Protein AF-A0A932XIR2-F1 (afdb_monomer_lite)

Secondary structure (DSSP, 8-state):
-TTTS----HHHHHHHHHHHHHHHTT--EEEEEEE-TTS-HHHHHHHHHHHHHS-GGGGGG---HHHHHTHHHHTT--EEEEEEE-TT-S-S-SS-PPPHHHHHHHHHHHHHHHHT------SHHHHHHHHHHHS-HHHHHHHHHHHHHHHSS-HHHHTTSHHHHHHHHHHHHHHTT-------SHHHHHHHHHHHHSSTTTT--EEEEEEE-HHHHHHHS-TT-HHHHHHHHHHHIIIIIHHHHH---EEEEEE-SSPPPHHHH--SSS-SEEEEEES----TTS--HHHHHHHHHHH----GGGHHHHHHHHHHHHHH-HHHHHS-HHHHHHHTTB-HHHHHHHHHHHHHS--TTHHHHHHHHHH----SS-S-----GGGSSS-B-GGGGGG-HHHHHHHTSTTTHHHHHHHHHHHHHHTT-TT--HHHHHHHHHHHHHHHHHHHHTTTS--PEEHHHHHHHHT---TTSSSHHHHHHHHHHHHTTSTTEEEETTTTEEEE----------GGGHHHHTT----HHHHHHHHHHHTT-SS-EETTEE-TTTT--BT-EEEEEEEETTEEEEEEEEEESS--GGGGSPP-TTT-S-EEEEESS-----GGG--STTEEEEE-----HHHHHHHHHHHHHHHHHHHHTT--SHHHHHHHHHHHHHHHHHHHHHHHHHHHHHTTSEEEETT-----HHHHHTSSSHHHHHHHHHHHHHHHH--S-S-PPPSSS--B-TTTHHHHHHHHHH-TT--HHHHHHHHHHHHHTTSS-SS-SSS---SS-HHHHHHHHHHHHHHHTT-PPPHHHHHHHHHTTT--HHHHHHHHHHHHH-GGGT-EEEEPTT----BTT--S--SEE-TTTTTTB---HHHHTTTTEEEEE------GGGTHHHHTTT-TT------HHHHHHHHHHHHHHHHHHHHHHHHHHHHHHHHHHHTT-PPPHHHHHHHHHHHHHTT---HHHHHHHHHHHTTT-HHHHHHHHHHHHHHHHTTTTHHHHHHHHHHHHS--B---HHHHHHHHHHHHH--HHHHHTT-HHHHHHHHHHHHHHHHHHHHHHHHHHHHHHHHHHHHHHHTHHHHHHHHHHTT-GGG-S--HHHHHHHHHHHTTT-PPP-S-GGG---SSSSS-TTT-PPBTPPPSHHHHHHHHHHHHHHHHHHHHHHHHHHHHHHHH-TT-HHHHHHHHHHHH-HHHHHHHHHH-TTHHHHHHHHHTT--EEE--HHHHHHHH-SS--TTTHHHHHHHHHHHHHHHHHTT-SS--EEE--

Sequence (1277 aa):
QTVADYFFTDTIRGYFTSIFDKVERQKGQAFWVRAQYGGGKTHFLATLAALLSASDEVWDRVSDAEIIAWRRQLANTRLFPVVFSLRGKGAASADVAESLYDIFEDEVKRAAEERLHIPLRLSTEDEVLAWWSELAGGIRAELNGWVSQRLGRTADDLRGSPVEFKEAVLLAAEAHHIRVPLRGRTEQRLRAAFDQVVNPRTGYTGLLVIVDEFAFWQDQHPENSPAAARDEEFLETLGWSLPKTADLPIYTIVASQRRQPAKLLAGQNEGRFISVEISSARDAAGELWEYEQIVSHRVRELDPERVPEIEEYFQDSARRFEFAASLDLHRFRVLFPVEPTCYEILQRITESLAAERVGINVLWEVLGEESEGGPSVRRGLLDRRRLITAPDLLASPSLRAALTEPAHHDRFKILEVARDGLQHFSDLDDDECGLAERLVDTLFLWDLAFLRAPKPMAVETLAGAVLAEAGMYNDASEAVDSVLQVIKDLEQIEFDAGQGTVQFVARAQIGRSAQQIFEEFRRRPLTETQIESAWRSSLLDRQLDQNGLTALFSGLTVGQADKQLVIWEQVEYEGRQVVLDYWRGDYGADLGRDDGFFRVVFLLRPENLDSSALHGDRIAVCVPREVAETERNALQDLLALNDLDTTYRDRTDDEALRVKEYVRSNRNGRVAELLRRQHEQYRYGRIVTRSGLNVDPVAVFSRPQQRDRLAHLVSALFEHAFPNRPFADFRGNAPLTQNAGAQQVFEGLFKKQAPKKAIDAVLNFGTGLGLTTSADAKAFNADQALALQSLRDWFQSARANGENLPAWQVYDRFAALGVPTRVATLYLLAFVRRPSEGADLILKQGARVTVTGVPGPVTRLTSALIPHLEWTSQVADGQAFDALAPRTVVDWGTALDWLRLVEPDLKATNSPEEIEEQADRALAATRKFAEATTSARDTLTRLAQTLDQTAPHQYVDALAAIARLGEVESYSDLYERAQDLSDRRREEFAGVVAAARAAVDLVPPALAIQDAVRYLRDLDGRLDGDLEFERANLLRQLTLPALLAGGWPRLEASFAAFRGRYRTQYQKFHRDRVAEVTAVAAEHAGLAPRLTALERLDQIEQLGMPVGAGLRARWQQAGMGLAPCDVPVSAVTVEEAPVCSVCQAPYGEPAPADRVRSLGAEIVQELEEKTRVLRGLLLEKLQQQSSDDLAGQLAHAITIGSDALVETLVNTEAAVPLIQRLLQTTTVRRSRALHRLRDEFPTFQAATLDAVVARFRALLVEEFDAAGSGEVELRFD

Structure (mmCIF, N/CA/C/O backbone):
data_AF-A0A932XIR2-F1
#
_entry.id   AF-A0A932XIR2-F1
#
loop_
_atom_site.group_PDB
_atom_site.id
_atom_site.type_symbol
_atom_site.label_atom_id
_atom_site.label_alt_id
_atom_site.label_comp_id
_atom_site.label_asym_id
_atom_site.label_entity_id
_atom_site.label_seq_id
_atom_site.pdbx_PDB_ins_code
_atom_site.Cartn_x
_atom_site.Cartn_y
_atom_site.Cartn_z
_atom_site.occupancy
_atom_site.B_iso_or_equiv
_atom_site.auth_seq_id
_atom_site.auth_comp_id
_atom_site.auth_asym_id
_atom_site.auth_atom_id
_atom_site.pdbx_PDB_model_num
ATOM 1 N N . GLN A 1 1 ? -21.551 8.911 37.904 1.00 73.00 1 GLN A N 1
ATOM 2 C CA . GLN A 1 1 ? -21.385 9.621 36.629 1.00 73.00 1 GLN A CA 1
ATOM 3 C C . GLN A 1 1 ? -19.906 9.882 36.430 1.00 73.00 1 GLN A C 1
ATOM 5 O O . GLN A 1 1 ? -19.280 8.945 35.984 1.00 73.00 1 GLN A O 1
ATOM 10 N N . THR A 1 2 ? -19.298 10.939 36.985 1.00 82.81 2 THR A N 1
ATOM 11 C CA . THR A 1 2 ? -17.843 11.231 36.893 1.00 82.81 2 THR A CA 1
ATOM 12 C C . THR A 1 2 ? -16.905 10.007 36.879 1.00 82.81 2 THR A C 1
ATOM 14 O O . THR A 1 2 ? -16.146 9.848 35.945 1.00 82.81 2 THR A O 1
ATOM 17 N N . VAL A 1 3 ? -16.986 9.093 37.856 1.00 85.75 3 VAL A N 1
ATOM 18 C CA . VAL A 1 3 ? -16.120 7.889 37.898 1.00 85.75 3 VAL A CA 1
ATOM 19 C C . VAL A 1 3 ? -16.443 6.841 36.814 1.00 85.75 3 VAL A C 1
ATOM 21 O O . VAL A 1 3 ? -15.546 6.135 36.373 1.00 85.75 3 VAL A O 1
ATOM 24 N N . ALA A 1 4 ? -17.705 6.738 36.391 1.00 83.81 4 ALA A N 1
ATOM 25 C CA . ALA A 1 4 ? -18.152 5.811 35.347 1.00 83.81 4 ALA A CA 1
ATOM 26 C C . ALA A 1 4 ? -17.765 6.287 33.941 1.00 83.81 4 ALA A C 1
ATOM 28 O O . ALA A 1 4 ? -17.402 5.475 33.098 1.00 83.81 4 ALA A O 1
ATOM 29 N N . ASP A 1 5 ? -17.808 7.602 33.721 1.00 81.19 5 ASP A N 1
ATOM 30 C CA . ASP A 1 5 ? -17.557 8.236 32.423 1.00 81.19 5 ASP A CA 1
ATOM 31 C C . ASP A 1 5 ? -16.060 8.587 32.233 1.00 81.19 5 ASP A C 1
ATOM 33 O O . ASP A 1 5 ? -15.688 9.341 31.328 1.00 81.19 5 ASP A O 1
ATOM 37 N N . TYR A 1 6 ? -15.187 8.105 33.128 1.00 85.94 6 TYR A N 1
ATOM 38 C CA . TYR A 1 6 ? -13.758 8.400 33.109 1.00 85.94 6 TYR A CA 1
ATOM 39 C C . TYR A 1 6 ? -12.961 7.312 32.386 1.00 85.94 6 TYR A C 1
ATOM 41 O O . TYR A 1 6 ? -12.898 6.163 32.821 1.00 85.94 6 TYR A O 1
ATOM 49 N N . PHE A 1 7 ? -12.299 7.702 31.296 1.00 85.38 7 PHE A N 1
ATOM 50 C CA . PHE A 1 7 ? -11.447 6.815 30.513 1.00 85.38 7 PHE A CA 1
ATOM 51 C C . PHE A 1 7 ? -10.026 6.750 31.086 1.00 85.38 7 PHE A C 1
ATOM 53 O O . PHE A 1 7 ? -9.321 7.761 31.151 1.00 85.38 7 PHE A O 1
ATOM 60 N N . PHE A 1 8 ? -9.595 5.550 31.472 1.00 87.06 8 PHE A N 1
ATOM 61 C CA . PHE A 1 8 ? -8.246 5.279 31.963 1.00 87.06 8 PHE A CA 1
ATOM 62 C C . PHE A 1 8 ? -7.348 4.823 30.800 1.00 87.06 8 PHE A C 1
ATOM 64 O O . PHE A 1 8 ? -7.335 3.649 30.438 1.00 87.06 8 PHE A O 1
ATOM 71 N N . THR A 1 9 ? -6.587 5.754 30.216 1.00 85.19 9 THR A N 1
ATOM 72 C CA . THR A 1 9 ? -5.458 5.423 29.322 1.00 85.19 9 THR A CA 1
ATOM 73 C C . THR A 1 9 ? -4.360 4.704 30.107 1.00 85.19 9 THR A C 1
ATOM 75 O O . THR A 1 9 ? -4.300 4.826 31.330 1.00 85.19 9 THR A O 1
ATOM 78 N N . ASP A 1 10 ? -3.444 4.001 29.436 1.00 83.31 10 ASP A N 1
ATOM 79 C CA . ASP A 1 10 ? -2.346 3.288 30.113 1.00 83.31 10 ASP A CA 1
ATOM 80 C C . ASP A 1 10 ? -1.485 4.216 30.992 1.00 83.31 10 ASP A C 1
ATOM 82 O O . ASP A 1 10 ? -1.139 3.876 32.127 1.00 83.31 10 ASP A O 1
ATOM 86 N N . THR A 1 11 ? -1.209 5.430 30.510 1.00 83.38 11 THR A N 1
ATOM 87 C CA . THR A 1 11 ? -0.464 6.463 31.243 1.00 83.38 11 THR A CA 1
ATOM 88 C C . THR A 1 11 ? -1.254 6.995 32.445 1.00 83.38 11 THR A C 1
ATOM 90 O O . THR A 1 11 ? -0.726 7.030 33.560 1.00 83.38 11 THR A O 1
ATOM 93 N N . ILE A 1 12 ? -2.538 7.343 32.270 1.00 87.12 12 ILE A N 1
ATOM 94 C CA . ILE A 1 12 ? -3.419 7.756 33.377 1.00 87.12 12 ILE A CA 1
ATOM 95 C C . ILE A 1 12 ? -3.541 6.637 34.415 1.00 87.12 12 ILE A C 1
ATOM 97 O O . ILE A 1 12 ? -3.436 6.909 35.612 1.00 87.12 12 ILE A O 1
ATOM 101 N N . ARG A 1 13 ? -3.714 5.385 33.981 1.00 90.38 13 ARG A N 1
ATOM 102 C CA . ARG A 1 13 ? -3.781 4.206 34.850 1.00 90.38 13 ARG A CA 1
ATOM 103 C C . ARG A 1 13 ? -2.513 4.093 35.692 1.00 90.38 13 ARG A C 1
ATOM 105 O O . ARG A 1 13 ? -2.620 4.020 36.912 1.00 90.38 13 ARG A O 1
ATOM 112 N N . GLY A 1 14 ? -1.333 4.200 35.075 1.00 88.44 14 GLY A N 1
ATOM 113 C CA . GLY A 1 14 ? -0.044 4.224 35.775 1.00 88.44 14 GLY A CA 1
ATOM 114 C C . GLY A 1 14 ? 0.085 5.346 36.816 1.00 88.44 14 GLY A C 1
ATOM 115 O O . GLY A 1 14 ? 0.650 5.134 37.890 1.00 88.44 14 GLY A O 1
ATOM 116 N N . TYR A 1 15 ? -0.483 6.529 36.557 1.00 90.00 15 TYR A N 1
ATOM 117 C CA . TYR A 1 15 ? -0.538 7.598 37.560 1.00 90.00 15 TYR A CA 1
ATOM 118 C C . TYR A 1 15 ? -1.497 7.278 38.714 1.00 90.00 15 TYR A C 1
ATOM 120 O O . TYR A 1 15 ? -1.126 7.472 39.872 1.00 90.00 15 TYR A O 1
ATOM 128 N N . PHE A 1 16 ? -2.695 6.756 38.433 1.00 92.75 16 PHE A N 1
ATOM 129 C CA . PHE A 1 16 ? -3.644 6.338 39.470 1.00 92.75 16 PHE A CA 1
ATOM 130 C C . PHE A 1 16 ? -3.065 5.226 40.356 1.00 92.75 16 PHE A C 1
ATOM 132 O O . PHE A 1 16 ? -3.087 5.363 41.578 1.00 92.75 16 PHE A O 1
ATOM 139 N N . THR A 1 17 ? -2.482 4.171 39.777 1.00 92.81 17 THR A N 1
ATOM 140 C CA . THR A 1 17 ? -1.881 3.067 40.549 1.00 92.81 17 THR A CA 1
ATOM 141 C C . THR A 1 17 ? -0.663 3.520 41.358 1.00 92.81 17 THR A C 1
ATOM 143 O O . THR A 1 17 ? -0.514 3.109 42.506 1.00 92.81 17 THR A O 1
ATOM 146 N N . SER A 1 18 ? 0.159 4.437 40.833 1.00 90.75 18 SER A N 1
ATOM 147 C CA . SER A 1 18 ? 1.271 5.052 41.579 1.00 90.75 18 SER A CA 1
ATOM 148 C C . SER A 1 18 ? 0.798 5.875 42.787 1.00 90.75 18 SER A C 1
ATOM 150 O O . SER A 1 18 ? 1.394 5.811 43.865 1.00 90.75 18 SER A O 1
ATOM 152 N N . ILE A 1 19 ? -0.309 6.613 42.648 1.00 91.75 19 ILE A N 1
ATOM 153 C CA . ILE A 1 19 ? -0.923 7.344 43.767 1.00 91.75 19 ILE A CA 1
ATOM 154 C C . ILE A 1 19 ? -1.517 6.353 44.779 1.00 91.75 19 ILE A C 1
ATOM 156 O O . ILE A 1 19 ? -1.293 6.497 45.981 1.00 91.75 19 ILE A O 1
ATOM 160 N N . PHE A 1 20 ? -2.217 5.316 44.313 1.00 93.31 20 PHE A N 1
ATOM 161 C CA . PHE A 1 20 ? -2.817 4.290 45.168 1.00 93.31 20 PHE A CA 1
ATOM 162 C C . PHE A 1 20 ? -1.781 3.472 45.952 1.00 93.31 20 PHE A C 1
ATOM 164 O O . PHE A 1 20 ? -2.003 3.227 47.133 1.00 93.31 20 PHE A O 1
ATOM 171 N N . ASP A 1 21 ? -0.626 3.137 45.369 1.00 92.00 21 ASP A N 1
ATOM 172 C CA . ASP A 1 21 ? 0.494 2.483 46.068 1.00 92.00 21 ASP A CA 1
ATOM 173 C C . ASP A 1 21 ? 1.021 3.335 47.236 1.00 92.00 21 ASP A C 1
ATOM 175 O O . ASP A 1 21 ? 1.233 2.835 48.343 1.00 92.00 21 ASP A O 1
ATOM 179 N N . LYS A 1 22 ? 1.182 4.648 47.023 1.00 90.50 22 LYS A N 1
ATOM 180 C CA . LYS A 1 22 ? 1.602 5.580 48.081 1.00 90.50 22 LYS A CA 1
ATOM 181 C C . LYS A 1 22 ? 0.533 5.685 49.181 1.00 90.50 22 LYS A C 1
ATOM 183 O O . LYS A 1 22 ? 0.889 5.698 50.359 1.00 90.50 22 LYS A O 1
ATOM 188 N N . VAL A 1 23 ? -0.752 5.685 48.808 1.00 91.38 23 VAL A N 1
ATOM 189 C CA . VAL A 1 23 ? -1.899 5.733 49.736 1.00 91.38 23 VAL A CA 1
ATOM 190 C C . VAL A 1 23 ? -2.055 4.447 50.560 1.00 91.38 23 VAL A C 1
ATOM 192 O O . VAL A 1 23 ? -2.224 4.533 51.777 1.00 91.38 23 VAL A O 1
ATOM 195 N N . GLU A 1 24 ? -1.961 3.268 49.939 1.00 90.44 24 GLU A N 1
ATOM 196 C CA . GLU A 1 24 ? -2.016 1.949 50.600 1.00 90.44 24 GLU A CA 1
ATOM 197 C C . GLU A 1 24 ? -0.915 1.819 51.657 1.00 90.44 24 GLU A C 1
ATOM 199 O O . GLU A 1 24 ? -1.182 1.481 52.811 1.00 90.44 24 GLU A O 1
ATOM 204 N N . ARG A 1 25 ? 0.305 2.235 51.299 1.00 89.50 25 ARG A N 1
ATOM 205 C CA . ARG A 1 25 ? 1.481 2.225 52.182 1.00 89.50 25 ARG A CA 1
ATOM 206 C C . ARG A 1 25 ? 1.488 3.330 53.238 1.00 89.50 25 ARG A C 1
ATOM 208 O O . ARG A 1 25 ? 2.461 3.426 53.983 1.00 89.50 25 ARG A O 1
ATOM 215 N N . GLN A 1 26 ? 0.458 4.179 53.275 1.00 88.00 26 GLN A N 1
ATOM 216 C CA . GLN A 1 26 ? 0.345 5.368 54.130 1.00 88.00 26 GLN A CA 1
ATOM 217 C C . GLN A 1 26 ? 1.517 6.365 53.992 1.00 88.00 26 GLN A C 1
ATOM 219 O O . GLN A 1 26 ? 1.761 7.180 54.881 1.00 88.00 26 GLN A O 1
ATOM 224 N N . LYS A 1 27 ? 2.222 6.346 52.855 1.00 88.88 27 LYS A N 1
ATOM 225 C CA . LYS A 1 27 ? 3.354 7.234 52.567 1.00 88.88 27 LYS A CA 1
ATOM 226 C C . LYS A 1 27 ? 2.857 8.507 51.897 1.00 88.88 27 LYS A C 1
ATOM 228 O O . LYS A 1 27 ? 2.659 8.526 50.683 1.00 88.88 27 LYS A O 1
ATOM 233 N N . GLY A 1 28 ? 2.702 9.571 52.685 1.00 89.75 28 GLY A N 1
ATOM 234 C CA . GLY A 1 28 ? 2.342 10.893 52.170 1.00 89.75 28 GLY A CA 1
ATOM 235 C C . GLY A 1 28 ? 3.272 11.348 51.036 1.00 89.75 28 GLY A C 1
ATOM 236 O O . GLY A 1 28 ? 4.480 11.103 51.064 1.00 89.75 28 GLY A O 1
ATOM 237 N N . GLN A 1 29 ? 2.701 11.994 50.022 1.00 92.00 29 GLN A N 1
ATOM 238 C CA . GLN A 1 29 ? 3.398 12.391 48.799 1.00 92.00 29 GLN A CA 1
ATOM 239 C C . GLN A 1 29 ? 2.643 13.527 48.102 1.00 92.00 29 GLN A C 1
ATOM 241 O O . GLN A 1 29 ? 1.411 13.581 48.139 1.00 92.00 29 GLN A O 1
ATOM 246 N N . ALA A 1 30 ? 3.369 14.410 47.417 1.00 92.50 30 ALA A N 1
ATOM 247 C CA . ALA A 1 30 ? 2.772 15.425 46.561 1.00 92.50 30 ALA A CA 1
ATOM 248 C C . ALA A 1 30 ? 2.931 15.140 45.062 1.00 92.50 30 ALA A C 1
ATOM 250 O O . ALA A 1 30 ? 3.912 14.523 44.631 1.00 92.50 30 ALA A O 1
ATOM 251 N N . PHE A 1 31 ? 1.971 15.631 44.279 1.00 92.56 31 PHE A N 1
ATOM 252 C CA . PHE A 1 31 ? 1.826 15.422 42.841 1.00 92.56 31 PHE A CA 1
ATOM 253 C C . PHE A 1 31 ? 1.505 16.749 42.138 1.00 92.56 31 PHE A C 1
ATOM 255 O O . PHE A 1 31 ? 0.663 17.522 42.603 1.00 92.56 31 PHE A O 1
ATOM 262 N N . TRP A 1 32 ? 2.173 17.020 41.017 1.00 91.25 32 TRP A N 1
ATOM 263 C CA . TRP A 1 32 ? 1.936 18.198 40.180 1.00 91.25 32 TRP A CA 1
ATOM 264 C C . TRP A 1 32 ? 1.274 17.776 38.871 1.00 91.25 32 TRP A C 1
ATOM 266 O O . TRP A 1 32 ? 1.931 17.212 37.997 1.00 91.25 32 TRP A O 1
ATOM 276 N N . VAL A 1 33 ? -0.022 18.044 38.736 1.00 89.94 33 VAL A N 1
ATOM 277 C CA . VAL A 1 33 ? -0.821 17.664 37.568 1.00 89.94 33 VAL A CA 1
ATOM 278 C C . VAL A 1 33 ? -0.765 18.775 36.524 1.00 89.94 33 VAL A C 1
ATOM 280 O O . VAL A 1 33 ? -1.331 19.853 36.724 1.00 89.94 33 VAL A O 1
ATOM 283 N N . ARG A 1 34 ? -0.113 18.502 35.390 1.00 85.56 34 ARG A N 1
ATOM 284 C CA . ARG A 1 34 ? -0.138 19.351 34.193 1.00 85.56 34 ARG A CA 1
ATOM 285 C C . ARG A 1 34 ? -1.003 18.708 33.119 1.00 85.56 34 ARG A C 1
ATOM 287 O O . ARG A 1 34 ? -0.895 17.513 32.875 1.00 85.56 34 ARG A O 1
ATOM 294 N N . ALA A 1 35 ? -1.821 19.510 32.448 1.00 73.19 35 ALA A N 1
ATOM 295 C CA . ALA A 1 35 ? -2.580 19.080 31.279 1.00 73.19 35 ALA A CA 1
ATOM 296 C C . ALA A 1 35 ? -2.660 20.199 30.236 1.00 73.19 35 ALA A C 1
ATOM 298 O O . ALA A 1 35 ? -2.636 21.380 30.599 1.00 73.19 35 ALA A O 1
ATOM 299 N N . GLN A 1 36 ? -2.804 19.834 28.961 1.00 64.75 36 GLN A N 1
ATOM 300 C CA . GLN A 1 36 ? -3.259 20.770 27.925 1.00 64.75 36 GLN A CA 1
ATOM 301 C C . GLN A 1 36 ? -4.725 21.183 28.177 1.00 64.75 36 GLN A C 1
ATOM 303 O O . GLN A 1 36 ? -5.485 20.477 28.852 1.00 64.75 36 GLN A O 1
ATOM 308 N N . TYR A 1 37 ? -5.147 22.329 27.631 1.00 59.16 37 TYR A N 1
ATOM 309 C CA . TYR A 1 37 ? -6.546 22.762 27.709 1.00 59.16 37 TYR A CA 1
ATOM 310 C C . TYR A 1 37 ? -7.471 21.710 27.074 1.00 59.16 37 TYR A C 1
ATOM 312 O O . TYR A 1 37 ? -7.227 21.226 25.976 1.00 59.16 37 TYR A O 1
ATOM 320 N N . GLY A 1 38 ? -8.528 21.318 27.792 1.00 61.03 38 GLY A N 1
ATOM 321 C CA . GLY A 1 38 ? -9.442 20.246 27.370 1.00 61.03 38 GLY A CA 1
ATOM 322 C C . GLY A 1 38 ? -9.005 18.817 27.733 1.00 61.03 38 GLY A C 1
ATOM 323 O O . GLY A 1 38 ? -9.872 17.944 27.819 1.00 61.03 38 GLY A O 1
ATOM 324 N N . GLY A 1 39 ? -7.730 18.586 28.081 1.00 65.31 39 GLY A N 1
ATOM 325 C CA . GLY A 1 39 ? -7.137 17.275 28.418 1.00 65.31 39 GLY A CA 1
ATOM 326 C C . GLY A 1 39 ? -7.650 16.598 29.701 1.00 65.31 39 GLY A C 1
ATOM 327 O O . GLY A 1 39 ? -6.979 15.769 30.294 1.00 65.31 39 GLY A O 1
ATOM 328 N N . GLY A 1 40 ? -8.830 16.969 30.201 1.00 73.94 40 GLY A N 1
ATOM 329 C CA . GLY A 1 40 ? -9.504 16.237 31.275 1.00 73.94 40 GLY A CA 1
ATOM 330 C C . GLY A 1 40 ? -8.982 16.454 32.698 1.00 73.94 40 GLY A C 1
ATOM 331 O O . GLY A 1 40 ? -9.488 15.781 33.588 1.00 73.94 40 GLY A O 1
ATOM 332 N N . LYS A 1 41 ? -8.073 17.412 32.942 1.00 81.44 41 LYS A N 1
ATOM 333 C CA . LYS A 1 41 ? -7.510 17.768 34.268 1.00 81.44 41 LYS A CA 1
ATOM 334 C C . LYS A 1 41 ? -8.524 17.685 35.423 1.00 81.44 41 LYS A C 1
ATOM 336 O O . LYS A 1 41 ? -8.364 16.882 36.332 1.00 81.44 41 LYS A O 1
ATOM 341 N N . THR A 1 42 ? -9.611 18.454 35.364 1.00 82.56 42 THR A N 1
ATOM 342 C CA . THR A 1 42 ? -10.640 18.484 36.421 1.00 82.56 42 THR A CA 1
ATOM 343 C C . THR A 1 42 ? -11.399 17.153 36.551 1.00 82.56 42 THR A C 1
ATOM 345 O O . THR A 1 42 ? -11.808 16.783 37.648 1.00 82.56 42 THR A O 1
ATOM 348 N N . HIS A 1 43 ? -11.534 16.386 35.462 1.00 84.56 43 HIS A N 1
ATOM 349 C CA . HIS A 1 43 ? -12.152 15.055 35.467 1.00 84.56 43 HIS A CA 1
ATOM 350 C C . HIS A 1 43 ? -11.233 14.012 36.141 1.00 84.56 43 HIS A C 1
ATOM 352 O O . HIS A 1 43 ? -11.714 13.212 36.941 1.00 84.56 43 HIS A O 1
ATOM 358 N N . PHE A 1 44 ? -9.914 14.084 35.910 1.00 88.94 44 PHE A N 1
ATOM 359 C CA . PHE A 1 44 ? -8.900 13.311 36.643 1.00 88.94 44 PHE A CA 1
ATOM 360 C C . PHE A 1 44 ? -8.975 13.610 38.147 1.00 88.94 44 PHE A C 1
ATOM 362 O O . PHE A 1 44 ? -9.137 12.693 38.951 1.00 88.94 44 PHE A O 1
ATOM 369 N N . LEU A 1 45 ? -8.934 14.896 38.528 1.00 90.94 45 LEU A N 1
ATOM 370 C CA . LEU A 1 45 ? -8.965 15.321 39.934 1.00 90.94 45 LEU A CA 1
ATOM 371 C C . LEU A 1 45 ? -10.241 14.865 40.649 1.00 90.94 45 LEU A C 1
ATOM 373 O O . LEU A 1 45 ? -10.164 14.344 41.758 1.00 90.94 45 LEU A O 1
ATOM 377 N N . ALA A 1 46 ? -11.407 15.037 40.019 1.00 89.62 46 ALA A N 1
ATOM 378 C CA . ALA A 1 46 ? -12.688 14.653 40.605 1.00 89.62 46 ALA A CA 1
ATOM 379 C C . ALA A 1 46 ? -12.829 13.128 40.757 1.00 89.62 46 ALA A C 1
ATOM 381 O O . ALA A 1 46 ? -13.302 12.661 41.794 1.00 89.62 46 ALA A O 1
ATOM 382 N N . THR A 1 47 ? -12.371 12.350 39.771 1.00 91.44 47 THR A N 1
ATOM 383 C CA . THR A 1 47 ? -12.357 10.877 39.833 1.00 91.44 47 THR A CA 1
ATOM 384 C C . THR A 1 47 ? -11.428 10.383 40.939 1.00 91.44 47 THR A C 1
ATOM 386 O O . THR A 1 47 ? -11.828 9.567 41.767 1.00 91.44 47 THR A O 1
ATOM 389 N N . LEU A 1 48 ? -10.214 10.934 41.018 1.00 91.75 48 LEU A N 1
ATOM 390 C CA . LEU A 1 48 ? -9.237 10.601 42.052 1.00 91.75 48 LEU A CA 1
ATOM 391 C C . LEU A 1 48 ? -9.726 10.977 43.459 1.00 91.75 48 LEU A C 1
ATOM 393 O O . LEU A 1 48 ? -9.619 10.171 44.382 1.00 91.75 48 LEU A O 1
ATOM 397 N N . ALA A 1 49 ? -10.324 12.161 43.619 1.00 89.88 49 ALA A N 1
ATOM 398 C CA . ALA A 1 49 ? -10.928 12.585 44.879 1.00 89.88 49 ALA A CA 1
ATOM 399 C C . ALA A 1 49 ? -12.054 11.643 45.321 1.00 89.88 49 ALA A C 1
ATOM 401 O O . ALA A 1 49 ? -12.113 11.262 46.491 1.00 89.88 49 ALA A O 1
ATOM 402 N N . ALA A 1 50 ? -12.931 11.247 44.393 1.00 89.19 50 ALA A N 1
ATOM 403 C CA . ALA A 1 50 ? -14.038 10.343 44.677 1.00 89.19 50 ALA A CA 1
ATOM 404 C C . ALA A 1 50 ? -13.536 8.962 45.132 1.00 89.19 50 ALA A C 1
ATOM 406 O O . ALA A 1 50 ? -13.945 8.493 46.192 1.00 89.19 50 ALA A O 1
ATOM 407 N N . LEU A 1 51 ? -12.596 8.353 44.400 1.00 89.69 51 LEU A N 1
ATOM 408 C CA . LEU A 1 51 ? -12.047 7.031 44.738 1.00 89.69 51 LEU A CA 1
ATOM 409 C C . LEU A 1 51 ? -11.284 7.010 46.077 1.00 89.69 51 LEU A C 1
ATOM 411 O O . LEU A 1 51 ? -11.294 5.993 46.765 1.00 89.69 51 LEU A O 1
ATOM 415 N N . LEU A 1 52 ? -10.666 8.128 46.478 1.00 89.06 52 LEU A N 1
ATOM 416 C CA . LEU A 1 52 ? -9.877 8.233 47.716 1.00 89.06 52 LEU A CA 1
ATOM 417 C C . LEU A 1 52 ? -10.646 8.725 48.960 1.00 89.06 52 LEU A C 1
ATOM 419 O O . LEU A 1 52 ? -10.088 8.700 50.062 1.00 89.06 52 LEU A O 1
ATOM 423 N N . SER A 1 53 ? -11.891 9.200 48.816 1.00 79.12 53 SER A N 1
ATOM 424 C CA . SER A 1 53 ? -12.652 9.799 49.934 1.00 79.12 53 SER A CA 1
ATOM 425 C C . SER A 1 53 ? -14.109 9.336 50.092 1.00 79.12 53 SER A C 1
ATOM 427 O O . SER A 1 53 ? -14.711 9.603 51.139 1.00 79.12 53 SER A O 1
ATOM 429 N N . ALA A 1 54 ? -14.683 8.649 49.099 1.00 69.94 54 ALA A N 1
ATOM 430 C CA . ALA A 1 54 ? -16.080 8.209 49.114 1.00 69.94 54 ALA A CA 1
ATOM 431 C C . ALA A 1 54 ? -16.284 6.790 49.691 1.00 69.94 54 ALA A C 1
ATOM 433 O O . ALA A 1 54 ? -15.351 6.136 50.152 1.00 69.94 54 ALA A O 1
ATOM 434 N N . SER A 1 55 ? -17.540 6.334 49.702 1.00 67.75 55 SER A N 1
ATOM 435 C CA . SER A 1 55 ? -17.947 4.983 50.103 1.00 67.75 55 SER A CA 1
ATOM 436 C C . SER A 1 55 ? -17.645 3.931 49.026 1.00 67.75 55 SER A C 1
ATOM 438 O O . SER A 1 55 ? -17.472 4.249 47.848 1.00 67.75 55 SER A O 1
ATOM 440 N N . ASP A 1 56 ? -17.669 2.654 49.427 1.00 74.75 56 ASP A N 1
ATOM 441 C CA . ASP A 1 56 ? -17.474 1.490 48.548 1.00 74.75 56 ASP A CA 1
ATOM 442 C C . ASP A 1 56 ? -18.355 1.483 47.285 1.00 74.75 56 ASP A C 1
ATOM 444 O O . ASP A 1 56 ? -17.946 0.924 46.271 1.00 74.75 56 ASP A O 1
ATOM 448 N N . GLU A 1 57 ? -19.529 2.118 47.321 1.00 81.69 57 GLU A N 1
ATOM 449 C CA . GLU A 1 57 ? -20.482 2.219 46.201 1.00 81.69 57 GLU A CA 1
ATOM 450 C C . GLU A 1 57 ? -19.914 2.967 44.980 1.00 81.69 57 GLU A C 1
ATOM 452 O O . GLU A 1 57 ? -20.369 2.772 43.851 1.00 81.69 57 GLU A O 1
ATOM 457 N N . VAL A 1 58 ? -18.917 3.837 45.180 1.00 86.06 58 VAL A N 1
ATOM 458 C CA . VAL A 1 58 ? -18.256 4.556 44.079 1.00 86.06 58 VAL A CA 1
ATOM 459 C C . VAL A 1 58 ? -17.337 3.625 43.286 1.00 86.06 58 VAL A C 1
ATOM 461 O O . VAL A 1 58 ? -17.216 3.779 42.071 1.00 86.06 58 VAL A O 1
ATOM 464 N N . TRP A 1 59 ? -16.755 2.613 43.932 1.00 88.44 59 TRP A N 1
ATOM 465 C CA . TRP A 1 59 ? -15.916 1.615 43.264 1.00 88.44 59 TRP A CA 1
ATOM 466 C C . TRP A 1 59 ? -16.718 0.672 42.361 1.00 88.44 59 TRP A C 1
ATOM 468 O O . TRP A 1 59 ? -16.186 0.210 41.357 1.00 88.44 59 TRP A O 1
ATOM 478 N N . ASP A 1 60 ? -18.009 0.457 42.639 1.00 87.12 60 ASP A N 1
ATOM 479 C CA . ASP A 1 60 ? -18.922 -0.295 41.757 1.00 87.12 60 ASP A CA 1
ATOM 480 C C . ASP A 1 60 ? -19.219 0.432 40.428 1.00 87.12 60 ASP A C 1
ATOM 482 O O . ASP A 1 60 ? -19.885 -0.112 39.549 1.00 87.12 60 ASP A O 1
ATOM 486 N N . ARG A 1 61 ? -18.745 1.677 40.272 1.00 88.44 61 ARG A N 1
ATOM 487 C CA . ARG A 1 61 ? -18.861 2.475 39.043 1.00 88.44 61 ARG A CA 1
ATOM 488 C C . ARG A 1 61 ? -17.580 2.517 38.211 1.00 88.44 61 ARG A C 1
ATOM 490 O O . ARG A 1 61 ? -17.593 3.160 37.171 1.00 88.44 61 ARG A O 1
ATOM 497 N N . VAL A 1 62 ? -16.497 1.870 38.644 1.00 89.44 62 VAL A N 1
ATOM 498 C CA . VAL A 1 62 ? -15.242 1.808 37.881 1.00 89.44 62 VAL A CA 1
ATOM 499 C C . VAL A 1 62 ? -15.360 0.753 36.780 1.00 89.44 62 VAL A C 1
ATOM 501 O O . VAL A 1 62 ? -15.611 -0.415 37.064 1.00 89.44 62 VAL A O 1
ATOM 504 N N . SER A 1 63 ? -15.154 1.160 35.527 1.00 82.88 63 SER A N 1
ATOM 505 C CA . SER A 1 63 ? -15.160 0.278 34.350 1.00 82.88 63 SER A CA 1
ATOM 506 C C . SER A 1 63 ? -13.816 -0.423 34.096 1.00 82.88 63 SER A C 1
ATOM 508 O O . SER A 1 63 ? -13.789 -1.498 33.500 1.00 82.88 63 SER A O 1
ATOM 510 N N . ASP A 1 64 ? -12.702 0.156 34.555 1.00 90.12 64 ASP A N 1
ATOM 511 C CA . ASP A 1 64 ? -11.353 -0.385 34.361 1.00 90.12 64 ASP A CA 1
ATOM 512 C C . ASP A 1 64 ? -11.019 -1.508 35.366 1.00 90.12 64 ASP A C 1
ATOM 514 O O . ASP A 1 64 ? -11.067 -1.330 36.589 1.00 90.12 64 ASP A O 1
ATOM 518 N N . ALA A 1 65 ? -10.658 -2.679 34.830 1.00 86.69 65 ALA A N 1
ATOM 519 C CA . ALA A 1 65 ? -10.431 -3.905 35.593 1.00 86.69 65 ALA A CA 1
ATOM 520 C C . ALA A 1 65 ? -9.171 -3.883 36.484 1.00 86.69 65 ALA A C 1
ATOM 522 O O . ALA A 1 65 ? -9.122 -4.598 37.487 1.00 86.69 65 ALA A O 1
ATOM 523 N N . GLU A 1 66 ? -8.160 -3.079 36.149 1.00 89.88 66 GLU A N 1
ATOM 524 C CA . GLU A 1 66 ? -6.952 -2.934 36.967 1.00 89.88 66 GLU A CA 1
ATOM 525 C C . GLU A 1 66 ? -7.183 -1.903 38.077 1.00 89.88 66 GLU A C 1
ATOM 527 O O . GLU A 1 66 ? -6.838 -2.156 39.231 1.00 89.88 66 GLU A O 1
ATOM 532 N N . ILE A 1 67 ? -7.854 -0.786 37.774 1.00 92.25 67 ILE A N 1
ATOM 533 C CA . ILE A 1 67 ? -8.226 0.221 38.777 1.00 92.25 67 ILE A CA 1
ATOM 534 C C . ILE A 1 67 ? -9.158 -0.382 39.835 1.00 92.25 67 ILE A C 1
ATOM 536 O O . ILE A 1 67 ? -8.894 -0.233 41.028 1.00 92.25 67 ILE A O 1
ATOM 540 N N . ILE A 1 68 ? -10.204 -1.123 39.445 1.00 90.56 68 ILE A N 1
ATOM 541 C CA . ILE A 1 68 ? -11.143 -1.718 40.415 1.00 90.56 68 ILE A CA 1
ATOM 542 C C . ILE A 1 68 ? -10.481 -2.779 41.318 1.00 90.56 68 ILE A C 1
ATOM 544 O O . ILE A 1 68 ? -10.941 -3.006 42.442 1.00 90.56 68 ILE A O 1
ATOM 548 N N . ALA A 1 69 ? -9.363 -3.385 40.896 1.00 89.56 69 ALA A N 1
ATOM 549 C CA . ALA A 1 69 ? -8.610 -4.336 41.719 1.00 89.56 69 ALA A CA 1
ATOM 550 C C . ALA A 1 69 ? -8.018 -3.689 42.990 1.00 89.56 69 ALA A C 1
ATOM 552 O O . ALA A 1 69 ? -7.904 -4.359 44.025 1.00 89.56 69 ALA A O 1
ATOM 553 N N . TRP A 1 70 ? -7.725 -2.381 42.961 1.00 90.19 70 TRP A N 1
ATOM 554 C CA . TRP A 1 70 ? -7.224 -1.627 44.118 1.00 90.19 70 TRP A CA 1
ATOM 555 C C . TRP A 1 70 ? -8.260 -1.433 45.231 1.00 90.19 70 TRP A C 1
ATOM 557 O O . TRP A 1 70 ? -7.867 -1.217 46.379 1.00 90.19 70 TRP A O 1
ATOM 567 N N . ARG A 1 71 ? -9.565 -1.610 44.958 1.00 88.81 71 ARG A N 1
ATOM 568 C CA . ARG A 1 71 ? -10.650 -1.477 45.955 1.00 88.81 71 ARG A CA 1
ATOM 569 C C . ARG A 1 71 ? -10.361 -2.243 47.248 1.00 88.81 71 ARG A C 1
ATOM 571 O O . ARG A 1 71 ? -10.494 -1.699 48.336 1.00 88.81 71 ARG A O 1
ATOM 578 N N . ARG A 1 72 ? -9.919 -3.505 47.146 1.00 85.31 72 ARG A N 1
ATOM 579 C CA . ARG A 1 72 ? -9.624 -4.346 48.328 1.00 85.31 72 ARG A CA 1
ATOM 580 C C . ARG A 1 72 ? -8.417 -3.866 49.130 1.00 85.31 72 ARG A C 1
ATOM 582 O O . ARG A 1 72 ? -8.365 -4.111 50.329 1.00 85.31 72 ARG A O 1
ATOM 589 N N . GLN A 1 73 ? -7.451 -3.234 48.469 1.00 87.00 73 GLN A N 1
ATOM 590 C CA . GLN A 1 73 ? -6.219 -2.746 49.090 1.00 87.00 73 GLN A CA 1
ATOM 591 C C . GLN A 1 73 ? -6.465 -1.401 49.792 1.00 87.00 73 GLN A C 1
ATOM 593 O O . GLN A 1 73 ? -5.952 -1.164 50.881 1.00 87.00 73 GLN A O 1
ATOM 598 N N . LEU A 1 74 ? -7.338 -0.564 49.221 1.00 87.62 74 LEU A N 1
ATOM 599 C CA . LEU A 1 74 ? -7.718 0.740 49.767 1.00 87.62 74 LEU A CA 1
ATOM 600 C C . LEU A 1 74 ? -8.909 0.704 50.743 1.00 87.62 74 LEU A C 1
ATOM 602 O O . LEU A 1 74 ? -9.173 1.711 51.389 1.00 87.62 74 LEU A O 1
ATOM 606 N N . ALA A 1 75 ? -9.593 -0.433 50.920 1.00 80.31 75 ALA A N 1
ATOM 607 C CA . ALA A 1 75 ? -10.799 -0.558 51.755 1.00 80.31 75 ALA A CA 1
ATOM 608 C C . ALA A 1 75 ? -10.639 -0.106 53.227 1.00 80.31 75 ALA A C 1
ATOM 610 O O . ALA A 1 75 ? -11.616 0.266 53.871 1.00 80.31 75 ALA A O 1
ATOM 611 N N . ASN A 1 76 ? -9.415 -0.129 53.769 1.00 76.81 76 ASN A N 1
ATOM 612 C CA . ASN A 1 76 ? -9.112 0.333 55.133 1.00 76.81 76 ASN A CA 1
ATOM 613 C C . ASN A 1 76 ? -8.626 1.795 55.197 1.00 76.81 76 ASN A C 1
ATOM 615 O O . ASN A 1 76 ? -8.280 2.275 56.277 1.00 76.81 76 ASN A O 1
ATOM 619 N N . THR A 1 77 ? -8.576 2.497 54.064 1.00 82.06 77 THR A N 1
ATOM 620 C CA . THR A 1 77 ? -7.988 3.832 53.936 1.00 82.06 77 THR A CA 1
ATOM 621 C C . THR A 1 77 ? -9.062 4.839 53.553 1.00 82.06 77 THR A C 1
ATOM 623 O O . THR A 1 77 ? -9.714 4.714 52.522 1.00 82.06 77 THR A O 1
ATOM 626 N N . ARG A 1 78 ? -9.234 5.876 54.376 1.00 84.75 78 ARG A N 1
ATOM 627 C CA . ARG A 1 78 ? -10.216 6.939 54.145 1.00 84.75 78 ARG A CA 1
ATOM 628 C C . ARG A 1 78 ? -9.550 8.291 54.337 1.00 84.75 78 ARG A C 1
ATOM 630 O O . ARG A 1 78 ? -9.244 8.675 55.467 1.00 84.75 78 ARG A O 1
ATOM 637 N N . LEU A 1 79 ? -9.311 9.012 53.246 1.00 90.62 79 LEU A N 1
ATOM 638 C CA . LEU A 1 79 ? -8.665 10.322 53.303 1.00 90.62 79 LEU A CA 1
ATOM 639 C C . LEU A 1 79 ? -9.701 11.433 53.480 1.00 90.62 79 LEU A C 1
ATOM 641 O O . LEU A 1 79 ? -10.777 11.393 52.885 1.00 90.62 79 LEU A O 1
ATOM 645 N N . PHE A 1 80 ? -9.382 12.427 54.307 1.00 91.25 80 PHE A N 1
ATOM 646 C CA . PHE A 1 80 ? -10.218 13.610 54.484 1.00 91.25 80 PHE A CA 1
ATOM 647 C C . PHE A 1 80 ? -9.994 14.581 53.312 1.00 91.25 80 PHE A C 1
ATOM 649 O O . PHE A 1 80 ? -8.863 15.043 53.152 1.00 91.25 80 PHE A O 1
ATOM 656 N N . PRO A 1 81 ? -11.009 14.891 52.484 1.00 91.56 81 PRO A N 1
ATOM 657 C CA . PRO A 1 81 ? -10.812 15.686 51.276 1.00 91.56 81 PRO A CA 1
ATOM 658 C C . PRO A 1 81 ? -10.952 17.192 51.542 1.00 91.56 81 PRO A C 1
ATOM 660 O O . PRO A 1 81 ? -11.991 17.664 52.005 1.00 91.56 81 PRO A O 1
ATOM 663 N N . VAL A 1 82 ? -9.924 17.949 51.162 1.00 92.00 82 VAL A N 1
ATOM 664 C CA . VAL A 1 82 ? -9.884 19.417 51.123 1.00 92.00 82 VAL A CA 1
ATOM 665 C C . VAL A 1 82 ? -9.641 19.812 49.669 1.00 92.00 82 VAL A C 1
ATOM 667 O O . VAL A 1 82 ? -8.527 19.690 49.164 1.00 92.00 82 VAL A O 1
ATOM 670 N N . VAL A 1 83 ? -10.702 20.211 48.967 1.00 90.88 83 VAL A N 1
ATOM 671 C CA . VAL A 1 83 ? -10.699 20.404 47.507 1.00 90.88 83 VAL A CA 1
ATOM 672 C C . VAL A 1 83 ? -11.179 21.813 47.185 1.00 90.88 83 VAL A C 1
ATOM 674 O O . VAL A 1 83 ? -12.319 22.155 47.494 1.00 90.88 83 VAL A O 1
ATOM 677 N N . PHE A 1 84 ? -10.328 22.622 46.553 1.00 90.81 84 PHE A N 1
ATOM 678 C CA . PHE A 1 84 ? -10.641 24.012 46.216 1.00 90.81 84 PHE A CA 1
ATOM 679 C C . PHE A 1 84 ? -9.991 24.458 44.899 1.00 90.81 84 PHE A C 1
ATOM 681 O O . PHE A 1 84 ? -9.042 23.849 44.406 1.00 90.81 84 PHE A O 1
ATOM 688 N N . SER A 1 85 ? -10.524 25.534 44.315 1.00 88.44 85 SER A N 1
ATOM 689 C CA . SER A 1 85 ? -9.992 26.172 43.108 1.00 88.44 85 SER A CA 1
ATOM 690 C C . SER A 1 85 ? -9.539 27.594 43.421 1.00 88.44 85 SER A C 1
ATOM 692 O O . SER A 1 85 ? -10.200 28.306 44.178 1.00 88.44 85 SER A O 1
ATOM 694 N N . LEU A 1 86 ? -8.430 28.017 42.814 1.00 86.50 86 LEU A N 1
ATOM 695 C CA . LEU A 1 86 ? -7.890 29.374 42.957 1.00 86.50 86 LEU A CA 1
ATOM 696 C C . LEU A 1 86 ? -8.429 30.361 41.906 1.00 86.50 86 LEU A C 1
ATOM 698 O O . LEU A 1 86 ? -8.113 31.551 41.956 1.00 86.50 86 LEU A O 1
ATOM 702 N N . ARG A 1 87 ? -9.277 29.909 40.970 1.00 79.44 87 ARG A N 1
ATOM 703 C CA . ARG A 1 87 ? -9.895 30.765 39.944 1.00 79.44 87 ARG A CA 1
ATOM 704 C C . ARG A 1 87 ? -10.779 31.833 40.607 1.00 79.44 87 ARG A C 1
ATOM 706 O O . ARG A 1 87 ? -11.811 31.518 41.191 1.00 79.44 87 ARG A O 1
ATOM 713 N N . GLY A 1 88 ? -10.373 33.100 40.506 1.00 68.75 88 GLY A N 1
ATOM 714 C CA . GLY A 1 88 ? -11.089 34.246 41.088 1.00 68.75 88 GLY A CA 1
ATOM 715 C C . GLY A 1 88 ? -10.780 34.568 42.560 1.00 68.75 88 GLY A C 1
ATOM 716 O O . GLY A 1 88 ? -11.383 35.494 43.099 1.00 68.75 88 GLY A O 1
ATOM 717 N N . LYS A 1 89 ? -9.844 33.858 43.209 1.00 69.44 89 LYS A N 1
ATOM 718 C CA . LYS A 1 89 ? -9.284 34.239 44.524 1.00 69.44 89 LYS A CA 1
ATOM 719 C C . LYS A 1 89 ? -8.210 35.339 44.367 1.00 69.44 89 LYS A C 1
ATOM 721 O O . LYS A 1 89 ? -7.794 35.628 43.241 1.00 69.44 89 LYS A O 1
ATOM 726 N N . GLY A 1 90 ? -7.799 35.984 45.468 1.00 60.84 90 GLY A N 1
ATOM 727 C CA . GLY A 1 90 ? -6.771 37.041 45.471 1.00 60.84 90 GLY A CA 1
ATOM 728 C C . GLY A 1 90 ? -7.238 38.447 45.051 1.00 60.84 90 GLY A C 1
ATOM 729 O O . GLY A 1 90 ? -6.429 39.367 44.948 1.00 60.84 90 GLY A O 1
ATOM 730 N N . ALA A 1 91 ? -8.538 38.658 44.816 1.00 49.03 91 ALA A N 1
ATOM 731 C CA . ALA A 1 91 ? -9.095 39.927 44.331 1.00 49.03 91 ALA A CA 1
ATOM 732 C C . ALA A 1 91 ? -9.715 40.805 45.446 1.00 49.03 91 ALA A C 1
ATOM 734 O O . ALA A 1 91 ? -10.879 41.198 45.344 1.00 49.03 91 ALA A O 1
ATOM 735 N N . ALA A 1 92 ? -8.965 41.132 46.510 1.00 38.56 92 ALA A N 1
ATOM 736 C CA . ALA A 1 92 ? -9.472 41.986 47.596 1.00 38.56 92 ALA A CA 1
ATOM 737 C C . ALA A 1 92 ? -8.417 42.882 48.286 1.00 38.56 92 ALA A C 1
ATOM 739 O O . ALA A 1 92 ? -7.596 42.416 49.065 1.00 38.56 92 ALA A O 1
ATOM 740 N N . SER A 1 93 ? -8.580 44.203 48.120 1.00 36.41 93 SER A N 1
ATOM 741 C CA . SER A 1 93 ? -7.944 45.305 48.881 1.00 36.41 93 SER A CA 1
ATOM 742 C C . SER A 1 93 ? -6.418 45.502 48.757 1.00 36.41 93 SER A C 1
ATOM 744 O O . SER A 1 93 ? -5.635 44.568 48.664 1.00 36.41 93 SER A O 1
ATOM 746 N N . ALA A 1 94 ? -5.987 46.768 48.743 1.00 44.22 94 ALA A N 1
ATOM 747 C CA . ALA A 1 94 ? -4.633 47.167 48.341 1.00 44.22 94 ALA A CA 1
ATOM 748 C C . ALA A 1 94 ? -3.548 47.099 49.441 1.00 44.22 94 ALA A C 1
ATOM 750 O O . ALA A 1 94 ? -2.397 47.403 49.142 1.00 44.22 94 ALA A O 1
ATOM 751 N N . ASP A 1 95 ? -3.890 46.718 50.679 1.00 46.69 95 ASP A N 1
ATOM 752 C CA . ASP A 1 95 ? -2.980 46.801 51.840 1.00 46.69 95 ASP A CA 1
ATOM 753 C C . ASP A 1 95 ? -2.636 45.447 52.501 1.00 46.69 95 ASP A C 1
ATOM 755 O O . ASP A 1 95 ? -1.704 45.387 53.304 1.00 46.69 95 ASP A O 1
ATOM 759 N N . VAL A 1 96 ? -3.320 44.344 52.159 1.00 52.03 96 VAL A N 1
ATOM 760 C CA . VAL A 1 96 ? -2.964 42.986 52.622 1.00 52.03 96 VAL A CA 1
ATOM 761 C C . VAL A 1 96 ? -3.178 41.980 51.491 1.00 52.03 96 VAL A C 1
ATOM 763 O O . VAL A 1 96 ? -4.308 41.730 51.090 1.00 52.03 96 VAL A O 1
ATOM 766 N N . ALA A 1 97 ? -2.095 41.380 50.992 1.00 56.53 97 ALA A N 1
ATOM 767 C CA . ALA A 1 97 ? -2.184 40.275 50.041 1.00 56.53 97 ALA A CA 1
ATOM 768 C C . ALA A 1 97 ? -2.597 38.979 50.767 1.00 56.53 97 ALA A C 1
ATOM 770 O O . ALA A 1 97 ? -1.868 38.508 51.642 1.00 56.53 97 ALA A O 1
ATOM 771 N N . GLU A 1 98 ? -3.756 38.432 50.394 1.00 68.38 98 GLU A N 1
ATOM 772 C CA . GLU A 1 98 ? -4.282 37.125 50.822 1.00 68.38 98 GLU A CA 1
ATOM 773 C C . GLU A 1 98 ? -3.281 36.012 50.455 1.00 68.38 98 GLU A C 1
ATOM 775 O O . GLU A 1 98 ? -2.879 35.915 49.296 1.00 68.38 98 GLU A O 1
ATOM 780 N N . SER A 1 99 ? -2.835 35.195 51.419 1.00 80.62 99 SER A N 1
ATOM 781 C CA . SER A 1 99 ? -1.831 34.152 51.156 1.00 80.62 99 SER A CA 1
ATOM 782 C C . SER A 1 99 ? -2.457 32.781 50.894 1.00 80.62 99 SER A C 1
ATOM 784 O O . SER A 1 99 ? -3.550 32.469 51.373 1.00 80.62 99 SER A O 1
ATOM 786 N N . LEU A 1 100 ? -1.730 31.904 50.192 1.00 86.00 100 LEU A N 1
ATOM 787 C CA . LEU A 1 100 ? -2.177 30.532 49.927 1.00 86.00 100 LEU A CA 1
ATOM 788 C C . LEU A 1 100 ? -2.431 29.720 51.215 1.00 86.00 100 LEU A C 1
ATOM 790 O O . LEU A 1 100 ? -3.277 28.826 51.221 1.00 86.00 100 LEU A O 1
ATOM 794 N N . TYR A 1 101 ? -1.736 30.051 52.311 1.00 84.38 101 TYR A N 1
ATOM 795 C CA . TYR A 1 101 ? -1.988 29.462 53.629 1.00 84.38 101 TYR A CA 1
ATOM 796 C C . TYR A 1 101 ? -3.357 29.879 54.189 1.00 84.38 101 TYR A C 1
ATOM 798 O O . TYR A 1 101 ? -4.060 29.027 54.724 1.00 84.38 101 TYR A O 1
ATOM 806 N N . ASP A 1 102 ? -3.750 31.149 54.045 1.00 81.44 102 ASP A N 1
ATOM 807 C CA . ASP A 1 102 ? -5.023 31.659 54.577 1.00 81.44 102 ASP A CA 1
ATOM 808 C C . ASP A 1 102 ? -6.208 31.008 53.846 1.00 81.44 102 ASP A C 1
ATOM 810 O O . ASP A 1 102 ? -7.126 30.488 54.480 1.00 81.44 102 ASP A O 1
ATOM 814 N N . ILE A 1 103 ? -6.120 30.918 52.511 1.00 86.62 103 ILE A N 1
ATOM 815 C CA . ILE A 1 103 ? -7.100 30.203 51.676 1.00 86.62 103 ILE A CA 1
ATOM 816 C C . ILE A 1 103 ? -7.204 28.735 52.107 1.00 86.62 103 ILE A C 1
ATOM 818 O O . ILE A 1 103 ? -8.308 28.216 52.262 1.00 86.62 103 ILE A O 1
ATOM 822 N N . PHE A 1 104 ? -6.074 28.058 52.325 1.00 88.19 104 PHE A N 1
ATOM 823 C CA . PHE A 1 104 ? -6.081 26.676 52.801 1.00 88.19 104 PHE A CA 1
ATOM 824 C C . PHE A 1 104 ? -6.695 26.544 54.204 1.00 88.19 104 PHE A C 1
ATOM 826 O O . PHE A 1 104 ? -7.456 25.607 54.439 1.00 88.19 104 PHE A O 1
ATOM 833 N N . GLU A 1 105 ? -6.399 27.455 55.135 1.00 85.25 105 GLU A N 1
ATOM 834 C CA . GLU A 1 105 ? -6.935 27.408 56.501 1.00 85.25 105 GLU A CA 1
ATOM 835 C C . GLU A 1 105 ? -8.469 27.523 56.507 1.00 85.25 105 GLU A C 1
ATOM 837 O O . GLU A 1 105 ? -9.142 26.727 57.169 1.00 85.25 105 GLU A O 1
ATOM 842 N N . ASP A 1 106 ? -9.025 28.450 55.726 1.00 85.06 106 ASP A N 1
ATOM 843 C CA . ASP A 1 106 ? -10.474 28.622 55.581 1.00 85.06 106 ASP A CA 1
ATOM 844 C C . ASP A 1 106 ? -11.140 27.425 54.888 1.00 85.06 106 ASP A C 1
ATOM 846 O O . ASP A 1 106 ? -12.205 26.971 55.316 1.00 85.06 106 ASP A O 1
ATOM 850 N N . GLU A 1 107 ? -10.501 26.847 53.868 1.00 89.44 107 GLU A N 1
ATOM 851 C CA . GLU A 1 107 ? -11.016 25.662 53.174 1.00 89.44 107 GLU A CA 1
ATOM 852 C C . GLU A 1 107 ? -10.981 24.397 54.050 1.00 89.44 107 GLU A C 1
ATOM 854 O O . GLU A 1 107 ? -11.914 23.591 54.009 1.00 89.44 107 GLU A O 1
ATOM 859 N N . VAL A 1 108 ? -9.971 24.238 54.915 1.00 88.00 108 VAL A N 1
ATOM 860 C CA . VAL A 1 108 ? -9.934 23.156 55.918 1.00 88.00 108 VAL A CA 1
ATOM 861 C C . VAL A 1 108 ? -11.033 23.336 56.968 1.00 88.00 108 VAL A C 1
ATOM 863 O O . VAL A 1 108 ? -11.714 22.359 57.294 1.00 88.00 108 VAL A O 1
ATOM 866 N N . LYS A 1 109 ? -11.245 24.559 57.482 1.00 85.38 109 LYS A N 1
ATOM 867 C CA . LYS A 1 109 ? -12.346 24.856 58.422 1.00 85.38 109 LYS A CA 1
ATOM 868 C C . LYS A 1 109 ? -13.696 24.524 57.791 1.00 85.38 109 LYS A C 1
ATOM 870 O O . LYS A 1 109 ? -14.443 23.726 58.356 1.00 85.38 109 LYS A O 1
ATOM 875 N N . ARG A 1 110 ? -13.963 25.044 56.587 1.00 86.44 110 ARG A N 1
ATOM 876 C CA . ARG A 1 110 ? -15.194 24.786 55.824 1.00 86.44 110 ARG A CA 1
ATOM 877 C C . ARG A 1 110 ? -15.427 23.293 55.613 1.00 86.44 110 ARG A C 1
ATOM 879 O O . ARG A 1 110 ? -16.493 22.779 55.948 1.00 86.44 110 ARG A O 1
ATOM 886 N N . ALA A 1 111 ? -14.415 22.570 55.130 1.00 87.56 111 ALA A N 1
ATOM 887 C CA . ALA A 1 111 ? -14.527 21.136 54.891 1.00 87.56 111 ALA A CA 1
ATOM 888 C C . ALA A 1 111 ? -14.851 20.347 56.173 1.00 87.56 111 ALA A C 1
ATOM 890 O O . ALA A 1 111 ? -15.583 19.355 56.104 1.00 87.56 111 ALA A O 1
ATOM 891 N N . ALA A 1 112 ? -14.327 20.770 57.330 1.00 85.50 112 ALA A N 1
ATOM 892 C CA . ALA A 1 112 ? -14.553 20.126 58.624 1.00 85.50 112 ALA A CA 1
ATOM 893 C C . ALA A 1 112 ? -15.903 20.482 59.261 1.00 85.50 112 ALA A C 1
ATOM 895 O O . ALA A 1 112 ? -16.551 19.599 59.825 1.00 85.50 112 ALA A O 1
ATOM 896 N N . GLU A 1 113 ? -16.382 21.716 59.118 1.00 85.19 113 GLU A N 1
ATOM 897 C CA . GLU A 1 113 ? -17.749 22.085 59.504 1.00 85.19 113 GLU A CA 1
ATOM 898 C C . GLU A 1 113 ? -18.784 21.288 58.692 1.00 85.19 113 GLU A C 1
ATOM 900 O O . GLU A 1 113 ? -19.724 20.730 59.266 1.00 85.19 113 GLU A O 1
ATOM 905 N N . GLU A 1 114 ? -18.559 21.135 57.382 1.00 85.56 114 GLU A N 1
ATOM 906 C CA . GLU A 1 114 ? -19.400 20.335 56.481 1.00 85.56 114 GLU A CA 1
ATOM 907 C C . GLU A 1 114 ? -19.392 18.829 56.809 1.00 85.56 114 GLU A C 1
ATOM 909 O O . GLU A 1 114 ? -20.448 18.198 56.775 1.00 85.56 114 GLU A O 1
ATOM 914 N N . ARG A 1 115 ? -18.220 18.230 57.087 1.00 85.12 115 ARG A N 1
ATOM 915 C CA . ARG A 1 115 ? -18.041 16.755 57.137 1.00 85.12 115 ARG A CA 1
ATOM 916 C C . ARG A 1 115 ? -17.901 16.155 58.532 1.00 85.12 115 ARG A C 1
ATOM 918 O O . ARG A 1 115 ? -18.160 14.965 58.698 1.00 85.12 115 ARG A O 1
ATOM 925 N N . LEU A 1 116 ? -17.429 16.932 59.505 1.00 82.50 116 LEU A N 1
ATOM 926 C CA . LEU A 1 116 ? -17.233 16.496 60.894 1.00 82.50 116 LEU A CA 1
ATOM 927 C C . LEU A 1 116 ? -18.219 17.175 61.850 1.00 82.50 116 LEU A C 1
ATOM 929 O O . LEU A 1 116 ? -18.470 16.639 62.927 1.00 82.50 116 LEU A O 1
ATOM 933 N N . HIS A 1 117 ? -18.755 18.343 61.477 1.00 80.38 117 HIS A N 1
ATOM 934 C CA . HIS A 1 117 ? -19.553 19.218 62.345 1.00 80.38 117 HIS A CA 1
ATOM 935 C C . HIS A 1 117 ? -18.806 19.625 63.633 1.00 80.38 117 HIS A C 1
ATOM 937 O O . HIS A 1 117 ? -19.406 19.810 64.694 1.00 80.38 117 HIS A O 1
ATOM 943 N N . ILE A 1 118 ? -17.477 19.759 63.539 1.00 72.62 118 ILE A N 1
ATOM 944 C CA . ILE A 1 118 ? -16.585 20.169 64.632 1.00 72.62 118 ILE A CA 1
ATOM 945 C C . ILE A 1 118 ? -15.938 21.510 64.252 1.00 72.62 118 ILE A C 1
ATOM 947 O O . ILE A 1 118 ? -15.318 21.577 63.191 1.00 72.62 118 ILE A O 1
ATOM 951 N N . PRO A 1 119 ? -16.002 22.549 65.108 1.00 69.81 119 PRO A N 1
ATOM 952 C CA . PRO A 1 119 ? -15.238 23.773 64.895 1.00 69.81 119 PRO A CA 1
ATOM 953 C C . PRO A 1 119 ? -13.745 23.492 65.113 1.00 69.81 119 PRO A C 1
ATOM 955 O O . PRO A 1 119 ? -13.317 23.188 66.233 1.00 69.81 119 PRO A O 1
ATOM 958 N N . LEU A 1 120 ? -12.952 23.570 64.043 1.00 73.19 120 LEU A N 1
ATOM 959 C CA . LEU A 1 120 ? -11.499 23.410 64.117 1.00 73.19 120 LEU A CA 1
ATOM 960 C C . LEU A 1 120 ? -10.838 24.662 64.692 1.00 73.19 120 LEU A C 1
ATOM 962 O O . LEU A 1 120 ? -11.172 25.777 64.307 1.00 73.19 120 LEU A O 1
ATOM 966 N N . ARG A 1 121 ? -9.854 24.461 65.573 1.00 71.94 121 ARG A N 1
ATOM 967 C CA . ARG A 1 121 ? -9.044 25.541 66.152 1.00 71.94 121 ARG A CA 1
ATOM 968 C C . ARG A 1 121 ? -7.706 25.606 65.434 1.00 71.94 121 ARG A C 1
ATOM 970 O O . ARG A 1 121 ? -6.788 24.859 65.794 1.00 71.94 121 ARG A O 1
ATOM 977 N N . LEU A 1 122 ? -7.626 26.435 64.398 1.00 70.75 122 LEU A N 1
ATOM 978 C CA . LEU A 1 122 ? -6.455 26.536 63.515 1.00 70.75 122 LEU A CA 1
ATOM 979 C C . LEU A 1 122 ? -5.793 27.913 63.565 1.00 70.75 122 LEU A C 1
ATOM 981 O O . LEU A 1 122 ? -4.574 28.002 63.408 1.00 70.75 122 LEU A O 1
ATOM 985 N N . SER A 1 123 ? -6.579 28.966 63.799 1.00 72.38 123 SER A N 1
ATOM 986 C CA . SER A 1 123 ? -6.103 30.334 63.656 1.00 72.38 123 SER A CA 1
ATOM 987 C C . SER A 1 123 ? -5.331 30.810 64.891 1.00 72.38 123 SER A C 1
ATOM 989 O O . SER A 1 123 ? -5.363 30.210 65.971 1.00 72.38 123 SER A O 1
ATOM 991 N N . THR A 1 124 ? -4.639 31.944 64.763 1.00 74.19 124 THR A N 1
ATOM 992 C CA . THR A 1 124 ? -3.930 32.545 65.909 1.00 74.19 124 THR A CA 1
ATOM 993 C C . THR A 1 124 ? -4.921 33.030 66.976 1.00 74.19 124 THR A C 1
ATOM 995 O O . THR A 1 124 ? -4.637 32.979 68.170 1.00 74.19 124 THR A O 1
ATOM 998 N N . GLU A 1 125 ? -6.098 33.484 66.549 1.00 78.56 125 GLU A N 1
ATOM 999 C CA . GLU A 1 125 ? -7.229 33.873 67.390 1.00 78.56 125 GLU A CA 1
ATOM 1000 C C . GLU A 1 125 ? -7.757 32.668 68.184 1.00 78.56 125 GLU A C 1
ATOM 1002 O O . GLU A 1 125 ? -7.957 32.787 69.395 1.00 78.56 125 GLU A O 1
ATOM 1007 N N . ASP A 1 126 ? -7.895 31.497 67.546 1.00 74.94 126 ASP A N 1
ATOM 1008 C CA . ASP A 1 126 ? -8.306 30.250 68.209 1.00 74.94 126 ASP A CA 1
ATOM 1009 C C . ASP A 1 126 ? -7.304 29.804 69.284 1.00 74.94 126 ASP A C 1
ATOM 1011 O O . ASP A 1 126 ? -7.699 29.376 70.374 1.00 74.94 126 ASP A O 1
ATOM 1015 N N . GLU A 1 127 ? -6.000 29.907 69.000 1.00 76.75 127 GLU A N 1
ATOM 1016 C CA . GLU A 1 127 ? -4.931 29.582 69.954 1.00 76.75 127 GLU A CA 1
ATOM 1017 C C . GLU A 1 127 ? -4.953 30.514 71.171 1.00 76.75 127 GLU A C 1
ATOM 1019 O O . GLU A 1 127 ? -4.877 30.046 72.312 1.00 76.75 127 GLU A O 1
ATOM 1024 N N . VAL A 1 128 ? -5.120 31.823 70.948 1.00 82.56 128 VAL A N 1
ATOM 1025 C CA . VAL A 1 128 ? -5.251 32.804 72.036 1.00 82.56 128 VAL A CA 1
ATOM 1026 C C . VAL A 1 128 ? -6.533 32.570 72.835 1.00 82.56 128 VAL A C 1
ATOM 1028 O O . VAL A 1 128 ? -6.494 32.631 74.063 1.00 82.56 128 VAL A O 1
ATOM 1031 N N . LEU A 1 129 ? -7.654 32.239 72.187 1.00 83.25 129 LEU A N 1
ATOM 1032 C CA . LEU A 1 129 ? -8.929 31.954 72.855 1.00 83.25 129 LEU A CA 1
ATOM 1033 C C . LEU A 1 129 ? -8.889 30.660 73.678 1.00 83.25 129 LEU A C 1
ATOM 1035 O O . LEU A 1 129 ? -9.448 30.620 74.781 1.00 83.25 129 LEU A O 1
ATOM 1039 N N . ALA A 1 130 ? -8.211 29.621 73.186 1.00 79.00 130 ALA A N 1
ATOM 1040 C CA . ALA A 1 130 ? -7.981 28.383 73.926 1.00 79.00 130 ALA A CA 1
ATOM 1041 C C . ALA A 1 130 ? -7.101 28.637 75.160 1.00 79.00 130 ALA A C 1
ATOM 1043 O O . ALA A 1 130 ? -7.529 28.360 76.281 1.00 79.00 130 ALA A O 1
ATOM 1044 N N . TRP A 1 131 ? -5.937 29.268 74.971 1.00 85.12 131 TRP A N 1
ATOM 1045 C CA . TRP A 1 131 ? -5.026 29.640 76.059 1.00 85.12 131 TRP A CA 1
ATOM 1046 C C . TRP A 1 131 ? -5.706 30.521 77.116 1.00 85.12 131 TRP A C 1
ATOM 1048 O O . TRP A 1 131 ? -5.619 30.254 78.316 1.00 85.12 131 TRP A O 1
ATOM 1058 N N . TRP A 1 132 ? -6.459 31.532 76.675 1.00 84.94 132 TRP A N 1
ATOM 1059 C CA . TRP A 1 132 ? -7.247 32.397 77.548 1.00 84.94 132 TRP A CA 1
ATOM 1060 C C . TRP A 1 132 ? -8.276 31.611 78.364 1.00 84.94 132 TRP A C 1
ATOM 1062 O O . TRP A 1 132 ? -8.431 31.844 79.564 1.00 84.94 132 TRP A O 1
ATOM 1072 N N . SER A 1 133 ? -8.958 30.651 77.733 1.00 82.31 133 SER A N 1
ATOM 1073 C CA . SER A 1 133 ? -9.984 29.814 78.367 1.00 82.31 133 SER A CA 1
ATOM 1074 C C . SER A 1 133 ? -9.414 28.787 79.351 1.00 82.31 133 SER A C 1
ATOM 1076 O O . SER A 1 133 ? -10.126 28.393 80.279 1.00 82.31 133 SER A O 1
ATOM 1078 N N . GLU A 1 134 ? -8.140 28.419 79.218 1.00 82.94 134 GLU A N 1
ATOM 1079 C CA . GLU A 1 134 ? -7.409 27.515 80.122 1.00 82.94 134 GLU A CA 1
ATOM 1080 C C . GLU A 1 134 ? -6.657 28.253 81.248 1.00 82.94 134 GLU A C 1
ATOM 1082 O O . GLU A 1 134 ? -6.266 27.641 82.243 1.00 82.94 134 GLU A O 1
ATOM 1087 N N . LEU A 1 135 ? -6.499 29.578 81.147 1.00 85.00 135 LEU A N 1
ATOM 1088 C CA . LEU A 1 135 ? -5.761 30.388 82.119 1.00 85.00 135 LEU A CA 1
ATOM 1089 C C . LEU A 1 135 ? -6.342 30.312 83.542 1.00 85.00 135 LEU A C 1
ATOM 1091 O O . LEU A 1 135 ? -7.555 30.427 83.726 1.00 85.00 135 LEU A O 1
ATOM 1095 N N . ALA A 1 136 ? -5.483 30.216 84.561 1.00 82.69 136 ALA A N 1
ATOM 1096 C CA . ALA A 1 136 ? -5.909 30.232 85.961 1.00 82.69 136 ALA A CA 1
ATOM 1097 C C . ALA A 1 136 ? -6.656 31.536 86.313 1.00 82.69 136 ALA A C 1
ATOM 1099 O O . ALA A 1 136 ? -6.218 32.631 85.955 1.00 82.69 136 ALA A O 1
ATOM 1100 N N . GLY A 1 137 ? -7.765 31.422 87.055 1.00 77.25 137 GLY A N 1
ATOM 1101 C CA . GLY A 1 137 ? -8.725 32.519 87.249 1.00 77.25 137 GLY A CA 1
ATOM 1102 C C . GLY A 1 137 ? -8.147 33.819 87.823 1.00 77.25 137 GLY A C 1
ATOM 1103 O O . GLY A 1 137 ? -8.591 34.892 87.429 1.00 77.25 137 GLY A O 1
ATOM 1104 N N . GLY A 1 138 ? -7.127 33.743 88.688 1.00 80.69 138 GLY A N 1
ATOM 1105 C CA . GLY A 1 138 ? -6.432 34.930 89.207 1.00 80.69 138 GLY A CA 1
ATOM 1106 C C . GLY A 1 138 ? -5.677 35.700 88.119 1.00 80.69 138 GLY A C 1
ATOM 1107 O O . GLY A 1 138 ? -5.878 36.899 87.963 1.00 80.69 138 GLY A O 1
ATOM 1108 N N . ILE A 1 139 ? -4.891 34.996 87.298 1.00 80.44 139 ILE A N 1
ATOM 1109 C CA . ILE A 1 139 ? -4.122 35.596 86.194 1.00 80.44 139 ILE A CA 1
ATOM 1110 C C . ILE A 1 139 ? -5.075 36.146 85.122 1.00 80.44 139 ILE A C 1
ATOM 1112 O O . ILE A 1 139 ? -4.862 37.235 84.594 1.00 80.44 139 ILE A O 1
ATOM 1116 N N . ARG A 1 140 ? -6.176 35.434 84.834 1.00 85.75 140 ARG A N 1
ATOM 1117 C CA . ARG A 1 140 ? -7.204 35.921 83.898 1.00 85.75 140 ARG A CA 1
ATOM 1118 C C . ARG A 1 140 ? -7.860 37.208 84.397 1.00 85.75 140 ARG A C 1
ATOM 1120 O O . ARG A 1 140 ? -8.105 38.103 83.596 1.00 85.75 140 ARG A O 1
ATOM 1127 N N . ALA A 1 141 ? -8.122 37.320 85.701 1.00 82.44 141 ALA A N 1
ATOM 1128 C CA . ALA A 1 141 ? -8.678 38.530 86.302 1.00 82.44 141 ALA A CA 1
ATOM 1129 C C . ALA A 1 141 ? -7.704 39.721 86.229 1.00 82.44 141 ALA A C 1
ATOM 1131 O O . ALA A 1 141 ? -8.139 40.827 85.913 1.00 82.44 141 ALA A O 1
ATOM 1132 N N . GLU A 1 142 ? -6.402 39.503 86.446 1.00 82.81 142 GLU A N 1
ATOM 1133 C CA . GLU A 1 142 ? -5.373 40.544 86.286 1.00 82.81 142 GLU A CA 1
ATOM 1134 C C . GLU A 1 142 ? -5.283 41.045 84.838 1.00 82.81 142 GLU A C 1
ATOM 1136 O O . GLU A 1 142 ? -5.362 42.252 84.600 1.00 82.81 142 GLU A O 1
ATOM 1141 N N . LEU A 1 143 ? -5.211 40.131 83.862 1.00 87.00 143 LEU A N 1
ATOM 1142 C CA . LEU A 1 143 ? -5.183 40.492 82.440 1.00 87.00 143 LEU A CA 1
ATOM 1143 C C . LEU A 1 143 ? -6.484 41.180 81.993 1.00 87.00 143 LEU A C 1
ATOM 1145 O O . LEU A 1 143 ? -6.428 42.187 81.292 1.00 87.00 143 LEU A O 1
ATOM 1149 N N . ASN A 1 144 ? -7.654 40.713 82.445 1.00 87.50 144 ASN A N 1
ATOM 1150 C CA . ASN A 1 144 ? -8.929 41.404 82.208 1.00 87.50 144 ASN A CA 1
ATOM 1151 C C . ASN A 1 144 ? -8.939 42.816 82.804 1.00 87.50 144 ASN A C 1
ATOM 1153 O O . ASN A 1 144 ? -9.460 43.732 82.172 1.00 87.50 144 ASN A O 1
ATOM 1157 N N . GLY A 1 145 ? -8.367 43.000 83.997 1.00 83.38 145 GLY A N 1
ATOM 1158 C CA . GLY A 1 145 ? -8.224 44.308 84.634 1.00 83.38 145 GLY A CA 1
ATOM 1159 C C . GLY A 1 145 ? -7.374 45.261 83.795 1.00 83.38 145 GLY A C 1
ATOM 1160 O O . GLY A 1 145 ? -7.786 46.396 83.559 1.00 83.38 145 GLY A O 1
ATOM 1161 N N . TRP A 1 146 ? -6.243 44.781 83.268 1.00 87.56 146 TRP A N 1
ATOM 1162 C CA . TRP A 1 146 ? -5.383 45.552 82.364 1.00 87.56 146 TRP A CA 1
ATOM 1163 C C . TRP A 1 146 ? -6.104 45.932 81.064 1.00 87.56 146 TRP A C 1
ATOM 1165 O O . TRP A 1 146 ? -6.131 47.108 80.693 1.00 87.56 146 TRP A O 1
ATOM 1175 N N . VAL A 1 147 ? -6.756 44.966 80.402 1.00 84.38 147 VAL A N 1
ATOM 1176 C CA . VAL A 1 147 ? -7.511 45.206 79.157 1.00 84.38 147 VAL A CA 1
ATOM 1177 C C . VAL A 1 147 ? -8.659 46.189 79.404 1.00 84.38 147 VAL A C 1
ATOM 1179 O O . VAL A 1 147 ? -8.799 47.162 78.664 1.00 84.38 147 VAL A O 1
ATOM 1182 N N . SER A 1 148 ? -9.397 46.032 80.506 1.00 86.00 148 SER A N 1
ATOM 1183 C CA . SER A 1 148 ? -10.473 46.949 80.901 1.00 86.00 148 SER A CA 1
ATOM 1184 C C . SER A 1 148 ? -9.976 48.356 81.223 1.00 86.00 148 SER A C 1
ATOM 1186 O O . SER A 1 148 ? -10.675 49.320 80.914 1.00 86.00 148 SER A O 1
ATOM 1188 N N . GLN A 1 149 ? -8.787 48.505 81.812 1.00 84.75 149 GLN A N 1
ATOM 1189 C CA . GLN A 1 149 ? -8.188 49.813 82.092 1.00 84.75 149 GLN A CA 1
ATOM 1190 C C . GLN A 1 149 ? -7.682 50.507 80.814 1.00 84.75 149 GLN A C 1
ATOM 1192 O O . GLN A 1 149 ? -7.666 51.736 80.748 1.00 84.75 149 GLN A O 1
ATOM 1197 N N . ARG A 1 150 ? -7.265 49.732 79.803 1.00 84.00 150 ARG A N 1
ATOM 1198 C CA . ARG A 1 150 ? -6.679 50.222 78.545 1.00 84.00 150 ARG A CA 1
ATOM 1199 C C . ARG A 1 150 ? -7.723 50.508 77.458 1.00 84.00 150 ARG A C 1
ATOM 1201 O O . ARG A 1 150 ? -7.595 51.507 76.758 1.00 84.00 150 ARG A O 1
ATOM 1208 N N . LEU A 1 151 ? -8.721 49.633 77.312 1.00 81.00 151 LEU A N 1
ATOM 1209 C CA . LEU A 1 151 ? -9.702 49.623 76.213 1.00 81.00 151 LEU A CA 1
ATOM 1210 C C . LEU A 1 151 ? -11.152 49.875 76.672 1.00 81.00 151 LEU A C 1
ATOM 1212 O O . LEU A 1 151 ? -12.055 49.929 75.842 1.00 81.00 151 LEU A O 1
ATOM 1216 N N . GLY A 1 152 ? -11.407 50.008 77.979 1.00 80.12 152 GLY A N 1
ATOM 1217 C CA . GLY A 1 152 ? -12.749 50.257 78.530 1.00 80.12 152 GLY A CA 1
ATOM 1218 C C . GLY A 1 152 ? -13.714 49.061 78.483 1.00 80.12 152 GLY A C 1
ATOM 1219 O O . GLY A 1 152 ? -14.864 49.196 78.893 1.00 80.12 152 GLY A O 1
ATOM 1220 N N . ARG A 1 153 ? -13.252 47.899 78.007 1.00 84.50 153 ARG A N 1
ATOM 1221 C CA . ARG A 1 153 ? -13.959 46.608 77.936 1.00 84.50 153 ARG A CA 1
ATOM 1222 C C . ARG A 1 153 ? -13.033 45.514 78.457 1.00 84.50 153 ARG A C 1
ATOM 1224 O O . ARG A 1 153 ? -11.822 45.633 78.292 1.00 84.50 153 ARG A O 1
ATOM 1231 N N . THR A 1 154 ? -13.561 44.455 79.059 1.00 86.25 154 THR A N 1
ATOM 1232 C CA . THR A 1 154 ? -12.746 43.281 79.416 1.00 86.25 154 THR A CA 1
ATOM 1233 C C . THR A 1 154 ? -12.380 42.482 78.160 1.00 86.25 154 THR A C 1
ATOM 1235 O O . THR A 1 154 ? -13.037 42.608 77.125 1.00 86.25 154 THR A O 1
ATOM 1238 N N . ALA A 1 155 ? -11.359 41.624 78.227 1.00 81.38 155 ALA A N 1
ATOM 1239 C CA . ALA A 1 155 ? -11.088 40.696 77.128 1.00 81.38 155 ALA A CA 1
ATOM 1240 C C . ALA A 1 155 ? -12.239 39.689 76.951 1.00 81.38 155 ALA A C 1
ATOM 1242 O O . ALA A 1 155 ? -12.544 39.297 75.830 1.00 81.38 155 ALA A O 1
ATOM 1243 N N . ASP A 1 156 ? -12.954 39.327 78.020 1.00 82.56 156 ASP A N 1
ATOM 1244 C CA . ASP A 1 156 ? -14.140 38.475 77.894 1.00 82.56 156 ASP A CA 1
ATOM 1245 C C . ASP A 1 156 ? -15.290 39.154 77.117 1.00 82.56 156 ASP A C 1
ATOM 1247 O O . ASP A 1 156 ? -15.961 38.476 76.337 1.00 82.56 156 ASP A O 1
ATOM 1251 N N . ASP A 1 157 ? -15.447 40.482 77.212 1.00 84.00 157 ASP A N 1
ATOM 1252 C CA . ASP A 1 157 ? -16.398 41.255 76.386 1.00 84.00 157 ASP A CA 1
ATOM 1253 C C . ASP A 1 157 ? -15.995 41.320 74.903 1.00 84.00 157 ASP A C 1
ATOM 1255 O O . ASP A 1 157 ? -16.832 41.628 74.051 1.00 84.00 157 ASP A O 1
ATOM 1259 N N . LEU A 1 158 ? -14.716 41.092 74.582 1.00 83.75 158 LEU A N 1
ATOM 1260 C CA . LEU A 1 158 ? -14.175 41.151 73.219 1.00 83.75 158 LEU A CA 1
ATOM 1261 C C . LEU A 1 158 ? -14.284 39.818 72.467 1.00 83.75 158 LEU A C 1
ATOM 1263 O O . LEU A 1 158 ? -14.078 39.809 71.260 1.00 83.75 158 LEU A O 1
ATOM 1267 N N . ARG A 1 159 ? -14.670 38.709 73.117 1.00 80.12 159 ARG A N 1
ATOM 1268 C CA . ARG A 1 159 ? -14.755 37.365 72.495 1.00 80.12 159 ARG A CA 1
ATOM 1269 C C . ARG A 1 159 ? -15.611 37.288 71.219 1.00 80.12 159 ARG A C 1
ATOM 1271 O O . ARG A 1 159 ? -15.406 36.381 70.422 1.00 80.12 159 ARG A O 1
ATOM 1278 N N . GLY A 1 160 ? -16.561 38.209 71.027 1.00 73.38 160 GLY A N 1
ATOM 1279 C CA . GLY A 1 160 ? -17.361 38.320 69.796 1.00 73.38 160 GLY A CA 1
ATOM 1280 C C . GLY A 1 160 ? -16.619 38.922 68.591 1.00 73.38 160 GLY A C 1
ATOM 1281 O O . GLY A 1 160 ? -17.120 38.833 67.475 1.00 73.38 160 GLY A O 1
ATOM 1282 N N . SER A 1 161 ? -15.432 39.497 68.808 1.00 82.38 161 SER A N 1
ATOM 1283 C CA . SER A 1 161 ? -14.534 40.077 67.804 1.00 82.38 161 SER A CA 1
ATOM 1284 C C . SER A 1 161 ? -13.173 39.354 67.861 1.00 82.38 161 SER A C 1
ATOM 1286 O O . SER A 1 161 ? -12.264 39.840 68.537 1.00 82.38 161 SER A O 1
ATOM 1288 N N . PRO A 1 162 ? -12.975 38.202 67.187 1.00 77.69 162 PRO A N 1
ATOM 1289 C CA . PRO A 1 162 ? -11.787 37.357 67.386 1.00 77.69 162 PRO A CA 1
ATOM 1290 C C . PRO A 1 162 ? -10.437 38.068 67.190 1.00 77.69 162 PRO A C 1
ATOM 1292 O O . PRO A 1 162 ? -9.493 37.814 67.939 1.00 77.69 162 PRO A O 1
ATOM 1295 N N . VAL A 1 163 ? -10.355 39.003 66.236 1.00 77.88 163 VAL A N 1
ATOM 1296 C CA . VAL A 1 163 ? -9.143 39.796 65.964 1.00 77.88 163 VAL A CA 1
ATOM 1297 C C . VAL A 1 163 ? -8.857 40.793 67.094 1.00 77.88 163 VAL A C 1
ATOM 1299 O O . VAL A 1 163 ? -7.760 40.770 67.651 1.00 77.88 163 VAL A O 1
ATOM 1302 N N . GLU A 1 164 ? -9.848 41.604 67.493 1.00 80.69 164 GLU A N 1
ATOM 1303 C CA . GLU A 1 164 ? -9.725 42.555 68.615 1.00 80.69 164 GLU A CA 1
ATOM 1304 C C . GLU A 1 164 ? -9.406 41.827 69.930 1.00 80.69 164 GLU A C 1
ATOM 1306 O O . GLU A 1 164 ? -8.582 42.282 70.723 1.00 80.69 164 GLU A O 1
ATOM 1311 N N . PHE A 1 165 ? -10.033 40.667 70.147 1.00 84.75 165 PHE A N 1
ATOM 1312 C CA . PHE A 1 165 ? -9.782 39.787 71.282 1.00 84.75 165 PHE A CA 1
ATOM 1313 C C . PHE A 1 165 ? -8.327 39.310 71.318 1.00 84.75 165 PHE A C 1
ATOM 1315 O O . PHE A 1 165 ? -7.650 39.484 72.333 1.00 84.75 165 PHE A O 1
ATOM 1322 N N . LYS A 1 166 ? -7.828 38.751 70.206 1.00 85.88 166 LYS A N 1
ATOM 1323 C CA . LYS A 1 166 ? -6.437 38.303 70.067 1.00 85.88 166 LYS A CA 1
ATOM 1324 C C . LYS A 1 166 ? -5.469 39.442 70.380 1.00 85.88 166 LYS A C 1
ATOM 1326 O O . LYS A 1 166 ? -4.575 39.263 71.201 1.00 85.88 166 LYS A O 1
ATOM 1331 N N . GLU A 1 167 ? -5.641 40.601 69.750 1.00 84.06 167 GLU A N 1
ATOM 1332 C CA . GLU A 1 167 ? -4.744 41.747 69.933 1.00 84.06 167 GLU A CA 1
ATOM 1333 C C . GLU A 1 167 ? -4.748 42.256 71.377 1.00 84.06 167 GLU A C 1
ATOM 1335 O O . GLU A 1 167 ? -3.682 42.407 71.978 1.00 84.06 167 GLU A O 1
ATOM 1340 N N . ALA A 1 168 ? -5.928 42.441 71.975 1.00 83.25 168 ALA A N 1
ATOM 1341 C CA . ALA A 1 168 ? -6.060 42.883 73.360 1.00 83.25 168 ALA A CA 1
ATOM 1342 C C . ALA A 1 168 ? -5.412 41.903 74.353 1.00 83.25 168 ALA A C 1
ATOM 1344 O O . ALA A 1 168 ? -4.713 42.328 75.276 1.00 83.25 168 ALA A O 1
ATOM 1345 N N . VAL A 1 169 ? -5.611 40.596 74.155 1.00 84.69 169 VAL A N 1
ATOM 1346 C CA . VAL A 1 169 ? -5.058 39.547 75.024 1.00 84.69 169 VAL A CA 1
ATOM 1347 C C . VAL A 1 169 ? -3.543 39.404 74.854 1.00 84.69 169 VAL A C 1
ATOM 1349 O O . VAL A 1 169 ? -2.844 39.262 75.858 1.00 84.69 169 VAL A O 1
ATOM 1352 N N . LEU A 1 170 ? -3.012 39.485 73.628 1.00 84.69 170 LEU A N 1
ATOM 1353 C CA . LEU A 1 170 ? -1.565 39.437 73.386 1.00 84.69 170 LEU A CA 1
ATOM 1354 C C . LEU A 1 170 ? -0.848 40.661 73.971 1.00 84.69 170 LEU A C 1
ATOM 1356 O O . LEU A 1 170 ? 0.159 40.490 74.657 1.00 84.69 170 LEU A O 1
ATOM 1360 N N . LEU A 1 171 ? -1.396 41.868 73.788 1.00 84.56 171 LEU A N 1
ATOM 1361 C CA . LEU A 1 171 ? -0.852 43.100 74.379 1.00 84.56 171 LEU A CA 1
ATOM 1362 C C . LEU A 1 171 ? -0.862 43.059 75.915 1.00 84.56 171 LEU A C 1
ATOM 1364 O O . LEU A 1 171 ? 0.102 43.483 76.552 1.00 84.56 171 LEU A O 1
ATOM 1368 N N . ALA A 1 172 ? -1.926 42.522 76.519 1.00 84.31 172 ALA A N 1
ATOM 1369 C CA . ALA A 1 172 ? -2.007 42.357 77.969 1.00 84.31 172 ALA A CA 1
ATOM 1370 C C . ALA A 1 172 ? -0.996 41.323 78.486 1.00 84.31 172 ALA A C 1
ATOM 1372 O O . ALA A 1 172 ? -0.314 41.563 79.483 1.00 84.31 172 ALA A O 1
ATOM 1373 N N . ALA A 1 173 ? -0.867 40.186 77.798 1.00 84.06 173 ALA A N 1
ATOM 1374 C CA . ALA A 1 173 ? 0.099 39.153 78.151 1.00 84.06 173 ALA A CA 1
ATOM 1375 C C . ALA A 1 173 ? 1.544 39.676 78.046 1.00 84.06 173 ALA A C 1
ATOM 1377 O O . ALA A 1 173 ? 2.326 39.487 78.978 1.00 84.06 173 ALA A O 1
ATOM 1378 N N . GLU A 1 174 ? 1.878 40.413 76.981 1.00 84.94 174 GLU A N 1
ATOM 1379 C CA . GLU A 1 174 ? 3.184 41.062 76.806 1.00 84.94 174 GLU A CA 1
ATOM 1380 C C . GLU A 1 174 ? 3.481 42.072 77.926 1.00 84.94 174 GLU A C 1
ATOM 1382 O O . GLU A 1 174 ? 4.557 42.021 78.532 1.00 84.94 174 GLU A O 1
ATOM 1387 N N . ALA A 1 175 ? 2.512 42.931 78.267 1.00 83.38 175 ALA A N 1
ATOM 1388 C CA . ALA A 1 175 ? 2.641 43.922 79.339 1.00 83.38 175 ALA A CA 1
ATOM 1389 C C . ALA A 1 175 ? 2.849 43.301 80.735 1.00 83.38 175 ALA A C 1
ATOM 1391 O O . ALA A 1 175 ? 3.453 43.932 81.601 1.00 83.38 175 ALA A O 1
ATOM 1392 N N . HIS A 1 176 ? 2.384 42.067 80.947 1.00 86.06 176 HIS A N 1
ATOM 1393 C CA . HIS A 1 176 ? 2.604 41.285 82.169 1.00 86.06 176 HIS A CA 1
ATOM 1394 C C . HIS A 1 176 ? 3.784 40.294 82.054 1.00 86.06 176 HIS A C 1
ATOM 1396 O O . HIS A 1 176 ? 4.003 39.488 82.958 1.00 86.06 176 HIS A O 1
ATOM 1402 N N . HIS A 1 177 ? 4.553 40.335 80.957 1.00 82.62 177 HIS A N 1
ATOM 1403 C CA . HIS A 1 177 ? 5.640 39.398 80.630 1.00 82.62 177 HIS A CA 1
ATOM 1404 C C . HIS A 1 177 ? 5.222 37.912 80.609 1.00 82.62 177 HIS A C 1
ATOM 1406 O O . HIS A 1 177 ? 6.041 37.007 80.794 1.00 82.62 177 HIS A O 1
ATOM 1412 N N . ILE A 1 178 ? 3.942 37.648 80.348 1.00 84.31 178 ILE A N 1
ATOM 1413 C CA . ILE A 1 178 ? 3.371 36.310 80.234 1.00 84.31 178 ILE A CA 1
ATOM 1414 C C . ILE A 1 178 ? 3.531 35.830 78.791 1.00 84.31 178 ILE A C 1
ATOM 1416 O O . ILE A 1 178 ? 2.992 36.410 77.850 1.00 84.31 178 ILE A O 1
ATOM 1420 N N . ARG A 1 179 ? 4.261 34.729 78.603 1.00 79.62 179 ARG A N 1
ATOM 1421 C CA . ARG A 1 179 ? 4.464 34.139 77.277 1.00 79.62 179 ARG A CA 1
ATOM 1422 C C . ARG A 1 179 ? 3.242 33.326 76.849 1.00 79.62 179 ARG A C 1
ATOM 1424 O O . ARG A 1 179 ? 3.003 32.245 77.385 1.00 79.62 179 ARG A O 1
ATOM 1431 N N . VAL A 1 180 ? 2.525 33.807 75.836 1.00 80.19 180 VAL A N 1
ATOM 1432 C CA . VAL A 1 180 ? 1.452 33.048 75.176 1.00 80.19 180 VAL A CA 1
ATOM 1433 C C . VAL A 1 180 ? 2.066 31.944 74.294 1.00 80.19 180 VAL A C 1
ATOM 1435 O O . VAL A 1 180 ? 2.971 32.236 73.504 1.00 80.19 180 VAL A O 1
ATOM 1438 N N . PRO A 1 181 ? 1.637 30.673 74.417 1.00 72.06 181 PRO A N 1
ATOM 1439 C CA . PRO A 1 181 ? 2.202 29.541 73.686 1.00 72.06 181 PRO A CA 1
ATOM 1440 C C . PRO A 1 181 ? 1.604 29.420 72.272 1.00 72.06 181 PRO A C 1
ATOM 1442 O O . PRO A 1 181 ? 0.924 28.447 71.959 1.00 72.06 181 PRO A O 1
ATOM 1445 N N . LEU A 1 182 ? 1.861 30.413 71.418 1.00 74.19 182 LEU A N 1
ATOM 1446 C CA . LEU A 1 182 ? 1.450 30.388 70.008 1.00 74.19 182 LEU A CA 1
ATOM 1447 C C . LEU A 1 182 ? 2.311 29.421 69.181 1.00 74.19 182 LEU A C 1
ATOM 1449 O O . LEU A 1 182 ? 3.535 29.366 69.358 1.00 74.19 182 LEU A O 1
ATOM 1453 N N . ARG A 1 183 ? 1.705 28.722 68.215 1.00 72.69 183 ARG A N 1
ATOM 1454 C CA . ARG A 1 183 ? 2.435 27.933 67.209 1.00 72.69 183 ARG A CA 1
ATOM 1455 C C . ARG A 1 183 ? 3.026 28.880 66.168 1.00 72.69 183 ARG A C 1
ATOM 1457 O O . ARG A 1 183 ? 2.313 29.473 65.357 1.00 72.69 183 ARG A O 1
ATOM 1464 N N . GLY A 1 184 ? 4.348 29.039 66.217 1.00 59.66 184 GLY A N 1
ATOM 1465 C CA . GLY A 1 184 ? 5.077 30.078 65.479 1.00 59.66 184 GLY A CA 1
ATOM 1466 C C . GLY A 1 184 ? 5.556 29.701 64.073 1.00 59.66 184 GLY A C 1
ATOM 1467 O O . GLY A 1 184 ? 6.150 30.543 63.408 1.00 59.66 184 GLY A O 1
ATOM 1468 N N . ARG A 1 185 ? 5.355 28.456 63.619 1.00 66.81 185 ARG A N 1
ATOM 1469 C CA . ARG A 1 185 ? 5.724 27.999 62.265 1.00 66.81 185 ARG A CA 1
ATOM 1470 C C . ARG A 1 185 ? 4.546 27.325 61.573 1.00 66.81 185 ARG A C 1
ATOM 1472 O O . ARG A 1 185 ? 3.837 26.545 62.207 1.00 66.81 185 ARG A O 1
ATOM 1479 N N . THR A 1 186 ? 4.420 27.550 60.266 1.00 73.88 186 THR A N 1
ATOM 1480 C CA . THR A 1 186 ? 3.414 26.953 59.368 1.00 73.88 186 THR A CA 1
ATOM 1481 C C . THR A 1 186 ? 3.293 25.440 59.559 1.00 73.88 186 THR A C 1
ATOM 1483 O O . THR A 1 186 ? 2.200 24.924 59.759 1.00 73.88 186 THR A O 1
ATOM 1486 N N . GLU A 1 187 ? 4.428 24.739 59.631 1.00 81.38 187 GLU A N 1
ATOM 1487 C CA . GLU A 1 187 ? 4.520 23.295 59.888 1.00 81.38 187 GLU A CA 1
ATOM 1488 C C . GLU A 1 187 ? 3.807 22.847 61.182 1.00 81.38 187 GLU A C 1
ATOM 1490 O O . GLU A 1 187 ? 3.103 21.838 61.192 1.00 81.38 187 GLU A O 1
ATOM 1495 N N . GLN A 1 188 ? 3.927 23.613 62.273 1.00 80.12 188 GLN A N 1
ATOM 1496 C CA . GLN A 1 188 ? 3.295 23.284 63.558 1.00 80.12 188 GLN A CA 1
ATOM 1497 C C . GLN A 1 188 ? 1.775 23.476 63.520 1.00 80.12 188 GLN A C 1
ATOM 1499 O O . GLN A 1 188 ? 1.049 22.714 64.159 1.00 80.12 188 GLN A O 1
ATOM 1504 N N . ARG A 1 189 ? 1.296 24.484 62.779 1.00 77.81 189 ARG A N 1
ATOM 1505 C CA . ARG A 1 189 ? -0.138 24.754 62.591 1.00 77.81 189 ARG A CA 1
ATOM 1506 C C . ARG A 1 189 ? -0.780 23.708 61.690 1.00 77.81 189 ARG A C 1
ATOM 1508 O O . ARG A 1 189 ? -1.771 23.102 62.077 1.00 77.81 189 ARG A O 1
ATOM 1515 N N . LEU A 1 190 ? -0.148 23.414 60.554 1.00 83.06 190 LEU A N 1
ATOM 1516 C CA . LEU A 1 190 ? -0.578 22.364 59.631 1.00 83.06 190 LEU A CA 1
ATOM 1517 C C . LEU A 1 190 ? -0.619 20.984 60.298 1.00 83.06 190 LEU A C 1
ATOM 1519 O O . LEU A 1 190 ? -1.590 20.252 60.114 1.00 83.06 190 LEU A O 1
ATOM 1523 N N . ARG A 1 191 ? 0.365 20.643 61.143 1.00 85.88 191 ARG A N 1
ATOM 1524 C CA . ARG A 1 191 ? 0.295 19.406 61.934 1.00 85.88 191 ARG A CA 1
ATOM 1525 C C . ARG A 1 191 ? -0.849 19.425 62.953 1.00 85.88 191 ARG A C 1
ATOM 1527 O O . ARG A 1 191 ? -1.566 18.440 63.067 1.00 85.88 191 ARG A O 1
ATOM 1534 N N . ALA A 1 192 ? -1.073 20.540 63.648 1.00 80.75 192 ALA A N 1
ATOM 1535 C CA . ALA A 1 192 ? -2.202 20.662 64.572 1.00 80.75 192 ALA A CA 1
ATOM 1536 C C . ALA A 1 192 ? -3.573 20.609 63.868 1.00 80.75 192 ALA A C 1
ATOM 1538 O O . ALA A 1 192 ? -4.549 20.174 64.481 1.00 80.75 192 ALA A O 1
ATOM 1539 N N . ALA A 1 193 ? -3.657 21.025 62.600 1.00 80.88 193 ALA A N 1
ATOM 1540 C CA . ALA A 1 193 ? -4.831 20.828 61.753 1.00 80.88 193 ALA A CA 1
ATOM 1541 C C . ALA A 1 193 ? -5.014 19.344 61.405 1.00 80.88 193 ALA A C 1
ATOM 1543 O O . ALA A 1 193 ? -6.093 18.788 61.617 1.00 80.88 193 ALA A O 1
ATOM 1544 N N . PHE A 1 194 ? -3.939 18.688 60.955 1.00 87.94 194 PHE A N 1
ATOM 1545 C CA . PHE A 1 194 ? -3.922 17.259 60.653 1.00 87.94 194 PHE A CA 1
ATOM 1546 C C . PHE A 1 194 ? -4.374 16.417 61.856 1.00 87.94 194 PHE A C 1
ATOM 1548 O O . PHE A 1 194 ? -5.318 15.650 61.722 1.00 87.94 194 PHE A O 1
ATOM 1555 N N . ASP A 1 195 ? -3.792 16.614 63.043 1.00 86.81 195 ASP A N 1
ATOM 1556 C CA . ASP A 1 195 ? -4.112 15.823 64.244 1.00 86.81 195 ASP A CA 1
ATOM 1557 C C . ASP A 1 195 ? -5.584 16.010 64.711 1.00 86.81 195 ASP A C 1
ATOM 1559 O O . ASP A 1 195 ? -6.194 15.099 65.283 1.00 86.81 195 ASP A O 1
ATOM 1563 N N . GLN A 1 196 ? -6.198 17.177 64.452 1.00 84.00 196 GLN A N 1
ATOM 1564 C CA . GLN A 1 196 ? -7.620 17.434 64.746 1.00 84.00 196 GLN A CA 1
ATOM 1565 C C . GLN A 1 196 ? -8.575 16.751 63.751 1.00 84.00 196 GLN A C 1
ATOM 1567 O O . GLN A 1 196 ? -9.664 16.327 64.143 1.00 84.00 196 GLN A O 1
ATOM 1572 N N . VAL A 1 197 ? -8.171 16.629 62.485 1.00 85.31 197 VAL A N 1
ATOM 1573 C CA . VAL A 1 197 ? -8.984 16.068 61.391 1.00 85.31 197 VAL A CA 1
ATOM 1574 C C . VAL A 1 197 ? -8.798 14.554 61.247 1.00 85.31 197 VAL A C 1
ATOM 1576 O O . VAL A 1 197 ? -9.766 13.828 61.021 1.00 85.31 197 VAL A O 1
ATOM 1579 N N . VAL A 1 198 ? -7.570 14.066 61.408 1.00 87.12 198 VAL A N 1
ATOM 1580 C CA . VAL A 1 198 ? -7.147 12.678 61.189 1.00 87.12 198 VAL A CA 1
ATOM 1581 C C . VAL A 1 198 ? -6.880 12.023 62.541 1.00 87.12 198 VAL A C 1
ATOM 1583 O O . VAL A 1 198 ? -5.774 12.060 63.077 1.00 87.12 198 VAL A O 1
ATOM 1586 N N . ASN A 1 199 ? -7.920 11.438 63.135 1.00 82.44 199 ASN A N 1
ATOM 1587 C CA . ASN A 1 199 ? -7.804 10.703 64.391 1.00 82.44 199 ASN A CA 1
ATOM 1588 C C . ASN A 1 199 ? -8.881 9.604 64.505 1.00 82.44 199 ASN A C 1
ATOM 1590 O O . ASN A 1 199 ? -9.876 9.623 63.776 1.00 82.44 199 ASN A O 1
ATOM 1594 N N . PRO A 1 200 ? -8.752 8.656 65.456 1.00 77.94 200 PRO A N 1
ATOM 1595 C CA . PRO A 1 200 ? -9.675 7.524 65.567 1.00 77.94 200 PRO A CA 1
ATOM 1596 C C . PRO A 1 200 ? -11.149 7.879 65.828 1.00 77.94 200 PRO A C 1
ATOM 1598 O O . PRO A 1 200 ? -11.995 6.996 65.731 1.00 77.94 200 PRO A O 1
ATOM 1601 N N . ARG A 1 201 ? -11.479 9.132 66.185 1.00 79.62 201 ARG A N 1
ATOM 1602 C CA . ARG A 1 201 ? -12.873 9.573 66.386 1.00 79.62 201 ARG A CA 1
ATOM 1603 C C . ARG A 1 201 ? -13.531 10.062 65.099 1.00 79.62 201 ARG A C 1
ATOM 1605 O O . ARG A 1 201 ? -14.749 9.984 64.997 1.00 79.62 201 ARG A O 1
ATOM 1612 N N . THR A 1 202 ? -12.751 10.579 64.151 1.00 82.25 202 THR A N 1
ATOM 1613 C CA . THR A 1 202 ? -13.255 11.066 62.858 1.00 82.25 202 THR A CA 1
ATOM 1614 C C . THR A 1 202 ? -13.308 9.954 61.809 1.00 82.25 202 THR A C 1
ATOM 1616 O O . THR A 1 202 ? -14.069 10.055 60.851 1.00 82.25 202 THR A O 1
ATOM 1619 N N . GLY A 1 203 ? -12.538 8.876 62.000 1.00 82.00 203 GLY A N 1
ATOM 1620 C CA . GLY A 1 203 ? -12.520 7.715 61.103 1.00 82.00 203 GLY A CA 1
ATOM 1621 C C . GLY A 1 203 ? -11.754 7.941 59.796 1.00 82.00 203 GLY A C 1
ATOM 1622 O O . GLY A 1 203 ? -11.875 7.132 58.879 1.00 82.00 203 GLY A O 1
ATOM 1623 N N . TYR A 1 204 ? -10.979 9.025 59.709 1.00 88.75 204 TYR A N 1
ATOM 1624 C CA . TYR A 1 204 ? -10.066 9.295 58.601 1.00 88.75 204 TYR A CA 1
ATOM 1625 C C . TYR A 1 204 ? -8.649 8.835 58.954 1.00 88.75 204 TYR A C 1
ATOM 1627 O O . TYR A 1 204 ? -8.200 8.989 60.090 1.00 88.75 204 TYR A O 1
ATOM 1635 N N . THR A 1 205 ? -7.946 8.283 57.967 1.00 88.62 205 THR A N 1
ATOM 1636 C CA . THR A 1 205 ? -6.586 7.728 58.091 1.00 88.62 205 THR A CA 1
ATOM 1637 C C . THR A 1 205 ? -5.511 8.629 57.482 1.00 88.62 205 THR A C 1
ATOM 1639 O O . THR A 1 205 ? -4.329 8.334 57.607 1.00 88.62 205 THR A O 1
ATOM 1642 N N . GLY A 1 206 ? -5.901 9.720 56.819 1.00 91.56 206 GLY A N 1
ATOM 1643 C CA . GLY A 1 206 ? -4.993 10.696 56.222 1.00 91.56 206 GLY A CA 1
ATOM 1644 C C . GLY A 1 206 ? -5.730 11.910 55.660 1.00 91.56 206 GLY A C 1
ATOM 1645 O O . GLY A 1 206 ? -6.952 12.018 55.780 1.00 91.56 206 GLY A O 1
ATOM 1646 N N . LEU A 1 207 ? -4.983 12.821 55.041 1.00 92.62 207 LEU A N 1
ATOM 1647 C CA . LEU A 1 207 ? -5.476 14.082 54.481 1.00 92.62 207 LEU A CA 1
ATOM 1648 C C . LEU A 1 207 ? -5.225 14.115 52.968 1.00 92.62 207 LEU A C 1
ATOM 1650 O O . LEU A 1 207 ? -4.112 13.844 52.524 1.00 92.62 207 LEU A O 1
ATOM 1654 N N . LEU A 1 208 ? -6.240 14.473 52.184 1.00 94.00 208 LEU A N 1
ATOM 1655 C CA . LEU A 1 208 ? -6.155 14.660 50.736 1.00 94.00 208 LEU A CA 1
ATOM 1656 C C . LEU A 1 208 ? -6.407 16.133 50.412 1.00 94.00 208 LEU A C 1
ATOM 1658 O O . LEU A 1 208 ? -7.507 16.630 50.639 1.00 94.00 208 LEU A O 1
ATOM 1662 N N . VAL A 1 209 ? -5.406 16.823 49.874 1.00 94.38 209 VAL A N 1
ATOM 1663 C CA . VAL A 1 209 ? -5.489 18.238 49.494 1.00 94.38 209 VAL A CA 1
ATOM 1664 C C . VAL A 1 209 ? -5.424 18.351 47.978 1.00 94.38 209 VAL A C 1
ATOM 1666 O O . VAL A 1 209 ? -4.463 17.882 47.372 1.00 94.38 209 VAL A O 1
ATOM 1669 N N . ILE A 1 210 ? -6.423 18.984 47.363 1.00 94.56 210 ILE A N 1
ATOM 1670 C CA . ILE A 1 210 ? -6.484 19.210 45.916 1.00 94.56 210 ILE A CA 1
ATOM 1671 C C . ILE A 1 210 ? -6.668 20.699 45.636 1.00 94.56 210 ILE A C 1
ATOM 1673 O O . ILE A 1 210 ? -7.644 21.304 46.082 1.00 94.56 210 ILE A O 1
ATOM 1677 N N . VAL A 1 211 ? -5.742 21.256 44.857 1.00 92.94 211 VAL A N 1
ATOM 1678 C CA . VAL A 1 211 ? -5.719 22.664 44.446 1.00 92.94 211 VAL A CA 1
ATOM 1679 C C . VAL A 1 211 ? -5.856 22.740 42.926 1.00 92.94 211 VAL A C 1
ATOM 1681 O O . VAL A 1 211 ? -4.911 22.402 42.209 1.00 92.94 211 VAL A O 1
ATOM 1684 N N . ASP A 1 212 ? -7.016 23.172 42.427 1.00 90.88 212 ASP A N 1
ATOM 1685 C CA . ASP A 1 212 ? -7.256 23.362 40.988 1.00 90.88 212 ASP A CA 1
ATOM 1686 C C . ASP A 1 212 ? -7.040 24.822 40.536 1.00 90.88 212 ASP A C 1
ATOM 1688 O O . ASP A 1 212 ? -7.152 25.776 41.309 1.00 90.88 212 ASP A O 1
ATOM 1692 N N . GLU A 1 213 ? -6.750 24.988 39.247 1.00 86.81 213 GLU A N 1
ATOM 1693 C CA . GLU A 1 213 ? -6.481 26.258 38.551 1.00 86.81 213 GLU A CA 1
ATOM 1694 C C . GLU A 1 213 ? -5.324 27.084 39.141 1.00 86.81 213 GLU A C 1
ATOM 1696 O O . GLU A 1 213 ? -5.333 28.316 39.121 1.00 86.81 213 GLU A O 1
ATOM 1701 N N . PHE A 1 214 ? -4.265 26.407 39.600 1.00 88.88 214 PHE A N 1
ATOM 1702 C CA . PHE A 1 214 ? -3.083 27.057 40.178 1.00 88.88 214 PHE A CA 1
ATOM 1703 C C . PHE A 1 214 ? -2.330 27.968 39.183 1.00 88.88 214 PHE A C 1
ATOM 1705 O O . PHE A 1 214 ? -1.647 28.899 39.601 1.00 88.88 214 PHE A O 1
ATOM 1712 N N . ALA A 1 215 ? -2.496 27.783 37.867 1.00 84.19 215 ALA A N 1
ATOM 1713 C CA . ALA A 1 215 ? -1.904 28.674 36.862 1.00 84.19 215 ALA A CA 1
ATOM 1714 C C . ALA A 1 215 ? -2.375 30.135 37.002 1.00 84.19 215 ALA A C 1
ATOM 1716 O O . ALA A 1 215 ? -1.566 31.045 36.838 1.00 84.19 215 ALA A O 1
ATOM 1717 N N . PHE A 1 216 ? -3.644 30.357 37.367 1.00 80.25 216 PHE A N 1
ATOM 1718 C CA . PHE A 1 216 ? -4.190 31.696 37.621 1.00 80.25 216 PHE A CA 1
ATOM 1719 C C . PHE A 1 216 ? -3.546 32.344 38.857 1.00 80.25 216 PHE A C 1
ATOM 1721 O O . PHE A 1 216 ? -3.263 33.541 38.866 1.00 80.25 216 PHE A O 1
ATOM 1728 N N . TRP A 1 217 ? -3.235 31.539 39.877 1.00 85.12 217 TRP A N 1
ATOM 1729 C CA . TRP A 1 217 ? -2.492 31.999 41.050 1.00 85.12 217 TRP A CA 1
ATOM 1730 C C . TRP A 1 217 ? -1.052 32.390 40.690 1.00 85.12 217 TRP A C 1
ATOM 1732 O O . TRP A 1 217 ? -0.590 33.449 41.103 1.00 85.12 217 TRP A O 1
ATOM 1742 N N . GLN A 1 218 ? -0.380 31.606 39.835 1.00 83.50 218 GLN A N 1
ATOM 1743 C CA . GLN A 1 218 ? 0.961 31.913 39.304 1.00 83.50 218 GLN A CA 1
ATOM 1744 C C . GLN A 1 218 ? 1.008 33.175 38.419 1.00 83.50 218 GLN A C 1
ATOM 1746 O O . GLN A 1 218 ? 2.084 33.740 38.240 1.00 83.50 218 GLN A O 1
ATOM 1751 N N . ASP A 1 219 ? -0.119 33.627 37.858 1.00 80.25 219 ASP A N 1
ATOM 1752 C CA . ASP A 1 219 ? -0.205 34.921 37.163 1.00 80.25 219 ASP A CA 1
ATOM 1753 C C . ASP A 1 219 ? -0.279 36.106 38.134 1.00 80.25 219 ASP A C 1
ATOM 1755 O O . ASP A 1 219 ? 0.338 37.144 37.894 1.00 80.25 219 ASP A O 1
ATOM 1759 N N . GLN A 1 220 ? -0.981 35.946 39.259 1.00 78.00 220 GLN A N 1
ATOM 1760 C CA . GLN A 1 220 ? -1.011 36.942 40.336 1.00 78.00 220 GLN A CA 1
ATOM 1761 C C 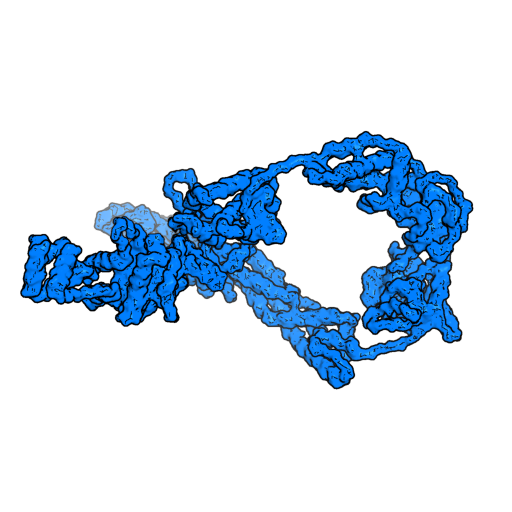. GLN A 1 220 ? 0.282 36.952 41.171 1.00 78.00 220 GLN A C 1
ATOM 1763 O O . GLN A 1 220 ? 0.647 37.983 41.735 1.00 78.00 220 GLN A O 1
ATOM 1768 N N . HIS A 1 221 ? 0.989 35.819 41.216 1.00 81.50 221 HIS A N 1
ATOM 1769 C CA . HIS A 1 221 ? 2.210 35.588 41.987 1.00 81.50 221 HIS A CA 1
ATOM 1770 C C . HIS A 1 221 ? 3.381 35.216 41.055 1.00 81.50 221 HIS A C 1
ATOM 1772 O O . HIS A 1 221 ? 3.774 34.047 41.006 1.00 81.50 221 HIS A O 1
ATOM 1778 N N . PRO A 1 222 ? 3.968 36.178 40.307 1.00 77.06 222 PRO A N 1
ATOM 1779 C CA . PRO A 1 222 ? 5.045 35.891 39.364 1.00 77.06 222 PRO A CA 1
ATOM 1780 C C . PRO A 1 222 ? 6.262 35.233 40.022 1.00 77.06 222 PRO A C 1
ATOM 1782 O O . PRO A 1 222 ? 6.600 35.523 41.177 1.00 77.06 222 PRO A O 1
ATOM 1785 N N . GLU A 1 223 ? 6.964 34.395 39.257 1.00 70.19 223 GLU A N 1
ATOM 1786 C CA . GLU A 1 223 ? 8.200 33.742 39.695 1.00 70.19 223 GLU A CA 1
ATOM 1787 C C . GLU A 1 223 ? 9.223 34.770 40.209 1.00 70.19 223 GLU A C 1
ATOM 1789 O O . GLU A 1 223 ? 9.428 35.829 39.611 1.00 70.19 223 GLU A O 1
ATOM 1794 N N . ASN A 1 224 ? 9.906 34.433 41.308 1.00 75.06 224 ASN A N 1
ATOM 1795 C CA . ASN A 1 224 ? 10.829 35.299 42.061 1.00 75.06 224 ASN A CA 1
ATOM 1796 C C . ASN A 1 224 ? 10.178 36.449 42.862 1.00 75.06 224 ASN A C 1
ATOM 1798 O O . ASN A 1 224 ? 10.899 37.224 43.496 1.00 75.06 224 ASN A O 1
ATOM 1802 N N . SER A 1 225 ? 8.845 36.567 42.903 1.00 81.50 225 SER A N 1
ATOM 1803 C CA . SER A 1 225 ? 8.183 37.486 43.841 1.00 81.50 225 SER A CA 1
ATOM 1804 C C . SER A 1 225 ? 8.270 36.983 45.298 1.00 81.50 225 SER A C 1
ATOM 1806 O O . SER A 1 225 ? 8.270 35.771 45.538 1.00 81.50 225 SER A O 1
ATOM 1808 N N . PRO A 1 226 ? 8.286 37.877 46.312 1.00 76.94 226 PRO A N 1
ATOM 1809 C CA . PRO A 1 226 ? 8.258 37.469 47.721 1.00 76.94 226 PRO A CA 1
ATOM 1810 C C . PRO A 1 226 ? 7.000 36.687 48.117 1.00 76.94 226 PRO A C 1
ATOM 1812 O O . PRO A 1 226 ? 7.024 35.976 49.117 1.00 76.94 226 PRO A O 1
ATOM 1815 N N . ALA A 1 227 ? 5.909 36.843 47.363 1.00 78.25 227 ALA A N 1
ATOM 1816 C CA . ALA A 1 227 ? 4.659 36.133 47.588 1.00 78.25 227 ALA A CA 1
ATOM 1817 C C . ALA A 1 227 ? 4.740 34.700 47.023 1.00 78.25 227 ALA A C 1
ATOM 1819 O O . ALA A 1 227 ? 4.571 33.752 47.786 1.00 78.25 227 ALA A O 1
ATOM 1820 N N . ALA A 1 228 ? 5.188 34.524 45.770 1.00 81.69 228 ALA A N 1
ATOM 1821 C CA . ALA A 1 228 ? 5.457 33.198 45.198 1.00 81.69 228 ALA A CA 1
ATOM 1822 C C . ALA A 1 228 ? 6.446 32.373 46.047 1.00 81.69 228 ALA A C 1
ATOM 1824 O O . ALA A 1 228 ? 6.248 31.179 46.258 1.00 81.69 228 ALA A O 1
ATOM 1825 N N . ALA A 1 229 ? 7.480 33.008 46.615 1.00 82.06 229 ALA A N 1
ATOM 1826 C CA . ALA A 1 229 ? 8.435 32.329 47.495 1.00 82.06 229 ALA A CA 1
ATOM 1827 C C . ALA A 1 229 ? 7.795 31.754 48.780 1.00 82.06 229 ALA A C 1
ATOM 1829 O O . ALA A 1 229 ? 8.238 30.704 49.259 1.00 82.06 229 ALA A O 1
ATOM 1830 N N . ARG A 1 230 ? 6.756 32.417 49.322 1.00 81.88 230 ARG A N 1
ATOM 1831 C CA . ARG A 1 230 ? 5.961 31.931 50.467 1.00 81.88 230 ARG A CA 1
ATOM 1832 C C . ARG A 1 230 ? 5.034 30.794 50.053 1.00 81.88 230 ARG A C 1
ATOM 1834 O O . ARG A 1 230 ? 4.956 29.803 50.772 1.00 81.88 230 ARG A O 1
ATOM 1841 N N . ASP A 1 231 ? 4.391 30.905 48.894 1.00 86.56 231 ASP A N 1
ATOM 1842 C CA . ASP A 1 231 ? 3.521 29.852 48.361 1.00 86.56 231 ASP A CA 1
ATOM 1843 C C . ASP A 1 231 ? 4.313 28.563 48.098 1.00 86.56 231 ASP A C 1
ATOM 1845 O O . ASP A 1 231 ? 3.885 27.474 48.478 1.00 86.56 231 ASP A O 1
ATOM 1849 N N . GLU A 1 232 ? 5.524 28.674 47.544 1.00 87.50 232 GLU A N 1
ATOM 1850 C CA . GLU A 1 232 ? 6.433 27.537 47.387 1.00 87.50 232 GLU A CA 1
ATOM 1851 C C . GLU A 1 232 ? 6.898 26.950 48.733 1.00 87.50 232 GLU A C 1
ATOM 1853 O O . GLU A 1 232 ? 7.086 25.741 48.837 1.00 87.50 232 GLU A O 1
ATOM 1858 N N . GLU A 1 233 ? 7.127 27.768 49.769 1.00 86.88 233 GLU A N 1
ATOM 1859 C CA . GLU A 1 233 ? 7.465 27.288 51.123 1.00 86.88 233 GLU A CA 1
ATOM 1860 C C . GLU A 1 233 ? 6.282 26.569 51.791 1.00 86.88 233 GLU A C 1
ATOM 1862 O O . GLU A 1 233 ? 6.464 25.523 52.420 1.00 86.88 233 GLU A O 1
ATOM 1867 N N . PHE A 1 234 ? 5.062 27.073 51.602 1.00 89.12 234 PHE A N 1
ATOM 1868 C CA . PHE A 1 234 ? 3.834 26.420 52.046 1.00 89.12 234 PHE A CA 1
ATOM 1869 C C . PHE A 1 234 ? 3.629 25.068 51.344 1.00 89.12 234 PHE A C 1
ATOM 1871 O O . PHE A 1 234 ? 3.462 24.049 52.019 1.00 89.12 234 PHE A O 1
ATOM 1878 N N . LEU A 1 235 ? 3.724 25.032 50.009 1.00 90.81 235 LEU A N 1
ATOM 1879 C CA . LEU A 1 235 ? 3.590 23.803 49.220 1.00 90.81 235 LEU A CA 1
ATOM 1880 C C . LEU A 1 235 ? 4.703 22.788 49.524 1.00 90.81 235 LEU A C 1
ATOM 1882 O O . LEU A 1 235 ? 4.423 21.595 49.617 1.00 90.81 235 LEU A O 1
ATOM 1886 N N . GLU A 1 236 ? 5.944 23.231 49.750 1.00 89.44 236 GLU A N 1
ATOM 1887 C CA . GLU A 1 236 ? 7.033 22.370 50.236 1.00 89.44 236 GLU A CA 1
ATOM 1888 C C . GLU A 1 236 ? 6.727 21.795 51.629 1.00 89.44 236 GLU A C 1
ATOM 1890 O O . GLU A 1 236 ? 6.958 20.609 51.880 1.00 89.44 236 GLU A O 1
ATOM 1895 N N . THR A 1 237 ? 6.182 22.605 52.539 1.00 88.81 237 THR A N 1
ATOM 1896 C CA . THR A 1 237 ? 5.853 22.163 53.902 1.00 88.81 237 THR A CA 1
ATOM 1897 C C . THR A 1 237 ? 4.752 21.104 53.894 1.00 88.81 237 THR A C 1
ATOM 1899 O O . THR A 1 237 ? 4.908 20.048 54.511 1.00 88.81 237 THR A O 1
ATOM 1902 N N . LEU A 1 238 ? 3.659 21.374 53.175 1.00 89.06 238 LEU A N 1
ATOM 1903 C CA . LEU A 1 238 ? 2.481 20.511 53.089 1.00 89.06 238 LEU A CA 1
ATOM 1904 C C . LEU A 1 238 ? 2.748 19.243 52.263 1.00 89.06 238 LEU A C 1
ATOM 1906 O O . LEU A 1 238 ? 2.364 18.149 52.670 1.00 89.06 238 LEU A O 1
ATOM 1910 N N . GLY A 1 239 ? 3.429 19.391 51.125 1.00 87.88 239 GLY A N 1
ATOM 1911 C CA . GLY A 1 239 ? 3.659 18.317 50.163 1.00 87.88 239 GLY A CA 1
ATOM 1912 C C . GLY A 1 239 ? 4.886 17.441 50.430 1.00 87.88 239 GLY A C 1
ATOM 1913 O O . GLY A 1 239 ? 4.966 16.339 49.893 1.00 87.88 239 GLY A O 1
ATOM 1914 N N . TRP A 1 240 ? 5.838 17.902 51.251 1.00 88.75 240 TRP A N 1
ATOM 1915 C CA . TRP A 1 240 ? 7.094 17.180 51.494 1.00 88.75 240 TRP A CA 1
ATOM 1916 C C . TRP A 1 240 ? 7.582 17.210 52.945 1.00 88.75 240 TRP A C 1
ATOM 1918 O O . TRP A 1 240 ? 7.898 16.143 53.471 1.00 88.75 240 TRP A O 1
ATOM 1928 N N . SER A 1 241 ? 7.642 18.367 53.624 1.00 87.19 241 SER A N 1
ATOM 1929 C CA . SER A 1 241 ? 8.204 18.420 54.993 1.00 87.19 241 SER A CA 1
ATOM 1930 C C . SER A 1 241 ? 7.399 17.566 55.969 1.00 87.19 241 SER A C 1
ATOM 1932 O O . SER A 1 241 ? 7.966 16.706 56.646 1.00 87.19 241 SER A O 1
ATOM 1934 N N . LEU A 1 242 ? 6.077 17.749 55.999 1.00 89.00 242 LEU A N 1
ATOM 1935 C CA . LEU A 1 242 ? 5.184 16.992 56.874 1.00 89.00 242 LEU A CA 1
ATOM 1936 C C . LEU A 1 242 ? 5.088 15.505 56.482 1.00 89.00 242 LEU A C 1
ATOM 1938 O O . LEU A 1 242 ? 5.317 14.672 57.361 1.00 89.00 242 LEU A O 1
ATOM 1942 N N . PRO A 1 243 ? 4.864 15.135 55.203 1.00 89.69 243 PRO A N 1
ATOM 1943 C CA . PRO A 1 243 ? 4.948 13.743 54.773 1.00 89.69 243 PRO A CA 1
ATOM 1944 C C . PRO A 1 243 ? 6.254 13.038 55.136 1.00 89.69 243 PRO A C 1
ATOM 1946 O O . PRO A 1 243 ? 6.228 11.944 55.685 1.00 89.69 243 PRO A O 1
ATOM 1949 N N . LYS A 1 244 ? 7.410 13.658 54.867 1.00 85.75 244 LYS A N 1
ATOM 1950 C CA . LYS A 1 244 ? 8.707 12.971 54.941 1.00 85.75 244 LYS A CA 1
ATOM 1951 C C . LYS A 1 244 ? 9.395 13.057 56.301 1.00 85.75 244 LYS A C 1
ATOM 1953 O O . LYS A 1 244 ? 10.114 12.134 56.674 1.00 85.75 244 LYS A O 1
ATOM 1958 N N . THR A 1 245 ? 9.226 14.164 57.020 1.00 81.88 245 THR A N 1
ATOM 1959 C CA . THR A 1 245 ? 9.913 14.409 58.303 1.00 81.88 245 THR A CA 1
ATOM 1960 C C . THR A 1 245 ? 9.055 13.996 59.494 1.00 81.88 245 THR A C 1
ATOM 1962 O O . THR A 1 245 ? 9.590 13.605 60.530 1.00 81.88 245 THR A O 1
ATOM 1965 N N . ALA A 1 246 ? 7.729 14.082 59.357 1.00 80.75 246 ALA A N 1
ATOM 1966 C CA . ALA A 1 246 ? 6.771 13.751 60.408 1.00 80.75 246 ALA A CA 1
ATOM 1967 C C . ALA A 1 246 ? 5.974 12.456 60.148 1.00 80.75 246 ALA A C 1
ATOM 1969 O O . ALA A 1 246 ? 5.170 12.098 61.009 1.00 80.75 246 ALA A O 1
ATOM 1970 N N . ASP A 1 247 ? 6.226 11.774 59.020 1.00 87.12 247 ASP A N 1
ATOM 1971 C CA . ASP A 1 247 ? 5.584 10.519 58.581 1.00 87.12 247 ASP A CA 1
ATOM 1972 C C . ASP A 1 247 ? 4.046 10.615 58.559 1.00 87.12 247 ASP A C 1
ATOM 1974 O O . ASP A 1 247 ? 3.325 9.726 59.010 1.00 87.12 247 ASP A O 1
ATOM 1978 N N . LEU A 1 248 ? 3.530 11.764 58.100 1.00 91.12 248 LEU A N 1
ATOM 1979 C CA . LEU A 1 248 ? 2.092 12.026 58.045 1.00 91.12 248 LEU A CA 1
ATOM 1980 C C . LEU A 1 248 ? 1.515 11.624 56.675 1.00 91.12 248 LEU A C 1
ATOM 1982 O O . LEU A 1 248 ? 2.011 12.110 55.654 1.00 91.12 248 LEU A O 1
ATOM 1986 N N . PRO A 1 249 ? 0.430 10.825 56.614 1.00 92.69 249 PRO A N 1
ATOM 1987 C CA . PRO A 1 249 ? -0.260 10.480 55.368 1.00 92.69 249 PRO A CA 1
ATOM 1988 C C . PRO A 1 249 ? -1.057 11.679 54.816 1.00 92.69 249 PRO A C 1
ATOM 1990 O O . PRO A 1 249 ? -2.287 11.736 54.892 1.00 92.69 249 PRO A O 1
ATOM 1993 N N . ILE A 1 250 ? -0.331 12.660 54.276 1.00 93.62 250 ILE A N 1
ATOM 1994 C CA . ILE A 1 250 ? -0.850 13.834 53.567 1.00 93.62 250 ILE A CA 1
ATOM 1995 C C . ILE A 1 250 ? -0.542 13.671 52.077 1.00 93.62 250 ILE A C 1
ATOM 1997 O O . ILE A 1 250 ? 0.612 13.491 51.687 1.00 93.62 250 ILE A O 1
ATOM 2001 N N . TYR A 1 251 ? -1.576 13.769 51.247 1.00 94.31 251 TYR A N 1
ATOM 2002 C CA . TYR A 1 251 ? -1.501 13.633 49.796 1.00 94.31 251 TYR A CA 1
ATOM 2003 C C . TYR A 1 251 ? -1.897 14.961 49.163 1.00 94.31 251 TYR A C 1
ATOM 2005 O O . TYR A 1 251 ? -3.044 15.385 49.287 1.00 94.31 251 TYR A O 1
ATOM 2013 N N . THR A 1 252 ? -0.942 15.647 48.532 1.00 94.25 252 THR A N 1
ATOM 2014 C CA . THR A 1 252 ? -1.150 17.003 47.990 1.00 94.25 252 THR A CA 1
ATOM 2015 C C . THR A 1 252 ? -1.111 16.979 46.471 1.00 94.25 252 THR A C 1
ATOM 2017 O O . THR A 1 252 ? -0.100 16.602 45.890 1.00 94.25 252 THR A O 1
ATOM 2020 N N . ILE A 1 253 ? -2.184 17.402 45.814 1.00 94.56 253 ILE A N 1
ATOM 2021 C CA . ILE A 1 253 ? -2.304 17.411 44.356 1.00 94.56 253 ILE A CA 1
ATOM 2022 C C . ILE A 1 253 ? -2.534 18.854 43.907 1.00 94.56 253 ILE A C 1
ATOM 2024 O O . ILE A 1 253 ? -3.568 19.448 44.211 1.00 94.56 253 ILE A O 1
ATOM 2028 N N . VAL A 1 254 ? -1.571 19.425 43.186 1.00 93.00 254 VAL A N 1
ATOM 2029 C CA . VAL A 1 254 ? -1.665 20.787 42.635 1.00 93.00 254 VAL A CA 1
ATOM 2030 C C . VAL A 1 254 ? -1.795 20.700 41.124 1.00 93.00 254 VAL A C 1
ATOM 2032 O O . VAL A 1 254 ? -0.976 20.055 40.471 1.00 93.00 254 VAL A O 1
ATOM 2035 N N . ALA A 1 255 ? -2.818 21.343 40.567 1.00 90.94 255 ALA A N 1
ATOM 2036 C CA . ALA A 1 255 ? -3.161 21.241 39.157 1.00 90.94 255 ALA A CA 1
ATOM 2037 C C . ALA A 1 255 ? -2.973 22.580 38.427 1.00 90.94 255 ALA A C 1
ATOM 2039 O O . ALA A 1 255 ? -3.745 23.529 38.599 1.00 90.94 255 ALA A O 1
ATOM 2040 N N . SER A 1 256 ? -1.953 22.645 37.568 1.00 86.38 256 SER A N 1
ATOM 2041 C CA . SER A 1 256 ? -1.569 23.846 36.819 1.00 86.38 256 SER A CA 1
ATOM 2042 C C . SER A 1 256 ? -1.303 23.529 35.353 1.00 86.38 256 SER A C 1
ATOM 2044 O O . SER A 1 256 ? -0.675 22.532 35.021 1.00 86.38 256 SER A O 1
ATOM 2046 N N . GLN A 1 257 ? -1.715 24.424 34.463 1.00 79.38 257 GLN A N 1
ATOM 2047 C CA . GLN A 1 257 ? -1.345 24.431 33.050 1.00 79.38 257 GLN A CA 1
ATOM 2048 C C . GLN A 1 257 ? 0.154 24.768 32.861 1.00 79.38 257 GLN A C 1
ATOM 2050 O O . GLN A 1 257 ? 0.726 24.498 31.806 1.00 79.38 257 GLN A O 1
ATOM 2055 N N . ARG A 1 258 ? 0.810 25.349 33.879 1.00 79.19 258 ARG A N 1
ATOM 2056 C CA . ARG A 1 258 ? 2.228 25.745 33.854 1.00 79.19 258 ARG A CA 1
ATOM 2057 C C . ARG A 1 258 ? 3.150 24.675 34.438 1.00 79.19 258 ARG A C 1
ATOM 2059 O O . ARG A 1 258 ? 2.730 23.699 35.063 1.00 79.19 258 ARG A O 1
ATOM 2066 N N . ARG A 1 259 ? 4.451 24.869 34.209 1.00 78.88 259 ARG A N 1
ATOM 2067 C CA . ARG A 1 259 ? 5.505 24.031 34.789 1.00 78.88 259 ARG A CA 1
ATOM 2068 C C . ARG A 1 259 ? 5.554 24.197 36.311 1.00 78.88 259 ARG A C 1
ATOM 2070 O O . ARG A 1 259 ? 5.235 25.253 36.852 1.00 78.88 259 ARG A O 1
ATOM 2077 N N . GLN A 1 260 ? 5.976 23.124 36.969 1.00 83.69 260 GLN A N 1
ATOM 2078 C CA . GLN A 1 260 ? 6.258 23.064 38.398 1.00 83.69 260 GLN A CA 1
ATOM 2079 C C . GLN A 1 260 ? 7.436 23.995 38.749 1.00 83.69 260 GLN A C 1
ATOM 2081 O O . GLN A 1 260 ? 8.455 23.944 38.053 1.00 83.69 260 GLN A O 1
ATOM 2086 N N . PRO A 1 261 ? 7.347 24.806 39.820 1.00 84.38 261 PRO A N 1
ATOM 2087 C CA . PRO A 1 261 ? 8.458 25.633 40.283 1.00 84.38 261 PRO A CA 1
ATOM 2088 C C . PRO A 1 261 ? 9.720 24.816 40.582 1.00 84.38 261 PRO A C 1
ATOM 2090 O O . PRO A 1 261 ? 9.658 23.743 41.189 1.00 84.38 261 PRO A O 1
ATOM 2093 N N . ALA A 1 262 ? 10.891 25.340 40.208 1.00 80.75 262 ALA A N 1
ATOM 2094 C CA . ALA A 1 262 ? 12.167 24.623 40.322 1.00 80.75 262 ALA A CA 1
ATOM 2095 C C . ALA A 1 262 ? 12.496 24.179 41.765 1.00 80.75 262 ALA A C 1
ATOM 2097 O O . ALA A 1 262 ? 13.039 23.091 41.976 1.00 80.75 262 ALA A O 1
ATOM 2098 N N . LYS A 1 263 ? 12.098 24.970 42.772 1.00 81.06 263 LYS A N 1
ATOM 2099 C CA . LYS A 1 263 ? 12.245 24.641 44.201 1.00 81.06 263 LYS A CA 1
ATOM 2100 C C . LYS A 1 263 ? 11.459 23.386 44.609 1.00 81.06 263 LYS A C 1
ATOM 2102 O O . LYS A 1 263 ? 11.876 22.681 45.525 1.00 81.06 263 LYS A O 1
ATOM 2107 N N . LEU A 1 264 ? 10.357 23.069 43.925 1.00 81.69 264 LEU A N 1
ATOM 2108 C CA . LEU A 1 264 ? 9.543 21.870 44.167 1.00 81.69 264 LEU A CA 1
ATOM 2109 C C . LEU A 1 264 ? 10.012 20.655 43.341 1.00 81.69 264 LEU A C 1
ATOM 2111 O O . LEU A 1 264 ? 9.606 19.529 43.620 1.00 81.69 264 LEU A O 1
ATOM 2115 N N . LEU A 1 265 ? 10.871 20.846 42.335 1.00 76.62 265 LEU A N 1
ATOM 2116 C CA . LEU A 1 265 ? 11.500 19.759 41.565 1.00 76.62 265 LEU A CA 1
ATOM 2117 C C . LEU A 1 265 ? 12.719 19.150 42.285 1.00 76.62 265 LEU A C 1
ATOM 2119 O O . LEU A 1 265 ? 12.992 17.959 42.149 1.00 76.62 265 LEU A O 1
ATOM 2123 N N . ALA A 1 266 ? 13.462 19.945 43.059 1.00 54.38 266 ALA A N 1
ATOM 2124 C CA . ALA A 1 266 ? 14.776 19.555 43.575 1.00 54.38 266 ALA A CA 1
ATOM 2125 C C . ALA A 1 266 ? 14.742 18.545 44.751 1.00 54.38 266 ALA A C 1
ATOM 2127 O O . ALA A 1 266 ? 14.448 18.894 45.896 1.00 54.38 266 ALA A O 1
ATOM 2128 N N . GLY A 1 267 ? 15.151 17.297 44.493 1.00 53.03 267 GLY A N 1
ATOM 2129 C CA . GLY A 1 267 ? 15.422 16.279 45.518 1.00 53.03 267 GLY A CA 1
ATOM 2130 C C . GLY A 1 267 ? 15.974 14.978 44.921 1.00 53.03 267 GLY A C 1
ATOM 2131 O O . GLY A 1 267 ? 15.641 14.635 43.791 1.00 53.03 267 GLY A O 1
ATOM 2132 N N . GLN A 1 268 ? 16.819 14.242 45.654 1.00 45.97 268 GLN A N 1
ATOM 2133 C CA . GLN A 1 268 ? 17.343 12.959 45.158 1.00 45.97 268 GLN A CA 1
ATOM 2134 C C . GLN A 1 268 ? 16.264 11.856 45.155 1.00 45.97 268 GLN A C 1
ATOM 2136 O O . GLN A 1 268 ? 15.522 11.687 46.124 1.00 45.97 268 GLN A O 1
ATOM 2141 N N . ASN A 1 269 ? 16.236 11.106 44.052 1.00 45.78 269 ASN A N 1
ATOM 2142 C CA . ASN A 1 269 ? 15.472 9.891 43.734 1.00 45.78 269 ASN A CA 1
ATOM 2143 C C . ASN A 1 269 ? 13.927 9.910 43.703 1.00 45.78 269 ASN A C 1
ATOM 2145 O O . ASN A 1 269 ? 13.397 9.056 43.005 1.00 45.78 269 ASN A O 1
ATOM 2149 N N . GLU A 1 270 ? 13.196 10.830 44.349 1.00 55.62 270 GLU A N 1
ATOM 2150 C CA . GLU A 1 270 ? 11.710 10.877 44.218 1.00 55.62 270 GLU A CA 1
ATOM 2151 C C . GLU A 1 270 ? 11.090 12.279 43.990 1.00 55.62 270 GLU A C 1
ATOM 2153 O O . GLU A 1 270 ? 9.883 12.378 43.787 1.00 55.62 270 GLU A O 1
ATOM 2158 N N . GLY A 1 271 ? 11.882 13.364 43.966 1.00 66.81 271 GLY A N 1
ATOM 2159 C CA . GLY A 1 271 ? 11.359 14.742 43.852 1.00 66.81 271 GLY A CA 1
ATOM 2160 C C . GLY A 1 271 ? 10.525 15.181 45.071 1.00 66.81 271 GLY A C 1
ATOM 2161 O O . GLY A 1 271 ? 10.228 14.372 45.941 1.00 66.81 271 GLY A O 1
ATOM 2162 N N . ARG A 1 272 ? 10.164 16.471 45.186 1.00 83.19 272 ARG A N 1
ATOM 2163 C CA . ARG A 1 272 ? 9.256 16.932 46.269 1.00 83.19 272 ARG A CA 1
ATOM 2164 C C . ARG A 1 272 ? 7.791 16.833 45.845 1.00 83.19 272 ARG A C 1
ATOM 2166 O O . ARG A 1 272 ? 6.946 16.470 46.650 1.00 83.19 272 ARG A O 1
ATOM 2173 N N . PHE A 1 273 ? 7.520 17.113 44.571 1.00 88.94 273 PHE A N 1
ATOM 2174 C CA . PHE A 1 273 ? 6.270 16.801 43.879 1.00 88.94 273 PHE A CA 1
ATOM 2175 C C . PHE A 1 273 ? 6.590 15.908 42.673 1.00 88.94 273 PHE A C 1
ATOM 2177 O O . PHE A 1 273 ? 7.510 16.223 41.912 1.00 88.94 273 PHE A O 1
ATOM 2184 N N . ILE A 1 274 ? 5.823 14.831 42.489 1.00 88.56 274 ILE A N 1
ATOM 2185 C CA . ILE A 1 274 ? 5.893 13.938 41.324 1.00 88.56 274 ILE A CA 1
ATOM 2186 C C . ILE A 1 274 ? 5.065 14.550 40.191 1.00 88.56 274 ILE A C 1
ATOM 2188 O O . ILE A 1 274 ? 3.887 14.851 40.380 1.00 88.56 274 ILE A O 1
ATOM 2192 N N . SER A 1 275 ? 5.657 14.747 39.014 1.00 86.75 275 SER A N 1
ATOM 2193 C CA . SER A 1 275 ? 4.942 15.314 37.868 1.00 86.75 275 SER A CA 1
ATOM 2194 C C . SER A 1 275 ? 4.005 14.282 37.223 1.00 86.75 275 SER A C 1
ATOM 2196 O O . SER A 1 275 ? 4.411 13.163 36.915 1.00 86.75 275 SER A O 1
ATOM 2198 N N . VAL A 1 276 ? 2.757 14.688 37.004 1.00 86.19 276 VAL A N 1
ATOM 2199 C CA . VAL A 1 276 ? 1.690 13.932 36.336 1.00 86.19 276 VAL A CA 1
ATOM 2200 C C . VAL A 1 276 ? 1.312 14.719 35.083 1.00 86.19 276 VAL A C 1
ATOM 2202 O O . VAL A 1 276 ? 0.833 15.846 35.197 1.00 86.19 276 VAL A O 1
ATOM 2205 N N . GLU A 1 277 ? 1.562 14.172 33.895 1.00 83.31 277 GLU A N 1
ATOM 2206 C CA . GLU A 1 277 ? 1.283 14.843 32.620 1.00 83.31 277 GLU A CA 1
ATOM 2207 C C . GLU A 1 277 ? 0.107 14.177 31.903 1.00 83.31 277 GLU A C 1
ATOM 2209 O O . GLU A 1 277 ? 0.208 13.025 31.504 1.00 83.31 277 GLU A O 1
ATOM 2214 N N . ILE A 1 278 ? -0.998 14.908 31.729 1.00 76.56 278 ILE A N 1
ATOM 2215 C CA . ILE A 1 278 ? -2.233 14.411 31.107 1.00 76.56 278 ILE A CA 1
ATOM 2216 C C . ILE A 1 278 ? -2.410 15.050 29.726 1.00 76.56 278 ILE A C 1
ATOM 2218 O O . ILE A 1 278 ? -2.371 16.275 29.581 1.00 76.56 278 ILE A O 1
ATOM 2222 N N . SER A 1 279 ? -2.604 14.221 28.704 1.00 67.56 279 SER A N 1
ATOM 2223 C CA . SER A 1 279 ? -2.725 14.600 27.288 1.00 67.56 279 SER A CA 1
ATOM 2224 C C . SER A 1 279 ? -1.504 15.323 26.697 1.00 67.56 279 SER A C 1
ATOM 2226 O O . SER A 1 279 ? -1.572 15.793 25.566 1.00 67.56 279 SER A O 1
ATOM 2228 N N . SER A 1 280 ? -0.381 15.407 27.424 1.00 63.03 280 SER A N 1
ATOM 2229 C CA . SER A 1 280 ? 0.915 15.867 26.893 1.00 63.03 280 SER A CA 1
ATOM 2230 C C . SER A 1 280 ? 2.019 14.810 26.943 1.00 63.03 280 SER A C 1
ATOM 2232 O O . SER A 1 280 ? 3.140 15.093 26.517 1.00 63.03 280 SER A O 1
ATOM 2234 N N . ALA A 1 281 ? 1.722 13.613 27.455 1.00 60.94 281 ALA A N 1
ATOM 2235 C CA . ALA A 1 281 ? 2.637 12.484 27.407 1.00 60.94 281 ALA A CA 1
ATOM 2236 C C . ALA A 1 281 ? 2.812 12.024 25.952 1.00 60.94 281 ALA A C 1
ATOM 2238 O O . ALA A 1 281 ? 1.833 11.747 25.258 1.00 60.94 281 ALA A O 1
ATOM 2239 N N . ARG A 1 282 ? 4.068 11.959 25.500 1.00 63.09 282 ARG A N 1
ATOM 2240 C CA . ARG A 1 282 ? 4.438 11.342 24.223 1.00 63.09 282 ARG A CA 1
ATOM 2241 C C . ARG A 1 282 ? 4.784 9.876 24.453 1.00 63.09 282 ARG A C 1
ATOM 2243 O O . ARG A 1 282 ? 5.409 9.551 25.463 1.00 63.09 282 ARG A O 1
ATOM 2250 N N . ASP A 1 283 ? 4.381 9.018 23.529 1.00 62.25 283 ASP A N 1
ATOM 2251 C CA . ASP A 1 283 ? 4.747 7.603 23.536 1.00 62.25 283 ASP A CA 1
ATOM 2252 C C . ASP A 1 283 ? 6.227 7.380 23.147 1.00 62.25 283 ASP A C 1
ATOM 2254 O O . ASP A 1 283 ? 7.010 8.321 22.986 1.00 62.25 283 ASP A O 1
ATOM 2258 N N . ALA A 1 284 ? 6.629 6.115 22.995 1.00 55.88 284 ALA A N 1
ATOM 2259 C CA . ALA A 1 284 ? 7.992 5.751 22.608 1.00 55.88 284 ALA A CA 1
ATOM 2260 C C . ALA A 1 284 ? 8.375 6.164 21.168 1.00 55.88 284 ALA A C 1
ATOM 2262 O O . ALA A 1 284 ? 9.568 6.263 20.878 1.00 55.88 284 ALA A O 1
ATOM 2263 N N . ALA A 1 285 ? 7.400 6.416 20.287 1.00 53.09 285 ALA A N 1
ATOM 2264 C CA . ALA A 1 285 ? 7.609 6.974 18.948 1.00 53.09 285 ALA A CA 1
ATOM 2265 C C . ALA A 1 285 ? 7.674 8.515 18.962 1.00 53.09 285 ALA A C 1
ATOM 2267 O O . ALA A 1 285 ? 8.094 9.137 17.986 1.00 53.09 285 ALA A O 1
ATOM 2268 N N . GLY A 1 286 ? 7.321 9.142 20.087 1.00 58.12 286 GLY A N 1
ATOM 2269 C CA . GLY A 1 286 ? 7.250 10.588 20.235 1.00 58.12 286 GLY A CA 1
ATOM 2270 C C . GLY A 1 286 ? 5.880 11.167 19.883 1.00 58.12 286 GLY A C 1
ATOM 2271 O O . GLY A 1 286 ? 5.766 12.388 19.773 1.00 58.12 286 GLY A O 1
ATOM 2272 N N . GLU A 1 287 ? 4.843 10.348 19.724 1.00 62.66 287 GLU A N 1
ATOM 2273 C CA . GLU A 1 287 ? 3.503 10.766 19.302 1.00 62.66 287 GLU A CA 1
ATOM 2274 C C . GLU A 1 287 ? 2.557 10.986 20.491 1.00 62.66 287 GLU A C 1
ATOM 2276 O O . GLU A 1 287 ? 2.757 10.455 21.582 1.00 62.66 287 GLU A O 1
ATOM 2281 N N . LEU A 1 288 ? 1.532 11.826 20.311 1.00 64.88 288 LEU A N 1
ATOM 2282 C CA . LEU A 1 288 ? 0.640 12.292 21.387 1.00 64.88 288 LEU A CA 1
ATOM 2283 C C . LEU A 1 288 ? -0.615 11.413 21.521 1.00 64.88 288 LEU A C 1
ATOM 2285 O O . LEU A 1 288 ? -1.731 11.901 21.708 1.00 64.88 288 LEU A O 1
ATOM 2289 N N . TRP A 1 289 ? -0.388 10.097 21.486 1.00 76.62 289 TRP A N 1
ATOM 2290 C CA . TRP A 1 289 ? -1.399 9.037 21.448 1.00 76.62 289 TRP A CA 1
ATOM 2291 C C . TRP A 1 289 ? -2.483 9.140 22.539 1.00 76.62 289 TRP A C 1
ATOM 2293 O O . TRP A 1 289 ? -3.628 8.728 22.351 1.00 76.62 289 TRP A O 1
ATOM 2303 N N . GLU A 1 290 ? -2.155 9.711 23.698 1.00 77.94 290 GLU A N 1
ATOM 2304 C CA . GLU A 1 290 ? -3.109 9.905 24.793 1.00 77.94 290 GLU A CA 1
ATOM 2305 C C . GLU A 1 290 ? -4.205 10.943 24.477 1.00 77.94 290 GLU A C 1
ATOM 2307 O O . GLU A 1 290 ? -5.358 10.759 24.873 1.00 77.94 290 GLU A O 1
ATOM 2312 N N . TYR A 1 291 ? -3.880 12.024 23.759 1.00 78.06 291 TYR A N 1
ATOM 2313 C CA . TYR A 1 291 ? -4.869 13.040 23.375 1.00 78.06 291 TYR A CA 1
ATOM 2314 C C . TYR A 1 291 ? -5.891 12.451 22.396 1.00 78.06 291 TYR A C 1
ATOM 2316 O O . TYR A 1 291 ? -7.097 12.555 22.616 1.00 78.06 291 TYR A O 1
ATOM 2324 N N . GLU A 1 292 ? -5.391 11.766 21.367 1.00 81.88 292 GLU A N 1
ATOM 2325 C CA . GLU A 1 292 ? -6.170 11.065 20.343 1.00 81.88 292 GLU A CA 1
ATOM 2326 C C . GLU A 1 292 ? -7.193 10.094 20.961 1.00 81.88 292 GLU A C 1
ATOM 2328 O O . GLU A 1 292 ? -8.390 10.172 20.667 1.00 81.88 292 GLU A O 1
ATOM 2333 N N . GLN A 1 293 ? -6.748 9.239 21.889 1.00 82.31 293 GLN A N 1
ATOM 2334 C CA . GLN A 1 293 ? -7.608 8.324 22.650 1.00 82.31 293 GLN A CA 1
ATOM 2335 C C . GLN A 1 293 ? -8.714 9.047 23.432 1.00 82.31 293 GLN A C 1
ATOM 2337 O O . GLN A 1 293 ? -9.892 8.702 23.309 1.00 82.31 293 GLN A O 1
ATOM 2342 N N . ILE A 1 294 ? -8.343 10.044 24.246 1.00 79.50 294 ILE A N 1
ATOM 2343 C CA . ILE A 1 294 ? -9.272 10.742 25.149 1.00 79.50 294 ILE A CA 1
ATOM 2344 C C . ILE A 1 294 ? -10.334 11.505 24.360 1.00 79.50 294 ILE A C 1
ATOM 2346 O O . ILE A 1 294 ? -11.503 11.500 24.749 1.00 79.50 294 ILE A O 1
ATOM 2350 N N . VAL A 1 295 ? -9.948 12.162 23.263 1.00 80.31 295 VAL A N 1
ATOM 2351 C CA . VAL A 1 295 ? -10.891 12.869 22.391 1.00 80.31 295 VAL A CA 1
ATOM 2352 C C . VAL A 1 295 ? -11.845 11.867 21.744 1.00 80.31 295 VAL A C 1
ATOM 2354 O O . VAL A 1 295 ? -13.055 12.024 21.882 1.00 80.31 295 VAL A O 1
ATOM 2357 N N . SER A 1 296 ? -11.323 10.800 21.132 1.00 85.00 296 SER A N 1
ATOM 2358 C CA . SER A 1 296 ? -12.131 9.800 20.415 1.00 85.00 296 SER A CA 1
ATOM 2359 C C . SER A 1 296 ? -13.147 9.100 21.318 1.00 85.00 296 SER A C 1
ATOM 2361 O O . SER A 1 296 ? -14.318 8.995 20.961 1.00 85.00 296 SER A O 1
ATOM 2363 N N . HIS A 1 297 ? -12.732 8.681 22.518 1.00 81.56 297 HIS A N 1
ATOM 2364 C CA . HIS A 1 297 ? -13.622 8.041 23.491 1.00 81.56 297 HIS A CA 1
ATOM 2365 C C . HIS A 1 297 ? -14.713 8.990 24.017 1.00 81.56 297 HIS A C 1
ATOM 2367 O O . HIS A 1 297 ? -15.804 8.547 24.354 1.00 81.56 297 HIS A O 1
ATOM 2373 N N . ARG A 1 298 ? -14.449 10.303 24.076 1.00 78.88 298 ARG A N 1
ATOM 2374 C CA . ARG A 1 298 ? -15.426 11.299 24.552 1.00 78.88 298 ARG A CA 1
ATOM 2375 C C . ARG A 1 298 ? -16.463 11.713 23.520 1.00 78.88 298 ARG A C 1
ATOM 2377 O O . ARG A 1 298 ? -17.517 12.197 23.919 1.00 78.88 298 ARG A O 1
ATOM 2384 N N . VAL A 1 299 ? -16.158 11.589 22.229 1.00 79.25 299 VAL A N 1
ATOM 2385 C CA . VAL A 1 299 ? -17.072 12.016 21.158 1.00 79.25 299 VAL A CA 1
ATOM 2386 C C . VAL A 1 299 ? -17.910 10.875 20.588 1.00 79.25 299 VAL A C 1
ATOM 2388 O O . VAL A 1 299 ? -18.977 11.153 20.047 1.00 79.25 299 VAL A O 1
ATOM 2391 N N . ARG A 1 300 ? -17.465 9.611 20.700 1.00 82.62 300 ARG A N 1
ATOM 2392 C CA . ARG A 1 300 ? -18.210 8.451 20.181 1.00 82.62 300 ARG A CA 1
ATOM 2393 C C . ARG A 1 300 ? -17.831 7.112 20.825 1.00 82.62 300 ARG A C 1
ATOM 2395 O O . ARG A 1 300 ? -16.657 6.823 21.071 1.00 82.62 300 ARG A O 1
ATOM 2402 N N . GLU A 1 301 ? -18.822 6.237 20.943 1.00 78.94 301 GLU A N 1
ATOM 2403 C CA . GLU A 1 301 ? -18.654 4.806 21.227 1.00 78.94 301 GLU A CA 1
ATOM 2404 C C . GLU A 1 301 ? -18.641 3.990 19.918 1.00 78.94 301 GLU A C 1
ATOM 2406 O O . GLU A 1 301 ? -19.059 4.481 18.868 1.00 78.94 301 GLU A O 1
ATOM 2411 N N . LEU A 1 302 ? -18.139 2.752 19.963 1.00 82.44 302 LEU A N 1
ATOM 2412 C CA . LEU A 1 302 ? -18.175 1.814 18.835 1.00 82.44 302 LEU A CA 1
ATOM 2413 C C . LEU A 1 302 ? -19.021 0.597 19.190 1.00 82.44 302 LEU A C 1
ATOM 2415 O O . LEU A 1 302 ? -18.852 0.025 20.265 1.00 82.44 302 LEU A O 1
ATOM 2419 N N . ASP A 1 303 ? -19.857 0.163 18.251 1.00 79.06 303 ASP A N 1
ATOM 2420 C CA . ASP A 1 303 ? -20.584 -1.102 18.334 1.00 79.06 303 ASP A CA 1
ATOM 2421 C C . ASP A 1 303 ? -19.598 -2.290 18.202 1.00 79.06 303 ASP A C 1
ATOM 2423 O O . ASP A 1 303 ? -18.975 -2.450 17.142 1.00 79.06 303 ASP A O 1
ATOM 2427 N N . PRO A 1 304 ? -19.437 -3.143 19.238 1.00 75.75 304 PRO A N 1
ATOM 2428 C CA . PRO A 1 304 ? -18.538 -4.296 19.191 1.00 75.75 304 PRO A CA 1
ATOM 2429 C C . PRO A 1 304 ? -18.892 -5.312 18.097 1.00 75.75 304 PRO A C 1
ATOM 2431 O O . PRO A 1 304 ? -18.004 -6.012 17.605 1.00 75.75 304 PRO A O 1
ATOM 2434 N N . GLU A 1 305 ? -20.160 -5.393 17.685 1.00 74.81 305 GLU A N 1
ATOM 2435 C CA . GLU A 1 305 ? -20.613 -6.304 16.628 1.00 74.81 305 GLU A CA 1
ATOM 2436 C C . GLU A 1 305 ? -20.246 -5.808 15.222 1.00 74.81 305 GLU A C 1
ATOM 2438 O O . GLU A 1 305 ? -20.238 -6.601 14.277 1.00 74.81 305 GLU A O 1
ATOM 2443 N N . ARG A 1 306 ? -19.904 -4.519 15.081 1.00 80.81 306 ARG A N 1
ATOM 2444 C CA . ARG A 1 306 ? -19.501 -3.852 13.825 1.00 80.81 306 ARG A CA 1
ATOM 2445 C C . ARG A 1 306 ? -17.992 -3.704 13.660 1.00 80.81 306 ARG A C 1
ATOM 2447 O O . ARG A 1 306 ? -17.523 -3.103 12.696 1.00 80.81 306 ARG A O 1
ATOM 2454 N N . VAL A 1 307 ? -17.207 -4.273 14.573 1.00 81.50 307 VAL A N 1
ATOM 2455 C CA . VAL A 1 307 ? -15.742 -4.287 14.471 1.00 81.50 307 VAL A CA 1
ATOM 2456 C C . VAL A 1 307 ? -15.237 -4.876 13.138 1.00 81.50 307 VAL A C 1
ATOM 2458 O O . VAL A 1 307 ? -14.324 -4.269 12.577 1.00 81.50 307 VAL A O 1
ATOM 2461 N N . PRO A 1 308 ? -15.809 -5.959 12.562 1.00 81.56 308 PRO A N 1
ATOM 2462 C CA . PRO A 1 308 ? -15.391 -6.459 11.247 1.00 81.56 308 PRO A CA 1
ATOM 2463 C C . PRO A 1 308 ? -15.579 -5.441 10.109 1.00 81.56 308 PRO A C 1
ATOM 2465 O O . PRO A 1 308 ? -14.749 -5.354 9.209 1.00 81.56 308 PRO A O 1
ATOM 2468 N N . GLU A 1 309 ? -16.640 -4.631 10.131 1.00 84.12 309 GLU A N 1
ATOM 2469 C CA . GLU A 1 309 ? -16.832 -3.526 9.185 1.00 84.12 309 GLU A CA 1
ATOM 2470 C C . GLU A 1 309 ? -15.702 -2.483 9.286 1.00 84.12 309 GLU A C 1
ATOM 2472 O O . GLU A 1 309 ? -15.201 -2.026 8.259 1.00 84.12 309 GLU A O 1
ATOM 2477 N N . ILE A 1 310 ? -15.243 -2.171 10.502 1.00 85.88 310 ILE A N 1
ATOM 2478 C CA . ILE A 1 310 ? -14.118 -1.249 10.741 1.00 85.88 310 ILE A CA 1
ATOM 2479 C C . ILE A 1 310 ? -12.781 -1.875 10.299 1.00 85.88 310 ILE A C 1
ATOM 2481 O O . ILE A 1 310 ? -11.932 -1.173 9.751 1.00 85.88 310 ILE A O 1
ATOM 2485 N N . GLU A 1 311 ? -12.586 -3.188 10.480 1.00 85.31 311 GLU A N 1
ATOM 2486 C CA . GLU A 1 311 ? -11.402 -3.896 9.960 1.00 85.31 311 GLU A CA 1
ATOM 2487 C C . GLU A 1 311 ? -11.323 -3.879 8.433 1.00 85.31 311 GLU A C 1
ATOM 2489 O O . GLU A 1 311 ? -10.239 -3.714 7.880 1.00 85.31 311 GLU A O 1
ATOM 2494 N N . GLU A 1 312 ? -12.448 -4.077 7.745 1.00 82.44 312 GLU A N 1
ATOM 2495 C CA . GLU A 1 312 ? -12.490 -4.028 6.282 1.00 82.44 312 GLU A CA 1
ATOM 2496 C C . GLU A 1 312 ? -12.181 -2.615 5.778 1.00 82.44 312 GLU A C 1
ATOM 2498 O O . GLU A 1 312 ? -11.348 -2.448 4.886 1.00 82.44 312 GLU A O 1
ATOM 2503 N N . TYR A 1 313 ? -12.765 -1.598 6.418 1.00 85.50 313 TYR A N 1
ATOM 2504 C CA . TYR A 1 313 ? -12.477 -0.198 6.115 1.00 85.50 313 TYR A CA 1
ATOM 2505 C C . TYR A 1 313 ? -10.990 0.145 6.344 1.00 85.50 313 TYR A C 1
ATOM 2507 O O . TYR A 1 313 ? -10.374 0.831 5.525 1.00 85.50 313 TYR A O 1
ATOM 2515 N N . PHE A 1 314 ? -10.382 -0.368 7.421 1.00 87.69 314 PHE A N 1
ATOM 2516 C CA . PHE A 1 314 ? -8.942 -0.244 7.670 1.00 87.69 314 PHE A CA 1
ATOM 2517 C C . PHE A 1 314 ? -8.110 -0.893 6.559 1.00 87.69 314 PHE A C 1
ATOM 2519 O O . PHE A 1 314 ? -7.186 -0.271 6.044 1.00 87.69 314 PHE A O 1
ATOM 2526 N N . GLN A 1 315 ? -8.445 -2.124 6.161 1.00 83.31 315 GLN A N 1
ATOM 2527 C CA . GLN A 1 315 ? -7.710 -2.868 5.133 1.00 83.31 315 GLN A CA 1
ATOM 2528 C C . GLN A 1 315 ? -7.786 -2.213 3.749 1.00 83.31 315 GLN A C 1
ATOM 2530 O O . GLN A 1 315 ? -6.824 -2.313 2.988 1.00 83.31 315 GLN A O 1
ATOM 2535 N N . ASP A 1 316 ? -8.900 -1.561 3.413 1.00 82.31 316 ASP A N 1
ATOM 2536 C CA . ASP A 1 316 ? -9.026 -0.762 2.192 1.00 82.31 316 ASP A CA 1
ATOM 2537 C C . ASP A 1 316 ? -8.232 0.552 2.300 1.00 82.31 316 ASP A C 1
ATOM 2539 O O . ASP A 1 316 ? -7.430 0.868 1.420 1.00 82.31 316 ASP A O 1
ATOM 2543 N N . SER A 1 317 ? -8.347 1.260 3.429 1.00 82.38 317 SER A N 1
ATOM 2544 C CA . SER A 1 317 ? -7.596 2.498 3.689 1.00 82.38 317 SER A CA 1
ATOM 2545 C C . SER A 1 317 ? -6.080 2.279 3.637 1.00 82.38 317 SER A C 1
ATOM 2547 O O . SER A 1 317 ? -5.375 3.022 2.960 1.00 82.38 317 SER A O 1
ATOM 2549 N N . ALA A 1 318 ? -5.572 1.222 4.278 1.00 85.06 318 ALA A N 1
ATOM 2550 C CA . ALA A 1 318 ? -4.147 0.883 4.349 1.00 85.06 318 ALA A CA 1
ATOM 2551 C C . ALA A 1 318 ? -3.536 0.439 3.006 1.00 85.06 318 ALA A C 1
ATOM 2553 O O . ALA A 1 318 ? -2.318 0.332 2.888 1.00 85.06 318 ALA A O 1
ATOM 2554 N N . ARG A 1 319 ? -4.360 0.180 1.981 1.00 81.62 319 ARG A N 1
ATOM 2555 C CA . ARG A 1 319 ? -3.897 -0.045 0.597 1.00 81.62 319 ARG A CA 1
ATOM 2556 C C . ARG A 1 319 ? -3.782 1.242 -0.206 1.00 81.62 319 ARG A C 1
ATOM 2558 O O . ARG A 1 319 ? -3.030 1.269 -1.174 1.00 81.62 319 ARG A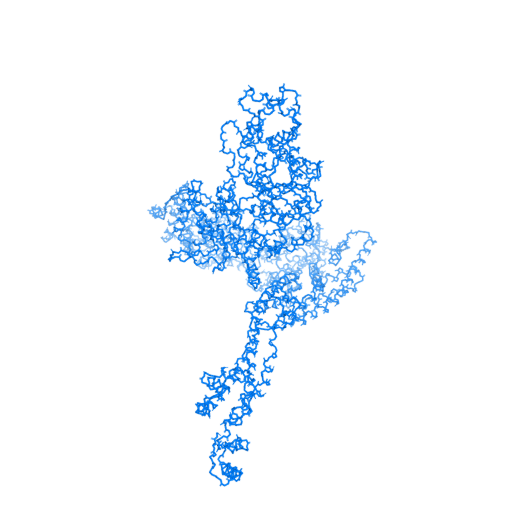 O 1
ATOM 2565 N N . ARG A 1 320 ? -4.574 2.255 0.150 1.00 77.38 320 ARG A N 1
ATOM 2566 C CA . ARG A 1 320 ? -4.727 3.508 -0.602 1.00 77.38 320 ARG A CA 1
ATOM 2567 C C . ARG A 1 320 ? -3.896 4.650 -0.021 1.00 77.38 320 ARG A C 1
ATOM 2569 O O . ARG A 1 320 ? -3.490 5.528 -0.771 1.00 77.38 320 ARG A O 1
ATOM 2576 N N . PHE A 1 321 ? -3.646 4.640 1.291 1.00 82.69 321 PHE A N 1
ATOM 2577 C CA . PHE A 1 321 ? -3.062 5.770 2.014 1.00 82.69 321 PHE A CA 1
ATOM 2578 C C . PHE A 1 321 ? -1.951 5.341 2.979 1.00 82.69 321 PHE A C 1
ATOM 2580 O O . PHE A 1 321 ? -2.136 4.441 3.801 1.00 82.69 321 PHE A O 1
ATOM 2587 N N . GLU A 1 322 ? -0.817 6.046 2.937 1.00 81.12 322 GLU A N 1
ATOM 2588 C CA . GLU A 1 322 ? 0.349 5.768 3.787 1.00 81.12 322 GLU A CA 1
ATOM 2589 C C . GLU A 1 322 ? 0.030 5.894 5.286 1.00 81.12 322 GLU A C 1
ATOM 2591 O O . GLU A 1 322 ? 0.452 5.044 6.067 1.00 81.12 322 GLU A O 1
ATOM 2596 N N . PHE A 1 323 ? -0.786 6.880 5.690 1.00 84.19 323 PHE A N 1
ATOM 2597 C CA . PHE A 1 323 ? -1.180 7.047 7.098 1.00 84.19 323 PHE A CA 1
ATOM 2598 C C . PHE A 1 323 ? -1.905 5.811 7.650 1.00 84.19 323 PHE A C 1
ATOM 2600 O O . PHE A 1 323 ? -1.763 5.476 8.818 1.00 84.19 323 PHE A O 1
ATOM 2607 N N . ALA A 1 324 ? -2.696 5.119 6.828 1.00 84.31 324 ALA A N 1
ATOM 2608 C CA . ALA A 1 324 ? -3.405 3.921 7.258 1.00 84.31 324 ALA A CA 1
ATOM 2609 C C . ALA A 1 324 ? -2.491 2.686 7.213 1.00 84.31 324 ALA A C 1
ATOM 2611 O O . ALA A 1 324 ? -2.688 1.761 7.993 1.00 84.31 324 ALA A O 1
ATOM 2612 N N . ALA A 1 325 ? -1.472 2.681 6.349 1.00 84.06 325 ALA A N 1
ATOM 2613 C CA . ALA A 1 325 ? -0.449 1.638 6.308 1.00 84.06 325 ALA A CA 1
ATOM 2614 C C . ALA A 1 325 ? 0.549 1.714 7.484 1.00 84.06 325 ALA A C 1
ATOM 2616 O O . ALA A 1 325 ? 1.113 0.687 7.864 1.00 84.06 325 ALA A O 1
ATOM 2617 N N . SER A 1 326 ? 0.776 2.903 8.056 1.00 84.25 326 SER A N 1
ATOM 2618 C CA . SER A 1 326 ? 1.669 3.108 9.208 1.00 84.25 326 SER A CA 1
ATOM 2619 C C . SER A 1 326 ? 1.000 2.868 10.568 1.00 84.25 326 SER A C 1
ATOM 2621 O O . SER A 1 326 ? 1.694 2.596 11.550 1.00 84.25 326 SER A O 1
ATOM 2623 N N . LEU A 1 327 ? -0.333 2.926 10.638 1.00 84.38 327 LEU A N 1
ATOM 2624 C CA . LEU A 1 327 ? -1.110 2.602 11.835 1.00 84.38 327 LEU A CA 1
ATOM 2625 C C . LEU A 1 327 ? -1.284 1.089 12.013 1.00 84.38 327 LEU A C 1
ATOM 2627 O O . LEU A 1 327 ? -1.501 0.350 11.055 1.00 84.38 327 LEU A O 1
ATOM 2631 N N . ASP A 1 328 ? -1.300 0.627 13.264 1.00 86.94 328 ASP A N 1
ATOM 2632 C CA . ASP A 1 328 ? -1.824 -0.701 13.582 1.00 86.94 328 ASP A CA 1
ATOM 2633 C C . ASP A 1 328 ? -3.364 -0.695 13.699 1.00 86.94 328 ASP A C 1
ATOM 2635 O O . ASP A 1 328 ? -4.009 0.343 13.877 1.00 86.94 328 ASP A O 1
ATOM 2639 N N . LEU A 1 329 ? -3.971 -1.883 13.617 1.00 84.12 329 LEU A N 1
ATOM 2640 C CA . LEU A 1 329 ? -5.427 -2.044 13.650 1.00 84.12 329 LEU A CA 1
ATOM 2641 C C . LEU A 1 329 ? -6.065 -1.603 14.982 1.00 84.12 329 LEU A C 1
ATOM 2643 O O . LEU A 1 329 ? -7.206 -1.137 14.984 1.00 84.12 329 LEU A O 1
ATOM 2647 N N . HIS A 1 330 ? -5.381 -1.759 16.118 1.00 86.12 330 HIS A N 1
ATOM 2648 C CA . HIS A 1 330 ? -5.900 -1.298 17.407 1.00 86.12 330 HIS A CA 1
ATOM 2649 C C . HIS A 1 330 ? -5.949 0.232 17.433 1.00 86.12 330 HIS A C 1
ATOM 2651 O O . HIS A 1 330 ? -6.991 0.807 17.763 1.00 86.12 330 HIS A O 1
ATOM 2657 N N . ARG A 1 331 ? -4.867 0.878 16.988 1.00 86.50 331 ARG A N 1
ATOM 2658 C CA . ARG A 1 331 ? -4.775 2.331 16.869 1.00 86.50 331 ARG A CA 1
ATOM 2659 C C . ARG A 1 331 ? -5.824 2.886 15.906 1.00 86.50 331 ARG A C 1
ATOM 2661 O O . ARG A 1 331 ? -6.579 3.780 16.283 1.00 86.50 331 ARG A O 1
ATOM 2668 N N . PHE A 1 332 ? -5.961 2.296 14.717 1.00 89.81 332 PHE A N 1
ATOM 2669 C CA . PHE A 1 332 ? -6.975 2.709 13.745 1.00 89.81 332 PHE A CA 1
ATOM 2670 C C . PHE A 1 332 ? -8.403 2.594 14.294 1.00 89.81 332 PHE A C 1
ATOM 2672 O O . PHE A 1 332 ? -9.178 3.540 14.175 1.00 89.81 332 PHE A O 1
ATOM 2679 N N . ARG A 1 333 ? -8.761 1.476 14.946 1.00 88.75 333 ARG A N 1
ATOM 2680 C CA . ARG A 1 333 ? -10.092 1.310 15.566 1.00 88.75 333 ARG A CA 1
ATOM 2681 C C . ARG A 1 333 ? -10.390 2.410 16.586 1.00 88.75 333 ARG A C 1
ATOM 2683 O O . ARG A 1 333 ? -11.513 2.889 16.651 1.00 88.75 333 ARG A O 1
ATOM 2690 N N . VAL A 1 334 ? -9.405 2.820 17.380 1.00 86.94 334 VAL A N 1
ATOM 2691 C CA . VAL A 1 334 ? -9.579 3.877 18.385 1.00 86.94 334 VAL A CA 1
ATOM 2692 C C . VAL A 1 334 ? -9.756 5.264 17.752 1.00 86.94 334 VAL A C 1
ATOM 2694 O O . VAL A 1 334 ? -10.516 6.049 18.314 1.00 86.94 334 VAL A O 1
ATOM 2697 N N . LEU A 1 335 ? -9.143 5.542 16.594 1.00 88.06 335 LEU A N 1
ATOM 2698 C CA . LEU A 1 335 ? -9.276 6.809 15.850 1.00 88.06 335 LEU A CA 1
ATOM 2699 C C . LEU A 1 335 ? -10.524 6.873 14.947 1.00 88.06 335 LEU A C 1
ATOM 2701 O O . LEU A 1 335 ? -11.110 7.936 14.759 1.00 88.06 335 LEU A O 1
ATOM 2705 N N . PHE A 1 336 ? -10.965 5.739 14.398 1.00 88.19 336 PHE A N 1
ATOM 2706 C CA . PHE A 1 336 ? -12.121 5.648 13.499 1.00 88.19 336 PHE A CA 1
ATOM 2707 C C . PHE A 1 336 ? -13.368 6.321 14.110 1.00 88.19 336 PHE A C 1
ATOM 2709 O O . PHE A 1 336 ? -13.669 6.032 15.268 1.00 88.19 336 PHE A O 1
ATOM 2716 N N . PRO A 1 337 ? -14.145 7.159 13.392 1.00 87.88 337 PRO A N 1
ATOM 2717 C CA . PRO A 1 337 ? -14.119 7.395 11.948 1.00 87.88 337 PRO A CA 1
ATOM 2718 C C . PRO A 1 337 ? -13.330 8.654 11.536 1.00 87.88 337 PRO A C 1
ATOM 2720 O O . PRO A 1 337 ? -13.695 9.299 10.557 1.00 87.88 337 PRO A O 1
ATOM 2723 N N . VAL A 1 338 ? -12.289 9.048 12.271 1.00 88.62 338 VAL A N 1
ATOM 2724 C CA . VAL A 1 338 ? -11.541 10.296 12.034 1.00 88.62 338 VAL A CA 1
ATOM 2725 C C . VAL A 1 338 ? -10.134 9.992 11.509 1.00 88.62 338 VAL A C 1
ATOM 2727 O O . VAL A 1 338 ? -9.475 9.059 11.966 1.00 88.62 338 VAL A O 1
ATOM 2730 N N . GLU A 1 339 ? -9.677 10.772 10.532 1.00 89.81 339 GLU A N 1
ATOM 2731 C CA . GLU A 1 339 ? -8.320 10.701 9.980 1.00 89.81 339 GLU A CA 1
ATOM 2732 C C . GLU A 1 339 ? -7.292 11.342 10.958 1.00 89.81 339 GLU A C 1
ATOM 2734 O O . GLU A 1 339 ? -7.609 12.342 11.610 1.00 89.81 339 GLU A O 1
ATOM 2739 N N . PRO A 1 340 ? -6.072 10.784 11.133 1.00 87.88 340 PRO A N 1
ATOM 2740 C CA . PRO A 1 340 ? -5.120 11.242 12.157 1.00 87.88 340 PRO A CA 1
ATOM 2741 C C . PRO A 1 340 ? -4.739 12.729 12.100 1.00 87.88 340 PRO A C 1
ATOM 2743 O O . PRO A 1 340 ? -4.621 13.372 13.148 1.00 87.88 340 PRO A O 1
ATOM 2746 N N . THR A 1 341 ? -4.576 13.302 10.905 1.00 88.50 341 THR A N 1
ATOM 2747 C CA . THR A 1 341 ? -4.172 14.705 10.708 1.00 88.50 341 THR A CA 1
ATOM 2748 C C . THR A 1 341 ? -5.189 15.677 11.312 1.00 88.50 341 THR A C 1
ATOM 2750 O O . THR A 1 341 ? -4.797 16.737 11.807 1.00 88.50 341 THR A O 1
ATOM 2753 N N . CYS A 1 342 ? -6.476 15.306 11.397 1.00 88.88 342 CYS A N 1
ATOM 2754 C CA . CYS A 1 342 ? -7.477 16.072 12.148 1.00 88.88 342 CYS A CA 1
ATOM 2755 C C . CYS A 1 342 ? -7.063 16.319 13.608 1.00 88.88 342 CYS A C 1
ATOM 2757 O O . CYS A 1 342 ? -7.238 17.432 14.107 1.00 88.88 342 CYS A O 1
ATOM 2759 N N . TYR A 1 343 ? -6.513 15.317 14.300 1.00 85.88 343 TYR A N 1
ATOM 2760 C CA . TYR A 1 343 ? -6.126 15.447 15.708 1.00 85.88 343 TYR A CA 1
ATOM 2761 C C . TYR A 1 343 ? -4.896 16.344 15.876 1.00 85.88 343 TYR A C 1
ATOM 2763 O O . TYR A 1 343 ? -4.895 17.189 16.773 1.00 85.88 343 TYR A O 1
ATOM 2771 N N . GLU A 1 344 ? -3.891 16.235 14.995 1.00 84.00 344 GLU A N 1
ATOM 2772 C CA . GLU A 1 344 ? -2.727 17.138 15.011 1.00 84.00 344 GLU A CA 1
ATOM 2773 C C . GLU A 1 344 ? -3.149 18.594 14.748 1.00 84.00 344 GLU A C 1
ATOM 2775 O O . GLU A 1 344 ? -2.751 19.502 15.487 1.00 84.00 344 GLU A O 1
ATOM 2780 N N . ILE A 1 345 ? -3.995 18.818 13.737 1.00 86.12 345 ILE A N 1
ATOM 2781 C CA . ILE A 1 345 ? -4.533 20.140 13.390 1.00 86.12 345 ILE A CA 1
ATOM 2782 C C . ILE A 1 345 ? -5.308 20.730 14.576 1.00 86.12 345 ILE A C 1
ATOM 2784 O O . ILE A 1 345 ? -5.010 21.845 15.010 1.00 86.12 345 ILE A O 1
ATOM 2788 N N . LEU A 1 346 ? -6.255 19.985 15.158 1.00 82.62 346 LEU A N 1
ATOM 2789 C CA . LEU A 1 346 ? -7.062 20.462 16.287 1.00 82.62 346 LEU A CA 1
ATOM 2790 C C . LEU A 1 346 ? -6.225 20.743 17.532 1.00 82.62 346 LEU A C 1
ATOM 2792 O O . LEU A 1 346 ? -6.431 21.769 18.184 1.00 82.62 346 LEU A O 1
ATOM 2796 N N . GLN A 1 347 ? -5.264 19.880 17.860 1.00 78.44 347 GLN A N 1
ATOM 2797 C CA . GLN A 1 347 ? -4.387 20.096 19.006 1.00 78.44 347 GLN A CA 1
ATOM 2798 C C . GLN A 1 347 ? -3.593 21.398 18.846 1.00 78.44 347 GLN A C 1
ATOM 2800 O O . GLN A 1 347 ? -3.631 22.258 19.724 1.00 78.44 347 GLN A O 1
ATOM 2805 N N . ARG A 1 348 ? -2.932 21.596 17.702 1.00 79.06 348 ARG A N 1
ATOM 2806 C CA . ARG A 1 348 ? -2.107 22.789 17.449 1.00 79.06 348 ARG A CA 1
ATOM 2807 C C . ARG A 1 348 ? -2.927 24.072 17.365 1.00 79.06 348 ARG A C 1
ATOM 2809 O O . ARG A 1 348 ? -2.540 25.086 17.944 1.00 79.06 348 ARG A O 1
ATOM 2816 N N . ILE A 1 349 ? -4.081 24.026 16.700 1.00 78.50 349 ILE A N 1
ATOM 2817 C CA . ILE A 1 349 ? -5.003 25.164 16.639 1.00 78.50 349 ILE A CA 1
ATOM 2818 C C . ILE A 1 349 ? -5.494 25.515 18.054 1.00 78.50 349 ILE A C 1
ATOM 2820 O O . ILE A 1 349 ? -5.464 26.687 18.426 1.00 78.50 349 ILE A O 1
ATOM 2824 N N . THR A 1 350 ? -5.846 24.535 18.893 1.00 70.44 350 THR A N 1
ATOM 2825 C CA . THR A 1 350 ? -6.295 24.795 20.279 1.00 70.44 350 THR A CA 1
ATOM 2826 C C . THR A 1 350 ? -5.194 25.236 21.247 1.00 70.44 350 THR A C 1
ATOM 2828 O O . THR A 1 350 ? -5.510 25.836 22.271 1.00 70.44 350 THR A O 1
ATOM 2831 N N . GLU A 1 351 ? -3.908 25.052 20.926 1.00 67.12 351 GLU A N 1
ATOM 2832 C CA . GLU A 1 351 ? -2.808 25.739 21.630 1.00 67.12 351 GLU A CA 1
ATOM 2833 C C . GLU A 1 351 ? -2.706 27.239 21.277 1.00 67.12 351 GLU A C 1
ATOM 2835 O O . GLU A 1 351 ? -2.062 28.007 22.001 1.00 67.12 351 GLU A O 1
ATOM 2840 N N . SER A 1 352 ? -3.309 27.663 20.159 1.00 62.62 352 SER A N 1
ATOM 2841 C CA . SER A 1 352 ? -3.271 29.045 19.658 1.00 62.62 352 SER A CA 1
ATOM 2842 C C . SER A 1 352 ? -4.553 29.842 19.936 1.00 62.62 352 SER A C 1
ATOM 2844 O O . SER A 1 352 ? -4.465 31.030 20.249 1.00 62.62 352 SER A O 1
ATOM 2846 N N . LEU A 1 353 ? -5.719 29.189 19.892 1.00 61.91 353 LEU A N 1
ATOM 2847 C CA . LEU A 1 353 ? -7.020 29.780 20.206 1.00 61.91 353 LEU A CA 1
ATOM 2848 C C . LEU A 1 353 ? -7.225 29.864 21.724 1.00 61.91 353 LEU A C 1
ATOM 2850 O O . LEU A 1 353 ? -7.213 28.853 22.420 1.00 61.91 353 LEU A O 1
ATOM 2854 N N . ALA A 1 354 ? -7.486 31.063 22.249 1.00 50.22 354 ALA A N 1
ATOM 2855 C CA . ALA A 1 354 ? -7.596 31.316 23.692 1.00 50.22 354 ALA A CA 1
ATOM 2856 C C . ALA A 1 354 ? -8.901 30.803 24.354 1.00 50.22 354 ALA A C 1
ATOM 2858 O O . ALA A 1 354 ? -9.186 31.146 25.503 1.00 50.22 354 ALA A O 1
ATOM 2859 N N . ALA A 1 355 ? -9.708 30.007 23.648 1.00 49.25 355 ALA A N 1
ATOM 2860 C CA . ALA A 1 355 ? -11.031 29.571 24.081 1.00 49.25 355 ALA A CA 1
ATOM 2861 C C . ALA A 1 355 ? -11.005 28.178 24.740 1.00 49.25 355 ALA A C 1
ATOM 2863 O O . ALA A 1 355 ? -10.688 27.161 24.119 1.00 49.25 355 ALA A O 1
ATOM 2864 N N . GLU A 1 356 ? -11.402 28.120 26.014 1.00 48.72 356 GLU A N 1
ATOM 2865 C CA . GLU A 1 356 ? -11.577 26.867 26.753 1.00 48.72 356 GLU A CA 1
ATOM 2866 C C . GLU A 1 356 ? -12.552 25.919 26.010 1.00 48.72 356 GLU A C 1
ATOM 2868 O O . GLU A 1 356 ? -13.711 26.267 25.802 1.00 48.72 356 GLU A O 1
ATOM 2873 N N . ARG A 1 357 ? -12.107 24.677 25.726 1.00 54.56 357 ARG A N 1
ATOM 2874 C CA . ARG A 1 357 ? -12.886 23.501 25.235 1.00 54.56 357 ARG A CA 1
ATOM 2875 C C . ARG A 1 357 ? -13.096 23.316 23.719 1.00 54.56 357 ARG A C 1
ATOM 2877 O O . ARG A 1 357 ? -13.721 22.326 23.348 1.00 54.56 357 ARG A O 1
ATOM 2884 N N . VAL A 1 358 ? -12.530 24.149 22.843 1.00 63.16 358 VAL A N 1
ATOM 2885 C CA . VAL A 1 358 ? -12.803 24.072 21.386 1.00 63.16 358 VAL A CA 1
ATOM 2886 C C . VAL A 1 358 ? -12.528 22.689 20.759 1.00 63.16 358 VAL A C 1
ATOM 2888 O O . VAL A 1 358 ? -13.381 22.193 20.040 1.00 63.16 358 VAL A O 1
ATOM 2891 N N . GLY A 1 359 ? -11.410 22.010 21.045 1.00 66.75 359 GLY A N 1
ATOM 2892 C CA . GLY A 1 359 ? -10.998 20.810 20.281 1.00 66.75 359 GLY A CA 1
ATOM 2893 C C . GLY A 1 359 ? -11.962 19.613 20.328 1.00 66.75 359 GLY A C 1
ATOM 2894 O O . GLY A 1 359 ? -12.300 19.054 19.288 1.00 66.75 359 GLY A O 1
ATOM 2895 N N . ILE A 1 360 ? -12.447 19.245 21.522 1.00 76.44 360 ILE A N 1
ATOM 2896 C CA . ILE A 1 360 ? -13.441 18.164 21.679 1.00 76.44 360 ILE A CA 1
ATOM 2897 C C . ILE A 1 360 ? -14.790 18.601 21.095 1.00 76.44 360 ILE A C 1
ATOM 2899 O O . ILE A 1 360 ? -15.439 17.813 20.413 1.00 76.44 360 ILE A O 1
ATOM 2903 N N . ASN A 1 361 ? -15.186 19.859 21.320 1.00 78.00 361 ASN A N 1
ATOM 2904 C CA . ASN A 1 361 ? -16.445 20.396 20.808 1.00 78.00 361 ASN A CA 1
ATOM 2905 C C . ASN A 1 361 ? -16.471 20.438 19.273 1.00 78.00 361 ASN A C 1
ATOM 2907 O O . ASN A 1 361 ? -17.482 20.074 18.692 1.00 78.00 361 ASN A O 1
ATOM 2911 N N . VAL A 1 362 ? -15.369 20.805 18.609 1.00 82.38 362 VAL A N 1
ATOM 2912 C CA . VAL A 1 362 ? -15.270 20.816 17.139 1.00 82.38 362 VAL A CA 1
ATOM 2913 C C . VAL A 1 362 ? -15.499 19.418 16.570 1.00 82.38 362 VAL A C 1
ATOM 2915 O O . VAL A 1 362 ? -16.320 19.263 15.673 1.00 82.38 362 VAL A O 1
ATOM 2918 N N . LEU A 1 363 ? -14.834 18.390 17.110 1.00 82.56 363 LEU A N 1
ATOM 2919 C CA . LEU A 1 363 ? -15.065 17.011 16.667 1.00 82.56 363 LEU A CA 1
ATOM 2920 C C . LEU A 1 363 ? -16.488 16.533 16.969 1.00 82.56 363 LEU A C 1
ATOM 2922 O O . LEU A 1 363 ? -17.104 15.895 16.120 1.00 82.56 363 LEU A O 1
ATOM 2926 N N . TRP A 1 364 ? -17.039 16.887 18.130 1.00 81.94 364 TRP A N 1
ATOM 2927 C CA . TRP A 1 364 ? -18.417 16.559 18.492 1.00 81.94 364 TRP A CA 1
ATOM 2928 C C . TRP A 1 364 ? -19.454 17.243 17.576 1.00 81.94 364 TRP A C 1
ATOM 2930 O O . TRP A 1 364 ? -20.378 16.583 17.120 1.00 81.94 364 TRP A O 1
ATOM 2940 N N . GLU A 1 365 ? -19.267 18.515 17.210 1.00 80.81 365 GLU A N 1
ATOM 2941 C CA . GLU A 1 365 ? -20.114 19.272 16.261 1.00 80.81 365 GLU A CA 1
ATOM 2942 C C . GLU A 1 365 ? -20.010 18.777 14.805 1.00 80.81 365 GLU A C 1
ATOM 2944 O O . GLU A 1 365 ? -20.901 19.024 13.988 1.00 80.81 365 GLU A O 1
ATOM 2949 N N . VAL A 1 366 ? -18.897 18.126 14.457 1.00 81.38 366 VAL A N 1
ATOM 2950 C CA . VAL A 1 366 ? -18.663 17.488 13.150 1.00 81.38 366 VAL A CA 1
ATOM 2951 C C . VAL A 1 366 ? -19.281 16.081 13.117 1.00 81.38 366 VAL A C 1
ATOM 2953 O O . VAL A 1 366 ? -19.779 15.655 12.078 1.00 81.38 366 VAL A O 1
ATOM 2956 N N . LEU A 1 367 ? -19.303 15.375 14.252 1.00 77.12 367 LEU A N 1
ATOM 2957 C CA . LEU A 1 367 ? -19.916 14.049 14.406 1.00 77.12 367 LEU A CA 1
ATOM 2958 C C . LEU A 1 367 ? -21.438 14.089 14.651 1.00 77.12 367 LEU A C 1
ATOM 2960 O O . LEU A 1 367 ? -22.134 13.157 14.255 1.00 77.12 367 LEU A O 1
ATOM 2964 N N . GLY A 1 368 ? -21.945 15.120 15.330 1.00 67.50 368 GLY A N 1
ATOM 2965 C CA . GLY A 1 368 ? -23.296 15.160 15.894 1.00 67.50 368 GLY A CA 1
ATOM 2966 C C . GLY A 1 368 ? -24.397 15.725 14.989 1.00 67.50 368 GLY A C 1
ATOM 2967 O O . GLY A 1 368 ? -24.169 16.564 14.117 1.00 67.50 368 GLY A O 1
ATOM 2968 N N . GLU A 1 369 ? -25.634 15.304 15.267 1.00 53.66 369 GLU A N 1
ATOM 2969 C CA . GLU A 1 369 ? -26.865 15.868 14.704 1.00 53.66 369 GLU A CA 1
ATOM 2970 C C . GLU A 1 369 ? -27.537 16.828 15.705 1.00 53.66 369 GLU A C 1
ATOM 2972 O O . GLU A 1 369 ? -28.372 16.408 16.508 1.00 53.66 369 GLU A O 1
ATOM 2977 N N . GLU A 1 370 ? -27.246 18.132 15.659 1.00 45.22 370 GLU A N 1
ATOM 2978 C CA . GLU A 1 370 ? -28.085 19.103 16.382 1.00 45.22 370 GLU A CA 1
ATOM 2979 C C . GLU A 1 370 ? -29.351 19.443 15.582 1.00 45.22 370 GLU A C 1
ATOM 2981 O O . GLU A 1 370 ? -29.334 20.202 14.611 1.00 45.22 370 GLU A O 1
ATOM 2986 N N . SER A 1 371 ? -30.475 18.878 16.031 1.00 41.09 371 SER A N 1
ATOM 2987 C CA . SER A 1 371 ? -31.826 19.219 15.581 1.00 41.09 371 SER A CA 1
ATOM 2988 C C . SER A 1 371 ? -32.582 20.031 16.637 1.00 41.09 371 SER A C 1
ATOM 2990 O O . SER A 1 371 ? -33.481 19.510 17.293 1.00 41.09 371 SER A O 1
ATOM 2992 N N . GLU A 1 372 ? -32.302 21.332 16.739 1.00 37.03 372 GLU A N 1
ATOM 2993 C CA . GLU A 1 372 ? -33.228 22.293 17.358 1.00 37.03 372 GLU A CA 1
ATOM 2994 C C . GLU A 1 372 ? -33.526 23.471 16.409 1.00 37.03 372 GLU A C 1
ATOM 2996 O O . GLU A 1 372 ? -32.785 24.444 16.319 1.00 37.03 372 GLU A O 1
ATOM 3001 N N . GLY A 1 373 ? -34.671 23.401 15.715 1.00 36.00 373 GLY A N 1
ATOM 3002 C CA . GLY A 1 373 ? -35.346 24.597 15.191 1.00 36.00 373 GLY A CA 1
ATOM 3003 C C . GLY A 1 373 ? -35.037 25.073 13.761 1.00 36.00 373 GLY A C 1
ATOM 3004 O O . GLY A 1 373 ? -34.777 26.258 13.571 1.00 36.00 373 GLY A O 1
ATOM 3005 N N . GLY A 1 374 ? -35.202 24.238 12.726 1.00 33.88 374 GLY A N 1
ATOM 3006 C CA . GLY A 1 374 ? -35.399 24.751 11.354 1.00 33.88 374 GLY A CA 1
ATOM 3007 C C . GLY A 1 374 ? -34.971 23.821 10.208 1.00 33.88 374 GLY A C 1
ATOM 3008 O O . GLY A 1 374 ? -34.126 22.951 10.405 1.00 33.88 374 GLY A O 1
ATOM 3009 N N . PRO A 1 375 ? -35.540 23.969 8.992 1.00 40.88 375 PRO A N 1
ATOM 3010 C CA . PRO A 1 375 ? -35.331 23.019 7.901 1.00 40.88 375 PRO A CA 1
ATOM 3011 C C . PRO A 1 375 ? -34.106 23.349 7.027 1.00 40.88 375 PRO A C 1
ATOM 3013 O O . PRO A 1 375 ? -34.241 23.841 5.908 1.00 40.88 375 PRO A O 1
ATOM 3016 N N . SER A 1 376 ? -32.910 22.992 7.495 1.00 36.47 376 SER A N 1
ATOM 3017 C CA . SER A 1 376 ? -31.741 22.771 6.623 1.00 36.47 376 SER A CA 1
ATOM 3018 C C . SER A 1 376 ? -30.828 21.697 7.219 1.00 36.47 376 SER A C 1
ATOM 3020 O O . SER A 1 376 ? -29.784 21.973 7.804 1.00 36.47 376 SER A O 1
ATOM 3022 N N . VAL A 1 377 ? -31.305 20.460 7.081 1.00 35.66 377 VAL A N 1
ATOM 3023 C CA . VAL A 1 377 ? -30.722 19.189 7.531 1.00 35.66 377 VAL A CA 1
ATOM 3024 C C . VAL A 1 377 ? -29.211 19.095 7.258 1.00 35.66 377 VAL A C 1
ATOM 3026 O O . VAL A 1 377 ? -28.801 18.988 6.101 1.00 35.66 377 VAL A O 1
ATOM 3029 N N . ARG A 1 378 ? -28.383 19.013 8.310 1.00 46.28 378 ARG A N 1
ATOM 3030 C CA . ARG A 1 378 ? -27.062 18.370 8.206 1.00 46.28 378 ARG A CA 1
ATOM 3031 C C . ARG A 1 378 ? -27.289 16.859 8.187 1.00 46.28 378 ARG A C 1
ATOM 3033 O O . ARG A 1 378 ? -27.381 16.256 9.247 1.00 46.28 378 ARG A O 1
ATOM 3040 N N . ARG A 1 379 ? -27.404 16.244 7.001 1.00 45.22 379 ARG A N 1
ATOM 3041 C CA . ARG A 1 379 ? -27.268 14.778 6.906 1.00 45.22 379 ARG A CA 1
ATOM 3042 C C . ARG A 1 379 ? -25.848 14.448 7.336 1.00 45.22 379 ARG A C 1
ATOM 3044 O O . ARG A 1 379 ? -24.911 15.040 6.792 1.00 45.22 379 ARG A O 1
ATOM 3051 N N . GLY A 1 380 ? -25.733 13.628 8.376 1.00 51.75 380 GLY A N 1
ATOM 3052 C CA . GLY A 1 380 ? -24.526 13.536 9.182 1.00 51.75 380 GLY A CA 1
ATOM 3053 C C . GLY A 1 380 ? -23.300 13.175 8.353 1.00 51.75 380 GLY A C 1
ATOM 3054 O O . GLY A 1 380 ? -23.377 12.430 7.378 1.00 51.75 380 GLY A O 1
ATOM 3055 N N . LEU A 1 381 ? -22.128 13.650 8.775 1.00 57.25 381 LEU A N 1
ATOM 3056 C CA . LEU A 1 381 ? -20.868 13.152 8.219 1.00 57.25 381 LEU A CA 1
ATOM 3057 C C . LEU A 1 381 ? -20.706 11.633 8.422 1.00 57.25 381 LEU A C 1
ATOM 3059 O O . LEU A 1 381 ? -20.010 10.998 7.639 1.00 57.25 381 LEU A O 1
ATOM 3063 N N . LEU A 1 382 ? -21.430 11.059 9.387 1.00 58.78 382 LEU A N 1
ATOM 3064 C CA . LEU A 1 382 ? -21.560 9.623 9.639 1.00 58.78 382 LEU A CA 1
ATOM 3065 C C . LEU A 1 382 ? -22.362 8.844 8.570 1.00 58.78 382 LEU A C 1
ATOM 3067 O O . LEU A 1 382 ? -22.161 7.640 8.450 1.00 58.78 382 LEU A O 1
ATOM 3071 N N . ASP A 1 383 ? -23.207 9.497 7.757 1.00 60.41 383 ASP A N 1
ATOM 3072 C CA . ASP A 1 383 ? -23.858 8.862 6.589 1.00 60.41 383 ASP A CA 1
ATOM 3073 C C . ASP A 1 383 ? -22.876 8.674 5.411 1.00 60.41 383 ASP A C 1
ATOM 3075 O O . ASP A 1 383 ? -23.188 8.014 4.412 1.00 60.41 383 ASP A O 1
ATOM 3079 N N . ARG A 1 384 ? -21.693 9.305 5.469 1.00 64.94 384 ARG A N 1
ATOM 3080 C CA . ARG A 1 384 ? -20.706 9.278 4.384 1.00 64.94 384 ARG A CA 1
ATOM 3081 C C . ARG A 1 384 ? -19.872 8.001 4.446 1.00 64.94 384 ARG A C 1
ATOM 3083 O O . ARG A 1 384 ? -19.515 7.507 5.506 1.00 64.94 384 ARG A O 1
ATOM 3090 N N . ARG A 1 385 ? -19.459 7.515 3.274 1.00 68.12 385 ARG A N 1
ATOM 3091 C CA . ARG A 1 385 ? -18.598 6.326 3.125 1.00 68.12 385 ARG A CA 1
ATOM 3092 C C . ARG A 1 385 ? -17.098 6.609 3.318 1.00 68.12 385 ARG A C 1
ATOM 3094 O O . ARG A 1 385 ? -16.283 5.840 2.825 1.00 68.12 385 ARG A O 1
ATOM 3101 N N . ARG A 1 386 ? -16.728 7.716 3.971 1.00 79.00 386 ARG A N 1
ATOM 3102 C CA . ARG A 1 386 ? -15.332 8.150 4.159 1.00 79.00 386 ARG A CA 1
ATOM 3103 C C . ARG A 1 386 ? -15.079 8.590 5.599 1.00 79.00 386 ARG A C 1
ATOM 3105 O O . ARG A 1 386 ? -16.021 9.020 6.262 1.00 79.00 386 ARG A O 1
ATOM 3112 N N . LEU A 1 387 ? -13.825 8.533 6.055 1.00 87.12 387 LEU A N 1
ATOM 3113 C CA . LEU A 1 387 ? -13.438 9.137 7.337 1.00 87.12 387 LEU A CA 1
ATOM 3114 C C . LEU A 1 387 ? -13.687 10.651 7.313 1.00 87.12 387 LEU A C 1
ATOM 3116 O O . LEU A 1 387 ? -13.683 11.287 6.257 1.00 87.12 387 LEU A O 1
ATOM 3120 N N . ILE A 1 388 ? -13.848 11.224 8.500 1.00 87.88 388 ILE A N 1
ATOM 3121 C CA . ILE A 1 388 ? -13.782 12.666 8.723 1.00 87.88 388 ILE A CA 1
ATOM 3122 C C . ILE A 1 388 ? -12.350 13.114 8.436 1.00 87.88 388 ILE A C 1
ATOM 3124 O O . ILE A 1 388 ? -11.405 12.595 9.028 1.00 87.88 388 ILE A O 1
ATOM 3128 N N . THR A 1 389 ? -12.221 14.063 7.514 1.00 90.56 389 THR A N 1
ATOM 3129 C CA . THR A 1 389 ? -10.951 14.606 7.013 1.00 90.56 389 THR A CA 1
ATOM 3130 C C . THR A 1 389 ? -10.719 16.027 7.520 1.00 90.56 389 THR A C 1
ATOM 3132 O O . THR A 1 389 ? -11.662 16.697 7.947 1.00 90.56 389 THR A O 1
ATOM 3135 N N . ALA A 1 390 ? -9.482 16.529 7.433 1.00 90.06 390 ALA A N 1
ATOM 3136 C CA . ALA A 1 390 ? -9.135 17.898 7.823 1.00 90.06 390 ALA A CA 1
ATOM 3137 C C . ALA A 1 390 ? -10.146 18.981 7.359 1.00 90.06 390 ALA A C 1
ATOM 3139 O O . ALA A 1 390 ? -10.608 19.736 8.217 1.00 90.06 390 ALA A O 1
ATOM 3140 N N . PRO A 1 391 ? -10.586 19.055 6.082 1.00 89.94 391 PRO A N 1
ATOM 3141 C CA . PRO A 1 391 ? -11.515 20.096 5.635 1.00 89.94 391 PRO A CA 1
ATOM 3142 C C . PRO A 1 391 ? -12.919 19.966 6.249 1.00 89.94 391 PRO A C 1
ATOM 3144 O O . PRO A 1 391 ? -13.617 20.971 6.385 1.00 89.94 391 PRO A O 1
ATOM 3147 N N . ASP A 1 392 ? -13.336 18.774 6.699 1.00 87.56 392 ASP A N 1
ATOM 3148 C CA . ASP A 1 392 ? -14.624 18.607 7.386 1.00 87.56 392 ASP A CA 1
ATOM 3149 C C . ASP A 1 392 ? -14.653 19.346 8.742 1.00 87.56 392 ASP A C 1
ATOM 3151 O O . ASP A 1 392 ? -15.727 19.729 9.207 1.00 87.56 392 ASP A O 1
ATOM 3155 N N . LEU A 1 393 ? -13.492 19.642 9.347 1.00 87.62 393 LEU A N 1
ATOM 3156 C CA . LEU A 1 393 ? -13.398 20.452 10.570 1.00 87.62 393 LEU A CA 1
ATOM 3157 C C . LEU A 1 393 ? -13.950 21.874 10.371 1.00 87.62 393 LEU A C 1
ATOM 3159 O O . LEU A 1 393 ? -14.553 22.435 11.289 1.00 87.62 393 LEU A O 1
ATOM 3163 N N . LEU A 1 394 ? -13.838 22.439 9.160 1.00 87.50 394 LEU A N 1
ATOM 3164 C CA . LEU A 1 394 ? -14.424 23.742 8.808 1.00 87.50 394 LEU A CA 1
ATOM 3165 C C . LEU A 1 394 ? -15.963 23.723 8.782 1.00 87.50 394 LEU A C 1
ATOM 3167 O O . LEU A 1 394 ? -16.575 24.777 8.592 1.00 87.50 394 LEU A O 1
ATOM 3171 N N . ALA A 1 395 ? -16.613 22.571 8.982 1.00 83.50 395 ALA A N 1
ATOM 3172 C CA . ALA A 1 395 ? -18.053 22.491 9.208 1.00 83.50 395 ALA A CA 1
ATOM 3173 C C . ALA A 1 395 ? -18.462 22.845 10.652 1.00 83.50 395 ALA A C 1
ATOM 3175 O O . ALA A 1 395 ? -19.637 23.148 10.875 1.00 83.50 395 ALA A O 1
ATOM 3176 N N . SER A 1 396 ? -17.551 22.838 11.632 1.00 84.88 396 SER A N 1
ATOM 3177 C CA . SER A 1 396 ? -17.865 23.228 13.017 1.00 84.88 396 SER A CA 1
ATOM 3178 C C . SER A 1 396 ? -18.228 24.722 13.113 1.00 84.88 396 SER A C 1
ATOM 3180 O O . SER A 1 396 ? -17.425 25.578 12.715 1.00 84.88 396 SER A O 1
ATOM 3182 N N . PRO A 1 397 ? -19.411 25.071 13.664 1.00 82.12 397 PRO A N 1
ATOM 3183 C CA . PRO A 1 397 ? -19.734 26.449 14.023 1.00 82.12 397 PRO A CA 1
ATOM 3184 C C . PRO A 1 397 ? -18.717 27.068 14.991 1.00 82.12 397 PRO A C 1
ATOM 3186 O O . PRO A 1 397 ? -18.315 28.214 14.780 1.00 82.12 397 PRO A O 1
ATOM 3189 N N . SER A 1 398 ? -18.250 26.314 15.996 1.00 80.81 398 SER A N 1
ATOM 3190 C CA . SER A 1 398 ? -17.258 26.796 16.968 1.00 80.81 398 SER A CA 1
ATOM 3191 C C . SER A 1 398 ? -15.908 27.127 16.326 1.00 80.81 398 SER A C 1
ATOM 3193 O O . SER A 1 398 ? -15.337 28.177 16.627 1.00 80.81 398 SER A O 1
ATOM 3195 N N . LEU A 1 399 ? -15.407 26.296 15.400 1.00 84.81 399 LEU A N 1
ATOM 3196 C CA . LEU A 1 399 ? -14.160 26.600 14.687 1.00 84.81 399 LEU A CA 1
ATOM 3197 C C . LEU A 1 399 ? -14.319 27.840 13.801 1.00 84.81 399 LEU A C 1
ATOM 3199 O O . LEU A 1 399 ? -13.477 28.733 13.850 1.00 84.81 399 LEU A O 1
ATOM 3203 N N . ARG A 1 400 ? -15.412 27.942 13.031 1.00 84.56 400 ARG A N 1
ATOM 3204 C CA . ARG A 1 400 ? -15.668 29.122 12.184 1.00 84.56 400 ARG A CA 1
ATOM 3205 C C . ARG A 1 400 ? -15.750 30.415 12.992 1.00 84.56 400 ARG A C 1
ATOM 3207 O O . ARG A 1 400 ? -15.173 31.413 12.571 1.00 84.56 400 ARG A O 1
ATOM 3214 N N . ALA A 1 401 ? -16.415 30.398 14.148 1.00 81.88 401 ALA A N 1
ATOM 3215 C CA . ALA A 1 401 ? -16.471 31.557 15.036 1.00 81.88 401 ALA A CA 1
ATOM 3216 C C . ALA A 1 401 ? -15.059 32.010 15.454 1.00 81.88 401 ALA A C 1
ATOM 3218 O O . ALA A 1 401 ? -14.724 33.184 15.297 1.00 81.88 401 ALA A O 1
ATOM 3219 N N . ALA A 1 402 ? -14.201 31.072 15.866 1.00 78.81 402 ALA A N 1
ATOM 3220 C CA . ALA A 1 402 ? -12.815 31.365 16.231 1.00 78.81 402 ALA A CA 1
ATOM 3221 C C . ALA A 1 402 ? -11.961 31.878 15.049 1.00 78.81 402 ALA A C 1
ATOM 3223 O O . ALA A 1 402 ? -11.130 32.768 15.224 1.00 78.81 402 ALA A O 1
ATOM 3224 N N . LEU A 1 403 ? -12.188 31.387 13.824 1.00 83.06 403 LEU A N 1
ATOM 3225 C CA . LEU A 1 403 ? -11.504 31.883 12.616 1.00 83.06 403 LEU A CA 1
ATOM 3226 C C . LEU A 1 403 ? -11.901 33.319 12.238 1.00 83.06 403 LEU A C 1
ATOM 3228 O O . LEU A 1 403 ? -11.106 34.029 11.622 1.00 83.06 403 LEU A O 1
ATOM 3232 N N . THR A 1 404 ? -13.100 33.767 12.626 1.00 81.81 404 THR A N 1
ATOM 3233 C CA . THR A 1 404 ? -13.536 35.161 12.427 1.00 81.81 404 THR A CA 1
ATOM 3234 C C . THR A 1 404 ? -12.985 36.142 13.466 1.00 81.81 404 THR A C 1
ATOM 3236 O O . THR A 1 404 ? -13.196 37.350 13.330 1.00 81.81 404 THR A O 1
ATOM 3239 N N . GLU A 1 405 ? -12.248 35.673 14.479 1.00 78.44 405 GLU A N 1
ATOM 3240 C CA . GLU A 1 405 ? -11.574 36.559 15.429 1.00 78.44 405 GLU A CA 1
ATOM 3241 C C . GLU A 1 405 ? -10.448 37.375 14.755 1.00 78.44 405 GLU A C 1
ATOM 3243 O O . GLU A 1 405 ? -9.822 36.909 13.794 1.00 78.44 405 GLU A O 1
ATOM 3248 N N . PRO A 1 406 ? -10.114 38.581 15.268 1.00 73.12 406 PRO A N 1
ATOM 3249 C CA . PRO A 1 406 ? -9.129 39.474 14.645 1.00 73.12 406 PRO A CA 1
ATOM 3250 C C . PRO A 1 406 ? -7.727 38.880 14.431 1.00 73.12 406 PRO A C 1
ATOM 3252 O O . PRO A 1 406 ? -6.961 39.417 13.638 1.00 73.12 406 PRO A O 1
ATOM 3255 N N . ALA A 1 407 ? -7.375 37.796 15.129 1.00 70.62 407 ALA A N 1
ATOM 3256 C CA . ALA A 1 407 ? -6.096 37.104 14.968 1.00 70.62 407 ALA A CA 1
ATOM 3257 C C . ALA A 1 407 ? -5.996 36.269 13.672 1.00 70.62 407 ALA A C 1
ATOM 3259 O O . ALA A 1 407 ? -4.885 35.995 13.216 1.00 70.62 407 ALA A O 1
ATOM 3260 N N . HIS A 1 408 ? -7.130 35.866 13.083 1.00 78.94 408 HIS A N 1
ATOM 3261 C CA . HIS A 1 408 ? -7.183 34.890 11.980 1.00 78.94 408 HIS A CA 1
ATOM 3262 C C . HIS A 1 408 ? -8.024 35.347 10.772 1.00 78.94 408 HIS A C 1
ATOM 3264 O O . HIS A 1 408 ? -7.790 34.876 9.656 1.00 78.94 408 HIS A O 1
ATOM 3270 N N . HIS A 1 409 ? -8.922 36.319 10.968 1.00 81.94 409 HIS A N 1
ATOM 3271 C CA . HIS A 1 409 ? -9.858 36.854 9.971 1.00 81.94 409 HIS A CA 1
ATOM 3272 C C . HIS A 1 409 ? -9.243 37.154 8.587 1.00 81.94 409 HIS A C 1
ATOM 3274 O O . HIS A 1 409 ? -9.817 36.779 7.565 1.00 81.94 409 HIS A O 1
ATOM 3280 N N . ASP A 1 410 ? -8.074 37.800 8.521 1.00 81.88 410 ASP A N 1
ATOM 3281 C CA . ASP A 1 410 ? -7.492 38.213 7.233 1.00 81.88 410 ASP A CA 1
ATOM 3282 C C . ASP A 1 410 ? -6.978 37.022 6.407 1.00 81.88 410 ASP A C 1
ATOM 3284 O O . ASP A 1 410 ? -7.124 37.014 5.186 1.00 81.88 410 ASP A O 1
ATOM 3288 N N . ARG A 1 411 ? -6.448 35.975 7.061 1.00 86.50 411 ARG A N 1
ATOM 3289 C CA . ARG A 1 411 ? -6.079 34.717 6.385 1.00 86.50 411 ARG A CA 1
ATOM 3290 C C . ARG A 1 411 ? -7.316 33.952 5.925 1.00 86.50 411 ARG A C 1
ATOM 3292 O O . ARG A 1 411 ? -7.312 33.405 4.827 1.00 86.50 411 ARG A O 1
ATOM 3299 N N . PHE A 1 412 ? -8.384 33.958 6.723 1.00 87.69 412 PHE A N 1
ATOM 3300 C CA . PHE A 1 412 ? -9.647 33.323 6.347 1.00 87.69 412 PHE A CA 1
ATOM 3301 C C . PHE A 1 412 ? -10.263 33.965 5.088 1.00 87.69 412 PHE A C 1
ATOM 3303 O O . PHE A 1 412 ? -10.732 33.255 4.206 1.00 87.69 412 PHE A O 1
ATOM 3310 N N . LYS A 1 413 ? -10.141 35.288 4.913 1.00 85.75 413 LYS A N 1
ATOM 3311 C CA . LYS A 1 413 ? -10.529 35.959 3.656 1.00 85.75 413 LYS A CA 1
ATOM 3312 C C . LYS A 1 413 ? -9.665 35.588 2.452 1.00 85.75 413 LYS A C 1
ATOM 3314 O O . LYS A 1 413 ? -10.161 35.565 1.332 1.00 85.75 413 LYS A O 1
ATOM 3319 N N . ILE A 1 414 ? -8.380 35.302 2.657 1.00 88.00 414 ILE A N 1
ATOM 3320 C CA . ILE A 1 414 ? -7.496 34.834 1.578 1.00 88.00 414 ILE A CA 1
ATOM 3321 C C . ILE A 1 414 ? -7.895 33.414 1.141 1.00 88.00 414 ILE A C 1
ATOM 3323 O O . ILE A 1 414 ? -7.853 33.127 -0.053 1.00 88.00 414 ILE A O 1
ATOM 3327 N N . LEU A 1 415 ? -8.356 32.562 2.067 1.00 90.12 415 LEU A N 1
ATOM 3328 C CA . LEU A 1 415 ? -8.976 31.273 1.732 1.00 90.12 415 LEU A CA 1
ATOM 3329 C C . LEU A 1 415 ? -10.253 31.454 0.894 1.00 90.12 415 LEU A C 1
ATOM 3331 O O . LEU A 1 415 ? -10.415 30.764 -0.108 1.00 90.12 415 LEU A O 1
ATOM 3335 N N . GLU A 1 416 ? -11.138 32.385 1.265 1.00 85.69 416 GLU A N 1
ATOM 3336 C CA . GLU A 1 416 ? -12.343 32.692 0.474 1.00 85.69 416 GLU A CA 1
ATOM 3337 C C . GLU A 1 416 ? -11.977 33.127 -0.960 1.00 85.69 416 GLU A C 1
ATOM 3339 O O . GLU A 1 416 ? -12.521 32.586 -1.919 1.00 85.69 416 GLU A O 1
ATOM 3344 N N . VAL A 1 417 ? -10.972 33.998 -1.123 1.00 83.94 417 VAL A N 1
ATOM 3345 C CA . VAL A 1 417 ? -10.458 34.406 -2.448 1.00 83.94 417 VAL A CA 1
ATOM 3346 C C . VAL A 1 417 ? -9.838 33.238 -3.227 1.00 83.94 417 VAL A C 1
ATOM 3348 O O . VAL A 1 417 ? -10.024 33.158 -4.439 1.00 83.94 417 VAL A O 1
ATOM 3351 N N . ALA A 1 418 ? -9.119 32.324 -2.567 1.00 86.25 418 ALA A N 1
ATOM 3352 C CA . ALA A 1 418 ? -8.551 31.142 -3.222 1.00 86.25 418 ALA A CA 1
ATOM 3353 C C . ALA A 1 418 ? -9.649 30.200 -3.748 1.00 86.25 418 ALA A C 1
ATOM 3355 O O . ALA A 1 418 ? -9.560 29.732 -4.882 1.00 86.25 418 ALA A O 1
ATOM 3356 N N . ARG A 1 419 ? -10.710 29.977 -2.958 1.00 85.12 419 ARG A N 1
ATOM 3357 C CA . ARG A 1 419 ? -11.885 29.184 -3.362 1.00 85.12 419 ARG A CA 1
ATOM 3358 C C . ARG A 1 419 ? -12.640 29.820 -4.532 1.00 85.12 419 ARG A C 1
ATOM 3360 O O . ARG A 1 419 ? -12.932 29.131 -5.503 1.00 85.12 419 ARG A O 1
ATOM 3367 N N . ASP A 1 420 ? -12.887 31.130 -4.493 1.00 79.69 420 ASP A N 1
ATOM 3368 C CA . ASP A 1 420 ? -13.489 31.857 -5.624 1.00 79.69 420 ASP A CA 1
ATOM 3369 C C . ASP A 1 420 ? -12.590 31.799 -6.881 1.00 79.69 420 ASP A C 1
ATOM 3371 O O . ASP A 1 420 ? -13.074 31.746 -8.015 1.00 79.69 420 ASP A O 1
ATOM 3375 N N . GLY A 1 421 ? -11.266 31.762 -6.693 1.00 78.50 421 GLY A N 1
ATOM 3376 C CA . GLY A 1 421 ? -10.277 31.597 -7.759 1.00 78.50 421 GLY A CA 1
ATOM 3377 C C . GLY A 1 421 ? -10.386 30.262 -8.504 1.00 78.50 421 GLY A C 1
ATOM 3378 O O . GLY A 1 421 ? -10.275 30.254 -9.730 1.00 78.50 421 GLY A O 1
ATOM 3379 N N . LEU A 1 422 ? -10.677 29.157 -7.806 1.00 82.56 422 LEU A N 1
ATOM 3380 C CA . LEU A 1 422 ? -10.803 27.816 -8.406 1.00 82.56 422 LEU A CA 1
ATOM 3381 C C . LEU A 1 422 ? -11.852 27.755 -9.527 1.00 82.56 422 LEU A C 1
ATOM 3383 O O . LEU A 1 422 ? -11.626 27.102 -10.542 1.00 82.56 422 LEU A O 1
ATOM 3387 N N . GLN A 1 423 ? -12.944 28.516 -9.407 1.00 76.81 423 GLN A N 1
ATOM 3388 C CA . GLN A 1 423 ? -14.034 28.565 -10.396 1.00 76.81 423 GLN A CA 1
ATOM 3389 C C . GLN A 1 423 ? -13.618 29.128 -11.772 1.00 76.81 423 GLN A C 1
ATOM 3391 O O . GLN A 1 423 ? -14.406 29.094 -12.717 1.00 76.81 423 GLN A O 1
ATOM 3396 N N . HIS A 1 424 ? -12.405 29.678 -11.896 1.00 74.62 424 HIS A N 1
ATOM 3397 C CA . HIS A 1 424 ? -11.899 30.290 -13.126 1.00 74.62 424 HIS A CA 1
ATOM 3398 C C . HIS A 1 424 ? -11.024 29.347 -13.974 1.00 74.62 424 HIS A C 1
ATOM 3400 O O . HIS A 1 424 ? -10.665 29.710 -15.097 1.00 74.62 424 HIS A O 1
ATOM 3406 N N . PHE A 1 425 ? -10.695 28.149 -13.478 1.00 79.88 425 PHE A N 1
ATOM 3407 C CA . PHE A 1 425 ? -9.923 27.146 -14.214 1.00 79.88 425 PHE A CA 1
ATOM 3408 C C . PHE A 1 425 ? -10.857 26.267 -15.055 1.00 79.88 425 PHE A C 1
ATOM 3410 O O . PHE A 1 425 ? -11.569 25.422 -14.526 1.00 79.88 425 PHE A O 1
ATOM 3417 N N . SER A 1 426 ? -10.841 26.446 -16.381 1.00 73.69 426 SER A N 1
ATOM 3418 C CA . SER A 1 426 ? -11.652 25.655 -17.327 1.00 73.69 426 SER A CA 1
ATOM 3419 C C . SER A 1 426 ? -11.210 24.202 -17.494 1.00 73.69 426 SER A C 1
ATOM 3421 O O . SER A 1 426 ? -11.892 23.437 -18.172 1.00 73.69 426 SER A O 1
ATOM 3423 N N . ASP A 1 427 ? -10.041 23.873 -16.951 1.00 78.75 427 ASP A N 1
ATOM 3424 C CA . ASP A 1 427 ? -9.345 22.611 -17.182 1.00 78.75 427 ASP A CA 1
ATOM 3425 C C . ASP A 1 427 ? -9.580 21.605 -16.040 1.00 78.75 427 ASP A C 1
ATOM 3427 O O . ASP A 1 427 ? -9.144 20.468 -16.161 1.00 78.75 427 ASP A O 1
ATOM 3431 N N . LEU A 1 428 ? -10.278 22.020 -14.971 1.00 82.44 428 LEU A N 1
ATOM 3432 C CA . LEU A 1 428 ? -10.796 21.151 -13.909 1.00 82.44 428 LEU A CA 1
ATOM 3433 C C . LEU A 1 428 ? -12.235 20.736 -14.241 1.00 82.44 428 LEU A C 1
ATOM 3435 O O . LEU A 1 428 ? -13.050 21.587 -14.613 1.00 82.44 428 LEU A O 1
ATOM 3439 N N . ASP A 1 429 ? -12.573 19.461 -14.050 1.00 84.19 429 ASP A N 1
ATOM 3440 C CA . ASP A 1 429 ? -13.976 19.025 -14.006 1.00 84.19 429 ASP A CA 1
ATOM 3441 C C . ASP A 1 429 ? -14.629 19.242 -12.619 1.00 84.19 429 ASP A C 1
ATOM 3443 O O . ASP A 1 429 ? -14.008 19.766 -11.691 1.00 84.19 429 ASP A O 1
ATOM 3447 N N . ASP A 1 430 ? -15.915 18.894 -12.477 1.00 80.69 430 ASP A N 1
ATOM 3448 C CA . ASP A 1 430 ? -16.667 19.089 -11.225 1.00 80.69 430 ASP A CA 1
ATOM 3449 C C . ASP A 1 430 ? -16.065 18.292 -10.039 1.00 80.69 430 ASP A C 1
ATOM 3451 O O . ASP A 1 430 ? -16.096 18.766 -8.896 1.00 80.69 430 ASP A O 1
ATOM 3455 N N . ASP A 1 431 ? -15.492 17.108 -10.290 1.00 79.94 431 ASP A N 1
ATOM 3456 C CA . ASP A 1 431 ? -14.893 16.245 -9.262 1.00 79.94 431 ASP A CA 1
ATOM 3457 C C . ASP A 1 431 ? -13.476 16.727 -8.894 1.00 79.94 431 ASP A C 1
ATOM 3459 O O . ASP A 1 431 ? -13.124 16.788 -7.708 1.00 79.94 431 ASP A O 1
ATOM 3463 N N . GLU A 1 432 ? -12.682 17.145 -9.886 1.00 84.88 432 GLU A N 1
ATOM 3464 C CA . GLU A 1 432 ? -11.359 17.756 -9.704 1.00 84.88 432 GLU A CA 1
ATOM 3465 C C . GLU A 1 432 ? -11.444 19.122 -9.008 1.00 84.88 432 GLU A C 1
ATOM 3467 O O . GLU A 1 432 ? -10.638 19.410 -8.121 1.00 84.88 432 GLU A O 1
ATOM 3472 N N . CYS A 1 433 ? -12.454 19.939 -9.321 1.00 85.56 433 CYS A N 1
ATOM 3473 C CA . CYS A 1 433 ? -12.739 21.190 -8.614 1.00 85.56 433 CYS A CA 1
ATOM 3474 C C . CYS A 1 433 ? -13.113 20.922 -7.145 1.00 85.56 433 CYS A C 1
ATOM 3476 O O . CYS A 1 433 ? -12.559 21.536 -6.227 1.00 85.56 433 CYS A O 1
ATOM 3478 N N . GLY A 1 434 ? -13.963 19.918 -6.897 1.00 85.00 434 GLY A N 1
ATOM 3479 C CA . GLY A 1 434 ? -14.289 19.470 -5.543 1.00 85.00 434 GLY A CA 1
ATOM 3480 C C . GLY A 1 434 ? -13.083 18.916 -4.772 1.00 85.00 434 GLY A C 1
ATOM 3481 O O . GLY A 1 434 ? -13.024 19.052 -3.545 1.00 85.00 434 GLY A O 1
ATOM 3482 N N . LEU A 1 435 ? -12.114 18.287 -5.448 1.00 88.69 435 LEU A N 1
ATOM 3483 C CA . LEU A 1 435 ? -10.833 17.891 -4.851 1.00 88.69 435 LEU A CA 1
ATOM 3484 C C . LEU A 1 435 ? -9.961 19.120 -4.555 1.00 88.69 435 LEU A C 1
ATOM 3486 O O . LEU A 1 435 ? -9.455 19.233 -3.439 1.00 88.69 435 LEU A O 1
ATOM 3490 N N . ALA A 1 436 ? -9.847 20.062 -5.492 1.00 90.50 436 ALA A N 1
ATOM 3491 C CA . ALA A 1 436 ? -9.077 21.292 -5.327 1.00 90.50 436 ALA A CA 1
ATOM 3492 C C . ALA A 1 436 ? -9.536 22.113 -4.109 1.00 90.50 436 ALA A C 1
ATOM 3494 O O . ALA A 1 436 ? -8.696 22.525 -3.308 1.00 90.50 436 ALA A O 1
ATOM 3495 N N . GLU A 1 437 ? -10.848 22.266 -3.887 1.00 90.75 437 GLU A N 1
ATOM 3496 C CA . GLU A 1 437 ? -11.380 22.911 -2.674 1.00 90.75 437 GLU A CA 1
ATOM 3497 C C . GLU A 1 437 ? -10.893 22.216 -1.389 1.00 90.75 437 GLU A C 1
ATOM 3499 O O . GLU A 1 437 ? -10.426 22.880 -0.460 1.00 90.75 437 GLU A O 1
ATOM 3504 N N . ARG A 1 438 ? -10.932 20.873 -1.340 1.00 90.81 438 ARG A N 1
ATOM 3505 C CA . ARG A 1 438 ? -10.458 20.094 -0.177 1.00 90.81 438 ARG A CA 1
ATOM 3506 C C . ARG A 1 438 ? -8.953 20.234 0.046 1.00 90.81 438 ARG A C 1
ATOM 3508 O O . ARG A 1 438 ? -8.522 20.286 1.200 1.00 90.81 438 ARG A O 1
ATOM 3515 N N . LEU A 1 439 ? -8.158 20.301 -1.025 1.00 93.81 439 LEU A N 1
ATOM 3516 C CA . LEU A 1 439 ? -6.709 20.513 -0.948 1.00 93.81 439 LEU A CA 1
ATOM 3517 C C . LEU A 1 439 ? -6.397 21.894 -0.355 1.00 93.81 439 LEU A C 1
ATOM 3519 O O . LEU A 1 439 ? -5.654 21.985 0.623 1.00 93.81 439 LEU A O 1
ATOM 3523 N N . VAL A 1 440 ? -7.017 22.955 -0.883 1.00 93.12 440 VAL A N 1
ATOM 3524 C CA . VAL A 1 440 ? -6.826 24.336 -0.405 1.00 93.12 440 VAL A CA 1
ATOM 3525 C C . VAL A 1 440 ? -7.271 24.485 1.059 1.00 93.12 440 VAL A C 1
ATOM 3527 O O . VAL A 1 440 ? -6.533 25.049 1.868 1.00 93.12 440 VAL A O 1
ATOM 3530 N N . ASP A 1 441 ? -8.422 23.918 1.433 1.00 93.06 441 ASP A N 1
ATOM 3531 C CA . ASP A 1 441 ? -8.930 23.925 2.813 1.00 93.06 441 ASP A CA 1
ATOM 3532 C C . ASP A 1 441 ? -7.981 23.236 3.804 1.00 93.06 441 ASP A C 1
ATOM 3534 O O . ASP A 1 441 ? -7.749 23.733 4.910 1.00 93.06 441 ASP A O 1
ATOM 3538 N N . THR A 1 442 ? -7.408 22.100 3.403 1.00 94.44 442 THR A N 1
ATOM 3539 C CA . THR A 1 442 ? -6.452 21.339 4.222 1.00 94.44 442 THR A CA 1
ATOM 3540 C C . THR A 1 442 ? -5.153 22.108 4.408 1.00 94.44 442 THR A C 1
ATOM 3542 O O . THR A 1 442 ? -4.650 22.211 5.528 1.00 94.44 442 THR A O 1
ATOM 3545 N N . LEU A 1 443 ? -4.635 22.706 3.333 1.00 93.94 443 LEU A N 1
ATOM 3546 C CA . LEU A 1 443 ? -3.414 23.509 3.368 1.00 93.94 443 LEU A CA 1
ATOM 3547 C C . LEU A 1 443 ? -3.583 24.782 4.206 1.00 93.94 443 LEU A C 1
ATOM 3549 O O . LEU A 1 443 ? -2.663 25.145 4.938 1.00 93.94 443 LEU A O 1
ATOM 3553 N N . PHE A 1 444 ? -4.762 25.411 4.180 1.00 93.06 444 PHE A N 1
ATOM 3554 C CA . PHE A 1 444 ? -5.103 26.516 5.079 1.00 93.06 444 PHE A CA 1
ATOM 3555 C C . PHE A 1 444 ? -5.135 26.081 6.553 1.00 93.06 444 PHE A C 1
ATOM 3557 O O . PHE A 1 444 ? -4.527 26.733 7.401 1.00 93.06 444 PHE A O 1
ATOM 3564 N N . LEU A 1 445 ? -5.814 24.976 6.881 1.00 91.12 445 LEU A N 1
ATOM 3565 C CA . LEU A 1 445 ? -5.863 24.466 8.259 1.00 91.12 445 LEU A CA 1
ATOM 3566 C C . LEU A 1 445 ? -4.478 24.058 8.776 1.00 91.12 445 LEU A C 1
ATOM 3568 O O . LEU A 1 445 ? -4.178 24.242 9.957 1.00 91.12 445 LEU A O 1
ATOM 3572 N N . TRP A 1 446 ? -3.627 23.537 7.895 1.00 92.50 446 TRP A N 1
ATOM 3573 C CA . TRP A 1 446 ? -2.247 23.192 8.206 1.00 92.50 446 TRP A CA 1
ATOM 3574 C C . TRP A 1 446 ? -1.368 24.431 8.429 1.00 92.50 446 TRP A C 1
ATOM 3576 O O . TRP A 1 446 ? -0.674 24.509 9.441 1.00 92.50 446 TRP A O 1
ATOM 3586 N N . ASP A 1 447 ? -1.448 25.446 7.563 1.00 90.31 447 ASP A N 1
ATOM 3587 C CA . ASP A 1 447 ? -0.817 26.755 7.796 1.00 90.31 447 ASP A CA 1
ATOM 3588 C C . ASP A 1 447 ? -1.260 27.359 9.143 1.00 90.31 447 ASP A C 1
ATOM 3590 O O . ASP A 1 447 ? -0.422 27.833 9.917 1.00 90.31 447 ASP A O 1
ATOM 3594 N N . LEU A 1 448 ? -2.547 27.238 9.489 1.00 87.50 448 LEU A N 1
ATOM 3595 C CA . LEU A 1 448 ? -3.074 27.685 10.778 1.00 87.50 448 LEU A CA 1
ATOM 3596 C C . LEU A 1 448 ? -2.496 26.893 11.968 1.00 87.50 448 LEU A C 1
ATOM 3598 O O . LEU A 1 448 ? -2.123 27.473 12.990 1.00 87.50 448 LEU A O 1
ATOM 3602 N N . ALA A 1 449 ? -2.368 25.572 11.834 1.00 85.94 449 ALA A N 1
ATOM 3603 C CA . ALA A 1 449 ? -1.744 24.704 12.834 1.00 85.94 449 ALA A CA 1
ATOM 3604 C C . ALA A 1 449 ? -0.236 24.991 13.020 1.00 85.94 449 ALA A C 1
ATOM 3606 O O . ALA A 1 449 ? 0.318 24.753 14.097 1.00 85.94 449 ALA A O 1
ATOM 3607 N N . PHE A 1 450 ? 0.434 25.538 12.001 1.00 86.44 450 PHE A N 1
ATOM 3608 C CA . PHE A 1 450 ? 1.875 25.811 11.995 1.00 86.44 450 PHE A CA 1
ATOM 3609 C C . PHE A 1 450 ? 2.243 27.311 11.962 1.00 86.44 450 PHE A C 1
ATOM 3611 O O . PHE A 1 450 ? 3.406 27.646 11.741 1.00 86.44 450 PHE A O 1
ATOM 3618 N N . LEU A 1 451 ? 1.324 28.227 12.305 1.00 79.38 451 LEU A N 1
ATOM 3619 C CA . LEU A 1 451 ? 1.520 29.696 12.265 1.00 79.38 451 LEU A CA 1
ATOM 3620 C C . LEU A 1 451 ? 2.841 30.221 12.858 1.00 79.38 451 LEU A C 1
ATOM 3622 O O . LEU A 1 451 ? 3.387 31.213 12.377 1.00 79.38 451 LEU A O 1
ATOM 3626 N N . ARG A 1 452 ? 3.341 29.605 13.939 1.00 75.00 452 ARG A N 1
ATOM 3627 C CA . ARG A 1 452 ? 4.579 30.034 14.625 1.00 75.00 452 ARG A CA 1
ATOM 3628 C C . ARG A 1 452 ? 5.862 29.513 13.966 1.00 75.00 452 ARG A C 1
ATOM 3630 O O . ARG A 1 452 ? 6.934 30.040 14.250 1.00 75.00 452 ARG A O 1
ATOM 3637 N N . ALA A 1 453 ? 5.761 28.472 13.146 1.00 79.62 453 ALA A N 1
ATOM 3638 C CA . ALA A 1 453 ? 6.867 27.821 12.456 1.00 79.62 453 ALA A CA 1
ATOM 3639 C C . ALA A 1 453 ? 6.325 27.157 11.173 1.00 79.62 453 ALA A C 1
ATOM 3641 O O . ALA A 1 453 ? 6.047 25.955 11.201 1.00 79.62 453 ALA A O 1
ATOM 3642 N N . PRO A 1 454 ? 6.127 27.934 10.085 1.00 83.00 454 PRO A N 1
ATOM 3643 C CA . PRO A 1 454 ? 5.515 27.444 8.854 1.00 83.00 454 PRO A CA 1
ATOM 3644 C C . PRO A 1 454 ? 6.207 26.184 8.334 1.00 83.00 454 PRO A C 1
ATOM 3646 O O . PRO A 1 454 ? 7.437 26.125 8.258 1.00 83.00 454 PRO A O 1
ATOM 3649 N N . LYS A 1 455 ? 5.404 25.173 8.002 1.00 86.81 455 LYS A N 1
ATOM 3650 C CA . LYS A 1 455 ? 5.857 23.844 7.591 1.00 86.81 455 LYS A CA 1
ATOM 3651 C C . LYS A 1 455 ? 5.094 23.444 6.323 1.00 86.81 455 LYS A C 1
ATOM 3653 O O . LYS A 1 455 ? 3.878 23.284 6.421 1.00 86.81 455 LYS A O 1
ATOM 3658 N N . PRO A 1 456 ? 5.751 23.253 5.166 1.00 90.25 456 PRO A N 1
ATOM 3659 C CA . PRO A 1 456 ? 5.073 22.733 3.983 1.00 90.25 456 PRO A CA 1
ATOM 3660 C C . PRO A 1 456 ? 4.597 21.292 4.226 1.00 90.25 456 PRO A C 1
ATOM 3662 O O . PRO A 1 456 ? 5.156 20.570 5.061 1.00 90.25 456 PRO A O 1
ATOM 3665 N N . MET A 1 457 ? 3.554 20.878 3.512 1.00 92.62 457 MET A N 1
ATOM 3666 C CA . MET A 1 457 ? 3.031 19.511 3.542 1.00 92.62 457 MET A CA 1
ATOM 3667 C C . MET A 1 457 ? 3.578 18.730 2.339 1.00 92.62 457 MET A C 1
ATOM 3669 O O . MET A 1 457 ? 3.704 19.288 1.250 1.00 92.62 457 MET A O 1
ATOM 3673 N N . ALA A 1 458 ? 3.925 17.456 2.533 1.00 92.31 458 ALA A N 1
ATOM 3674 C CA . ALA A 1 458 ? 4.275 16.558 1.432 1.00 92.31 458 ALA A CA 1
ATOM 3675 C C . ALA A 1 458 ? 3.006 16.134 0.672 1.00 92.31 458 ALA A C 1
ATOM 3677 O O . ALA A 1 458 ? 1.951 15.973 1.295 1.00 92.31 458 ALA A O 1
ATOM 3678 N N . VAL A 1 459 ? 3.089 15.952 -0.647 1.00 90.75 459 VAL A N 1
ATOM 3679 C CA . VAL A 1 459 ? 1.930 15.605 -1.497 1.00 90.75 459 VAL A CA 1
ATOM 3680 C C . VAL A 1 459 ? 1.270 14.299 -1.041 1.00 90.75 459 VAL A C 1
ATOM 3682 O O . VAL A 1 459 ? 0.046 14.222 -0.978 1.00 90.75 459 VAL A O 1
ATOM 3685 N N . GLU A 1 460 ? 2.062 13.318 -0.613 1.00 86.44 460 GLU A N 1
ATOM 3686 C CA . GLU A 1 460 ? 1.603 12.023 -0.102 1.00 86.44 460 GLU A CA 1
ATOM 3687 C C . GLU A 1 460 ? 0.806 12.178 1.205 1.00 86.44 460 GLU A C 1
ATOM 3689 O O . GLU A 1 460 ? -0.250 11.567 1.390 1.00 86.44 460 GLU A O 1
ATOM 3694 N N . THR A 1 461 ? 1.268 13.061 2.100 1.00 88.44 461 THR A N 1
ATOM 3695 C CA . THR A 1 461 ? 0.546 13.404 3.337 1.00 88.44 461 THR A CA 1
ATOM 3696 C C . THR A 1 461 ? -0.762 14.130 3.024 1.00 88.44 461 THR A C 1
ATOM 3698 O O . THR A 1 461 ? -1.791 13.828 3.627 1.00 88.44 461 THR A O 1
ATOM 3701 N N . LEU A 1 462 ? -0.747 15.052 2.055 1.00 91.62 462 LEU A N 1
ATOM 3702 C CA . LEU A 1 462 ? -1.934 15.799 1.639 1.00 91.62 462 LEU A CA 1
ATOM 3703 C C . LEU A 1 462 ? -2.992 14.885 1.004 1.00 91.62 462 LEU A C 1
ATOM 3705 O O . LEU A 1 462 ? -4.169 14.997 1.345 1.00 91.62 462 LEU A O 1
ATOM 3709 N N . ALA A 1 463 ? -2.579 13.947 0.146 1.00 89.75 463 ALA A N 1
ATOM 3710 C CA . ALA A 1 463 ? -3.458 12.949 -0.463 1.00 89.75 463 ALA A CA 1
ATOM 3711 C C . ALA A 1 463 ? -4.154 12.069 0.591 1.00 89.75 463 ALA A C 1
ATOM 3713 O O . ALA A 1 463 ? -5.357 11.816 0.484 1.00 89.75 463 ALA A O 1
ATOM 3714 N N . GLY A 1 464 ? -3.430 11.677 1.647 1.00 86.69 464 GLY A N 1
ATOM 3715 C CA . GLY A 1 464 ? -4.003 11.016 2.822 1.00 86.69 464 GLY A CA 1
ATOM 3716 C C . GLY A 1 464 ? -5.000 11.897 3.582 1.00 86.69 464 GLY A C 1
ATOM 3717 O O . GLY A 1 464 ? -6.134 11.478 3.814 1.00 86.69 464 GLY A O 1
ATOM 3718 N N . ALA A 1 465 ? -4.616 13.136 3.903 1.00 88.62 465 ALA A N 1
ATOM 3719 C CA . ALA A 1 465 ? -5.412 14.064 4.711 1.00 88.62 465 ALA A CA 1
ATOM 3720 C C . ALA A 1 465 ? -6.748 14.493 4.066 1.00 88.62 465 ALA A C 1
ATOM 3722 O O . ALA A 1 465 ? -7.682 14.850 4.787 1.00 88.62 465 ALA A O 1
ATOM 3723 N N . VAL A 1 466 ? -6.875 14.438 2.730 1.00 89.81 466 VAL A N 1
ATOM 3724 C CA . VAL A 1 466 ? -8.150 14.676 2.010 1.00 89.81 466 VAL A CA 1
ATOM 3725 C C . VAL A 1 466 ? -8.887 13.402 1.586 1.00 89.81 466 VAL A C 1
ATOM 3727 O O . VAL A 1 466 ? -10.013 13.506 1.088 1.00 89.81 466 VAL A O 1
ATOM 3730 N N . LEU A 1 467 ? -8.279 12.224 1.783 1.00 86.00 467 LEU A N 1
ATOM 3731 C CA . LEU A 1 467 ? -8.677 10.941 1.188 1.00 86.00 467 LEU A CA 1
ATOM 3732 C C . LEU A 1 467 ? -8.891 11.050 -0.332 1.00 86.00 467 LEU A C 1
ATOM 3734 O O . LEU A 1 467 ? -9.991 10.813 -0.835 1.00 86.00 467 LEU A O 1
ATOM 3738 N N . ALA A 1 468 ? -7.852 11.462 -1.061 1.00 84.38 468 ALA A N 1
ATOM 3739 C CA . ALA A 1 468 ? -7.907 11.560 -2.518 1.00 84.38 468 ALA A CA 1
ATOM 3740 C C . ALA A 1 468 ? -8.123 10.177 -3.161 1.00 84.38 468 ALA A C 1
ATOM 3742 O O . ALA A 1 468 ? -7.495 9.191 -2.777 1.00 84.38 468 ALA A O 1
ATOM 3743 N N . GLU A 1 469 ? -9.005 10.096 -4.156 1.00 80.38 469 GLU A N 1
ATOM 3744 C CA . GLU A 1 469 ? -9.174 8.882 -4.953 1.00 80.38 469 GLU A CA 1
ATOM 3745 C C . GLU A 1 469 ? -8.251 8.937 -6.172 1.00 80.38 469 GLU A C 1
ATOM 3747 O O . GLU A 1 469 ? -8.178 9.958 -6.850 1.00 80.38 469 GLU A O 1
ATOM 3752 N N . ALA A 1 470 ? -7.564 7.831 -6.474 1.00 71.56 470 ALA A N 1
ATOM 3753 C CA . ALA A 1 470 ? -6.656 7.757 -7.620 1.00 71.56 470 ALA A CA 1
ATOM 3754 C C . ALA A 1 470 ? -7.382 7.909 -8.972 1.00 71.56 470 ALA A C 1
ATOM 3756 O O . ALA A 1 470 ? -6.776 8.337 -9.945 1.00 71.56 470 ALA A O 1
ATOM 3757 N N . GLY A 1 471 ? -8.677 7.579 -9.062 1.00 72.94 471 GLY A N 1
ATOM 3758 C CA . GLY A 1 471 ? -9.464 7.741 -10.288 1.00 72.94 471 GLY A CA 1
ATOM 3759 C C . GLY A 1 471 ? -8.865 6.986 -11.484 1.00 72.94 471 GLY A C 1
ATOM 3760 O O . GLY A 1 471 ? -8.933 5.758 -11.541 1.00 72.94 471 GLY A O 1
ATOM 3761 N N . MET A 1 472 ? -8.301 7.728 -12.444 1.00 65.88 472 MET A N 1
ATOM 3762 C CA . MET A 1 472 ? -7.595 7.183 -13.617 1.00 65.88 472 MET A CA 1
ATOM 3763 C C . MET A 1 472 ? -6.061 7.116 -13.474 1.00 65.88 472 MET A C 1
ATOM 3765 O O . MET A 1 472 ? -5.390 6.616 -14.379 1.00 65.88 472 MET A O 1
ATOM 3769 N N . TYR A 1 473 ? -5.516 7.640 -12.376 1.00 73.06 473 TYR A N 1
ATOM 3770 C CA . TYR A 1 473 ? -4.091 7.669 -12.043 1.00 73.06 473 TYR A CA 1
ATOM 3771 C C . TYR A 1 473 ? -3.673 6.377 -11.306 1.00 73.06 473 TYR A C 1
ATOM 3773 O O . TYR A 1 473 ? -4.523 5.591 -10.878 1.00 73.06 473 TYR A O 1
ATOM 3781 N N . ASN A 1 474 ? -2.369 6.107 -11.184 1.00 69.62 474 ASN A N 1
ATOM 3782 C CA . ASN A 1 474 ? -1.872 4.866 -10.571 1.00 69.62 474 ASN A CA 1
ATOM 3783 C C . ASN A 1 474 ? -2.019 4.870 -9.042 1.00 69.62 474 ASN A C 1
ATOM 3785 O O . ASN A 1 474 ? -2.227 3.813 -8.442 1.00 69.62 474 ASN A O 1
ATOM 3789 N N . ASP A 1 475 ? -1.914 6.047 -8.424 1.00 78.50 475 ASP A N 1
ATOM 3790 C CA . ASP A 1 475 ? -2.098 6.264 -6.993 1.00 78.50 475 ASP A CA 1
ATOM 3791 C C . ASP A 1 475 ? -2.752 7.628 -6.692 1.00 78.50 475 ASP A C 1
ATOM 3793 O O . ASP A 1 475 ? -3.014 8.444 -7.579 1.00 78.50 475 ASP A O 1
ATOM 3797 N N . ALA A 1 476 ? -3.086 7.847 -5.418 1.00 81.25 476 ALA A N 1
ATOM 3798 C CA . ALA A 1 476 ? -3.759 9.060 -4.959 1.00 81.25 476 ALA A CA 1
ATOM 3799 C C . ALA A 1 476 ? -2.848 10.305 -4.967 1.00 81.25 476 ALA A C 1
ATOM 3801 O O . ALA A 1 476 ? -3.356 11.425 -5.016 1.00 81.25 476 ALA A O 1
ATOM 3802 N N . SER A 1 477 ? -1.524 10.128 -4.931 1.00 84.81 477 SER A N 1
ATOM 3803 C CA . SER A 1 477 ? -0.555 11.226 -4.963 1.00 84.81 477 SER A CA 1
ATOM 3804 C C . SER A 1 477 ? -0.406 11.785 -6.377 1.00 84.81 477 SER A C 1
ATOM 3806 O O . SER A 1 477 ? -0.378 13.002 -6.530 1.00 84.81 477 SER A O 1
ATOM 3808 N N . GLU A 1 478 ? -0.406 10.934 -7.412 1.00 84.44 478 GLU A N 1
ATOM 3809 C CA . GLU A 1 478 ? -0.472 11.359 -8.822 1.00 84.44 478 GLU A CA 1
ATOM 3810 C C . GLU A 1 478 ? -1.740 12.183 -9.113 1.00 84.44 478 GLU A C 1
ATOM 3812 O O . GLU A 1 478 ? -1.672 13.201 -9.803 1.00 84.44 478 GLU A O 1
ATOM 3817 N N . ALA A 1 479 ? -2.892 11.789 -8.555 1.00 84.69 479 ALA A N 1
ATOM 3818 C CA . ALA A 1 479 ? -4.143 12.536 -8.705 1.00 84.69 479 ALA A CA 1
ATOM 3819 C C . ALA A 1 479 ? -4.064 13.936 -8.064 1.00 84.69 479 ALA A C 1
ATOM 3821 O O . ALA A 1 479 ? -4.514 14.923 -8.650 1.00 84.69 479 ALA A O 1
ATOM 3822 N N . VAL A 1 480 ? -3.450 14.038 -6.878 1.00 88.88 480 VAL A N 1
ATOM 3823 C CA . VAL A 1 480 ? -3.225 15.324 -6.199 1.00 88.88 480 VAL A CA 1
ATOM 3824 C C . VAL A 1 480 ? -2.173 16.172 -6.916 1.00 88.88 480 VAL A C 1
ATOM 3826 O O . VAL A 1 480 ? -2.408 17.366 -7.076 1.00 88.88 480 VAL A O 1
ATOM 3829 N N . ASP A 1 481 ? -1.064 15.596 -7.397 1.00 89.69 481 ASP A N 1
ATOM 3830 C CA . ASP A 1 481 ? -0.079 16.317 -8.221 1.00 89.69 481 ASP A CA 1
ATOM 3831 C C . ASP A 1 481 ? -0.739 16.878 -9.483 1.00 89.69 481 ASP A C 1
ATOM 3833 O O . ASP A 1 481 ? -0.580 18.059 -9.762 1.00 89.69 481 ASP A O 1
ATOM 3837 N N . SER A 1 482 ? -1.562 16.096 -10.189 1.00 87.88 482 SER A N 1
ATOM 3838 C CA . SER A 1 482 ? -2.271 16.562 -11.390 1.00 87.88 482 SER A CA 1
ATOM 3839 C C . SER A 1 482 ? -3.127 17.809 -11.116 1.00 87.88 482 SER A C 1
ATOM 3841 O O . SER A 1 482 ? -2.962 18.836 -11.781 1.00 87.88 482 SER A O 1
ATOM 3843 N N . VAL A 1 483 ? -3.958 17.788 -10.063 1.00 89.12 483 VAL A N 1
ATOM 3844 C CA . VAL A 1 483 ? -4.755 18.963 -9.664 1.00 89.12 483 VAL A CA 1
ATOM 3845 C C . VAL A 1 483 ? -3.857 20.122 -9.215 1.00 89.12 483 VAL A C 1
ATOM 3847 O O . VAL A 1 483 ? -4.083 21.260 -9.631 1.00 89.12 483 VAL A O 1
ATOM 3850 N N . LEU A 1 484 ? -2.794 19.863 -8.443 1.00 91.12 484 LEU A N 1
ATOM 3851 C CA . LEU A 1 484 ? -1.806 20.881 -8.054 1.00 91.12 484 LEU A CA 1
ATOM 3852 C C . LEU A 1 484 ? -1.079 21.492 -9.264 1.00 91.12 484 LEU A C 1
ATOM 3854 O O . LEU A 1 484 ? -0.793 22.687 -9.252 1.00 91.12 484 LEU A O 1
ATOM 3858 N N . GLN A 1 485 ? -0.828 20.736 -10.336 1.00 88.25 485 GLN A N 1
ATOM 3859 C CA . GLN A 1 485 ? -0.248 21.253 -11.579 1.00 88.25 485 GLN A CA 1
ATOM 3860 C C . GLN A 1 485 ? -1.199 22.182 -12.339 1.00 88.25 485 GLN A C 1
ATOM 3862 O O . GLN A 1 485 ? -0.706 23.034 -13.082 1.00 88.25 485 GLN A O 1
ATOM 3867 N N . VAL A 1 486 ? -2.516 22.052 -12.168 1.00 87.75 486 VAL A N 1
ATOM 3868 C CA . VAL A 1 486 ? -3.500 22.998 -12.718 1.00 87.75 486 VAL A CA 1
ATOM 3869 C C . VAL A 1 486 ? -3.608 24.227 -11.813 1.00 87.75 486 VAL A C 1
ATOM 3871 O O . VAL A 1 486 ? -3.465 25.354 -12.283 1.00 87.75 486 VAL A O 1
ATOM 3874 N N . ILE A 1 487 ? -3.773 24.030 -10.500 1.00 87.44 487 ILE A N 1
ATOM 3875 C CA . ILE A 1 487 ? -4.023 25.133 -9.557 1.00 87.44 487 ILE A CA 1
ATOM 3876 C C . ILE A 1 487 ? -2.757 25.841 -9.049 1.00 87.44 487 ILE A C 1
ATOM 3878 O O . ILE A 1 487 ? -2.881 26.787 -8.279 1.00 87.44 487 ILE A O 1
ATOM 3882 N N . LYS A 1 488 ? -1.544 25.458 -9.478 1.00 85.62 488 LYS A N 1
ATOM 3883 C CA . LYS A 1 488 ? -0.285 26.160 -9.122 1.00 85.62 488 LYS A CA 1
ATOM 3884 C C . LYS A 1 488 ? -0.234 27.625 -9.563 1.00 85.62 488 LYS A C 1
ATOM 3886 O O . LYS A 1 488 ? 0.569 28.387 -9.035 1.00 85.62 488 LYS A O 1
ATOM 3891 N N . ASP A 1 489 ? -1.066 28.003 -10.532 1.00 81.25 489 ASP A N 1
ATOM 3892 C CA . ASP A 1 489 ? -1.197 29.390 -10.977 1.00 81.25 489 ASP A CA 1
ATOM 3893 C C . ASP A 1 489 ? -2.077 30.216 -10.006 1.00 81.25 489 ASP A C 1
ATOM 3895 O O . ASP A 1 489 ? -2.106 31.446 -10.105 1.00 81.25 489 ASP A O 1
ATOM 3899 N N . LEU A 1 490 ? -2.740 29.575 -9.023 1.00 80.81 490 LEU A N 1
ATOM 3900 C CA . LEU A 1 490 ? -3.281 30.264 -7.850 1.00 80.81 490 LEU A CA 1
ATOM 3901 C C . LEU A 1 490 ? -2.146 30.842 -7.016 1.00 80.81 490 LEU A C 1
ATOM 3903 O O . LEU A 1 490 ? -1.268 30.160 -6.499 1.00 80.81 490 LEU A O 1
ATOM 3907 N N . GLU A 1 491 ? -2.263 32.127 -6.751 1.00 79.75 491 GLU A N 1
ATOM 3908 C CA . GLU A 1 491 ? -1.265 32.917 -6.040 1.00 79.75 491 GLU A CA 1
ATOM 3909 C C . GLU A 1 491 ? -1.213 32.649 -4.534 1.00 79.75 491 GLU A C 1
ATOM 3911 O O . GLU A 1 491 ? -0.351 33.179 -3.823 1.00 79.75 491 GLU A O 1
ATOM 3916 N N . GLN A 1 492 ? -2.157 31.838 -4.061 1.00 86.75 492 GLN A N 1
ATOM 3917 C CA . GLN A 1 492 ? -2.250 31.307 -2.714 1.00 86.75 492 GLN A CA 1
ATOM 3918 C C . GLN A 1 492 ? -1.621 29.914 -2.578 1.00 86.75 492 GLN A C 1
ATOM 3920 O O . GLN A 1 492 ? -1.609 29.384 -1.473 1.00 86.75 492 GLN A O 1
ATOM 3925 N N . ILE A 1 493 ? -1.079 29.324 -3.648 1.00 90.44 493 ILE A N 1
ATOM 3926 C CA . ILE A 1 493 ? -0.418 28.016 -3.624 1.00 90.44 493 ILE A CA 1
ATOM 3927 C C . ILE A 1 493 ? 1.040 28.177 -4.062 1.00 90.44 493 ILE A C 1
ATOM 3929 O O . ILE A 1 493 ? 1.337 28.675 -5.142 1.00 90.44 493 ILE A O 1
ATOM 3933 N N . GLU A 1 494 ? 1.972 27.734 -3.222 1.00 89.62 494 GLU A N 1
ATOM 3934 C CA . GLU A 1 494 ? 3.351 27.475 -3.639 1.00 89.62 494 GLU A CA 1
ATOM 3935 C C . GLU A 1 494 ? 3.575 25.968 -3.663 1.00 89.62 494 GLU A C 1
ATOM 3937 O O . GLU A 1 494 ? 3.527 25.310 -2.623 1.00 89.62 494 GLU A O 1
ATOM 3942 N N . PHE A 1 495 ? 3.815 25.434 -4.861 1.00 91.62 495 PHE A N 1
ATOM 3943 C CA . PHE A 1 495 ? 4.049 24.016 -5.090 1.00 91.62 495 PHE A CA 1
ATOM 3944 C C . PHE A 1 495 ? 5.443 23.777 -5.688 1.00 91.62 495 PHE A C 1
ATOM 3946 O O . PHE A 1 495 ? 5.758 24.277 -6.769 1.00 91.62 495 PHE A O 1
ATOM 3953 N N . ASP A 1 496 ? 6.274 23.002 -4.987 1.00 87.50 496 ASP A N 1
ATOM 3954 C CA . ASP A 1 496 ? 7.569 22.519 -5.471 1.00 87.50 496 ASP A CA 1
ATOM 3955 C C . ASP A 1 496 ? 7.448 21.049 -5.895 1.00 87.50 496 ASP A C 1
ATOM 3957 O O . ASP A 1 496 ? 7.650 20.123 -5.103 1.00 87.50 496 ASP A O 1
ATOM 3961 N N . ALA A 1 497 ? 7.157 20.844 -7.181 1.00 81.50 497 ALA A N 1
ATOM 3962 C CA . ALA A 1 497 ? 7.100 19.527 -7.815 1.00 81.50 497 ALA A CA 1
ATOM 3963 C C . ALA A 1 497 ? 8.458 18.787 -7.840 1.00 81.50 497 ALA A C 1
ATOM 3965 O O . ALA A 1 497 ? 8.502 17.590 -8.104 1.00 81.50 497 ALA A O 1
ATOM 3966 N N . GLY A 1 498 ? 9.578 19.473 -7.575 1.00 79.19 498 GLY A N 1
ATOM 3967 C CA . GLY A 1 498 ? 10.900 18.853 -7.452 1.00 79.19 498 GLY A CA 1
ATOM 3968 C C . GLY A 1 498 ? 11.168 18.257 -6.067 1.00 79.19 498 GLY A C 1
ATOM 3969 O O . GLY A 1 498 ? 11.980 17.338 -5.955 1.00 79.19 498 GLY A O 1
ATOM 3970 N N . GLN A 1 499 ? 10.493 18.759 -5.027 1.00 81.00 499 GLN A N 1
ATOM 3971 C CA . GLN A 1 499 ? 10.558 18.223 -3.659 1.00 81.00 499 GLN A CA 1
ATOM 3972 C C . GLN A 1 499 ? 9.291 17.474 -3.224 1.00 81.00 499 GLN A C 1
ATOM 3974 O O . GLN A 1 499 ? 9.304 16.871 -2.155 1.00 81.00 499 GLN A O 1
ATOM 3979 N N . GLY A 1 500 ? 8.211 17.513 -4.013 1.00 87.25 500 GLY A N 1
ATOM 3980 C CA . GLY A 1 500 ? 6.927 16.910 -3.644 1.00 87.25 500 GLY A CA 1
ATOM 3981 C C . GLY A 1 500 ? 6.264 17.626 -2.465 1.00 87.25 500 GLY A C 1
ATOM 3982 O O . GLY A 1 500 ? 5.627 16.986 -1.634 1.00 87.25 500 GLY A O 1
ATOM 3983 N N . THR A 1 501 ? 6.441 18.950 -2.346 1.00 91.75 501 THR A N 1
ATOM 3984 C CA . THR A 1 501 ? 5.922 19.723 -1.203 1.00 91.75 501 THR A CA 1
ATOM 3985 C C . THR A 1 501 ? 5.109 20.936 -1.626 1.00 91.75 501 THR A C 1
ATOM 3987 O O . THR A 1 501 ? 5.414 21.593 -2.621 1.00 91.75 501 THR A O 1
ATOM 3990 N N . VAL A 1 502 ? 4.069 21.240 -0.850 1.00 93.38 502 VAL A N 1
ATOM 3991 C CA . VAL A 1 502 ? 3.094 22.298 -1.127 1.00 93.38 502 VAL A CA 1
ATOM 3992 C C . VAL A 1 502 ? 2.759 23.094 0.140 1.00 93.38 502 VAL A C 1
ATOM 3994 O O . VAL A 1 502 ? 2.736 22.554 1.252 1.00 93.38 502 VAL A O 1
ATOM 3997 N N . GLN A 1 503 ? 2.519 24.398 -0.017 1.00 92.56 503 GLN A N 1
ATOM 3998 C CA . GLN A 1 503 ? 2.140 25.314 1.065 1.00 92.56 503 GLN A CA 1
ATOM 3999 C C . GLN A 1 503 ? 1.185 26.428 0.601 1.00 92.56 503 GLN A C 1
ATOM 4001 O O . GLN A 1 503 ? 1.134 26.769 -0.580 1.00 92.56 503 GLN A O 1
ATOM 4006 N N . PHE A 1 504 ? 0.448 27.013 1.552 1.00 91.31 504 PHE A N 1
ATOM 4007 C CA . PHE A 1 504 ? -0.518 28.097 1.328 1.00 91.31 504 PHE A CA 1
ATOM 4008 C C . PHE A 1 504 ? 0.100 29.504 1.551 1.00 91.31 504 PHE A C 1
ATOM 4010 O O . PHE A 1 504 ? 0.831 29.701 2.524 1.00 91.31 504 PHE A O 1
ATOM 4017 N N . VAL A 1 505 ? -0.170 30.477 0.657 1.00 86.31 505 VAL A N 1
ATOM 4018 C CA . VAL A 1 505 ? 0.464 31.832 0.539 1.00 86.31 505 VAL A CA 1
ATOM 4019 C C . VAL A 1 505 ? -0.551 32.915 0.008 1.00 86.31 505 VAL A C 1
ATOM 4021 O O . VAL A 1 505 ? -1.746 32.707 0.191 1.00 86.31 505 VAL A O 1
ATOM 4024 N N . ALA A 1 506 ? -0.165 34.082 -0.597 1.00 72.81 506 ALA A N 1
ATOM 4025 C CA . ALA A 1 506 ? -1.077 35.174 -1.123 1.00 72.81 506 ALA A CA 1
ATOM 4026 C C . ALA A 1 506 ? -0.474 36.289 -2.135 1.00 72.81 506 ALA A C 1
ATOM 4028 O O . ALA A 1 506 ? 0.379 37.027 -1.626 1.00 72.81 506 ALA A O 1
ATOM 4029 N N . ARG A 1 507 ? -0.863 36.495 -3.479 1.00 65.50 507 ARG A N 1
ATOM 4030 C CA . ARG A 1 507 ? -0.287 37.462 -4.594 1.00 65.50 507 ARG A CA 1
ATOM 4031 C C . ARG A 1 507 ? -1.177 38.163 -5.780 1.00 65.50 507 ARG A C 1
ATOM 4033 O O . ARG A 1 507 ? -2.275 38.577 -5.421 1.00 65.50 507 ARG A O 1
ATOM 4040 N N . ALA A 1 508 ? -0.685 38.488 -7.058 1.00 41.19 508 ALA A N 1
ATOM 4041 C CA . ALA A 1 508 ? -1.364 39.151 -8.305 1.00 41.19 508 ALA A CA 1
ATOM 4042 C C . ALA A 1 508 ? -0.654 39.169 -9.792 1.00 41.19 508 ALA A C 1
ATOM 4044 O O . ALA A 1 508 ? 0.551 39.437 -9.824 1.00 41.19 508 ALA A O 1
ATOM 4045 N N . GLN A 1 509 ? -1.328 39.047 -11.019 1.00 36.66 509 GLN A N 1
ATOM 4046 C CA . GLN A 1 509 ? -0.762 38.855 -12.471 1.00 36.66 509 GLN A CA 1
ATOM 4047 C C . GLN A 1 509 ? -1.525 39.340 -13.835 1.00 36.66 509 GLN A C 1
ATOM 4049 O O . GLN A 1 509 ? -2.702 39.675 -13.729 1.00 36.66 509 GLN A O 1
ATOM 4054 N N . ILE A 1 510 ? -0.927 39.379 -15.112 1.00 30.12 510 ILE A N 1
ATOM 4055 C CA . ILE A 1 510 ? -1.494 39.762 -16.530 1.00 30.12 510 ILE A CA 1
ATOM 4056 C C . ILE A 1 510 ? -0.665 39.314 -17.874 1.00 30.12 510 ILE A C 1
ATOM 4058 O O . ILE A 1 510 ? 0.531 39.112 -17.722 1.00 30.12 510 ILE A O 1
ATOM 4062 N N . GLY A 1 511 ? -1.165 39.246 -19.186 1.00 32.59 511 GLY A N 1
ATOM 4063 C CA . GLY A 1 511 ? -0.384 39.020 -20.522 1.00 32.59 511 GLY A CA 1
ATOM 4064 C C . GLY A 1 511 ? -1.026 39.131 -22.023 1.00 32.59 511 GLY A C 1
ATOM 4065 O O . GLY A 1 511 ? -2.227 39.362 -22.116 1.00 32.59 511 GLY A O 1
ATOM 4066 N N . ARG A 1 512 ? -0.302 38.989 -23.225 1.00 55.50 512 ARG A N 1
ATOM 4067 C CA . ARG A 1 512 ? -0.744 39.236 -24.719 1.00 55.50 512 ARG A CA 1
ATOM 4068 C C . ARG A 1 512 ? 0.019 38.598 -26.023 1.00 55.50 512 ARG A C 1
ATOM 4070 O O . ARG A 1 512 ? 1.239 38.541 -25.984 1.00 55.50 512 ARG A O 1
ATOM 4077 N N . SER A 1 513 ? -0.603 38.213 -27.209 1.00 66.88 513 SER A N 1
ATOM 4078 C CA . SER A 1 513 ? -0.196 37.168 -28.293 1.00 66.88 513 SER A CA 1
ATOM 4079 C C . SER A 1 513 ? 0.216 37.447 -29.843 1.00 66.88 513 SER A C 1
ATOM 4081 O O . SER A 1 513 ? 0.610 38.571 -30.123 1.00 66.88 513 SER A O 1
ATOM 4083 N N . ALA A 1 514 ? 0.237 36.457 -30.840 1.00 69.81 514 ALA A N 1
ATOM 4084 C CA . ALA A 1 514 ? 1.229 36.330 -32.014 1.00 69.81 514 ALA A CA 1
ATOM 4085 C C . ALA A 1 514 ? 0.976 35.971 -33.569 1.00 69.81 514 ALA A C 1
ATOM 4087 O O . ALA A 1 514 ? 1.810 36.394 -34.375 1.00 69.81 514 ALA A O 1
ATOM 4088 N N . GLN A 1 515 ? -0.014 35.197 -34.096 1.00 70.88 515 GLN A N 1
ATOM 4089 C CA . GLN A 1 515 ? -0.005 34.680 -35.528 1.00 70.88 515 GLN A CA 1
ATOM 4090 C C . GLN A 1 515 ? 0.079 35.759 -36.638 1.00 70.88 515 GLN A C 1
ATOM 4092 O O . GLN A 1 515 ? 0.632 35.533 -37.718 1.00 70.88 515 GLN A O 1
ATOM 4097 N N . GLN A 1 516 ? -0.496 36.931 -36.374 1.00 70.25 516 GLN A N 1
ATOM 4098 C CA . GLN A 1 516 ? -0.703 38.026 -37.333 1.00 70.25 516 GLN A CA 1
ATOM 4099 C C . GLN A 1 516 ? 0.601 38.597 -37.924 1.00 70.25 516 GLN A C 1
ATOM 4101 O O . GLN A 1 516 ? 0.569 39.303 -38.927 1.00 70.25 516 GLN A O 1
ATOM 4106 N N . ILE A 1 517 ? 1.744 38.266 -37.322 1.00 76.38 517 ILE A N 1
ATOM 4107 C CA . ILE A 1 517 ? 3.065 38.801 -37.652 1.00 76.38 517 ILE A CA 1
ATOM 4108 C C . ILE A 1 517 ? 3.696 38.087 -38.870 1.00 76.38 517 ILE A C 1
ATOM 4110 O O . ILE A 1 517 ? 4.468 38.695 -39.608 1.00 76.38 517 ILE A O 1
ATOM 4114 N N . PHE A 1 518 ? 3.363 36.818 -39.147 1.00 79.25 518 PHE A N 1
ATOM 4115 C CA . PHE A 1 518 ? 4.003 36.044 -40.230 1.00 79.25 518 PHE A CA 1
ATOM 4116 C C . PHE A 1 518 ? 3.613 36.498 -41.647 1.00 79.25 518 PHE A C 1
ATOM 4118 O O . PHE A 1 518 ? 4.455 36.525 -42.548 1.00 79.25 518 PHE A O 1
ATOM 4125 N N . GLU A 1 519 ? 2.351 36.875 -41.867 1.00 77.06 519 GLU A N 1
ATOM 4126 C CA . GLU A 1 519 ? 1.852 37.205 -43.212 1.00 77.06 519 GLU A CA 1
ATOM 4127 C C . GLU A 1 519 ? 2.481 38.472 -43.811 1.00 77.06 519 GLU A C 1
ATOM 4129 O O . GLU A 1 519 ? 2.507 38.631 -45.035 1.00 77.06 519 GLU A O 1
ATOM 4134 N N . GLU A 1 520 ? 3.011 39.356 -42.963 1.00 81.00 520 GLU A N 1
ATOM 4135 C CA . GLU A 1 520 ? 3.712 40.574 -43.367 1.00 81.00 520 GLU A CA 1
ATOM 4136 C C . GLU A 1 520 ? 5.043 40.255 -44.071 1.00 81.00 520 GLU A C 1
ATOM 4138 O O . GLU A 1 520 ? 5.352 40.817 -45.125 1.00 81.00 520 GLU A O 1
ATOM 4143 N N . PHE A 1 521 ? 5.800 39.285 -43.549 1.00 80.50 521 PHE A N 1
ATOM 4144 C CA . PHE A 1 521 ? 7.121 38.909 -44.067 1.00 80.50 521 PHE A CA 1
ATOM 4145 C C . PHE A 1 521 ? 7.064 38.275 -45.459 1.00 80.50 521 PHE A C 1
ATOM 4147 O O . PHE A 1 521 ? 7.944 38.511 -46.288 1.00 80.50 521 PHE A O 1
ATOM 4154 N N . ARG A 1 522 ? 5.998 37.523 -45.756 1.00 80.50 522 ARG A N 1
ATOM 4155 C CA . ARG A 1 522 ? 5.817 36.826 -47.040 1.00 80.50 522 ARG A CA 1
ATOM 4156 C C . ARG A 1 522 ? 5.674 37.765 -48.244 1.00 80.50 522 ARG A C 1
ATOM 4158 O O . ARG A 1 522 ? 5.947 37.361 -49.368 1.00 80.50 522 ARG A O 1
ATOM 4165 N N . ARG A 1 523 ? 5.252 39.018 -48.039 1.00 78.88 523 ARG A N 1
ATOM 4166 C CA . ARG A 1 523 ? 4.920 39.965 -49.125 1.00 78.88 523 ARG A CA 1
ATOM 4167 C C . ARG A 1 523 ? 6.134 40.717 -49.705 1.00 78.88 523 ARG A C 1
ATOM 4169 O O . ARG A 1 523 ? 5.953 41.658 -50.475 1.00 78.88 523 ARG A O 1
ATOM 4176 N N . ARG A 1 524 ? 7.364 40.323 -49.352 1.00 80.19 524 ARG A N 1
ATOM 4177 C CA . ARG A 1 524 ? 8.619 40.951 -49.809 1.00 80.19 524 ARG A CA 1
ATOM 4178 C C . ARG A 1 524 ? 9.050 40.431 -51.205 1.00 80.19 524 ARG A C 1
ATOM 4180 O O . ARG A 1 524 ? 9.013 39.219 -51.423 1.00 80.19 524 ARG A O 1
ATOM 4187 N N . PRO A 1 525 ? 9.459 41.305 -52.152 1.00 72.94 525 PRO A N 1
ATOM 4188 C CA . PRO A 1 525 ? 9.891 40.906 -53.500 1.00 72.94 525 PRO A CA 1
ATOM 4189 C C . PRO A 1 525 ? 11.359 40.434 -53.568 1.00 72.94 525 PRO A C 1
ATOM 4191 O O . PRO A 1 525 ? 12.196 40.880 -52.785 1.00 72.94 525 PRO A O 1
ATOM 4194 N N . LEU A 1 526 ? 11.680 39.579 -54.550 1.00 79.31 526 LEU A N 1
ATOM 4195 C CA . LEU A 1 526 ? 13.017 39.012 -54.816 1.00 79.31 526 LEU A CA 1
ATOM 4196 C C . LEU A 1 526 ? 13.439 39.221 -56.287 1.00 79.31 526 LEU A C 1
ATOM 4198 O O . LEU A 1 526 ? 12.589 39.405 -57.156 1.00 79.31 526 LEU A O 1
ATOM 4202 N N . THR A 1 527 ? 14.745 39.179 -56.572 1.00 83.06 527 THR A N 1
ATOM 4203 C CA . THR A 1 527 ? 15.328 39.335 -57.926 1.00 83.06 527 THR A CA 1
ATOM 4204 C C . THR A 1 527 ? 15.858 38.017 -58.507 1.00 83.06 527 THR A C 1
ATOM 4206 O O . THR A 1 527 ? 16.231 37.113 -57.763 1.00 83.06 527 THR A O 1
ATOM 4209 N N . GLU A 1 528 ? 15.957 37.909 -59.838 1.00 77.69 528 GLU A N 1
ATOM 4210 C CA . GLU A 1 528 ? 16.351 36.656 -60.515 1.00 77.69 528 GLU A CA 1
ATOM 4211 C C . GLU A 1 528 ? 17.742 36.143 -60.094 1.00 77.69 528 GLU A C 1
ATOM 4213 O O . GLU A 1 528 ? 17.929 34.949 -59.886 1.00 77.69 528 GLU A O 1
ATOM 4218 N N . THR A 1 529 ? 18.710 37.034 -59.852 1.00 79.06 529 THR A N 1
ATOM 4219 C CA . THR A 1 529 ? 20.050 36.647 -59.370 1.00 79.06 529 THR A CA 1
ATOM 4220 C C . THR A 1 529 ? 20.042 36.134 -57.927 1.00 79.06 529 THR A C 1
ATOM 4222 O O . THR A 1 529 ? 20.851 35.273 -57.575 1.00 79.06 529 THR A O 1
ATOM 4225 N N . GLN A 1 530 ? 19.120 36.614 -57.084 1.00 79.75 530 GLN A N 1
ATOM 4226 C CA . GLN A 1 530 ? 18.892 36.046 -55.751 1.00 79.75 530 GLN A CA 1
ATOM 4227 C C . GLN A 1 530 ? 18.249 34.658 -55.856 1.00 79.75 530 GLN A C 1
ATOM 4229 O O . GLN A 1 530 ? 18.645 33.760 -55.117 1.00 79.75 530 GLN A O 1
ATOM 4234 N N . ILE A 1 531 ? 17.319 34.470 -56.798 1.00 81.38 531 ILE A N 1
ATOM 4235 C CA . ILE A 1 531 ? 16.654 33.187 -57.065 1.00 81.38 531 ILE A CA 1
ATOM 4236 C C . ILE A 1 531 ? 17.666 32.142 -57.557 1.00 81.38 531 ILE A C 1
ATOM 4238 O O . ILE A 1 531 ? 17.735 31.063 -56.974 1.00 81.38 531 ILE A O 1
ATOM 4242 N N . GLU A 1 532 ? 18.503 32.453 -58.553 1.00 80.50 532 GLU A N 1
ATOM 4243 C CA . GLU A 1 532 ? 19.547 31.535 -59.042 1.00 80.50 532 GLU A CA 1
ATOM 4244 C C . GLU A 1 532 ? 20.542 31.135 -57.940 1.00 80.50 532 GLU A C 1
ATOM 4246 O O . GLU A 1 532 ? 20.887 29.958 -57.798 1.00 80.50 532 GLU A O 1
ATOM 4251 N N . SER A 1 533 ? 20.996 32.110 -57.146 1.00 82.94 533 SER A N 1
ATOM 4252 C CA . SER A 1 533 ? 21.955 31.885 -56.059 1.00 82.94 533 SER A CA 1
ATOM 4253 C C . SER A 1 533 ? 21.359 31.014 -54.947 1.00 82.94 533 SER A C 1
ATOM 4255 O O . SER A 1 533 ? 21.964 30.015 -54.551 1.00 82.94 533 SER A O 1
ATOM 4257 N N . ALA A 1 534 ? 20.140 31.335 -54.500 1.00 85.44 534 ALA A N 1
ATOM 4258 C CA . ALA A 1 534 ? 19.445 30.594 -53.450 1.00 85.44 534 ALA A CA 1
ATOM 4259 C C . ALA A 1 534 ? 18.974 29.201 -53.917 1.00 85.44 534 ALA A C 1
ATOM 4261 O O . ALA A 1 534 ? 19.009 28.245 -53.138 1.00 85.44 534 ALA A O 1
ATOM 4262 N N . TRP A 1 535 ? 18.617 29.036 -55.197 1.00 89.31 535 TRP A N 1
ATOM 4263 C CA . TRP A 1 535 ? 18.351 27.717 -55.779 1.00 89.31 535 TRP A CA 1
ATOM 4264 C C . TRP A 1 535 ? 19.612 26.849 -55.775 1.00 89.31 535 TRP A C 1
ATOM 4266 O O . TRP A 1 535 ? 19.588 25.723 -55.271 1.00 89.31 535 TRP A O 1
ATOM 4276 N N . ARG A 1 536 ? 20.743 27.393 -56.251 1.00 85.50 536 ARG A N 1
ATOM 4277 C CA . ARG A 1 536 ? 22.040 26.700 -56.246 1.00 85.50 536 ARG A CA 1
ATOM 4278 C C . ARG A 1 536 ? 22.466 26.290 -54.837 1.00 85.50 536 ARG A C 1
ATOM 4280 O O . ARG A 1 536 ? 22.912 25.158 -54.664 1.00 85.50 536 ARG A O 1
ATOM 4287 N N . SER A 1 537 ? 22.352 27.173 -53.841 1.00 84.69 537 SER A N 1
ATOM 4288 C CA . SER A 1 537 ? 22.691 26.812 -52.460 1.00 84.69 537 SER A CA 1
ATOM 4289 C C . SER A 1 537 ? 21.765 25.717 -51.931 1.00 84.69 537 SER A C 1
ATOM 4291 O O . SER A 1 537 ? 22.250 24.764 -51.327 1.00 84.69 537 SER A O 1
ATOM 4293 N N . SER A 1 538 ? 20.462 25.780 -52.240 1.00 89.94 538 SER A N 1
ATOM 4294 C CA . SER A 1 538 ? 19.487 24.774 -51.793 1.00 89.94 538 SER A CA 1
ATOM 4295 C C . SER A 1 538 ? 19.777 23.357 -52.301 1.00 89.94 538 SER A C 1
ATOM 4297 O O . SER A 1 538 ? 19.429 22.400 -51.618 1.00 89.94 538 SER A O 1
ATOM 4299 N N . LEU A 1 539 ? 20.431 23.193 -53.461 1.00 89.00 539 LEU A N 1
ATOM 4300 C CA . LEU A 1 539 ? 20.794 21.879 -54.022 1.00 89.00 539 LEU A CA 1
ATOM 4301 C C . LEU A 1 539 ? 21.891 21.148 -53.225 1.00 89.00 539 LEU A C 1
ATOM 4303 O O . LEU A 1 539 ? 22.024 19.930 -53.350 1.00 89.00 539 LEU A O 1
ATOM 4307 N N . LEU A 1 540 ? 22.676 21.886 -52.434 1.00 88.19 540 LEU A N 1
ATOM 4308 C CA . LEU A 1 540 ? 23.824 21.391 -51.662 1.00 88.19 540 LEU A CA 1
ATOM 4309 C C . LEU A 1 540 ? 23.591 21.460 -50.142 1.00 88.19 540 LEU A C 1
ATOM 4311 O O . LEU A 1 540 ? 24.369 20.888 -49.374 1.00 88.19 540 LEU A O 1
ATOM 4315 N N . ASP A 1 541 ? 22.545 22.168 -49.708 1.00 85.56 541 ASP A N 1
ATOM 4316 C CA . ASP A 1 541 ? 22.306 22.493 -48.306 1.00 85.56 541 ASP A CA 1
ATOM 4317 C C . ASP A 1 541 ? 22.051 21.235 -47.453 1.00 85.56 541 ASP A C 1
ATOM 4319 O O . ASP A 1 541 ? 21.199 20.392 -47.748 1.00 85.56 541 ASP A O 1
ATOM 4323 N N . ARG A 1 542 ? 22.818 21.115 -46.367 1.00 81.75 542 ARG A N 1
ATOM 4324 C CA . ARG A 1 542 ? 22.684 20.054 -45.358 1.00 81.75 542 ARG A CA 1
ATOM 4325 C C . ARG A 1 542 ? 21.576 20.343 -44.343 1.00 81.75 542 ARG A C 1
ATOM 4327 O O . ARG A 1 542 ? 21.176 19.431 -43.633 1.00 81.75 542 ARG A O 1
ATOM 4334 N N . GLN A 1 543 ? 21.103 21.586 -44.247 1.00 79.44 543 GLN A N 1
ATOM 4335 C CA . GLN A 1 543 ? 20.029 21.993 -43.334 1.00 79.44 543 GLN A CA 1
ATOM 4336 C C . GLN A 1 543 ? 18.627 21.769 -43.925 1.00 79.44 543 GLN A C 1
ATOM 4338 O O . GLN A 1 543 ? 17.635 21.893 -43.208 1.00 79.44 543 GLN A O 1
ATOM 4343 N N . LEU A 1 544 ? 18.537 21.422 -45.214 1.00 82.50 544 LEU A N 1
ATOM 4344 C CA . LEU A 1 544 ? 17.298 21.031 -45.883 1.00 82.50 544 LEU A CA 1
ATOM 4345 C C . LEU A 1 544 ? 17.144 19.502 -45.854 1.00 82.50 544 LEU A C 1
ATOM 4347 O O . LEU A 1 544 ? 17.408 18.816 -46.843 1.00 82.50 544 LEU A O 1
ATOM 4351 N N . ASP A 1 545 ? 16.708 18.990 -44.704 1.00 79.50 545 ASP A N 1
ATOM 4352 C CA . ASP A 1 545 ? 16.203 17.624 -44.519 1.00 79.50 545 ASP A CA 1
ATOM 4353 C C . ASP A 1 545 ? 14.759 17.704 -44.017 1.00 79.50 545 ASP A C 1
ATOM 4355 O O . ASP A 1 545 ? 14.443 18.482 -43.114 1.00 79.50 545 ASP A O 1
ATOM 4359 N N . GLN A 1 546 ? 13.876 16.917 -44.623 1.00 78.69 546 GLN A N 1
ATOM 4360 C CA . GLN A 1 546 ? 12.503 16.757 -44.181 1.00 78.69 546 GLN A CA 1
ATOM 4361 C C . GLN A 1 546 ? 12.063 15.302 -44.354 1.00 78.69 546 GLN A C 1
ATOM 4363 O O . GLN A 1 546 ? 11.717 14.861 -45.451 1.00 78.69 546 GLN A O 1
ATOM 4368 N N . ASN A 1 547 ? 12.019 14.562 -43.244 1.00 73.88 547 ASN A N 1
ATOM 4369 C CA . ASN A 1 547 ? 11.611 13.153 -43.188 1.00 73.88 547 ASN A CA 1
ATOM 4370 C C . ASN A 1 547 ? 12.395 12.247 -44.168 1.00 73.88 547 ASN A C 1
ATOM 4372 O O . ASN A 1 547 ? 11.820 11.329 -44.756 1.00 73.88 547 ASN A O 1
ATOM 4376 N N . GLY A 1 548 ? 13.694 12.505 -44.373 1.00 69.69 548 GLY A N 1
ATOM 4377 C CA . GLY A 1 548 ? 14.549 11.703 -45.256 1.00 69.69 548 GLY A CA 1
ATOM 4378 C C . GLY A 1 548 ? 14.456 12.055 -46.745 1.00 69.69 548 GLY A C 1
ATOM 4379 O O . GLY A 1 548 ? 15.136 11.430 -47.561 1.00 69.69 548 GLY A O 1
ATOM 4380 N N . LEU A 1 549 ? 13.664 13.066 -47.116 1.00 77.56 549 LEU A N 1
ATOM 4381 C CA . LEU A 1 549 ? 13.947 13.859 -48.310 1.00 77.56 549 LEU A CA 1
ATOM 4382 C C . LEU A 1 549 ? 15.041 14.860 -47.936 1.00 77.56 549 LEU A C 1
ATOM 4384 O O . LEU A 1 549 ? 14.886 15.603 -46.971 1.00 77.56 549 LEU A O 1
ATOM 4388 N N . THR A 1 550 ? 16.119 14.900 -48.712 1.00 85.25 550 THR A N 1
ATOM 4389 C CA . THR A 1 550 ? 17.238 15.835 -48.537 1.00 85.25 550 THR A CA 1
ATOM 4390 C C . THR A 1 550 ? 17.520 16.577 -49.840 1.00 85.25 550 THR A C 1
ATOM 4392 O O . THR A 1 550 ? 17.002 16.205 -50.898 1.00 85.25 550 THR A O 1
ATOM 4395 N N . ALA A 1 551 ? 18.337 17.633 -49.782 1.00 88.12 551 ALA A N 1
ATOM 4396 C CA . ALA A 1 551 ? 18.811 18.314 -50.985 1.00 88.12 551 ALA A CA 1
ATOM 4397 C C . ALA A 1 551 ? 19.467 17.330 -51.979 1.00 88.12 551 ALA A C 1
ATOM 4399 O O . ALA A 1 551 ? 20.159 16.391 -51.579 1.00 88.12 551 ALA A O 1
ATOM 4400 N N . LEU A 1 552 ? 19.275 17.541 -53.286 1.00 88.62 552 LEU A N 1
ATOM 4401 C CA . LEU A 1 552 ? 19.612 16.553 -54.326 1.00 88.62 552 LEU A CA 1
ATOM 4402 C C . LEU A 1 552 ? 21.089 16.099 -54.317 1.00 88.62 552 LEU A C 1
ATOM 4404 O O . LEU A 1 552 ? 21.383 14.947 -54.667 1.00 88.62 552 LEU A O 1
ATOM 4408 N N . PHE A 1 553 ? 21.989 16.996 -53.903 1.00 90.00 553 PHE A N 1
ATOM 4409 C CA . PHE A 1 553 ? 23.424 16.774 -53.698 1.00 90.00 553 PHE A CA 1
ATOM 4410 C C . PHE A 1 553 ? 23.846 17.113 -52.261 1.00 90.00 553 PHE A C 1
ATOM 4412 O O . PHE A 1 553 ? 24.957 17.604 -52.040 1.00 90.00 553 PHE A O 1
ATOM 4419 N N . SER A 1 554 ? 22.953 16.899 -51.286 1.00 86.56 554 SER A N 1
ATOM 4420 C CA . SER A 1 554 ? 23.165 17.301 -49.895 1.00 86.56 554 SER A CA 1
ATOM 4421 C C . SER A 1 554 ? 24.501 16.784 -49.373 1.00 86.56 554 SER A C 1
ATOM 4423 O O . SER A 1 554 ? 24.782 15.584 -49.348 1.00 86.56 554 SER A O 1
ATOM 4425 N N . GLY A 1 555 ? 25.348 17.722 -48.960 1.00 79.44 555 GLY A N 1
ATOM 4426 C CA . GLY A 1 555 ? 26.633 17.417 -48.357 1.00 79.44 555 GLY A CA 1
ATOM 4427 C C . GLY A 1 555 ? 27.777 17.032 -49.297 1.00 79.44 555 GLY A C 1
ATOM 4428 O O . GLY A 1 555 ? 28.846 16.683 -48.787 1.00 79.44 555 GLY A O 1
ATOM 4429 N N . LEU A 1 556 ? 27.600 17.141 -50.614 1.00 86.12 556 LEU A N 1
ATOM 4430 C CA . LEU A 1 556 ? 28.715 17.113 -51.565 1.00 86.12 556 LEU A CA 1
ATOM 4431 C C . LEU A 1 556 ? 29.376 18.492 -51.655 1.00 86.12 556 LEU A C 1
ATOM 4433 O O . LEU A 1 556 ? 28.707 19.522 -51.558 1.00 86.12 556 LEU A O 1
ATOM 4437 N N . THR A 1 557 ? 30.688 18.519 -51.883 1.00 87.44 557 THR A N 1
ATOM 4438 C CA . THR A 1 557 ? 31.436 19.770 -52.087 1.00 87.44 557 THR A CA 1
ATOM 4439 C C . THR A 1 557 ? 31.772 19.935 -53.567 1.00 87.44 557 THR A C 1
ATOM 4441 O O . THR A 1 557 ? 32.332 19.033 -54.189 1.00 87.44 557 THR A O 1
ATOM 4444 N N . VAL A 1 558 ? 31.473 21.102 -54.146 1.00 87.56 558 VAL A N 1
ATOM 4445 C CA . VAL A 1 558 ? 31.789 21.389 -55.556 1.00 87.56 558 VAL A CA 1
ATOM 4446 C C . VAL A 1 558 ? 33.307 21.304 -55.782 1.00 87.56 558 VAL A C 1
ATOM 4448 O O . VAL A 1 558 ? 34.079 21.993 -55.120 1.00 87.56 558 VAL A O 1
ATOM 4451 N N . GLY A 1 559 ? 33.735 20.450 -56.715 1.00 85.25 559 GLY A N 1
ATOM 4452 C CA . GLY A 1 559 ? 35.139 20.164 -57.033 1.00 85.25 559 GLY A CA 1
ATOM 4453 C C . GLY A 1 559 ? 35.792 19.036 -56.221 1.00 85.25 559 GLY A C 1
ATOM 4454 O O . GLY A 1 559 ? 36.878 18.586 -56.592 1.00 85.25 559 GLY A O 1
ATOM 4455 N N . GLN A 1 560 ? 35.158 18.541 -55.154 1.00 88.62 560 GLN A N 1
ATOM 4456 C CA . GLN A 1 560 ? 35.696 17.461 -54.321 1.00 88.62 560 GLN A CA 1
ATOM 4457 C C . GLN A 1 560 ? 35.295 16.080 -54.861 1.00 88.62 560 GLN A C 1
ATOM 4459 O O . GLN A 1 560 ? 34.173 15.888 -55.324 1.00 88.62 560 GLN A O 1
ATOM 4464 N N . ALA A 1 561 ? 36.213 15.112 -54.787 1.00 87.12 561 ALA A N 1
ATOM 4465 C CA . ALA A 1 561 ? 35.951 13.719 -55.142 1.00 87.12 561 ALA A CA 1
ATOM 4466 C C . ALA A 1 561 ? 35.581 12.891 -53.900 1.00 87.12 561 ALA A C 1
ATOM 4468 O O . ALA A 1 561 ? 36.449 12.451 -53.145 1.00 87.12 561 ALA A O 1
ATOM 4469 N N . ASP A 1 562 ? 34.287 12.661 -53.695 1.00 88.44 562 ASP A N 1
ATOM 4470 C CA . ASP A 1 562 ? 33.761 11.947 -52.534 1.00 88.44 562 ASP A CA 1
ATOM 4471 C C . ASP A 1 562 ? 33.770 10.425 -52.737 1.00 88.44 562 ASP A C 1
ATOM 4473 O O . ASP A 1 562 ? 33.406 9.914 -53.798 1.00 88.44 562 ASP A O 1
ATOM 4477 N N . LYS A 1 563 ? 34.172 9.679 -51.697 1.00 88.88 563 LYS A N 1
ATOM 4478 C CA . LYS A 1 563 ? 34.135 8.205 -51.664 1.00 88.88 563 LYS A CA 1
ATOM 4479 C C . LYS A 1 563 ? 32.696 7.708 -51.776 1.00 88.88 563 LYS A C 1
ATOM 4481 O O . LYS A 1 563 ? 31.846 8.181 -51.029 1.00 88.88 563 LYS A O 1
ATOM 4486 N N . GLN A 1 564 ? 32.432 6.726 -52.633 1.00 89.62 564 GLN A N 1
ATOM 4487 C CA . GLN A 1 564 ? 31.121 6.084 -52.779 1.00 89.62 564 GLN A CA 1
ATOM 4488 C C . GLN A 1 564 ? 31.230 4.560 -52.791 1.00 89.62 564 GLN A C 1
ATOM 4490 O O . GLN A 1 564 ? 32.241 4.009 -53.219 1.00 89.62 564 GLN A O 1
ATOM 4495 N N . LEU A 1 565 ? 30.173 3.892 -52.319 1.00 89.31 565 LEU A N 1
ATOM 4496 C CA . LEU A 1 565 ? 30.040 2.434 -52.294 1.00 89.31 565 LEU A CA 1
ATOM 4497 C C . LEU A 1 565 ? 28.829 2.011 -53.130 1.00 89.31 565 LEU A C 1
ATOM 4499 O O . LEU A 1 565 ? 27.689 2.366 -52.811 1.00 89.31 565 LEU A O 1
ATOM 4503 N N . VAL A 1 566 ? 29.075 1.235 -54.182 1.00 90.00 566 VAL A N 1
ATOM 4504 C CA . VAL A 1 566 ? 28.051 0.733 -55.104 1.00 90.00 566 VAL A CA 1
ATOM 4505 C C . VAL A 1 566 ? 28.048 -0.788 -55.124 1.00 90.00 566 VAL A C 1
ATOM 4507 O O . VAL A 1 566 ? 29.094 -1.422 -55.093 1.00 90.00 566 VAL A O 1
ATOM 4510 N N . ILE A 1 567 ? 26.855 -1.367 -55.197 1.00 88.44 567 ILE A N 1
ATOM 4511 C CA . ILE A 1 567 ? 26.637 -2.802 -55.350 1.00 88.44 567 ILE A CA 1
ATOM 4512 C C . ILE A 1 567 ? 26.495 -3.129 -56.840 1.00 88.44 567 ILE A C 1
ATOM 4514 O O . ILE A 1 567 ? 25.659 -2.529 -57.510 1.00 88.44 567 ILE A O 1
ATOM 4518 N N . TRP A 1 568 ? 27.271 -4.096 -57.328 1.00 87.38 568 TRP A N 1
ATOM 4519 C CA . TRP A 1 568 ? 27.163 -4.685 -58.667 1.00 87.38 568 TRP A CA 1
ATOM 4520 C C . TRP A 1 568 ? 27.384 -6.195 -58.579 1.00 87.38 568 TRP A C 1
ATOM 4522 O O . TRP A 1 568 ? 28.253 -6.633 -57.821 1.00 87.38 568 TRP A O 1
ATOM 4532 N N . GLU A 1 569 ? 26.570 -6.977 -59.296 1.00 83.06 569 GLU A N 1
ATOM 4533 C CA . GLU A 1 569 ? 26.494 -8.446 -59.187 1.00 83.06 569 GLU A CA 1
ATOM 4534 C C . GLU A 1 569 ? 26.670 -8.930 -57.743 1.00 83.06 569 GLU A C 1
ATOM 4536 O O . GLU A 1 569 ? 27.606 -9.652 -57.385 1.00 83.06 569 GLU A O 1
ATOM 4541 N N . GLN A 1 570 ? 25.797 -8.388 -56.885 1.00 85.44 570 GLN A N 1
ATOM 4542 C CA . GLN A 1 570 ? 25.704 -8.685 -55.457 1.00 85.44 570 GLN A CA 1
ATOM 4543 C C . GLN A 1 570 ? 27.016 -8.524 -54.663 1.00 85.44 570 GLN A C 1
ATOM 4545 O O . GLN A 1 570 ? 27.154 -9.097 -53.588 1.00 85.44 570 GLN A O 1
ATOM 4550 N N . VAL A 1 571 ? 27.968 -7.702 -55.116 1.00 86.69 571 VAL A N 1
ATOM 4551 C CA . VAL A 1 571 ? 29.167 -7.332 -54.344 1.00 86.69 571 VAL A CA 1
ATOM 4552 C C . VAL A 1 571 ? 29.330 -5.823 -54.306 1.00 86.69 571 VAL A C 1
ATOM 4554 O O . VAL A 1 571 ? 29.042 -5.124 -55.272 1.00 86.69 571 VAL A O 1
ATOM 4557 N N . GLU A 1 572 ? 29.793 -5.310 -53.172 1.00 88.88 572 GLU A N 1
ATOM 4558 C CA . GLU A 1 572 ? 30.046 -3.887 -52.986 1.00 88.88 572 GLU A CA 1
ATOM 4559 C C . GLU A 1 572 ? 31.454 -3.477 -53.451 1.00 88.88 572 GLU A C 1
ATOM 4561 O O . GLU A 1 572 ? 32.459 -4.134 -53.166 1.00 88.88 572 GLU A O 1
ATOM 4566 N N . TYR A 1 573 ? 31.517 -2.345 -54.142 1.00 88.38 573 TYR A N 1
ATOM 4567 C CA . TYR A 1 573 ? 32.696 -1.749 -54.754 1.00 88.38 573 TYR A CA 1
ATOM 4568 C C . TYR A 1 573 ? 32.838 -0.285 -54.341 1.00 88.38 573 TYR A C 1
ATOM 4570 O O . TYR A 1 573 ? 31.862 0.464 -54.316 1.00 88.38 573 TYR A O 1
ATOM 4578 N N . GLU A 1 574 ? 34.070 0.133 -54.063 1.00 88.69 574 GLU A N 1
ATOM 4579 C CA . GLU A 1 574 ? 34.424 1.532 -53.822 1.00 88.69 574 GLU A CA 1
ATOM 4580 C C . GLU A 1 574 ? 34.690 2.273 -55.135 1.00 88.69 574 GLU A C 1
ATOM 4582 O O . GLU A 1 574 ? 35.306 1.719 -56.040 1.00 88.69 574 GLU A O 1
ATOM 4587 N N . GLY A 1 575 ? 34.293 3.541 -55.212 1.00 90.69 575 GLY A N 1
ATOM 4588 C CA . GLY A 1 575 ? 34.674 4.481 -56.267 1.00 90.69 575 GLY A CA 1
ATOM 4589 C C . GLY A 1 575 ? 34.526 5.933 -55.811 1.00 90.69 575 GLY A C 1
ATOM 4590 O O . GLY A 1 575 ? 34.419 6.212 -54.610 1.00 90.69 575 GLY A O 1
ATOM 4591 N N . ARG A 1 576 ? 34.511 6.869 -56.763 1.00 91.62 576 ARG A N 1
ATOM 4592 C CA . ARG A 1 576 ? 34.439 8.321 -56.516 1.00 91.62 576 ARG A CA 1
ATOM 4593 C C . ARG A 1 576 ? 33.225 8.963 -57.194 1.00 91.62 576 ARG A C 1
ATOM 4595 O O . ARG A 1 576 ? 32.827 8.558 -58.284 1.00 91.62 576 ARG A O 1
ATOM 4602 N N . GLN A 1 577 ? 32.679 10.017 -56.594 1.00 92.44 577 GLN A N 1
ATOM 4603 C CA . GLN A 1 577 ? 31.747 10.940 -57.255 1.00 92.44 577 GLN A CA 1
ATOM 4604 C C . GLN A 1 577 ? 32.212 12.395 -57.121 1.00 92.44 577 GLN A C 1
ATOM 4606 O O . GLN A 1 577 ? 32.930 12.713 -56.177 1.00 92.44 577 GLN A O 1
ATOM 4611 N N . VAL A 1 578 ? 31.787 13.276 -58.026 1.00 92.38 578 VAL A N 1
ATOM 4612 C CA . VAL A 1 578 ? 32.173 14.699 -58.053 1.00 92.38 578 VAL A CA 1
ATOM 4613 C C . VAL A 1 578 ? 30.981 15.558 -58.482 1.00 92.38 578 VAL A C 1
ATOM 4615 O O . VAL A 1 578 ? 30.245 15.170 -59.388 1.00 92.38 578 VAL A O 1
ATOM 4618 N N . VAL A 1 579 ? 30.815 16.746 -57.895 1.00 92.75 579 VAL A N 1
ATOM 4619 C CA . VAL A 1 579 ? 29.899 17.793 -58.395 1.00 92.75 579 VAL A CA 1
ATOM 4620 C C . VAL A 1 579 ? 30.714 18.972 -58.922 1.00 92.75 579 VAL A C 1
ATOM 4622 O O . VAL A 1 579 ? 31.670 19.382 -58.271 1.00 92.75 579 VAL A O 1
ATOM 4625 N N . LEU A 1 580 ? 30.351 19.537 -60.074 1.00 92.25 580 LEU A N 1
ATOM 4626 C CA . LEU A 1 580 ? 31.045 20.663 -60.709 1.00 92.25 580 LEU A CA 1
ATOM 4627 C C . LEU A 1 580 ? 30.061 21.745 -61.182 1.00 92.25 580 LEU A C 1
ATOM 4629 O O . LEU A 1 580 ? 28.915 21.460 -61.514 1.00 92.25 580 LEU A O 1
ATOM 4633 N N . ASP A 1 581 ? 30.525 22.993 -61.270 1.00 87.19 581 ASP A N 1
ATOM 4634 C CA . ASP A 1 581 ? 29.764 24.086 -61.901 1.00 87.19 581 ASP A CA 1
ATOM 4635 C C . ASP A 1 581 ? 29.784 24.029 -63.438 1.00 87.19 581 ASP A C 1
ATOM 4637 O O . ASP A 1 581 ? 28.863 24.531 -64.080 1.00 87.19 581 ASP A O 1
ATOM 4641 N N . TYR A 1 582 ? 30.851 23.461 -64.005 1.00 86.25 582 TYR A N 1
ATOM 4642 C CA . TYR A 1 582 ? 31.135 23.327 -65.436 1.00 86.25 582 TYR A CA 1
ATOM 4643 C C . TYR A 1 582 ? 32.139 22.182 -65.657 1.00 86.25 582 TYR A C 1
ATOM 4645 O O . TYR A 1 582 ? 32.846 21.775 -64.726 1.00 86.25 582 TYR A O 1
ATOM 4653 N N . TRP A 1 583 ? 32.210 21.648 -66.873 1.00 91.88 583 TRP A N 1
ATOM 4654 C CA . TRP A 1 583 ? 33.048 20.500 -67.216 1.00 91.88 583 TRP A CA 1
ATOM 4655 C C . TRP A 1 583 ? 34.561 20.778 -67.109 1.00 91.88 583 TRP A C 1
ATOM 4657 O O . TRP A 1 583 ? 35.054 21.858 -67.439 1.00 91.88 583 TRP A O 1
ATOM 4667 N N . ARG A 1 584 ? 35.329 19.768 -66.670 1.00 88.44 584 ARG A N 1
ATOM 4668 C CA . ARG A 1 584 ? 36.799 19.804 -66.564 1.00 88.44 584 ARG A CA 1
ATOM 4669 C C . ARG A 1 584 ? 37.416 18.472 -66.997 1.00 88.44 584 ARG A C 1
ATOM 4671 O O . ARG A 1 584 ? 37.086 17.434 -66.432 1.00 88.44 584 ARG A O 1
ATOM 4678 N N . GLY A 1 585 ? 38.359 18.519 -67.943 1.00 81.31 585 GLY A N 1
ATOM 4679 C CA . GLY A 1 585 ? 38.940 17.325 -68.577 1.00 81.31 585 GLY A CA 1
ATOM 4680 C C . GLY A 1 585 ? 39.694 16.370 -67.642 1.00 81.31 585 GLY A C 1
ATOM 4681 O O . GLY A 1 585 ? 39.659 15.164 -67.869 1.00 81.31 585 GLY A O 1
ATOM 4682 N N . ASP A 1 586 ? 40.307 16.874 -66.563 1.00 85.88 586 ASP A N 1
ATOM 4683 C CA . ASP A 1 586 ? 41.107 16.072 -65.615 1.00 85.88 586 ASP A CA 1
ATOM 4684 C C . ASP A 1 586 ? 40.328 14.870 -65.040 1.00 85.88 586 ASP A C 1
ATOM 4686 O O . ASP A 1 586 ? 40.881 13.790 -64.828 1.00 85.88 586 ASP A O 1
ATOM 4690 N N . TYR A 1 587 ? 39.015 15.028 -64.831 1.00 87.94 587 TYR A N 1
ATOM 4691 C CA . TYR A 1 587 ? 38.158 13.982 -64.268 1.00 87.94 587 TYR A CA 1
ATOM 4692 C C . TYR A 1 587 ? 37.877 12.824 -65.243 1.00 87.94 587 TYR A C 1
ATOM 4694 O O . TYR A 1 587 ? 37.380 11.783 -64.808 1.00 87.94 587 TYR A O 1
ATOM 4702 N N . GLY A 1 588 ? 38.230 12.962 -66.527 1.00 84.56 588 GLY A N 1
ATOM 4703 C CA . GLY A 1 588 ? 38.109 11.917 -67.546 1.00 84.56 588 GLY A CA 1
ATOM 4704 C C . GLY A 1 588 ? 39.256 10.896 -67.589 1.00 84.56 588 GLY A C 1
ATOM 4705 O O . GLY A 1 588 ? 39.147 9.930 -68.341 1.00 84.56 588 GLY A O 1
ATOM 4706 N N . ALA A 1 589 ? 40.341 11.086 -66.826 1.00 87.25 589 ALA A N 1
ATOM 4707 C CA . ALA A 1 589 ? 41.522 10.208 -66.825 1.00 87.25 589 ALA A CA 1
ATOM 4708 C C . ALA A 1 589 ? 41.318 8.870 -66.076 1.00 87.25 589 ALA A C 1
ATOM 4710 O O . ALA A 1 589 ? 40.462 8.778 -65.195 1.00 87.25 589 ALA A O 1
ATOM 4711 N N . ASP A 1 590 ? 42.139 7.860 -66.399 1.00 83.62 590 ASP A N 1
ATOM 4712 C CA . ASP A 1 590 ? 42.115 6.511 -65.800 1.00 83.62 590 ASP A CA 1
ATOM 4713 C C . ASP A 1 590 ? 42.273 6.479 -64.263 1.00 83.62 590 ASP A C 1
ATOM 4715 O O . ASP A 1 590 ? 42.746 7.427 -63.637 1.00 83.62 590 ASP A O 1
ATOM 4719 N N . LEU A 1 591 ? 41.856 5.360 -63.655 1.00 84.31 591 LEU A N 1
ATOM 4720 C CA . LEU A 1 591 ? 41.726 5.191 -62.199 1.00 84.31 591 LEU A CA 1
ATOM 4721 C C . LEU A 1 591 ? 42.966 4.535 -61.561 1.00 84.31 591 LEU A C 1
ATOM 4723 O O . LEU A 1 591 ? 43.352 3.430 -61.953 1.00 84.31 591 LEU A O 1
ATOM 4727 N N . GLY A 1 592 ? 43.546 5.178 -60.541 1.00 74.62 592 GLY A N 1
ATOM 4728 C CA . GLY A 1 592 ? 44.627 4.634 -59.707 1.00 74.62 592 GLY A CA 1
ATOM 4729 C C . GLY A 1 592 ? 44.143 3.820 -58.493 1.00 74.62 592 GLY A C 1
ATOM 4730 O O . GLY A 1 592 ? 42.945 3.647 -58.277 1.00 74.62 592 GLY A O 1
ATOM 4731 N N . ARG A 1 593 ? 45.078 3.344 -57.647 1.00 67.25 593 ARG A N 1
ATOM 4732 C CA . ARG A 1 593 ? 44.742 2.587 -56.413 1.00 67.25 593 ARG A CA 1
ATOM 4733 C C . ARG A 1 593 ? 43.832 3.378 -55.462 1.00 67.25 593 ARG A C 1
ATOM 4735 O O . ARG A 1 593 ? 42.948 2.787 -54.851 1.00 67.25 593 ARG A O 1
ATOM 4742 N N . ASP A 1 594 ? 44.011 4.696 -55.393 1.00 68.88 594 ASP A N 1
ATOM 4743 C CA . ASP A 1 594 ? 43.240 5.582 -54.512 1.00 68.88 594 ASP A CA 1
ATOM 4744 C C . ASP A 1 594 ? 41.899 6.042 -55.127 1.00 68.88 594 ASP A C 1
ATOM 4746 O O . ASP A 1 594 ? 41.020 6.533 -54.416 1.00 68.88 594 ASP A O 1
ATOM 4750 N N . ASP A 1 595 ? 41.680 5.844 -56.431 1.00 71.44 595 ASP A N 1
ATOM 4751 C CA . ASP A 1 595 ? 40.401 6.134 -57.100 1.00 71.44 595 ASP A CA 1
ATOM 4752 C C . ASP A 1 595 ? 39.352 5.026 -56.901 1.00 71.44 595 ASP A C 1
ATOM 4754 O O . ASP A 1 595 ? 38.157 5.258 -57.083 1.00 71.44 595 ASP A O 1
ATOM 4758 N N . GLY A 1 596 ? 39.779 3.820 -56.522 1.00 84.56 596 GLY A N 1
ATOM 4759 C CA . GLY A 1 596 ? 38.907 2.651 -56.445 1.00 84.56 596 GLY A CA 1
ATOM 4760 C C . GLY A 1 596 ? 38.515 2.116 -57.828 1.00 84.56 596 GLY A C 1
ATOM 4761 O O . GLY A 1 596 ? 39.314 2.073 -58.764 1.00 84.56 596 GLY A O 1
ATOM 4762 N N . PHE A 1 597 ? 37.276 1.645 -57.955 1.00 89.38 597 PHE A N 1
ATOM 4763 C CA . PHE A 1 597 ? 36.797 0.913 -59.125 1.00 89.38 597 PHE A CA 1
ATOM 4764 C C . PHE A 1 597 ? 36.047 1.773 -60.161 1.00 89.38 597 PHE A C 1
ATOM 4766 O O . PHE A 1 597 ? 36.038 1.359 -61.319 1.00 89.38 597 PHE A O 1
ATOM 4773 N N . PHE A 1 598 ? 35.457 2.929 -59.813 1.00 92.12 598 PHE A N 1
ATOM 4774 C CA . PHE A 1 598 ? 34.669 3.785 -60.734 1.00 92.12 598 PHE A CA 1
ATOM 4775 C C . PHE A 1 598 ? 34.747 5.295 -60.411 1.00 92.12 598 PHE A C 1
ATOM 4777 O O . PHE A 1 598 ? 35.101 5.663 -59.289 1.00 92.12 598 PHE A O 1
ATOM 4784 N N . ARG A 1 599 ? 34.335 6.174 -61.347 1.00 93.00 599 ARG A N 1
ATOM 4785 C CA . ARG A 1 599 ? 34.171 7.633 -61.124 1.00 93.00 599 ARG A CA 1
ATOM 4786 C C . ARG A 1 599 ? 32.890 8.206 -61.777 1.00 93.00 599 ARG A C 1
ATOM 4788 O O . ARG A 1 599 ? 32.633 7.947 -62.946 1.00 93.00 599 ARG A O 1
ATOM 4795 N N . VAL A 1 600 ? 32.099 9.023 -61.070 1.00 93.62 600 VAL A N 1
ATOM 4796 C CA . VAL A 1 600 ? 30.881 9.692 -61.607 1.00 93.62 600 VAL A CA 1
ATOM 4797 C C . VAL A 1 600 ? 30.924 11.211 -61.388 1.00 93.62 600 VAL A C 1
ATOM 4799 O O . VAL A 1 600 ? 31.359 11.666 -60.336 1.00 93.62 600 VAL A O 1
ATOM 4802 N N . VAL A 1 601 ? 30.460 12.011 -62.352 1.00 93.38 601 VAL A N 1
ATOM 4803 C CA . VAL A 1 601 ? 30.465 13.488 -62.294 1.00 93.38 601 VAL A CA 1
ATOM 4804 C C . VAL A 1 601 ? 29.057 14.060 -62.519 1.00 93.38 601 VAL A C 1
ATOM 4806 O O . VAL A 1 601 ? 28.356 13.630 -63.431 1.00 93.38 601 VAL A O 1
ATOM 4809 N N . PHE A 1 602 ? 28.646 15.060 -61.736 1.00 93.94 602 PHE A N 1
ATOM 4810 C CA . PHE A 1 602 ? 27.390 15.810 -61.902 1.00 93.94 602 PHE A CA 1
ATOM 4811 C C . PHE A 1 602 ? 27.676 17.299 -62.150 1.00 93.94 602 PHE A C 1
ATOM 4813 O O . PHE A 1 602 ? 28.477 17.891 -61.428 1.00 93.94 602 PHE A O 1
ATOM 4820 N N . LEU A 1 603 ? 27.017 17.918 -63.132 1.00 93.12 603 LEU A N 1
ATOM 4821 C CA . LEU A 1 603 ? 27.099 19.365 -63.378 1.00 93.12 603 LEU A CA 1
ATOM 4822 C C . LEU A 1 603 ? 25.917 20.103 -62.736 1.00 93.12 603 LEU A C 1
ATOM 4824 O O . LEU A 1 603 ? 24.790 19.630 -62.825 1.00 93.12 603 LEU A O 1
ATOM 4828 N N . LEU A 1 604 ? 26.151 21.278 -62.143 1.00 91.00 604 LEU A N 1
ATOM 4829 C CA . LEU A 1 604 ? 25.102 22.139 -61.566 1.00 91.00 604 LEU A CA 1
ATOM 4830 C C . LEU A 1 604 ? 24.425 23.066 -62.589 1.00 91.00 604 LEU A C 1
ATOM 4832 O O . LEU A 1 604 ? 23.415 23.697 -62.273 1.00 91.00 604 LEU A O 1
ATOM 4836 N N . ARG A 1 605 ? 24.975 23.169 -63.803 1.00 87.94 605 ARG A N 1
ATOM 4837 C CA . ARG A 1 605 ? 24.482 24.024 -64.891 1.00 87.94 605 ARG A CA 1
ATOM 4838 C C . ARG A 1 605 ? 24.300 23.222 -66.185 1.00 87.94 605 ARG A C 1
ATOM 4840 O O . ARG A 1 605 ? 25.029 22.251 -66.393 1.00 87.94 605 ARG A O 1
ATOM 4847 N N . PRO A 1 606 ? 23.354 23.614 -67.060 1.00 87.56 606 PRO A N 1
ATOM 4848 C CA . PRO A 1 606 ? 23.263 23.060 -68.406 1.00 87.56 606 PRO A CA 1
ATOM 4849 C C . PRO A 1 606 ? 24.525 23.406 -69.217 1.00 87.56 606 PRO A C 1
ATOM 4851 O O . PRO A 1 606 ? 24.974 24.549 -69.234 1.00 87.56 606 PRO A O 1
ATOM 4854 N N . GLU A 1 607 ? 25.089 22.414 -69.905 1.00 87.75 607 GLU A N 1
ATOM 4855 C CA . GLU A 1 607 ? 26.308 22.521 -70.725 1.00 87.75 607 GLU A CA 1
ATOM 4856 C C . GLU A 1 607 ? 26.231 21.528 -71.903 1.00 87.75 607 GLU A C 1
ATOM 4858 O O . GLU A 1 607 ? 25.443 20.579 -71.841 1.00 87.75 607 GLU A O 1
ATOM 4863 N N . ASN A 1 608 ? 27.036 21.699 -72.964 1.00 84.00 608 ASN A N 1
ATOM 4864 C CA . ASN A 1 608 ? 27.102 20.782 -74.115 1.00 84.00 608 ASN A CA 1
ATOM 4865 C C . ASN A 1 608 ? 28.451 20.018 -74.171 1.00 84.00 608 ASN A C 1
ATOM 4867 O O . ASN A 1 608 ? 29.507 20.632 -74.111 1.00 84.00 608 ASN A O 1
ATOM 4871 N N . LEU A 1 609 ? 28.413 18.680 -74.253 1.00 87.25 609 LEU A N 1
ATOM 4872 C CA . LEU A 1 609 ? 29.511 17.739 -73.937 1.00 87.25 609 LEU A CA 1
ATOM 4873 C C . LEU A 1 609 ? 29.325 16.429 -74.724 1.00 87.25 609 LEU A C 1
ATOM 4875 O O . LEU A 1 609 ? 28.179 16.022 -74.921 1.00 87.25 609 LEU A O 1
ATOM 4879 N N . ASP A 1 610 ? 30.429 15.787 -75.122 1.00 85.12 610 ASP A N 1
ATOM 4880 C CA . ASP A 1 610 ? 30.496 14.580 -75.965 1.00 85.12 610 ASP A CA 1
ATOM 4881 C C . ASP A 1 610 ? 31.392 13.468 -75.357 1.00 85.12 610 ASP A C 1
ATOM 4883 O O . ASP A 1 610 ? 32.277 13.738 -74.542 1.00 85.12 610 ASP A O 1
ATOM 4887 N N . SER A 1 611 ? 31.189 12.213 -75.782 1.00 86.19 611 SER A N 1
ATOM 4888 C CA . SER A 1 611 ? 31.902 11.004 -75.322 1.00 86.19 611 SER A CA 1
ATOM 4889 C C . SER A 1 611 ? 33.412 10.991 -75.593 1.00 86.19 611 SER A C 1
ATOM 4891 O O . SER A 1 611 ? 34.150 10.230 -74.959 1.00 86.19 611 SER A O 1
ATOM 4893 N N . SER A 1 612 ? 33.907 11.826 -76.511 1.00 84.62 612 SER A N 1
ATOM 4894 C CA . SER A 1 612 ? 35.347 11.981 -76.768 1.00 84.62 612 SER A CA 1
ATOM 4895 C C . SER A 1 612 ? 36.136 12.576 -75.588 1.00 84.62 612 SER A C 1
ATOM 4897 O O . SER A 1 612 ? 37.358 12.443 -75.563 1.00 84.62 612 SER A O 1
ATOM 4899 N N . ALA A 1 613 ? 35.465 13.167 -74.592 1.00 85.00 613 ALA A N 1
ATOM 4900 C CA . ALA A 1 613 ? 36.080 13.828 -73.435 1.00 85.00 613 ALA A CA 1
ATOM 4901 C C . ALA A 1 613 ? 36.505 12.892 -72.275 1.00 85.00 613 ALA A C 1
ATOM 4903 O O . ALA A 1 613 ? 36.890 13.379 -71.212 1.00 85.00 613 ALA A O 1
ATOM 4904 N N . LEU A 1 614 ? 36.409 11.569 -72.443 1.00 90.62 614 LEU A N 1
ATOM 4905 C CA . LEU A 1 614 ? 36.697 10.564 -71.409 1.00 90.62 614 LEU A CA 1
ATOM 4906 C C . LEU A 1 614 ? 37.771 9.570 -71.892 1.00 90.62 614 LEU A C 1
ATOM 4908 O O . LEU A 1 614 ? 37.863 9.296 -73.089 1.00 90.62 614 LEU A O 1
ATOM 4912 N N . HIS A 1 615 ? 38.567 9.012 -70.974 1.00 86.94 615 HIS A N 1
ATOM 4913 C CA . HIS A 1 615 ? 39.640 8.057 -71.294 1.00 86.94 615 HIS A CA 1
ATOM 4914 C C . HIS A 1 615 ? 39.376 6.639 -70.778 1.00 86.94 615 HIS A C 1
ATOM 4916 O O . HIS A 1 615 ? 39.566 5.698 -71.544 1.00 86.94 615 HIS A O 1
ATOM 4922 N N . GLY A 1 616 ? 38.904 6.490 -69.536 1.00 83.31 616 GLY A N 1
ATOM 4923 C CA . GLY A 1 616 ? 38.624 5.183 -68.932 1.00 83.31 616 GLY A CA 1
ATOM 4924 C C . GLY A 1 616 ? 37.156 4.756 -69.041 1.00 83.31 616 GLY A C 1
ATOM 4925 O O . GLY A 1 616 ? 36.249 5.560 -68.822 1.00 83.31 616 GLY A O 1
ATOM 4926 N N . ASP A 1 617 ? 36.909 3.467 -69.288 1.00 86.56 617 ASP A N 1
ATOM 4927 C CA . ASP A 1 617 ? 35.558 2.892 -69.452 1.00 86.56 617 ASP A CA 1
ATOM 4928 C C . ASP A 1 617 ? 34.731 2.807 -68.152 1.00 86.56 617 ASP A C 1
ATOM 4930 O O . ASP A 1 617 ? 33.573 2.403 -68.160 1.00 86.56 617 ASP A O 1
ATOM 4934 N N . ARG A 1 618 ? 35.306 3.212 -67.014 1.00 91.12 618 ARG A N 1
ATOM 4935 C CA . ARG A 1 618 ? 34.680 3.170 -65.679 1.00 91.12 618 ARG A CA 1
ATOM 4936 C C . ARG A 1 618 ? 34.256 4.568 -65.188 1.00 91.12 618 ARG A C 1
ATOM 4938 O O . ARG A 1 618 ? 34.292 4.834 -63.983 1.00 91.12 618 ARG A O 1
ATOM 4945 N N . ILE A 1 619 ? 33.894 5.466 -66.120 1.00 92.31 619 ILE A N 1
ATOM 4946 C CA . ILE A 1 619 ? 33.623 6.899 -65.873 1.00 92.31 619 ILE A CA 1
ATOM 4947 C C . ILE A 1 619 ? 32.324 7.391 -66.560 1.00 92.31 619 ILE A C 1
ATOM 4949 O O . ILE A 1 619 ? 32.095 7.091 -67.733 1.00 92.31 619 ILE A O 1
ATOM 4953 N N . ALA A 1 620 ? 31.501 8.192 -65.859 1.00 93.00 620 ALA A N 1
ATOM 4954 C CA . ALA A 1 620 ? 30.249 8.786 -66.378 1.00 93.00 620 ALA A CA 1
ATOM 4955 C C . ALA A 1 620 ? 29.995 10.247 -65.922 1.00 93.00 620 ALA A C 1
ATOM 4957 O O . ALA A 1 620 ? 30.454 10.650 -64.852 1.00 93.00 620 ALA A O 1
ATOM 4958 N N . VAL A 1 621 ? 29.228 11.031 -66.700 1.00 94.00 621 VAL A N 1
ATOM 4959 C CA . VAL A 1 621 ? 28.940 12.472 -66.466 1.00 94.00 621 VAL A CA 1
ATOM 4960 C C . VAL A 1 621 ? 27.447 12.803 -66.654 1.00 94.00 621 VAL A C 1
ATOM 4962 O O . VAL A 1 621 ? 26.859 12.363 -67.636 1.00 94.00 621 VAL A O 1
ATOM 4965 N N . CYS A 1 622 ? 26.831 13.604 -65.772 1.00 93.88 622 CYS A N 1
ATOM 4966 C CA . CYS A 1 622 ? 25.398 13.971 -65.786 1.00 93.88 622 CYS A CA 1
ATOM 4967 C C . CYS A 1 622 ? 25.164 15.498 -65.874 1.00 93.88 622 CYS A C 1
ATOM 4969 O O . CYS A 1 622 ? 25.871 16.255 -65.210 1.00 93.88 622 CYS A O 1
ATOM 4971 N N . VAL A 1 623 ? 24.143 15.953 -66.621 1.00 92.94 623 VAL A N 1
ATOM 4972 C CA . VAL A 1 623 ? 23.877 17.386 -66.922 1.00 92.94 623 VAL A CA 1
ATOM 4973 C C . VAL A 1 623 ? 22.370 17.754 -66.801 1.00 92.94 623 VAL A C 1
ATOM 4975 O O . VAL A 1 623 ? 21.556 17.012 -67.353 1.00 92.94 623 VAL A O 1
ATOM 4978 N N . PRO A 1 624 ? 21.976 18.865 -66.130 1.00 93.19 624 PRO A N 1
ATOM 4979 C CA . PRO A 1 624 ? 20.575 19.258 -65.841 1.00 93.19 624 PRO A CA 1
ATOM 4980 C C . PRO A 1 624 ? 19.886 20.162 -66.887 1.00 93.19 624 PRO A C 1
ATOM 4982 O O . PRO A 1 624 ? 20.536 20.661 -67.806 1.00 93.19 624 PRO A O 1
ATOM 4985 N N . ARG A 1 625 ? 18.576 20.430 -66.693 1.00 91.56 625 ARG A N 1
ATOM 4986 C CA . ARG A 1 625 ? 17.793 21.488 -67.386 1.00 91.56 625 ARG A CA 1
ATOM 4987 C C . ARG A 1 625 ? 17.739 22.827 -66.622 1.00 91.56 625 ARG A C 1
ATOM 4989 O O . ARG A 1 625 ? 18.194 22.930 -65.483 1.00 91.56 625 ARG A O 1
ATOM 4996 N N . GLU A 1 626 ? 17.131 23.839 -67.241 1.00 88.44 626 GLU A N 1
ATOM 4997 C CA . GLU A 1 626 ? 16.812 25.147 -66.639 1.00 88.44 626 GLU A CA 1
ATOM 4998 C C . GLU A 1 626 ? 15.684 25.070 -65.582 1.00 88.44 626 GLU A C 1
ATOM 5000 O O . GLU A 1 626 ? 14.893 24.122 -65.568 1.00 88.44 626 GLU A O 1
ATOM 5005 N N . VAL A 1 627 ? 15.613 26.065 -64.689 1.00 86.81 627 VAL A N 1
ATOM 5006 C CA . VAL A 1 627 ? 14.696 26.141 -63.526 1.00 86.81 627 VAL A CA 1
ATOM 5007 C C . VAL A 1 627 ? 13.331 26.730 -63.928 1.00 86.81 627 VAL A C 1
ATOM 5009 O O . VAL A 1 627 ? 13.288 27.738 -64.632 1.00 86.81 627 VAL A O 1
ATOM 5012 N N . ALA A 1 628 ? 12.213 26.135 -63.483 1.00 87.38 628 ALA A N 1
ATOM 5013 C CA . ALA A 1 628 ? 10.857 26.624 -63.790 1.00 87.38 628 ALA A CA 1
ATOM 5014 C C . ALA A 1 628 ? 10.208 27.421 -62.631 1.00 87.38 628 ALA A C 1
ATOM 5016 O O . ALA A 1 628 ? 10.826 27.702 -61.611 1.00 87.38 628 ALA A O 1
ATOM 5017 N N . GLU A 1 629 ? 8.969 27.884 -62.808 1.00 84.19 629 GLU A N 1
ATOM 5018 C CA . GLU A 1 629 ? 8.324 28.850 -61.898 1.00 84.19 629 GLU A CA 1
ATOM 5019 C C . GLU A 1 629 ? 7.796 28.230 -60.590 1.00 84.19 629 GLU A C 1
ATOM 5021 O O . GLU A 1 629 ? 7.789 28.878 -59.543 1.00 84.19 629 GLU A O 1
ATOM 5026 N N . THR A 1 630 ? 7.435 26.946 -60.607 1.00 85.56 630 THR A N 1
ATOM 5027 C CA . THR A 1 630 ? 7.056 26.176 -59.410 1.00 85.56 630 THR A CA 1
ATOM 5028 C C . THR A 1 630 ? 8.201 26.056 -58.401 1.00 85.56 630 THR A C 1
ATOM 5030 O O . THR A 1 630 ? 7.990 26.192 -57.196 1.00 85.56 630 THR A O 1
ATOM 5033 N N . GLU A 1 631 ? 9.419 25.873 -58.906 1.00 89.00 631 GLU A N 1
ATOM 5034 C CA . GLU A 1 631 ? 10.686 25.865 -58.183 1.00 89.00 631 GLU A CA 1
ATOM 5035 C C . GLU A 1 631 ? 10.907 27.211 -57.456 1.00 89.00 631 GLU A C 1
ATOM 5037 O O . GLU A 1 631 ? 11.281 27.225 -56.281 1.00 89.00 631 GLU A O 1
ATOM 5042 N N . ARG A 1 632 ? 10.601 28.343 -58.118 1.00 86.56 632 ARG A N 1
ATOM 5043 C CA . ARG A 1 632 ? 10.740 29.703 -57.554 1.00 86.56 632 ARG A CA 1
ATOM 5044 C C . ARG A 1 632 ? 9.795 29.947 -56.368 1.00 86.56 632 ARG A C 1
ATOM 5046 O O . ARG A 1 632 ? 10.227 30.455 -55.335 1.00 86.56 632 ARG A O 1
ATOM 5053 N N . ASN A 1 633 ? 8.524 29.553 -56.484 1.00 85.69 633 ASN A N 1
ATOM 5054 C CA . ASN A 1 633 ? 7.518 29.787 -55.437 1.00 85.69 633 ASN A CA 1
ATOM 5055 C C . ASN A 1 633 ? 7.819 29.023 -54.133 1.00 85.69 633 ASN A C 1
ATOM 5057 O O . ASN A 1 633 ? 7.664 29.572 -53.042 1.00 85.69 633 ASN A O 1
ATOM 5061 N N . ALA A 1 634 ? 8.294 27.776 -54.235 1.00 88.00 634 ALA A N 1
ATOM 5062 C CA . ALA A 1 634 ? 8.666 26.971 -53.067 1.00 88.00 634 ALA A CA 1
ATOM 5063 C C . ALA A 1 634 ? 9.835 27.587 -52.272 1.00 88.00 634 ALA A C 1
ATOM 5065 O O . ALA A 1 634 ? 9.883 27.483 -51.047 1.00 88.00 634 ALA A O 1
ATOM 5066 N N . LEU A 1 635 ? 10.755 28.263 -52.968 1.00 89.56 635 LEU A N 1
ATOM 5067 C CA . LEU A 1 635 ? 11.896 28.953 -52.371 1.00 89.56 635 LEU A CA 1
ATOM 5068 C C . LEU A 1 635 ? 11.475 30.222 -51.603 1.00 89.56 635 LEU A C 1
ATOM 5070 O O . LEU A 1 635 ? 11.996 30.482 -50.518 1.00 89.56 635 LEU A O 1
ATOM 5074 N N . GLN A 1 636 ? 10.504 30.988 -52.118 1.00 87.56 636 GLN A N 1
ATOM 5075 C CA . GLN A 1 636 ? 10.049 32.242 -51.497 1.00 87.56 636 GLN A CA 1
ATOM 5076 C C . GLN A 1 636 ? 9.367 32.026 -50.133 1.00 87.56 636 GLN A C 1
ATOM 5078 O O . GLN A 1 636 ? 9.652 32.759 -49.183 1.00 87.56 636 GLN A O 1
ATOM 5083 N N . ASP A 1 637 ? 8.512 31.004 -50.007 1.00 87.38 637 ASP A N 1
AT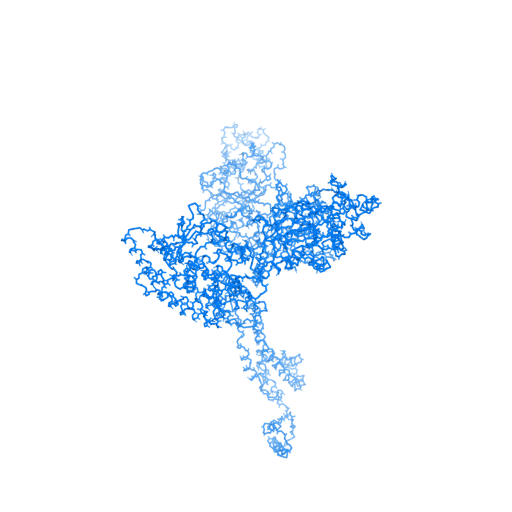OM 5084 C CA . ASP A 1 637 ? 7.811 30.695 -48.748 1.00 87.38 637 ASP A CA 1
ATOM 5085 C C . ASP A 1 637 ? 8.782 30.308 -47.612 1.00 87.38 637 ASP A C 1
ATOM 5087 O O . ASP A 1 637 ? 8.512 30.599 -46.445 1.00 87.38 637 ASP A O 1
ATOM 5091 N N . LEU A 1 638 ? 9.919 29.679 -47.937 1.00 88.50 638 LEU A N 1
ATOM 5092 C CA . LEU A 1 638 ? 10.944 29.302 -46.957 1.00 88.50 638 LEU A CA 1
ATOM 5093 C C . LEU A 1 638 ? 11.781 30.508 -46.497 1.00 88.50 638 LEU A C 1
ATOM 5095 O O . LEU A 1 638 ? 12.080 30.634 -45.309 1.00 88.50 638 LEU A O 1
ATOM 5099 N N . LEU A 1 639 ? 12.124 31.419 -47.416 1.00 87.75 639 LEU A N 1
ATOM 5100 C CA . LEU A 1 639 ? 12.880 32.636 -47.097 1.00 87.75 639 LEU A CA 1
ATOM 5101 C C . LEU A 1 639 ? 12.107 33.555 -46.134 1.00 87.75 639 LEU A C 1
ATOM 5103 O O . LEU A 1 639 ? 12.675 34.028 -45.152 1.00 87.75 639 LEU A O 1
ATOM 5107 N N . ALA A 1 640 ? 10.797 33.725 -46.342 1.00 86.88 640 ALA A N 1
ATOM 5108 C CA . ALA A 1 640 ? 9.948 34.542 -45.468 1.00 86.88 640 ALA A CA 1
ATOM 5109 C C . ALA A 1 640 ? 9.899 34.044 -44.007 1.00 86.88 640 ALA A C 1
ATOM 5111 O O . ALA A 1 640 ? 9.815 34.847 -43.077 1.00 86.88 640 ALA A O 1
ATOM 5112 N N . LEU A 1 641 ? 9.970 32.725 -43.793 1.00 88.00 641 LEU A N 1
ATOM 5113 C CA . LEU A 1 641 ? 9.954 32.124 -42.456 1.00 88.00 641 LEU A CA 1
ATOM 5114 C C . LEU A 1 641 ? 11.301 32.299 -41.726 1.00 88.00 641 LEU A C 1
ATOM 5116 O O . LEU A 1 641 ? 11.317 32.511 -40.514 1.00 88.00 641 LEU A O 1
ATOM 5120 N N . ASN A 1 642 ? 12.417 32.294 -42.463 1.00 87.12 642 ASN A N 1
ATOM 5121 C CA . ASN A 1 642 ? 13.753 32.566 -41.920 1.00 87.12 642 ASN A CA 1
ATOM 5122 C C . ASN A 1 642 ? 13.947 34.048 -41.530 1.00 87.12 642 ASN A C 1
ATOM 5124 O O . ASN A 1 642 ? 14.606 34.340 -40.525 1.00 87.12 642 ASN A O 1
ATOM 5128 N N . ASP A 1 643 ? 13.352 34.986 -42.279 1.00 85.81 643 ASP A N 1
ATOM 5129 C CA . ASP A 1 643 ? 13.339 36.411 -41.914 1.00 85.81 643 ASP A CA 1
ATOM 5130 C C . ASP A 1 643 ? 12.564 36.657 -40.603 1.00 85.81 643 ASP A C 1
ATOM 5132 O O . ASP A 1 643 ? 12.998 37.458 -39.766 1.00 85.81 643 ASP A O 1
ATOM 5136 N N . LEU A 1 644 ? 11.430 35.966 -40.407 1.00 88.00 644 LEU A N 1
ATOM 5137 C CA . LEU A 1 644 ? 10.617 36.081 -39.191 1.00 88.00 644 LEU A CA 1
ATOM 5138 C C . LEU A 1 644 ? 11.386 35.588 -37.955 1.00 88.00 644 LEU A C 1
ATOM 5140 O O . LEU A 1 644 ? 11.480 36.320 -36.968 1.00 88.00 644 LEU A O 1
ATOM 5144 N N . ASP A 1 645 ? 11.981 34.390 -38.035 1.00 86.81 645 ASP A N 1
ATOM 5145 C CA . ASP A 1 645 ? 12.849 33.825 -36.987 1.00 86.81 645 ASP A CA 1
ATOM 5146 C C . ASP A 1 645 ? 13.963 34.801 -36.591 1.00 86.81 645 ASP A C 1
ATOM 5148 O O . ASP A 1 645 ? 14.182 35.089 -35.415 1.00 86.81 645 ASP A O 1
ATOM 5152 N N . THR A 1 646 ? 14.630 35.372 -37.596 1.00 86.00 646 THR A N 1
ATOM 5153 C CA . THR A 1 646 ? 15.749 36.295 -37.393 1.00 86.00 646 THR A CA 1
ATOM 5154 C C . THR A 1 646 ? 15.312 37.608 -36.745 1.00 86.00 646 THR A C 1
ATOM 5156 O O . THR A 1 646 ? 16.063 38.161 -35.948 1.00 86.00 646 THR A O 1
ATOM 5159 N N . THR A 1 647 ? 14.098 38.091 -37.023 1.00 85.56 647 THR A N 1
ATOM 5160 C CA . THR A 1 647 ? 13.604 39.366 -36.470 1.00 85.56 647 THR A CA 1
ATOM 5161 C C . THR A 1 647 ? 13.173 39.255 -35.004 1.00 85.56 647 THR A C 1
ATOM 5163 O O . THR A 1 647 ? 13.331 40.210 -34.246 1.00 85.56 647 THR A O 1
ATOM 5166 N N . TYR A 1 648 ? 12.645 38.103 -34.579 1.00 85.94 648 TYR A N 1
ATOM 5167 C CA . TYR A 1 648 ? 12.137 37.902 -33.212 1.00 85.94 648 TYR A CA 1
ATOM 5168 C C . TYR A 1 648 ? 13.123 37.192 -32.273 1.00 85.94 648 TYR A C 1
ATOM 5170 O O . TYR A 1 648 ? 12.827 37.028 -31.088 1.00 85.94 648 TYR A O 1
ATOM 5178 N N . ARG A 1 649 ? 14.305 36.807 -32.771 1.00 83.25 649 ARG A N 1
ATOM 5179 C CA . ARG A 1 649 ? 15.320 36.023 -32.048 1.00 83.25 649 ARG A CA 1
ATOM 5180 C C . ARG A 1 649 ? 15.688 36.599 -30.679 1.00 83.25 649 ARG A C 1
ATOM 5182 O O . ARG A 1 649 ? 15.615 35.878 -29.683 1.00 83.25 649 ARG A O 1
ATOM 5189 N N . ASP A 1 650 ? 15.985 37.894 -30.620 1.00 83.38 650 ASP A N 1
ATOM 5190 C CA . ASP A 1 650 ? 16.588 38.530 -29.439 1.00 83.38 650 ASP A CA 1
ATOM 5191 C C . ASP A 1 650 ? 15.567 39.213 -28.504 1.00 83.38 650 ASP A C 1
ATOM 5193 O O . ASP A 1 650 ? 15.938 39.744 -27.460 1.00 83.38 650 ASP A O 1
ATOM 5197 N N . ARG A 1 651 ? 14.266 39.185 -28.839 1.00 82.31 651 ARG A N 1
ATOM 5198 C CA . ARG A 1 651 ? 13.192 39.690 -27.962 1.00 82.31 651 ARG A CA 1
ATOM 5199 C C . ARG A 1 651 ? 12.796 38.641 -26.913 1.00 82.31 651 ARG A C 1
ATOM 5201 O O . ARG A 1 651 ? 12.730 37.446 -27.214 1.00 82.31 651 ARG A O 1
ATOM 5208 N N . THR A 1 652 ? 12.501 39.087 -25.692 1.00 76.69 652 THR A N 1
ATOM 5209 C CA . THR A 1 652 ? 12.156 38.230 -24.534 1.00 76.69 652 THR A CA 1
ATOM 5210 C C . THR A 1 652 ? 10.848 38.626 -23.845 1.00 76.69 652 THR A C 1
ATOM 5212 O O . THR A 1 652 ? 10.582 38.174 -22.739 1.00 76.69 652 THR A O 1
ATOM 5215 N N . ASP A 1 653 ? 10.052 39.491 -24.470 1.00 79.88 653 ASP A N 1
ATOM 5216 C CA . ASP A 1 653 ? 8.698 39.812 -24.016 1.00 79.88 653 ASP A CA 1
ATOM 5217 C C . ASP A 1 653 ? 7.709 38.658 -24.306 1.00 79.88 653 ASP A C 1
ATOM 5219 O O . ASP A 1 653 ? 7.979 37.774 -25.127 1.00 79.88 653 ASP A O 1
ATOM 5223 N N . ASP A 1 654 ? 6.545 38.659 -23.647 1.00 68.31 654 ASP A N 1
ATOM 5224 C CA . ASP A 1 654 ? 5.563 37.567 -23.770 1.00 68.31 654 ASP A CA 1
ATOM 5225 C C . ASP A 1 654 ? 4.961 37.431 -25.181 1.00 68.31 654 ASP A C 1
ATOM 5227 O O . ASP A 1 654 ? 4.345 36.412 -25.508 1.00 68.31 654 ASP A O 1
ATOM 5231 N N . GLU A 1 655 ? 5.098 38.459 -26.019 1.00 74.06 655 GLU A N 1
ATOM 5232 C CA . GLU A 1 655 ? 4.746 38.422 -27.440 1.00 74.06 655 GLU A CA 1
ATOM 5233 C C . GLU A 1 655 ? 5.813 37.636 -28.219 1.00 74.06 655 GLU A C 1
ATOM 5235 O O . GLU A 1 655 ? 5.482 36.725 -28.982 1.00 74.06 655 GLU A O 1
ATOM 5240 N N . ALA A 1 656 ? 7.096 37.907 -27.971 1.00 77.94 656 ALA A N 1
ATOM 5241 C CA . ALA A 1 656 ? 8.219 37.211 -28.588 1.00 77.94 656 ALA A CA 1
ATOM 5242 C C . ALA A 1 656 ? 8.273 35.717 -28.243 1.00 77.94 656 ALA A C 1
ATOM 5244 O O . ALA A 1 656 ? 8.571 34.911 -29.127 1.00 77.94 656 ALA A O 1
ATOM 5245 N N . LEU A 1 657 ? 7.929 35.326 -27.008 1.00 77.81 657 LEU A N 1
ATOM 5246 C CA . LEU A 1 657 ? 7.778 33.909 -26.642 1.00 77.81 657 LEU A CA 1
ATOM 5247 C C . LEU A 1 657 ? 6.737 33.208 -27.534 1.00 77.81 657 LEU A C 1
ATOM 5249 O O . LEU A 1 657 ? 6.993 32.125 -28.061 1.00 77.81 657 LEU A O 1
ATOM 5253 N N . ARG A 1 658 ? 5.602 33.866 -27.795 1.00 77.00 658 ARG A N 1
ATOM 5254 C CA . ARG A 1 658 ? 4.529 33.324 -28.644 1.00 77.00 658 ARG A CA 1
ATOM 5255 C C . ARG A 1 658 ? 4.876 33.311 -30.138 1.00 77.00 658 ARG A C 1
ATOM 5257 O O . ARG A 1 658 ? 4.460 32.393 -30.843 1.00 77.00 658 ARG A O 1
ATOM 5264 N N . VAL A 1 659 ? 5.664 34.269 -30.636 1.00 79.69 659 VAL A N 1
ATOM 5265 C CA . VAL A 1 659 ? 6.141 34.261 -32.038 1.00 79.69 659 VAL A CA 1
ATOM 5266 C C . VAL A 1 659 ? 7.166 33.149 -32.285 1.00 79.69 659 VAL A C 1
ATOM 5268 O O . VAL A 1 659 ? 7.115 32.491 -33.328 1.00 79.69 659 VAL A O 1
ATOM 5271 N N . LYS A 1 660 ? 8.061 32.887 -31.323 1.00 82.38 660 LYS A N 1
ATOM 5272 C CA . LYS A 1 660 ? 9.074 31.819 -31.419 1.00 82.38 660 LYS A CA 1
ATOM 5273 C C . LYS A 1 660 ? 8.440 30.432 -31.592 1.00 82.38 660 LYS A C 1
ATOM 5275 O O . LYS A 1 660 ? 8.887 29.659 -32.440 1.00 82.38 660 LYS A O 1
ATOM 5280 N N . GLU A 1 661 ? 7.350 30.146 -30.883 1.00 84.31 661 GLU A N 1
ATOM 5281 C CA . GLU A 1 661 ? 6.645 28.859 -31.000 1.00 84.31 661 GLU A CA 1
ATOM 5282 C C . GLU A 1 661 ? 5.904 28.696 -32.349 1.00 84.31 661 GLU A C 1
ATOM 5284 O O . GLU A 1 661 ? 5.872 27.604 -32.928 1.00 84.31 661 GLU A O 1
ATOM 5289 N N . TYR A 1 662 ? 5.397 29.789 -32.938 1.00 83.38 662 TYR A N 1
ATOM 5290 C CA . TYR A 1 662 ? 4.794 29.757 -34.280 1.00 83.38 662 TYR A CA 1
ATOM 5291 C C . TYR A 1 662 ? 5.810 29.374 -35.373 1.00 83.38 662 TYR A C 1
ATOM 5293 O O . TYR A 1 662 ? 5.506 28.555 -36.250 1.00 83.38 662 TYR A O 1
ATOM 5301 N N . VAL A 1 663 ? 7.023 29.938 -35.317 1.00 85.19 663 VAL A N 1
ATOM 5302 C CA . VAL A 1 663 ? 8.124 29.616 -36.247 1.00 85.19 663 VAL A CA 1
ATOM 5303 C C . VAL A 1 663 ? 8.496 28.136 -36.147 1.00 85.19 663 VAL A C 1
ATOM 5305 O O . VAL A 1 663 ? 8.588 27.449 -37.171 1.00 85.19 663 VAL A O 1
ATOM 5308 N N . ARG A 1 664 ? 8.650 27.633 -34.914 1.00 82.00 664 ARG A N 1
ATOM 5309 C CA . ARG A 1 664 ? 8.972 26.230 -34.615 1.00 82.00 664 ARG A CA 1
ATOM 5310 C C . ARG A 1 664 ? 7.968 25.259 -35.242 1.00 82.00 664 ARG A C 1
ATOM 5312 O O . ARG A 1 664 ? 8.376 24.260 -35.828 1.00 82.00 664 ARG A O 1
ATOM 5319 N N . SER A 1 665 ? 6.679 25.591 -35.181 1.00 84.31 665 SER A N 1
ATOM 5320 C CA . SER A 1 665 ? 5.590 24.733 -35.665 1.00 84.31 665 SER A CA 1
ATOM 5321 C C . SER A 1 665 ? 5.480 24.637 -37.198 1.00 84.31 665 SER A C 1
ATOM 5323 O O . SER A 1 665 ? 5.042 23.614 -37.719 1.00 84.31 665 SER A O 1
ATOM 5325 N N . ASN A 1 666 ? 5.873 25.676 -37.949 1.00 84.31 666 ASN A N 1
ATOM 5326 C CA . ASN A 1 666 ? 5.552 25.788 -39.386 1.00 84.31 666 ASN A CA 1
ATOM 5327 C C . ASN A 1 666 ? 6.712 25.481 -40.354 1.00 84.31 666 ASN A C 1
ATOM 5329 O O . ASN A 1 666 ? 6.474 25.238 -41.542 1.00 84.31 666 ASN A O 1
ATOM 5333 N N . ARG A 1 667 ? 7.964 25.481 -39.877 1.00 87.44 667 ARG A N 1
ATOM 5334 C CA . ARG A 1 667 ? 9.178 25.345 -40.709 1.00 87.44 667 ARG A CA 1
ATOM 5335 C C . ARG A 1 667 ? 9.186 24.081 -41.580 1.00 87.44 667 ARG A C 1
ATOM 5337 O O . ARG A 1 667 ? 9.445 24.147 -42.782 1.00 87.44 667 ARG A O 1
ATOM 5344 N N . ASN A 1 668 ? 8.848 22.946 -40.973 1.00 85.56 668 ASN A N 1
ATOM 5345 C CA . ASN A 1 668 ? 8.997 21.610 -41.553 1.00 85.56 668 ASN A CA 1
ATOM 5346 C C . ASN A 1 668 ? 8.203 21.415 -42.862 1.00 85.56 668 ASN A C 1
ATOM 5348 O O . ASN A 1 668 ? 8.723 20.939 -43.873 1.00 85.56 668 ASN A O 1
ATOM 5352 N N . GLY A 1 669 ? 6.940 21.857 -42.893 1.00 85.12 669 GLY A N 1
ATOM 5353 C CA . GLY A 1 669 ? 6.082 21.695 -44.074 1.00 85.12 669 GLY A CA 1
ATOM 5354 C C . GLY A 1 669 ? 6.599 22.419 -45.325 1.00 85.12 669 GLY A C 1
ATOM 5355 O O . GLY A 1 669 ? 6.324 21.985 -46.443 1.00 85.12 669 GLY A O 1
ATOM 5356 N N . ARG A 1 670 ? 7.373 23.502 -45.157 1.00 87.56 670 ARG A N 1
ATOM 5357 C CA . ARG A 1 670 ? 7.898 24.314 -46.269 1.00 87.56 670 ARG A CA 1
ATOM 5358 C C . ARG A 1 670 ? 9.168 23.734 -46.884 1.00 87.56 670 ARG A C 1
ATOM 5360 O O . ARG A 1 670 ? 9.302 23.759 -48.106 1.00 87.56 670 ARG A O 1
ATOM 5367 N N . VAL A 1 671 ? 10.037 23.126 -46.075 1.00 88.88 671 VAL A N 1
ATOM 5368 C CA . VAL A 1 671 ? 11.222 22.398 -46.565 1.00 88.88 671 VAL A CA 1
ATOM 5369 C C . VAL A 1 671 ? 10.807 21.231 -47.478 1.00 88.88 671 VAL A C 1
ATOM 5371 O O . VAL A 1 671 ? 11.405 21.033 -48.535 1.00 88.88 671 VAL A O 1
ATOM 5374 N N . ALA A 1 672 ? 9.720 20.521 -47.140 1.00 87.12 672 ALA A N 1
ATOM 5375 C CA . ALA A 1 672 ? 9.222 19.364 -47.897 1.00 87.12 672 ALA A CA 1
ATOM 5376 C C . ALA A 1 672 ? 8.937 19.632 -49.390 1.00 87.12 672 ALA A C 1
ATOM 5378 O O . ALA A 1 672 ? 9.115 18.737 -50.219 1.00 87.12 672 ALA A O 1
ATOM 5379 N N . GLU A 1 673 ? 8.416 20.816 -49.730 1.00 88.31 673 GLU A N 1
ATOM 5380 C CA . GLU A 1 673 ? 8.025 21.158 -51.107 1.00 88.31 673 GLU A CA 1
ATOM 5381 C C . GLU A 1 673 ? 9.251 21.467 -51.969 1.00 88.31 673 GLU A C 1
ATOM 5383 O O . GLU A 1 673 ? 9.382 20.921 -53.065 1.00 88.31 673 GLU A O 1
ATOM 5388 N N . LEU A 1 674 ? 10.175 22.282 -51.448 1.00 91.31 674 LEU A N 1
ATOM 5389 C CA . LEU A 1 674 ? 11.386 22.713 -52.152 1.00 91.31 674 LEU A CA 1
ATOM 5390 C C . LEU A 1 674 ? 12.217 21.517 -52.645 1.00 91.31 674 LEU A C 1
ATOM 5392 O O . LEU A 1 674 ? 12.648 21.481 -53.797 1.00 91.31 674 LEU A O 1
ATOM 5396 N N . LEU A 1 675 ? 12.374 20.500 -51.797 1.00 90.31 675 LEU A N 1
ATOM 5397 C CA . LEU A 1 675 ? 13.172 19.307 -52.088 1.00 90.31 675 LEU A CA 1
ATOM 5398 C C . LEU A 1 675 ? 12.620 18.470 -53.251 1.00 90.31 675 LEU A C 1
ATOM 5400 O O . LEU A 1 675 ? 13.382 17.992 -54.093 1.00 90.31 675 LEU A O 1
ATOM 5404 N N . ARG A 1 676 ? 11.291 18.334 -53.362 1.00 88.06 676 ARG A N 1
ATOM 5405 C CA . ARG A 1 676 ? 10.663 17.580 -54.464 1.00 88.06 676 ARG A CA 1
ATOM 5406 C C . ARG A 1 676 ? 10.926 18.232 -55.824 1.00 88.06 676 ARG A C 1
ATOM 5408 O O . ARG A 1 676 ? 11.148 17.529 -56.808 1.00 88.06 676 ARG A O 1
ATOM 5415 N N . ARG A 1 677 ? 10.982 19.565 -55.861 1.00 90.62 677 ARG A N 1
ATOM 5416 C CA . ARG A 1 677 ? 11.216 20.360 -57.075 1.00 90.62 677 ARG A CA 1
ATOM 5417 C C . ARG A 1 677 ? 12.641 20.236 -57.624 1.00 90.62 677 ARG A C 1
ATOM 5419 O O . ARG A 1 677 ? 12.828 20.249 -58.837 1.00 90.62 677 ARG A O 1
ATOM 5426 N N . GLN A 1 678 ? 13.638 20.006 -56.768 1.00 91.75 678 GLN A N 1
ATOM 5427 C CA . GLN A 1 678 ? 15.030 19.798 -57.198 1.00 91.75 678 GLN A CA 1
ATOM 5428 C C . GLN A 1 678 ? 15.201 18.561 -58.100 1.00 91.75 678 GLN A C 1
ATOM 5430 O O . GLN A 1 678 ? 15.921 18.606 -59.100 1.00 91.75 678 GLN A O 1
ATOM 5435 N N . HIS A 1 679 ? 14.497 17.463 -57.806 1.00 89.44 679 HIS A N 1
ATOM 5436 C CA . HIS A 1 679 ? 14.543 16.241 -58.622 1.00 89.44 679 HIS A CA 1
ATOM 5437 C C . HIS A 1 679 ? 13.995 16.447 -60.044 1.00 89.44 679 HIS A C 1
ATOM 5439 O O . HIS A 1 679 ? 14.502 15.860 -61.005 1.00 89.44 679 HIS A O 1
ATOM 5445 N N . GLU A 1 680 ? 12.987 17.307 -60.207 1.00 88.44 680 GLU A N 1
ATOM 5446 C CA . GLU A 1 680 ? 12.366 17.612 -61.503 1.00 88.44 680 GLU A CA 1
ATOM 5447 C C . GLU A 1 680 ? 13.319 18.360 -62.460 1.00 88.44 680 GLU A C 1
ATOM 5449 O O . GLU A 1 680 ? 13.045 18.435 -63.660 1.00 88.44 680 GLU A O 1
ATOM 5454 N N . GLN A 1 681 ? 14.455 18.876 -61.976 1.00 91.12 681 GLN A N 1
ATOM 5455 C CA . GLN A 1 681 ? 15.476 19.532 -62.803 1.00 91.12 681 GLN A CA 1
ATOM 5456 C C . GLN A 1 681 ? 16.429 18.541 -63.507 1.00 91.12 681 GLN A C 1
ATOM 5458 O O . GLN A 1 681 ? 16.925 18.832 -64.594 1.00 91.12 681 GLN A O 1
ATOM 5463 N N . TYR A 1 682 ? 16.683 17.359 -62.935 1.00 92.00 682 TYR A N 1
ATOM 5464 C CA . TYR A 1 682 ? 17.640 16.391 -63.508 1.00 92.00 682 TYR A CA 1
ATOM 5465 C C . TYR A 1 682 ? 16.966 15.262 -64.296 1.00 92.00 682 TYR A C 1
ATOM 5467 O O . TYR A 1 682 ? 17.573 14.702 -65.207 1.00 92.00 682 TYR A O 1
ATOM 5475 N N . ARG A 1 683 ? 15.684 14.976 -64.026 1.00 91.44 683 ARG A N 1
ATOM 5476 C CA . ARG A 1 683 ? 14.883 14.007 -64.805 1.00 91.44 683 ARG A CA 1
ATOM 5477 C C . ARG A 1 683 ? 14.734 14.393 -66.280 1.00 91.44 683 ARG A C 1
ATOM 5479 O O . ARG A 1 683 ? 14.616 13.510 -67.114 1.00 91.44 683 ARG A O 1
ATOM 5486 N N . TYR A 1 684 ? 14.794 15.687 -66.596 1.00 89.06 684 TYR A N 1
ATOM 5487 C CA . TYR A 1 684 ? 14.769 16.214 -67.967 1.00 89.06 684 TYR A CA 1
ATOM 5488 C C . TYR A 1 684 ? 16.171 16.650 -68.461 1.00 89.06 684 TYR A C 1
ATOM 5490 O O . TYR A 1 684 ? 16.286 17.558 -69.280 1.00 89.06 684 TYR A O 1
ATOM 5498 N N . GLY A 1 685 ? 17.233 16.040 -67.914 1.00 90.00 685 GLY A N 1
ATOM 5499 C CA . GLY A 1 685 ? 18.643 16.261 -68.267 1.00 90.00 685 GLY A CA 1
ATOM 5500 C C . GLY A 1 685 ? 19.225 15.210 -69.231 1.00 90.00 685 GLY A C 1
ATOM 5501 O O . GLY A 1 685 ? 18.497 14.624 -70.028 1.00 90.00 685 GLY A O 1
ATOM 5502 N N . ARG A 1 686 ? 20.545 14.962 -69.166 1.00 91.81 686 ARG A N 1
ATOM 5503 C CA . ARG A 1 686 ? 21.287 13.992 -70.017 1.00 91.81 686 ARG A CA 1
ATOM 5504 C C . ARG A 1 686 ? 22.531 13.387 -69.335 1.00 91.81 686 ARG A C 1
ATOM 5506 O O . ARG A 1 686 ? 23.029 13.954 -68.362 1.00 91.81 686 ARG A O 1
ATOM 5513 N N . ILE A 1 687 ? 23.047 12.266 -69.859 1.00 93.00 687 ILE A N 1
ATOM 5514 C CA . ILE A 1 687 ? 24.204 11.502 -69.331 1.00 93.00 687 ILE A CA 1
ATOM 5515 C C . ILE A 1 687 ? 25.215 11.190 -70.461 1.00 93.00 687 ILE A C 1
ATOM 5517 O O . ILE A 1 687 ? 24.802 10.953 -71.593 1.00 93.00 687 ILE A O 1
ATOM 5521 N N . VAL A 1 688 ? 26.526 11.187 -70.170 1.00 91.81 688 VAL A N 1
ATOM 5522 C CA . VAL A 1 688 ? 27.640 10.947 -71.121 1.00 91.81 688 VAL A CA 1
ATOM 5523 C C . VAL A 1 688 ? 28.635 9.911 -70.560 1.00 91.81 688 VAL A C 1
ATOM 5525 O O . VAL A 1 688 ? 28.976 9.961 -69.377 1.00 91.81 688 VAL A O 1
ATOM 5528 N N . THR A 1 689 ? 29.124 8.986 -71.399 1.00 92.19 689 THR A N 1
ATOM 5529 C CA . THR A 1 689 ? 30.092 7.914 -71.050 1.00 92.19 689 THR A CA 1
ATOM 5530 C C . THR A 1 689 ? 31.121 7.686 -72.168 1.00 92.19 689 THR A C 1
ATOM 5532 O O . THR A 1 689 ? 30.877 8.077 -73.312 1.00 92.19 689 THR A O 1
ATOM 5535 N N . ARG A 1 690 ? 32.271 7.053 -71.871 1.00 89.31 690 ARG A N 1
ATOM 5536 C CA . ARG A 1 690 ? 33.354 6.822 -72.853 1.00 89.31 690 ARG A CA 1
ATOM 5537 C C . ARG A 1 690 ? 32.908 5.930 -74.011 1.00 89.31 690 ARG A C 1
ATOM 5539 O O . ARG A 1 690 ? 32.992 6.334 -75.167 1.00 89.31 690 ARG A O 1
ATOM 5546 N N . SER A 1 691 ? 32.398 4.745 -73.702 1.00 82.69 691 SER A N 1
ATOM 5547 C CA . SER A 1 691 ? 32.032 3.718 -74.685 1.00 82.69 691 SER A CA 1
ATOM 5548 C C . SER A 1 691 ? 30.707 4.014 -75.421 1.00 82.69 691 SER A C 1
ATOM 5550 O O . SER A 1 691 ? 30.213 3.165 -76.154 1.00 82.69 691 SER A O 1
ATOM 5552 N N . GLY A 1 692 ? 30.119 5.208 -75.236 1.00 80.19 692 GLY A N 1
ATOM 5553 C CA . GLY A 1 692 ? 28.876 5.627 -75.897 1.00 80.19 692 GLY A CA 1
ATOM 5554 C C . GLY A 1 692 ? 27.612 4.941 -75.363 1.00 80.19 692 GLY A C 1
ATOM 5555 O O . GLY A 1 692 ? 26.647 4.767 -76.104 1.00 80.19 692 GLY A O 1
ATOM 5556 N N . LEU A 1 693 ? 27.613 4.525 -74.092 1.00 85.75 693 LEU A N 1
ATOM 5557 C CA . LEU A 1 693 ? 26.498 3.820 -73.455 1.00 85.75 693 LEU A CA 1
ATOM 5558 C C . LEU A 1 693 ? 25.264 4.731 -73.338 1.00 85.75 693 LEU A C 1
ATOM 5560 O O . LEU A 1 693 ? 25.338 5.817 -72.758 1.00 85.75 693 LEU A O 1
ATOM 5564 N N . ASN A 1 694 ? 24.122 4.264 -73.848 1.00 80.25 694 ASN A N 1
ATOM 5565 C CA . ASN A 1 694 ? 22.855 4.999 -73.854 1.00 80.25 694 ASN A CA 1
ATOM 5566 C C . ASN A 1 694 ? 22.085 4.814 -72.529 1.00 80.25 694 ASN A C 1
ATOM 5568 O O . ASN A 1 694 ? 21.228 3.937 -72.424 1.00 80.25 694 ASN A O 1
ATOM 5572 N N . VAL A 1 695 ? 22.414 5.617 -71.511 1.00 87.06 695 VAL A N 1
ATOM 5573 C CA . VAL A 1 695 ? 21.789 5.554 -70.174 1.00 87.06 695 VAL A CA 1
ATOM 5574 C C . VAL A 1 695 ? 20.673 6.597 -70.037 1.00 87.06 695 VAL A C 1
ATOM 5576 O O . VAL A 1 695 ? 20.917 7.788 -70.218 1.00 87.06 695 VAL A O 1
ATOM 5579 N N . ASP A 1 696 ? 19.463 6.163 -69.666 1.00 88.56 696 ASP A N 1
ATOM 5580 C CA . ASP A 1 696 ? 18.288 7.035 -69.511 1.00 88.56 696 ASP A CA 1
ATOM 5581 C C . ASP A 1 696 ? 18.344 7.918 -68.233 1.00 88.56 696 ASP A C 1
ATOM 5583 O O . ASP A 1 696 ? 18.335 7.392 -67.110 1.00 88.56 696 ASP A O 1
ATOM 5587 N N . PRO A 1 697 ? 18.327 9.262 -68.360 1.00 89.62 697 PRO A N 1
ATOM 5588 C CA . PRO A 1 697 ? 18.259 10.185 -67.226 1.00 89.62 697 PRO A CA 1
ATOM 5589 C C . PRO A 1 697 ? 16.962 10.081 -66.417 1.00 89.62 697 PRO A C 1
ATOM 5591 O O . PRO A 1 697 ? 16.993 10.300 -65.202 1.00 89.62 697 PRO A O 1
ATOM 5594 N N . VAL A 1 698 ? 15.829 9.737 -67.042 1.00 89.31 698 VAL A N 1
ATOM 5595 C CA . VAL A 1 698 ? 14.548 9.598 -66.333 1.00 89.31 698 VAL A CA 1
ATOM 5596 C C . VAL A 1 698 ? 14.626 8.411 -65.381 1.00 89.31 698 VAL A C 1
ATOM 5598 O O . VAL A 1 698 ? 14.306 8.571 -64.198 1.00 89.31 698 VAL A O 1
ATOM 5601 N N . ALA A 1 699 ? 15.114 7.257 -65.843 1.00 87.06 699 ALA A N 1
ATOM 5602 C CA . ALA A 1 699 ? 15.389 6.104 -64.994 1.00 87.06 699 ALA A CA 1
ATOM 5603 C C . ALA A 1 699 ? 16.316 6.469 -63.824 1.00 87.06 699 ALA A C 1
ATOM 5605 O O . ALA A 1 699 ? 16.004 6.142 -62.676 1.00 87.06 699 ALA A O 1
ATOM 5606 N N . VAL A 1 700 ? 17.435 7.163 -64.068 1.00 89.25 700 VAL A N 1
ATOM 5607 C CA . VAL A 1 700 ? 18.368 7.572 -63.000 1.00 89.25 700 VAL A CA 1
ATOM 5608 C C . VAL A 1 700 ? 17.688 8.511 -61.995 1.00 89.25 700 VAL A C 1
ATOM 5610 O O . VAL A 1 700 ? 17.541 8.150 -60.829 1.00 89.25 700 VAL A O 1
ATOM 5613 N N . PHE A 1 701 ? 17.236 9.696 -62.408 1.00 89.88 701 PHE A N 1
ATOM 5614 C CA . PHE A 1 701 ? 16.839 10.765 -61.477 1.00 89.88 701 PHE A CA 1
ATOM 5615 C C . PHE A 1 701 ? 15.411 10.658 -60.921 1.00 89.88 701 PHE A C 1
ATOM 5617 O O . PHE A 1 701 ? 15.062 11.398 -59.999 1.00 89.88 701 PHE A O 1
ATOM 5624 N N . SER A 1 702 ? 14.598 9.710 -61.402 1.00 86.31 702 SER A N 1
ATOM 5625 C CA . SER A 1 702 ? 13.339 9.341 -60.728 1.00 86.31 702 SER A CA 1
ATOM 5626 C C . SER A 1 702 ? 13.570 8.580 -59.412 1.00 86.31 702 SER A C 1
ATOM 5628 O O . SER A 1 702 ? 12.629 8.409 -58.641 1.00 86.31 702 SER A O 1
ATOM 5630 N N . ARG A 1 703 ? 14.802 8.125 -59.133 1.00 87.31 703 ARG A N 1
ATOM 5631 C CA . ARG A 1 703 ? 15.160 7.449 -57.879 1.00 87.31 703 ARG A CA 1
ATOM 5632 C C . ARG A 1 703 ? 15.431 8.480 -56.766 1.00 87.31 703 ARG A C 1
ATOM 5634 O O . ARG A 1 703 ? 16.279 9.361 -56.963 1.00 87.31 703 ARG A O 1
ATOM 5641 N N . PRO A 1 704 ? 14.755 8.389 -55.602 1.00 74.50 704 PRO A N 1
ATOM 5642 C CA . PRO A 1 704 ? 14.838 9.406 -54.553 1.00 74.50 704 PRO A CA 1
ATOM 5643 C C . PRO A 1 704 ? 16.213 9.438 -53.877 1.00 74.50 704 PRO A C 1
ATOM 5645 O O . PRO A 1 704 ? 16.769 10.516 -53.671 1.00 74.50 704 PRO A O 1
ATOM 5648 N N . GLN A 1 705 ? 16.826 8.282 -53.604 1.00 83.56 705 GLN A N 1
ATOM 5649 C CA . GLN A 1 705 ? 18.125 8.228 -52.934 1.00 83.56 705 GLN A CA 1
ATOM 5650 C C . GLN A 1 705 ? 19.289 8.360 -53.918 1.00 83.56 705 GLN A C 1
ATOM 5652 O O . GLN A 1 705 ? 19.294 7.776 -55.002 1.00 83.56 705 GLN A O 1
ATOM 5657 N N . GLN A 1 706 ? 20.325 9.089 -53.507 1.00 83.94 706 GLN A N 1
ATOM 5658 C CA . GLN A 1 706 ? 21.553 9.277 -54.282 1.00 83.94 706 GLN A CA 1
ATOM 5659 C C . GLN A 1 706 ? 22.272 7.958 -54.600 1.00 83.94 706 GLN A C 1
ATOM 5661 O O . GLN A 1 706 ? 22.781 7.787 -55.709 1.00 83.94 706 GLN A O 1
ATOM 5666 N N . ARG A 1 707 ? 22.265 7.007 -53.657 1.00 84.31 707 ARG A N 1
ATOM 5667 C CA . ARG A 1 707 ? 22.888 5.687 -53.822 1.00 84.31 707 ARG A CA 1
ATOM 5668 C C . ARG A 1 707 ? 22.311 4.925 -55.016 1.00 84.31 707 ARG A C 1
ATOM 5670 O O . ARG A 1 707 ? 23.071 4.376 -55.807 1.00 84.31 707 ARG A O 1
ATOM 5677 N N . ASP A 1 708 ? 20.992 4.946 -55.182 1.00 86.88 708 ASP A N 1
ATOM 5678 C CA . ASP A 1 708 ? 20.303 4.215 -56.252 1.00 86.88 708 ASP A CA 1
ATOM 5679 C C . ASP A 1 708 ? 20.595 4.821 -57.633 1.00 86.88 708 ASP A C 1
ATOM 5681 O O . ASP A 1 708 ? 20.698 4.096 -58.627 1.00 86.88 708 ASP A O 1
ATOM 5685 N N . ARG A 1 709 ? 20.770 6.152 -57.693 1.00 89.19 709 ARG A N 1
ATOM 5686 C CA . ARG A 1 709 ? 21.196 6.872 -58.907 1.00 89.19 709 ARG A CA 1
ATOM 5687 C C . ARG A 1 709 ? 22.580 6.398 -59.357 1.00 89.19 709 ARG A C 1
ATOM 5689 O O . ARG A 1 709 ? 22.760 6.040 -60.519 1.00 89.19 709 ARG A O 1
ATOM 5696 N N . LEU A 1 710 ? 23.533 6.341 -58.424 1.00 89.88 710 LEU A N 1
ATOM 5697 C CA . LEU A 1 710 ? 24.896 5.860 -58.674 1.00 89.88 710 LEU A CA 1
ATOM 5698 C C . LEU A 1 710 ? 24.940 4.371 -59.027 1.00 89.88 710 LEU A C 1
ATOM 5700 O O . LEU A 1 710 ? 25.657 3.990 -59.948 1.00 89.88 710 LEU A O 1
ATOM 5704 N N . ALA A 1 711 ? 24.171 3.533 -58.327 1.00 88.50 711 ALA A N 1
ATOM 5705 C CA . ALA A 1 711 ? 24.169 2.090 -58.552 1.00 88.50 711 ALA A CA 1
ATOM 5706 C C . ALA A 1 711 ? 23.735 1.726 -59.978 1.00 88.50 711 ALA A C 1
ATOM 5708 O O . ALA A 1 711 ? 24.365 0.889 -60.626 1.00 88.50 711 ALA A O 1
ATOM 5709 N N . HIS A 1 712 ? 22.711 2.408 -60.498 1.00 89.75 712 HIS A N 1
ATOM 5710 C CA . HIS A 1 712 ? 22.259 2.206 -61.872 1.00 89.75 712 HIS A CA 1
ATOM 5711 C C . HIS A 1 712 ? 23.299 2.661 -62.909 1.00 89.75 712 HIS A C 1
ATOM 5713 O O . HIS A 1 712 ? 23.524 1.955 -63.888 1.00 89.75 712 HIS A O 1
ATOM 5719 N N . LEU A 1 713 ? 23.972 3.795 -62.670 1.00 90.38 713 LEU A N 1
ATOM 5720 C CA . LEU A 1 713 ? 25.043 4.302 -63.537 1.00 90.38 713 LEU A CA 1
ATOM 5721 C C . LEU A 1 713 ? 26.252 3.356 -63.589 1.00 90.38 713 LEU A C 1
ATOM 5723 O O . LEU A 1 713 ? 26.759 3.061 -64.665 1.00 90.38 713 LEU A O 1
ATOM 5727 N N . VAL A 1 714 ? 26.716 2.877 -62.434 1.00 91.38 714 VAL A N 1
ATOM 5728 C CA . VAL A 1 714 ? 27.939 2.063 -62.324 1.00 91.38 714 VAL A CA 1
ATOM 5729 C C . VAL A 1 714 ? 27.736 0.622 -62.791 1.00 91.38 714 VAL A C 1
ATOM 5731 O O . VAL A 1 714 ? 28.677 0.042 -63.325 1.00 91.38 714 VAL A O 1
ATOM 5734 N N . SER A 1 715 ? 26.527 0.061 -62.673 1.00 89.44 715 SER A N 1
ATOM 5735 C CA . SER A 1 715 ? 26.239 -1.288 -63.196 1.00 89.44 715 SER A CA 1
ATOM 5736 C C . SER A 1 715 ? 26.531 -1.373 -64.701 1.0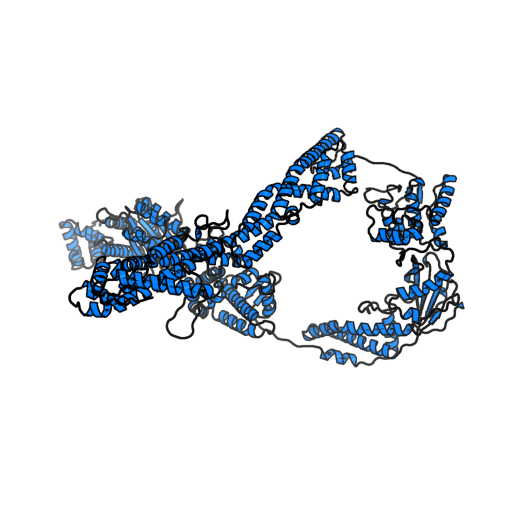0 89.44 715 SER A C 1
ATOM 5738 O O . SER A 1 715 ? 27.304 -2.227 -65.130 1.00 89.44 715 SER A O 1
ATOM 5740 N N . ALA A 1 716 ? 26.059 -0.381 -65.467 1.00 87.44 716 ALA A N 1
ATOM 5741 C CA . ALA A 1 716 ? 26.325 -0.265 -66.902 1.00 87.44 716 ALA A CA 1
ATOM 5742 C C . ALA A 1 716 ? 27.821 -0.089 -67.251 1.00 87.44 716 ALA A C 1
ATOM 5744 O O . ALA A 1 716 ? 28.233 -0.415 -68.361 1.00 87.44 716 ALA A O 1
ATOM 5745 N N . LEU A 1 717 ? 28.646 0.416 -66.322 1.00 89.69 717 LEU A N 1
ATOM 5746 C CA . LEU A 1 717 ? 30.098 0.547 -66.507 1.00 89.69 717 LEU A CA 1
ATOM 5747 C C . LEU A 1 717 ? 30.841 -0.768 -66.200 1.00 89.69 717 LEU A C 1
ATOM 5749 O O . LEU A 1 717 ? 31.820 -1.101 -66.866 1.00 89.69 717 LEU A O 1
ATOM 5753 N N . PHE A 1 718 ? 30.408 -1.525 -65.187 1.00 91.00 718 PHE A N 1
ATOM 5754 C CA . PHE A 1 718 ? 31.102 -2.745 -64.752 1.00 91.00 718 PHE A CA 1
ATOM 5755 C C . PHE A 1 718 ? 30.805 -3.974 -65.607 1.00 91.00 718 PHE A C 1
ATOM 5757 O O . PHE A 1 718 ? 31.721 -4.769 -65.824 1.00 91.00 718 PHE A O 1
ATOM 5764 N N . GLU A 1 719 ? 29.595 -4.083 -66.164 1.00 87.75 719 GLU A N 1
ATOM 5765 C CA . GLU A 1 719 ? 29.246 -5.102 -67.170 1.00 87.75 719 GLU A CA 1
ATOM 5766 C C . GLU A 1 719 ? 30.220 -5.097 -68.362 1.00 87.75 719 GLU A C 1
ATOM 5768 O O . GLU A 1 719 ? 30.523 -6.146 -68.926 1.00 87.75 719 GLU A O 1
ATOM 5773 N N . HIS A 1 720 ? 30.770 -3.928 -68.711 1.00 86.56 720 HIS A N 1
ATOM 5774 C CA . HIS A 1 720 ? 31.782 -3.793 -69.758 1.00 86.56 720 HIS A CA 1
ATOM 5775 C C . HIS A 1 720 ? 33.214 -4.098 -69.274 1.00 86.56 720 HIS A C 1
ATOM 5777 O O . HIS A 1 720 ? 34.034 -4.595 -70.044 1.00 86.56 720 HIS A O 1
ATOM 5783 N N . ALA A 1 721 ? 33.532 -3.810 -68.006 1.00 85.75 721 ALA A N 1
ATOM 5784 C CA . ALA A 1 721 ? 34.907 -3.800 -67.500 1.00 85.75 721 ALA A CA 1
ATOM 5785 C C . ALA A 1 721 ? 35.413 -5.132 -66.905 1.00 85.75 721 ALA A C 1
ATOM 5787 O O . ALA A 1 721 ? 36.627 -5.344 -66.871 1.00 85.75 721 ALA A O 1
ATOM 5788 N N . PHE A 1 722 ? 34.536 -6.022 -66.416 1.00 87.50 722 PHE A N 1
ATOM 5789 C CA . PHE A 1 722 ? 34.945 -7.219 -65.652 1.00 87.50 722 PHE A CA 1
ATOM 5790 C C . PHE A 1 722 ? 34.299 -8.533 -66.150 1.00 87.50 722 PHE A C 1
ATOM 5792 O O . PHE A 1 722 ? 33.421 -9.075 -65.480 1.00 87.50 722 PHE A O 1
ATOM 5799 N N . PRO A 1 723 ? 34.751 -9.105 -67.287 1.00 77.50 723 PRO A N 1
ATOM 5800 C CA . PRO A 1 723 ? 34.085 -10.253 -67.916 1.00 77.50 723 PRO A CA 1
ATOM 5801 C C . PRO A 1 723 ? 34.370 -11.631 -67.282 1.00 77.50 723 PRO A C 1
ATOM 5803 O O . PRO A 1 723 ? 33.569 -12.542 -67.450 1.00 77.50 723 PRO A O 1
ATOM 5806 N N . ASN A 1 724 ? 35.500 -11.823 -66.584 1.00 76.88 724 ASN A N 1
ATOM 5807 C CA . ASN A 1 724 ? 35.944 -13.136 -66.076 1.00 76.88 724 ASN A CA 1
ATOM 5808 C C . ASN A 1 724 ? 36.219 -13.088 -64.564 1.00 76.88 724 ASN A C 1
ATOM 5810 O O . ASN A 1 724 ? 37.362 -12.936 -64.129 1.00 76.88 724 ASN A O 1
ATOM 5814 N N . ARG A 1 725 ? 35.160 -13.186 -63.758 1.00 84.12 725 ARG A N 1
ATOM 5815 C CA . ARG A 1 725 ? 35.209 -13.006 -62.300 1.00 84.12 725 ARG A CA 1
ATOM 5816 C C . ARG A 1 725 ? 35.305 -14.355 -61.556 1.00 84.12 725 ARG A C 1
ATOM 5818 O O . ARG A 1 725 ? 34.600 -15.285 -61.931 1.00 84.12 725 ARG A O 1
ATOM 5825 N N . PRO A 1 726 ? 36.114 -14.501 -60.485 1.00 78.06 726 PRO A N 1
ATOM 5826 C CA . PRO A 1 726 ? 36.313 -15.779 -59.785 1.00 78.06 726 PRO A CA 1
ATOM 5827 C C . PRO A 1 726 ? 35.258 -16.048 -58.689 1.00 78.06 726 PRO A C 1
ATOM 5829 O O . PRO A 1 726 ? 35.570 -16.634 -57.651 1.00 78.06 726 PRO A O 1
ATOM 5832 N N . PHE A 1 727 ? 34.020 -15.603 -58.909 1.00 80.62 727 PHE A N 1
ATOM 5833 C CA . PHE A 1 727 ? 32.855 -15.887 -58.069 1.00 80.62 727 PHE A CA 1
ATOM 5834 C C . PHE A 1 727 ? 31.706 -16.336 -58.970 1.00 80.62 727 PHE A C 1
ATOM 5836 O O . PHE A 1 727 ? 31.580 -15.827 -60.083 1.00 80.62 727 PHE A O 1
ATOM 5843 N N . ALA A 1 728 ? 30.871 -17.246 -58.478 1.00 75.56 728 ALA A N 1
ATOM 5844 C CA . ALA A 1 728 ? 29.596 -17.585 -59.104 1.00 75.56 728 ALA A CA 1
ATOM 5845 C C . ALA A 1 728 ? 28.444 -16.813 -58.440 1.00 75.56 728 ALA A C 1
ATOM 5847 O O . ALA A 1 728 ? 28.628 -16.223 -57.371 1.00 75.56 728 ALA A O 1
ATOM 5848 N N . ASP A 1 729 ? 27.261 -16.856 -59.054 1.00 77.38 729 ASP A N 1
ATOM 5849 C CA . ASP A 1 729 ? 26.034 -16.246 -58.534 1.00 77.38 729 ASP A CA 1
ATOM 5850 C C . ASP A 1 729 ? 25.785 -16.658 -57.073 1.00 77.38 729 ASP A C 1
ATOM 5852 O O . ASP A 1 729 ? 25.802 -17.848 -56.731 1.00 77.38 729 ASP A O 1
ATOM 5856 N N . PHE A 1 730 ? 25.545 -15.685 -56.189 1.00 83.50 730 PHE A N 1
ATOM 5857 C CA . PHE A 1 730 ? 25.193 -15.988 -54.804 1.00 83.50 730 PHE A CA 1
ATOM 5858 C C . PHE A 1 730 ? 23.698 -16.292 -54.670 1.00 83.50 730 PHE A C 1
ATOM 5860 O O . PHE A 1 730 ? 22.865 -15.960 -55.516 1.00 83.50 730 PHE A O 1
ATOM 5867 N N . ARG A 1 731 ? 23.340 -16.958 -53.574 1.00 70.81 731 ARG A N 1
ATOM 5868 C CA . ARG A 1 731 ? 21.951 -17.281 -53.247 1.00 70.81 731 ARG A CA 1
ATOM 5869 C C . ARG A 1 731 ? 21.304 -16.096 -52.527 1.00 70.81 731 ARG A C 1
ATOM 5871 O O . ARG A 1 731 ? 21.857 -15.565 -51.570 1.00 70.81 731 ARG A O 1
ATOM 5878 N N . GLY A 1 732 ? 20.094 -15.731 -52.948 1.00 67.06 732 GLY A N 1
ATOM 5879 C CA . GLY A 1 732 ? 19.345 -14.604 -52.383 1.00 67.06 732 GLY A CA 1
ATOM 5880 C C . GLY A 1 732 ? 19.749 -13.246 -52.968 1.00 67.06 732 GLY A C 1
ATOM 5881 O O . GLY A 1 732 ? 20.634 -13.158 -53.806 1.00 67.06 732 GLY A O 1
ATOM 5882 N N . ASN A 1 733 ? 19.067 -12.178 -52.540 1.00 67.31 733 ASN A N 1
ATOM 5883 C CA . ASN A 1 733 ? 19.180 -10.840 -53.150 1.00 67.31 733 ASN A CA 1
ATOM 5884 C C . ASN A 1 733 ? 20.102 -9.873 -52.377 1.00 67.31 733 ASN A C 1
ATOM 5886 O O . ASN A 1 733 ? 20.209 -8.700 -52.734 1.00 67.31 733 ASN A O 1
ATOM 5890 N N . ALA A 1 734 ? 20.702 -10.318 -51.270 1.00 78.62 734 ALA A N 1
ATOM 5891 C CA . ALA A 1 734 ? 21.540 -9.472 -50.424 1.00 78.62 734 ALA A CA 1
ATOM 5892 C C . ALA A 1 734 ? 22.955 -9.332 -51.018 1.00 78.62 734 ALA A C 1
ATOM 5894 O O . ALA A 1 734 ? 23.463 -10.302 -51.569 1.00 78.62 734 ALA A O 1
ATOM 5895 N N . PRO A 1 735 ? 23.625 -8.175 -50.881 1.00 82.88 735 PRO A N 1
ATOM 5896 C CA . PRO A 1 735 ? 24.977 -7.989 -51.395 1.00 82.88 735 PRO A CA 1
ATOM 5897 C C . PRO A 1 735 ? 26.076 -8.295 -50.368 1.00 82.88 735 PRO A C 1
ATOM 5899 O O . PRO A 1 735 ? 25.976 -7.956 -49.185 1.00 82.88 735 PRO A O 1
ATOM 5902 N N . LEU A 1 736 ? 27.189 -8.841 -50.852 1.00 84.88 736 LEU A N 1
ATOM 5903 C CA . LEU A 1 736 ? 28.444 -8.995 -50.130 1.00 84.88 736 LEU A CA 1
ATOM 5904 C C . LEU A 1 736 ? 29.108 -7.618 -49.955 1.00 84.88 736 LEU A C 1
ATOM 5906 O O . LEU A 1 736 ? 29.857 -7.142 -50.812 1.00 84.88 736 LEU A O 1
ATOM 5910 N N . THR A 1 737 ? 28.799 -6.953 -48.841 1.00 83.25 737 THR A N 1
ATOM 5911 C CA . THR A 1 737 ? 29.374 -5.641 -48.494 1.00 83.25 737 THR A CA 1
ATOM 5912 C C . THR A 1 737 ? 30.867 -5.732 -48.177 1.00 83.25 737 THR A C 1
ATOM 5914 O O . THR A 1 737 ? 31.334 -6.727 -47.617 1.00 83.25 737 THR A O 1
ATOM 5917 N N . GLN A 1 738 ? 31.623 -4.667 -48.456 1.00 67.94 738 GLN A N 1
ATOM 5918 C CA . GLN A 1 738 ? 33.039 -4.603 -48.077 1.00 67.94 738 GLN A CA 1
ATOM 5919 C C . GLN A 1 738 ? 33.199 -4.450 -46.563 1.00 67.94 738 GLN A C 1
ATOM 5921 O O . GLN A 1 738 ? 34.156 -4.952 -45.978 1.00 67.94 738 GLN A O 1
ATOM 5926 N N . ASN A 1 739 ? 32.261 -3.767 -45.905 1.00 66.56 739 ASN A N 1
ATOM 5927 C CA . ASN A 1 739 ? 32.367 -3.514 -44.472 1.00 66.56 739 ASN A CA 1
ATOM 5928 C C . ASN A 1 739 ? 32.055 -4.739 -43.610 1.00 66.56 739 ASN A C 1
ATOM 5930 O O . ASN A 1 739 ? 32.775 -4.957 -42.644 1.00 66.56 739 ASN A O 1
ATOM 5934 N N . ALA A 1 740 ? 31.049 -5.545 -43.966 1.00 68.12 740 ALA A N 1
ATOM 5935 C CA . ALA A 1 740 ? 30.614 -6.664 -43.129 1.00 68.12 740 ALA A CA 1
ATOM 5936 C C . ALA A 1 740 ? 30.432 -8.000 -43.869 1.00 68.12 740 ALA A C 1
ATOM 5938 O O . ALA A 1 740 ? 30.403 -9.031 -43.212 1.00 68.12 740 ALA A O 1
ATOM 5939 N N . GLY A 1 741 ? 30.332 -8.036 -45.202 1.00 81.12 741 GLY A N 1
ATOM 5940 C CA . GLY A 1 741 ? 30.024 -9.268 -45.942 1.00 81.12 741 GLY A CA 1
ATOM 5941 C C . GLY A 1 741 ? 31.083 -10.358 -45.758 1.00 81.12 741 GLY A C 1
ATOM 5942 O O . GLY A 1 741 ? 30.772 -11.460 -45.312 1.00 81.12 741 GLY A O 1
ATOM 5943 N N . ALA A 1 742 ? 32.352 -10.034 -46.020 1.00 83.81 742 ALA A N 1
ATOM 5944 C CA . ALA A 1 742 ? 33.461 -10.972 -45.816 1.00 83.81 742 ALA A CA 1
ATOM 5945 C C . ALA A 1 742 ? 33.617 -11.399 -44.340 1.00 83.81 742 ALA A C 1
ATOM 5947 O O . ALA A 1 742 ? 33.894 -12.565 -44.066 1.00 83.81 742 ALA A O 1
ATOM 5948 N N . GLN A 1 743 ? 33.364 -10.478 -43.400 1.00 87.75 743 GLN A N 1
ATOM 5949 C CA . GLN A 1 743 ? 33.357 -10.750 -41.960 1.00 87.75 743 GLN A CA 1
ATOM 5950 C C . GLN A 1 743 ? 32.232 -11.713 -41.560 1.00 87.75 743 GLN A C 1
ATOM 5952 O O . GLN A 1 743 ? 32.472 -12.662 -40.827 1.00 87.75 743 GLN A O 1
ATOM 5957 N N . GLN A 1 744 ? 31.012 -11.505 -42.053 1.00 88.75 744 GLN A N 1
ATOM 5958 C CA . GLN A 1 744 ? 29.856 -12.344 -41.734 1.00 88.75 744 GLN A CA 1
ATOM 5959 C C . GLN A 1 744 ? 30.009 -13.753 -42.306 1.00 88.75 744 GLN A C 1
ATOM 5961 O O . GLN A 1 744 ? 29.644 -14.718 -41.643 1.00 88.75 744 GLN A O 1
ATOM 5966 N N . VAL A 1 745 ? 30.599 -13.900 -43.496 1.00 87.62 745 VAL A N 1
ATOM 5967 C CA . VAL A 1 745 ? 30.940 -15.227 -44.032 1.00 87.62 745 VAL A CA 1
ATOM 5968 C C . VAL A 1 745 ? 32.048 -15.882 -43.196 1.00 87.62 745 VAL A C 1
ATOM 5970 O O . VAL A 1 745 ? 31.935 -17.059 -42.864 1.00 87.62 745 VAL A O 1
ATOM 5973 N N . PHE A 1 746 ? 33.079 -15.135 -42.783 1.00 89.62 746 PHE A N 1
ATOM 5974 C CA . PHE A 1 746 ? 34.117 -15.632 -41.869 1.00 89.62 746 PHE A CA 1
ATOM 5975 C C . PHE A 1 746 ? 33.526 -16.116 -40.532 1.00 89.62 746 PHE A C 1
ATOM 5977 O O . PHE A 1 746 ? 33.772 -17.243 -40.105 1.00 89.62 746 PHE A O 1
ATOM 5984 N N . GLU A 1 747 ? 32.713 -15.284 -39.884 1.00 88.00 747 GLU A N 1
ATOM 5985 C CA . GLU A 1 747 ? 32.055 -15.607 -38.620 1.00 88.00 747 GLU A CA 1
ATOM 5986 C C . GLU A 1 747 ? 31.108 -16.799 -38.776 1.00 88.00 747 GLU A C 1
ATOM 5988 O O . GLU A 1 747 ? 31.120 -17.699 -37.941 1.00 88.00 747 GLU A O 1
ATOM 5993 N N . GLY A 1 748 ? 30.346 -16.853 -39.869 1.00 86.56 748 GLY A N 1
ATOM 5994 C CA . GLY A 1 748 ? 29.376 -17.911 -40.139 1.00 86.56 748 GLY A CA 1
ATOM 5995 C C . GLY A 1 748 ? 30.005 -19.284 -40.349 1.00 86.56 748 GLY A C 1
ATOM 5996 O O . GLY A 1 748 ? 29.435 -20.286 -39.929 1.00 86.56 748 GLY A O 1
ATOM 5997 N N . LEU A 1 749 ? 31.182 -19.329 -40.981 1.00 85.81 749 LEU A N 1
ATOM 5998 C CA . LEU A 1 749 ? 31.913 -20.570 -41.249 1.00 85.81 749 LEU A CA 1
ATOM 5999 C C . LEU A 1 749 ? 32.724 -21.058 -40.046 1.00 85.81 749 LEU A C 1
ATOM 6001 O O . LEU A 1 749 ? 32.996 -22.257 -39.945 1.00 85.81 749 LEU A O 1
ATOM 6005 N N . PHE A 1 750 ? 33.181 -20.144 -39.181 1.00 86.06 750 PHE A N 1
ATOM 6006 C CA . PHE A 1 750 ? 34.234 -20.456 -38.210 1.00 86.06 750 PHE A CA 1
ATOM 6007 C C . PHE A 1 750 ? 33.877 -20.197 -36.739 1.00 86.06 750 PHE A C 1
ATOM 6009 O O . PHE A 1 750 ? 34.505 -20.824 -35.886 1.00 86.06 750 PHE A O 1
ATOM 6016 N N . LYS A 1 751 ? 32.898 -19.346 -36.397 1.00 82.25 751 LYS A N 1
ATOM 6017 C CA . LYS A 1 751 ? 32.490 -19.091 -34.996 1.00 82.25 751 LYS A CA 1
ATOM 6018 C C . LYS A 1 751 ? 31.488 -20.149 -34.524 1.00 82.25 751 LYS A C 1
ATOM 6020 O O . LYS A 1 751 ? 30.566 -20.505 -35.249 1.00 82.25 751 LYS A O 1
ATOM 6025 N N . LYS A 1 752 ? 31.627 -20.617 -33.274 1.00 68.56 752 LYS A N 1
ATOM 6026 C CA . LYS A 1 752 ? 30.750 -21.658 -32.697 1.00 68.56 752 LYS A CA 1
ATOM 6027 C C . LYS A 1 752 ? 29.295 -21.194 -32.537 1.00 68.56 752 LYS A C 1
ATOM 6029 O O . LYS A 1 752 ? 28.379 -21.928 -32.884 1.00 68.56 752 LYS A O 1
ATOM 6034 N N . GLN A 1 753 ? 29.092 -19.961 -32.072 1.00 69.06 753 GLN A N 1
ATOM 6035 C CA . GLN A 1 753 ? 27.842 -19.224 -32.264 1.00 69.06 753 GLN A CA 1
ATOM 6036 C C . GLN A 1 753 ? 28.069 -18.158 -33.326 1.00 69.06 753 GLN A C 1
ATOM 6038 O O . GLN A 1 753 ? 28.433 -17.020 -33.034 1.00 69.06 753 GLN A O 1
ATOM 6043 N N . ALA A 1 754 ? 27.856 -18.541 -34.577 1.00 72.25 754 ALA A N 1
ATOM 6044 C CA . ALA A 1 754 ? 27.633 -17.572 -35.628 1.00 72.25 754 ALA A CA 1
ATOM 6045 C C . ALA A 1 754 ? 26.300 -16.844 -35.358 1.00 72.25 754 ALA A C 1
ATOM 6047 O O . ALA A 1 754 ? 25.274 -17.512 -35.189 1.00 72.25 754 ALA A O 1
ATOM 6048 N N . PRO A 1 755 ? 26.255 -15.497 -35.330 1.00 78.19 755 PRO A N 1
ATOM 6049 C CA . PRO A 1 755 ? 24.980 -14.792 -35.284 1.00 78.19 755 PRO A CA 1
ATOM 6050 C C . PRO A 1 755 ? 24.151 -15.177 -36.514 1.00 78.19 755 PRO A C 1
ATOM 6052 O O . PRO A 1 755 ? 24.708 -15.443 -37.578 1.00 78.19 755 PRO A O 1
ATOM 6055 N N . LYS A 1 756 ? 22.815 -15.167 -36.415 1.00 80.50 756 LYS A N 1
ATOM 6056 C CA . LYS A 1 756 ? 21.941 -15.610 -37.518 1.00 80.50 756 LYS A CA 1
ATOM 6057 C C . LYS A 1 756 ? 22.297 -14.955 -38.865 1.00 80.50 756 LYS A C 1
ATOM 6059 O O . LYS A 1 756 ? 22.377 -15.648 -39.865 1.00 80.50 756 LYS A O 1
ATOM 6064 N N . LYS A 1 757 ? 22.640 -13.659 -38.868 1.00 82.06 757 LYS A N 1
ATOM 6065 C CA . LYS A 1 757 ? 23.115 -12.921 -40.058 1.00 82.06 757 LYS A CA 1
ATOM 6066 C C . LYS A 1 757 ? 24.376 -13.515 -40.701 1.00 82.06 757 LYS A C 1
ATOM 6068 O O . LYS A 1 757 ? 24.508 -13.452 -41.914 1.00 82.06 757 LYS A O 1
ATOM 6073 N N . ALA A 1 758 ? 25.288 -14.073 -39.910 1.00 83.31 758 ALA A N 1
ATOM 6074 C CA . ALA A 1 758 ? 26.493 -14.744 -40.386 1.00 83.31 758 ALA A CA 1
ATOM 6075 C C . ALA A 1 758 ? 26.178 -16.143 -40.950 1.00 83.31 758 ALA A C 1
ATOM 6077 O O . ALA A 1 758 ? 26.677 -16.499 -42.013 1.00 83.31 758 ALA A O 1
ATOM 6078 N N . ILE A 1 759 ? 25.272 -16.898 -40.314 1.00 83.38 759 ILE A N 1
ATOM 6079 C CA . ILE A 1 759 ? 24.748 -18.165 -40.866 1.00 83.38 759 ILE A CA 1
ATOM 6080 C C . ILE A 1 759 ? 24.028 -17.910 -42.201 1.00 83.38 759 ILE A C 1
ATOM 6082 O O . ILE A 1 759 ? 24.277 -18.602 -43.186 1.00 83.38 759 ILE A O 1
ATOM 6086 N N . ASP A 1 760 ? 23.177 -16.885 -42.254 1.00 83.94 760 ASP A N 1
ATOM 6087 C CA . ASP A 1 760 ? 22.460 -16.471 -43.460 1.00 83.94 760 ASP A CA 1
ATOM 6088 C C . ASP A 1 760 ? 23.443 -15.969 -44.539 1.00 83.94 760 ASP A C 1
ATOM 6090 O O . ASP A 1 760 ? 23.302 -16.322 -45.706 1.00 83.94 760 ASP A O 1
ATOM 6094 N N . ALA A 1 761 ? 24.496 -15.228 -44.171 1.00 85.50 761 ALA A N 1
ATOM 6095 C CA . ALA A 1 761 ? 25.567 -14.836 -45.092 1.00 85.50 761 ALA A CA 1
ATOM 6096 C C . ALA A 1 761 ? 26.324 -16.046 -45.667 1.00 85.50 761 ALA A C 1
ATOM 6098 O O . ALA A 1 761 ? 26.692 -16.032 -46.838 1.00 85.50 761 ALA A O 1
ATOM 6099 N N . VAL A 1 762 ? 26.521 -17.116 -44.895 1.00 85.88 762 VAL A N 1
ATOM 6100 C CA . VAL A 1 762 ? 27.117 -18.367 -45.394 1.00 85.88 762 VAL A CA 1
ATOM 6101 C C . VAL A 1 762 ? 26.176 -19.119 -46.333 1.00 85.88 762 VAL A C 1
ATOM 6103 O O . VAL A 1 762 ? 26.616 -19.576 -47.387 1.00 85.88 762 VAL A O 1
ATOM 6106 N N . LEU A 1 763 ? 24.882 -19.187 -46.016 1.00 85.50 763 LEU A N 1
ATOM 6107 C CA . LEU A 1 763 ? 23.873 -19.777 -46.904 1.00 85.50 763 LEU A CA 1
ATOM 6108 C C . LEU A 1 763 ? 23.751 -19.018 -48.234 1.00 85.50 763 LEU A C 1
ATOM 6110 O O . LEU A 1 763 ? 23.600 -19.645 -49.286 1.00 85.50 763 LEU A O 1
ATOM 6114 N N . ASN A 1 764 ? 23.841 -17.688 -48.177 1.00 84.88 764 ASN A N 1
ATOM 6115 C CA . ASN A 1 764 ? 23.745 -16.798 -49.328 1.00 84.88 764 ASN A CA 1
ATOM 6116 C C . ASN A 1 764 ? 25.039 -16.817 -50.159 1.00 84.88 764 ASN A C 1
ATOM 6118 O O . ASN A 1 764 ? 25.045 -17.246 -51.312 1.00 84.88 764 ASN A O 1
ATOM 6122 N N . PHE A 1 765 ? 26.162 -16.412 -49.563 1.00 87.44 765 PHE A N 1
ATOM 6123 C CA . PHE A 1 765 ? 27.423 -16.170 -50.271 1.00 87.44 765 PHE A CA 1
ATOM 6124 C C . PHE A 1 765 ? 28.365 -17.377 -50.304 1.00 87.44 765 PHE A C 1
ATOM 6126 O O . PHE A 1 765 ? 29.158 -17.497 -51.234 1.00 87.44 765 PHE A O 1
ATOM 6133 N N . GLY A 1 766 ? 28.298 -18.287 -49.327 1.00 86.12 766 GLY A N 1
ATOM 6134 C CA . GLY A 1 766 ? 29.273 -19.375 -49.164 1.00 86.12 766 GLY A CA 1
ATOM 6135 C C . GLY A 1 766 ? 29.395 -20.286 -50.386 1.00 86.12 766 GLY A C 1
ATOM 6136 O O . GLY A 1 766 ? 30.507 -20.667 -50.747 1.00 86.12 766 GLY A O 1
ATOM 6137 N N . THR A 1 767 ? 28.282 -20.553 -51.077 1.00 86.56 767 THR A N 1
ATOM 6138 C CA . THR A 1 767 ? 28.279 -21.370 -52.304 1.00 86.56 767 THR A CA 1
ATOM 6139 C C . THR A 1 767 ? 28.849 -20.630 -53.520 1.00 86.56 767 THR A C 1
ATOM 6141 O O . THR A 1 767 ? 29.686 -21.198 -54.216 1.00 86.56 767 THR A O 1
ATOM 6144 N N . GLY A 1 768 ? 28.500 -19.356 -53.746 1.00 85.44 768 GLY A N 1
ATOM 6145 C CA . GLY A 1 768 ? 29.070 -18.551 -54.845 1.00 85.44 768 GLY A CA 1
ATOM 6146 C C . GLY A 1 768 ? 30.541 -18.148 -54.633 1.00 85.44 768 GLY A C 1
ATOM 6147 O O . GLY A 1 768 ? 31.278 -17.938 -55.596 1.00 85.44 768 GLY A O 1
ATOM 6148 N N . LEU A 1 769 ? 31.003 -18.122 -53.375 1.00 87.50 769 LEU A N 1
ATOM 6149 C CA . LEU A 1 769 ? 32.422 -18.043 -52.989 1.00 87.50 769 LEU A CA 1
ATOM 6150 C C . LEU A 1 769 ? 33.139 -19.415 -53.037 1.00 87.50 769 LEU A C 1
ATOM 6152 O O . LEU A 1 769 ? 34.351 -19.487 -52.837 1.00 87.50 769 LEU A O 1
ATOM 6156 N N . GLY A 1 770 ? 32.415 -20.521 -53.244 1.00 85.81 770 GLY A N 1
ATOM 6157 C CA . GLY A 1 770 ? 32.954 -21.889 -53.231 1.00 85.81 770 GLY A CA 1
ATOM 6158 C C . GLY A 1 770 ? 33.487 -22.377 -51.873 1.00 85.81 770 GLY A C 1
ATOM 6159 O O . GLY A 1 770 ? 34.245 -23.345 -51.834 1.00 85.81 770 GLY A O 1
ATOM 6160 N N . LEU A 1 771 ? 33.130 -21.704 -50.772 1.00 88.12 771 LEU A N 1
ATOM 6161 C CA . LEU A 1 771 ? 33.532 -22.022 -49.390 1.00 88.12 771 LEU A CA 1
ATOM 6162 C C . LEU A 1 771 ? 32.583 -23.008 -48.680 1.00 88.12 771 LEU A C 1
ATOM 6164 O O . LEU A 1 771 ? 32.924 -23.528 -47.613 1.00 88.12 771 LEU A O 1
ATOM 6168 N N . THR A 1 772 ? 31.408 -23.248 -49.262 1.00 87.88 772 THR A N 1
ATOM 6169 C CA . THR A 1 772 ? 30.458 -24.312 -48.902 1.00 87.88 772 THR A CA 1
ATOM 6170 C C . THR A 1 772 ? 29.944 -24.997 -50.169 1.00 87.88 772 THR A C 1
ATOM 6172 O O . THR A 1 772 ? 30.178 -24.526 -51.284 1.00 87.88 772 THR A O 1
ATOM 6175 N N . THR A 1 773 ? 29.233 -26.117 -50.019 1.00 83.88 773 THR A N 1
ATOM 6176 C CA . THR A 1 773 ? 28.700 -26.884 -51.158 1.00 83.88 773 THR A CA 1
ATOM 6177 C C . THR A 1 773 ? 27.185 -26.741 -51.280 1.00 83.88 773 THR A C 1
ATOM 6179 O O . THR A 1 773 ? 26.497 -26.301 -50.362 1.00 83.88 773 THR A O 1
ATOM 6182 N N . SER A 1 774 ? 26.620 -27.148 -52.417 1.00 76.75 774 SER A N 1
ATOM 6183 C CA . SER A 1 774 ? 25.163 -27.198 -52.585 1.00 76.75 774 SER A CA 1
ATOM 6184 C C . SER A 1 774 ? 24.482 -28.263 -51.711 1.00 76.75 774 SER A C 1
ATOM 6186 O O . SER A 1 774 ? 23.303 -28.092 -51.405 1.00 76.75 774 SER A O 1
ATOM 6188 N N . ALA A 1 775 ? 25.208 -29.321 -51.323 1.00 74.69 775 ALA A N 1
ATOM 6189 C CA . ALA A 1 775 ? 24.719 -30.437 -50.508 1.00 74.69 775 ALA A CA 1
ATOM 6190 C C . ALA A 1 775 ? 24.785 -30.148 -48.999 1.00 74.69 775 ALA A C 1
ATOM 6192 O O . ALA A 1 775 ? 23.834 -30.440 -48.280 1.00 74.69 775 ALA A O 1
ATOM 6193 N N . ASP A 1 776 ? 25.870 -29.521 -48.539 1.00 78.50 776 ASP A N 1
ATOM 6194 C CA . ASP A 1 776 ? 25.955 -28.903 -47.217 1.00 78.50 776 ASP A CA 1
ATOM 6195 C C . ASP A 1 776 ? 26.405 -27.448 -47.375 1.00 78.50 776 ASP A C 1
ATOM 6197 O O . ASP A 1 776 ? 27.572 -27.150 -47.659 1.00 78.50 776 ASP A O 1
ATOM 6201 N N . ALA A 1 777 ? 25.424 -26.555 -47.242 1.00 73.19 777 ALA A N 1
ATOM 6202 C CA . ALA A 1 777 ? 25.577 -25.118 -47.416 1.00 73.19 777 ALA A CA 1
ATOM 6203 C C . ALA A 1 777 ? 25.908 -24.383 -46.106 1.00 73.19 777 ALA A C 1
ATOM 6205 O O . ALA A 1 777 ? 26.073 -23.165 -46.142 1.00 73.19 777 ALA A O 1
ATOM 6206 N N . LYS A 1 778 ? 25.972 -25.088 -44.964 1.00 76.81 778 LYS A N 1
ATOM 6207 C CA . LYS A 1 778 ? 26.282 -24.511 -43.642 1.00 76.81 778 LYS A CA 1
ATOM 6208 C C . LYS A 1 778 ? 27.652 -24.944 -43.135 1.00 76.81 778 LYS A C 1
ATOM 6210 O O . LYS A 1 778 ? 28.340 -24.136 -42.517 1.00 76.81 778 LYS A O 1
ATOM 6215 N N . ALA A 1 779 ? 28.056 -26.188 -43.386 1.00 81.12 779 ALA A N 1
ATOM 6216 C CA . ALA A 1 779 ? 29.396 -26.637 -43.050 1.00 81.12 779 ALA A CA 1
ATOM 6217 C C . ALA A 1 779 ? 30.435 -26.017 -43.990 1.00 81.12 779 ALA A C 1
ATOM 6219 O O . ALA A 1 779 ? 30.260 -25.953 -45.208 1.00 81.12 779 ALA A O 1
ATOM 6220 N N . PHE A 1 780 ? 31.561 -25.605 -43.410 1.00 87.06 780 PHE A N 1
ATOM 6221 C CA . PHE A 1 780 ? 32.727 -25.173 -44.164 1.00 87.06 780 PHE A CA 1
ATOM 6222 C C . PHE A 1 780 ? 33.294 -26.331 -44.999 1.00 87.06 780 PHE A C 1
ATOM 6224 O O . PHE A 1 780 ? 33.863 -27.282 -44.461 1.00 87.06 780 PHE A O 1
ATOM 6231 N N . ASN A 1 781 ? 33.165 -26.221 -46.320 1.00 83.94 781 ASN A N 1
ATOM 6232 C CA . ASN A 1 781 ? 33.733 -27.146 -47.291 1.00 83.94 781 ASN A CA 1
ATOM 6233 C C . ASN A 1 781 ? 34.140 -26.357 -48.538 1.00 83.94 781 ASN A C 1
ATOM 6235 O O . ASN A 1 781 ? 33.307 -26.013 -49.374 1.00 83.94 781 ASN A O 1
ATOM 6239 N N . ALA A 1 782 ? 35.440 -26.085 -48.639 1.00 83.19 782 ALA A N 1
ATOM 6240 C CA . ALA A 1 782 ? 36.004 -25.195 -49.642 1.00 83.19 782 ALA A CA 1
ATOM 6241 C C . ALA A 1 782 ? 36.819 -25.924 -50.727 1.00 83.19 782 ALA A C 1
ATOM 6243 O O . ALA A 1 782 ? 37.832 -25.409 -51.200 1.00 83.19 782 ALA A O 1
ATOM 6244 N N . ASP A 1 783 ? 36.429 -27.152 -51.085 1.00 80.19 783 ASP A N 1
ATOM 6245 C CA . ASP A 1 783 ? 37.126 -27.953 -52.106 1.00 80.19 783 ASP A CA 1
ATOM 6246 C C . ASP A 1 783 ? 36.849 -27.496 -53.551 1.00 80.19 783 ASP A C 1
ATOM 6248 O O . ASP A 1 783 ? 37.614 -27.838 -54.449 1.00 80.19 783 ASP A O 1
ATOM 6252 N N . GLN A 1 784 ? 35.799 -26.696 -53.778 1.00 79.94 784 GLN A N 1
ATOM 6253 C CA . GLN A 1 784 ? 35.407 -26.182 -55.102 1.00 79.94 784 GLN A CA 1
ATOM 6254 C C . GLN A 1 784 ? 35.757 -24.693 -55.320 1.00 79.94 784 GLN A C 1
ATOM 6256 O O . GLN A 1 784 ? 35.481 -24.142 -56.385 1.00 79.94 784 GLN A O 1
ATOM 6261 N N . ALA A 1 785 ? 36.380 -24.020 -54.344 1.00 86.12 785 ALA A N 1
ATOM 6262 C CA . ALA A 1 785 ? 36.756 -22.610 -54.458 1.00 86.12 785 ALA A CA 1
ATOM 6263 C C . ALA A 1 785 ? 37.921 -22.394 -55.444 1.00 86.12 785 ALA A C 1
ATOM 6265 O O . ALA A 1 785 ? 39.085 -22.606 -55.098 1.00 86.12 785 ALA A O 1
ATOM 6266 N N . LEU A 1 786 ? 37.625 -21.851 -56.631 1.00 84.25 786 LEU A N 1
ATOM 6267 C CA . LEU A 1 786 ? 38.623 -21.440 -57.639 1.00 84.25 786 LEU A CA 1
ATOM 6268 C C . LEU A 1 786 ? 39.685 -20.479 -57.067 1.00 84.25 786 LEU A C 1
ATOM 6270 O O . LEU A 1 786 ? 40.866 -20.550 -57.418 1.00 84.25 786 LEU A O 1
ATOM 6274 N N . ALA A 1 787 ? 39.288 -19.613 -56.130 1.00 87.12 787 ALA A N 1
ATOM 6275 C CA . ALA A 1 787 ? 40.201 -18.724 -55.418 1.00 87.12 787 ALA A CA 1
ATOM 6276 C C . ALA A 1 787 ? 41.142 -19.470 -54.448 1.00 87.12 787 ALA A C 1
ATOM 6278 O O . ALA A 1 787 ? 42.317 -19.112 -54.356 1.00 87.12 787 ALA A O 1
ATOM 6279 N N . LEU A 1 788 ? 40.677 -20.526 -53.761 1.00 88.50 788 LEU A N 1
ATOM 6280 C CA . LEU A 1 788 ? 41.551 -21.350 -52.910 1.00 88.50 788 LEU A CA 1
ATOM 6281 C C . LEU A 1 788 ? 42.430 -22.300 -53.716 1.00 88.50 788 LEU A C 1
ATOM 6283 O O . LEU A 1 788 ? 43.544 -22.570 -53.284 1.00 88.50 788 LEU A O 1
ATOM 6287 N N . GLN A 1 789 ? 41.975 -22.774 -54.877 1.00 87.44 789 GLN A N 1
ATOM 6288 C CA . GLN A 1 789 ? 42.835 -23.484 -55.824 1.00 87.44 789 GLN A CA 1
ATOM 6289 C C . GLN A 1 789 ? 44.002 -22.582 -56.246 1.00 87.44 789 GLN A C 1
ATOM 6291 O O . GLN A 1 789 ? 45.157 -22.943 -56.040 1.00 87.44 789 GLN A O 1
ATOM 6296 N N . SER A 1 790 ? 43.695 -21.357 -56.690 1.00 88.50 790 SER A N 1
ATOM 6297 C CA . SER A 1 790 ? 44.703 -20.351 -57.052 1.00 88.50 790 SER A CA 1
ATOM 6298 C C . SER A 1 790 ? 45.685 -20.078 -55.902 1.00 88.50 790 SER A C 1
ATOM 6300 O O . SER A 1 790 ? 46.898 -20.069 -56.104 1.00 88.50 790 SER A O 1
ATOM 6302 N N . LEU A 1 791 ? 45.181 -19.916 -54.671 1.00 90.94 791 LEU A N 1
ATOM 6303 C CA . LEU A 1 791 ? 46.011 -19.692 -53.483 1.00 90.94 791 LEU A CA 1
ATOM 6304 C C . LEU A 1 791 ? 46.851 -20.921 -53.088 1.00 90.94 791 LEU A C 1
ATOM 6306 O O . LEU A 1 791 ? 47.996 -20.758 -52.664 1.00 90.94 791 LEU A O 1
ATOM 6310 N N . ARG A 1 792 ? 46.316 -22.141 -53.243 1.00 90.56 792 ARG A N 1
ATOM 6311 C CA . ARG A 1 792 ? 47.041 -23.395 -52.985 1.00 90.56 792 ARG A CA 1
ATOM 6312 C C . ARG A 1 792 ? 48.222 -23.534 -53.936 1.00 90.56 792 ARG A C 1
ATOM 6314 O O . ARG A 1 792 ? 49.321 -23.825 -53.468 1.00 90.56 792 ARG A O 1
ATOM 6321 N N . ASP A 1 793 ? 48.018 -23.266 -55.222 1.00 88.62 793 ASP A N 1
ATOM 6322 C CA . ASP A 1 793 ? 49.074 -23.308 -56.237 1.00 88.62 793 ASP A CA 1
ATOM 6323 C C . ASP A 1 793 ? 50.191 -22.299 -55.899 1.00 88.62 793 ASP A C 1
ATOM 6325 O O . ASP A 1 793 ? 51.380 -22.629 -55.948 1.00 88.62 793 ASP A O 1
ATOM 6329 N N . TRP A 1 794 ? 49.826 -21.090 -55.449 1.00 92.38 794 TRP A N 1
ATOM 6330 C CA . TRP A 1 794 ? 50.789 -20.080 -54.989 1.00 92.38 794 TRP A CA 1
ATOM 6331 C C . TRP A 1 794 ? 51.548 -20.515 -53.719 1.00 92.38 794 TRP A C 1
ATOM 6333 O O . TRP A 1 794 ? 52.766 -20.343 -53.648 1.00 92.38 794 TRP A O 1
ATOM 6343 N N . PHE A 1 795 ? 50.874 -21.108 -52.724 1.00 89.75 795 PHE A N 1
ATOM 6344 C CA . PHE A 1 795 ? 51.517 -21.538 -51.473 1.00 89.75 795 PHE A CA 1
ATOM 6345 C C . PHE A 1 795 ? 52.398 -22.779 -51.650 1.00 89.75 795 PHE A C 1
ATOM 6347 O O . PHE A 1 795 ? 53.496 -22.833 -51.095 1.00 89.75 795 PHE A O 1
ATOM 6354 N N . GLN A 1 796 ? 51.965 -23.758 -52.448 1.00 86.31 796 GLN A N 1
ATOM 6355 C CA . GLN A 1 796 ? 52.776 -24.935 -52.765 1.00 86.31 796 GLN A CA 1
ATOM 6356 C C . GLN A 1 796 ? 54.030 -24.547 -53.553 1.00 86.31 796 GLN A C 1
ATOM 6358 O O . GLN A 1 796 ? 55.109 -25.046 -53.236 1.00 86.31 796 GLN A O 1
ATOM 6363 N N . SER A 1 797 ? 53.922 -23.600 -54.495 1.00 86.88 797 SER A N 1
ATOM 6364 C CA . SER A 1 797 ? 55.086 -23.061 -55.206 1.00 86.88 797 SER A CA 1
ATOM 6365 C C . SER A 1 797 ? 56.089 -22.376 -54.269 1.00 86.88 797 SER A C 1
ATOM 6367 O O . SER A 1 797 ? 57.289 -22.538 -54.470 1.00 86.88 797 SER A O 1
ATOM 6369 N N . ALA A 1 798 ? 55.635 -21.643 -53.246 1.00 84.75 798 ALA A N 1
ATOM 6370 C CA . ALA A 1 798 ? 56.528 -21.033 -52.253 1.00 84.75 798 ALA A CA 1
ATOM 6371 C C . ALA A 1 798 ? 57.175 -22.093 -51.341 1.00 84.75 798 ALA A C 1
ATOM 6373 O O . ALA A 1 798 ? 58.396 -22.132 -51.182 1.00 84.75 798 ALA A O 1
ATOM 6374 N N . ARG A 1 799 ? 56.372 -23.029 -50.816 1.00 80.56 799 ARG A N 1
ATOM 6375 C CA . ARG A 1 799 ? 56.840 -24.106 -49.930 1.00 80.56 799 ARG A CA 1
ATOM 6376 C C . ARG A 1 799 ? 57.848 -25.037 -50.611 1.00 80.56 799 ARG A C 1
ATOM 6378 O O . ARG A 1 799 ? 58.778 -25.493 -49.951 1.00 80.56 799 ARG A O 1
ATOM 6385 N N . ALA A 1 800 ? 57.695 -25.301 -51.910 1.00 79.69 800 ALA A N 1
ATOM 6386 C CA . ALA A 1 800 ? 58.655 -26.077 -52.701 1.00 79.69 800 ALA A CA 1
ATOM 6387 C C . ALA A 1 800 ? 60.038 -25.403 -52.794 1.00 79.69 800 ALA A C 1
ATOM 6389 O O . ALA A 1 800 ? 61.050 -26.098 -52.849 1.00 79.69 800 ALA A O 1
ATOM 6390 N N . ASN A 1 801 ? 60.083 -24.068 -52.734 1.00 77.94 801 ASN A N 1
ATOM 6391 C CA . ASN A 1 801 ? 61.318 -23.280 -52.706 1.00 77.94 801 ASN A CA 1
ATOM 6392 C C . ASN A 1 801 ? 61.898 -23.115 -51.284 1.00 77.94 801 ASN A C 1
ATOM 6394 O O . ASN A 1 801 ? 62.944 -22.495 -51.118 1.00 77.94 801 ASN A O 1
ATOM 6398 N N . GLY A 1 802 ? 61.234 -23.651 -50.250 1.00 74.88 802 GLY A N 1
ATOM 6399 C CA . GLY A 1 802 ? 61.592 -23.423 -48.845 1.00 74.88 802 GLY A CA 1
ATOM 6400 C C . GLY A 1 802 ? 61.193 -22.039 -48.313 1.00 74.88 802 GLY A C 1
ATOM 6401 O O . GLY A 1 802 ? 61.658 -21.639 -47.247 1.00 74.88 802 GLY A O 1
ATOM 6402 N N . GLU A 1 803 ? 60.339 -21.314 -49.037 1.00 83.62 803 GLU A N 1
ATOM 6403 C CA . GLU A 1 803 ? 59.920 -19.945 -48.733 1.00 83.62 803 GLU A CA 1
ATOM 6404 C C . GLU A 1 803 ? 58.497 -19.900 -48.152 1.00 83.62 803 GLU A C 1
ATOM 6406 O O . GLU A 1 803 ? 57.654 -20.758 -48.424 1.00 83.62 803 GLU A O 1
ATOM 6411 N N . ASN A 1 804 ? 58.194 -18.846 -47.388 1.00 86.94 804 ASN A N 1
ATOM 6412 C CA . ASN A 1 804 ? 56.822 -18.537 -46.986 1.00 86.94 804 ASN A CA 1
ATOM 6413 C C . ASN A 1 804 ? 56.189 -17.592 -48.029 1.00 86.94 804 ASN A C 1
ATOM 6415 O O . ASN A 1 804 ? 56.826 -16.624 -48.440 1.00 86.94 804 ASN A O 1
ATOM 6419 N N . LEU A 1 805 ? 54.929 -17.818 -48.422 1.00 89.94 805 LEU A N 1
ATOM 6420 C CA . LEU A 1 805 ? 54.228 -16.978 -49.410 1.00 89.94 805 LEU A CA 1
ATOM 6421 C C . LEU A 1 805 ? 53.924 -15.562 -48.856 1.00 89.94 805 LEU A C 1
ATOM 6423 O O . LEU A 1 805 ? 53.165 -15.473 -47.887 1.00 89.94 805 LEU A O 1
ATOM 6427 N N . PRO A 1 806 ? 54.424 -14.459 -49.459 1.00 91.88 806 PRO A N 1
ATOM 6428 C CA . PRO A 1 806 ? 54.166 -13.102 -48.967 1.00 91.88 806 PRO A CA 1
ATOM 6429 C C . PRO A 1 806 ? 52.736 -12.622 -49.245 1.00 91.88 806 PRO A C 1
ATOM 6431 O O . PRO A 1 806 ? 52.263 -12.666 -50.384 1.00 91.88 806 PRO A O 1
ATOM 6434 N N . ALA A 1 807 ? 52.070 -12.065 -48.231 1.00 89.06 807 ALA A N 1
ATOM 6435 C CA . ALA A 1 807 ? 50.656 -11.687 -48.321 1.00 89.06 807 ALA A CA 1
ATOM 6436 C C . ALA A 1 807 ? 50.337 -10.625 -49.401 1.00 89.06 807 ALA A C 1
ATOM 6438 O O . ALA A 1 807 ? 49.271 -10.672 -50.008 1.00 89.06 807 ALA A O 1
ATOM 6439 N N . TRP A 1 808 ? 51.238 -9.678 -49.691 1.00 87.75 808 TRP A N 1
ATOM 6440 C CA . TRP A 1 808 ? 50.951 -8.576 -50.629 1.00 87.75 808 TRP A CA 1
ATOM 6441 C C . TRP A 1 808 ? 50.745 -9.033 -52.084 1.00 87.75 808 TRP A C 1
ATOM 6443 O O . TRP A 1 808 ? 49.906 -8.473 -52.788 1.00 87.75 808 TRP A O 1
ATOM 6453 N N . GLN A 1 809 ? 51.453 -10.082 -52.524 1.00 88.56 809 GLN A N 1
ATOM 6454 C CA . GLN A 1 809 ? 51.335 -10.613 -53.891 1.00 88.56 809 GLN A CA 1
ATOM 6455 C C . GLN A 1 809 ? 49.972 -11.266 -54.148 1.00 88.56 809 GLN A C 1
ATOM 6457 O O . GLN A 1 809 ? 49.511 -11.314 -55.288 1.00 88.56 809 GLN A O 1
ATOM 6462 N N . VAL A 1 810 ? 49.329 -11.756 -53.084 1.00 88.69 810 VAL A N 1
ATOM 6463 C CA . VAL A 1 810 ? 47.993 -12.362 -53.120 1.00 88.69 810 VAL A CA 1
ATOM 6464 C C . VAL A 1 810 ? 46.938 -11.291 -53.432 1.00 88.69 810 VAL A C 1
ATOM 6466 O O . VAL A 1 810 ? 46.084 -11.511 -54.288 1.00 88.69 810 VAL A O 1
ATOM 6469 N N . TYR A 1 811 ? 47.024 -10.107 -52.812 1.00 89.56 811 TYR A N 1
ATOM 6470 C CA . TYR A 1 811 ? 46.032 -9.036 -52.996 1.00 89.56 811 TYR A CA 1
ATOM 6471 C C . TYR A 1 811 ? 46.065 -8.398 -54.391 1.00 89.56 811 TYR A C 1
ATOM 6473 O O . TYR A 1 811 ? 45.011 -8.260 -55.013 1.00 89.56 811 TYR A O 1
ATOM 6481 N N . ASP A 1 812 ? 47.248 -8.060 -54.919 1.00 85.69 812 ASP A N 1
ATOM 6482 C CA . ASP A 1 812 ? 47.364 -7.397 -56.232 1.00 85.69 812 ASP A CA 1
ATOM 6483 C C . ASP A 1 812 ? 46.827 -8.277 -57.379 1.00 85.69 812 ASP A C 1
ATOM 6485 O O . ASP A 1 812 ? 46.169 -7.781 -58.296 1.00 85.69 812 ASP A O 1
ATOM 6489 N N . ARG A 1 813 ? 47.046 -9.599 -57.308 1.00 88.25 813 ARG A N 1
ATOM 6490 C CA . ARG A 1 813 ? 46.531 -10.565 -58.297 1.00 88.25 813 ARG A CA 1
ATOM 6491 C C . ARG A 1 813 ? 45.011 -10.707 -58.248 1.00 88.25 813 ARG A C 1
ATOM 6493 O O . ARG A 1 813 ? 44.386 -10.893 -59.288 1.00 88.25 813 ARG A O 1
ATOM 6500 N N . PHE A 1 814 ? 44.414 -10.601 -57.063 1.00 89.25 814 PHE A N 1
ATOM 6501 C CA . PHE A 1 814 ? 42.963 -10.658 -56.898 1.00 89.25 814 PHE A CA 1
ATOM 6502 C C . PHE A 1 814 ? 42.268 -9.367 -57.369 1.00 89.25 814 PHE A C 1
ATOM 6504 O O . PHE A 1 814 ? 41.243 -9.446 -58.049 1.00 89.25 814 PHE A O 1
ATOM 6511 N N . ALA A 1 815 ? 42.843 -8.187 -57.110 1.00 86.00 815 ALA A N 1
ATOM 6512 C CA . ALA A 1 815 ? 42.251 -6.907 -57.520 1.00 86.00 815 ALA A CA 1
ATOM 6513 C C . ALA A 1 815 ? 42.013 -6.809 -59.043 1.00 86.00 815 ALA A C 1
ATOM 6515 O O . ALA A 1 815 ? 40.953 -6.352 -59.475 1.00 86.00 815 ALA A O 1
ATOM 6516 N N . ALA A 1 816 ? 42.951 -7.312 -59.855 1.00 83.38 816 ALA A N 1
ATOM 6517 C CA . ALA A 1 816 ? 42.836 -7.349 -61.318 1.00 83.38 816 ALA A CA 1
ATOM 6518 C C . ALA A 1 816 ? 41.686 -8.238 -61.843 1.00 83.38 816 ALA A C 1
ATOM 6520 O O . ALA A 1 816 ? 41.245 -8.063 -62.975 1.00 83.38 816 ALA A O 1
ATOM 6521 N N . LEU A 1 817 ? 41.179 -9.166 -61.022 1.00 86.25 817 LEU A N 1
ATOM 6522 C CA . LEU A 1 817 ? 40.067 -10.073 -61.338 1.00 86.25 817 LEU A CA 1
ATOM 6523 C C . LEU A 1 817 ? 38.716 -9.589 -60.770 1.00 86.25 817 LEU A C 1
ATOM 6525 O O . LEU A 1 817 ? 37.754 -10.355 -60.703 1.00 86.25 817 LEU A O 1
ATOM 6529 N N . GLY A 1 818 ? 38.630 -8.336 -60.306 1.00 85.06 818 GLY A N 1
ATOM 6530 C CA . GLY A 1 818 ? 37.403 -7.790 -59.715 1.00 85.06 818 GLY A CA 1
ATOM 6531 C C . GLY A 1 818 ? 37.067 -8.356 -58.326 1.00 85.06 818 GLY A C 1
ATOM 6532 O O . GLY A 1 818 ? 35.892 -8.369 -57.937 1.00 85.06 818 GLY A O 1
ATOM 6533 N N . VAL A 1 819 ? 38.077 -8.835 -57.585 1.00 88.50 819 VAL A N 1
ATOM 6534 C CA . VAL A 1 819 ? 37.966 -9.320 -56.197 1.00 88.50 819 VAL A CA 1
ATOM 6535 C C . VAL A 1 819 ? 38.343 -8.200 -55.216 1.00 88.50 819 VAL A C 1
ATOM 6537 O O . VAL A 1 819 ? 39.485 -7.738 -55.240 1.00 88.50 819 VAL A O 1
ATOM 6540 N N . PRO A 1 820 ? 37.438 -7.771 -54.315 1.00 88.62 820 PRO A N 1
ATOM 6541 C CA . PRO A 1 820 ? 37.774 -6.809 -53.265 1.00 88.62 820 PRO A CA 1
ATOM 6542 C C . PRO A 1 820 ? 38.751 -7.381 -52.223 1.00 88.62 820 PRO A C 1
ATOM 6544 O O . PRO A 1 820 ? 38.637 -8.544 -51.828 1.00 88.62 820 PRO A O 1
ATOM 6547 N N . THR A 1 821 ? 39.646 -6.539 -51.695 1.00 87.50 821 THR A N 1
ATOM 6548 C CA . THR A 1 821 ? 40.712 -6.895 -50.730 1.00 87.50 821 THR A CA 1
ATOM 6549 C C . THR A 1 821 ? 40.226 -7.759 -49.563 1.00 87.50 821 THR A C 1
ATOM 6551 O O . THR A 1 821 ? 40.829 -8.777 -49.240 1.00 87.50 821 THR A O 1
ATOM 6554 N N . ARG A 1 822 ? 39.084 -7.409 -48.963 1.00 89.12 822 ARG A N 1
ATOM 6555 C CA . ARG A 1 822 ? 38.532 -8.117 -47.795 1.00 89.12 822 ARG A CA 1
ATOM 6556 C C . ARG A 1 822 ? 38.002 -9.516 -48.114 1.00 89.12 822 ARG A C 1
ATOM 6558 O O . ARG A 1 822 ? 37.979 -10.376 -47.239 1.00 89.12 822 ARG A O 1
ATOM 6565 N N . VAL A 1 823 ? 37.621 -9.769 -49.366 1.00 89.12 823 VAL A N 1
ATOM 6566 C CA . VAL A 1 823 ? 37.232 -11.109 -49.829 1.00 89.12 823 VAL A CA 1
ATOM 6567 C C . VAL A 1 823 ? 38.479 -11.967 -50.080 1.00 89.12 823 VAL A C 1
ATOM 6569 O O . VAL A 1 823 ? 38.485 -13.148 -49.742 1.00 89.12 823 VAL A O 1
ATOM 6572 N N . ALA A 1 824 ? 39.581 -11.372 -50.552 1.00 88.50 824 ALA A N 1
ATOM 6573 C CA . ALA A 1 824 ? 40.881 -12.050 -50.596 1.00 88.50 824 ALA A CA 1
ATOM 6574 C C . ALA A 1 824 ? 41.392 -12.435 -49.187 1.00 88.50 824 ALA A C 1
ATOM 6576 O O . ALA A 1 824 ? 41.885 -13.548 -48.999 1.00 88.50 824 ALA A O 1
ATOM 6577 N N . THR A 1 825 ? 41.191 -11.578 -48.178 1.00 91.00 825 THR A N 1
ATOM 6578 C CA . THR A 1 825 ? 41.464 -11.897 -46.761 1.00 91.00 825 THR A CA 1
ATOM 6579 C C . THR A 1 825 ? 40.669 -13.109 -46.265 1.00 91.00 825 THR A C 1
ATOM 6581 O O . THR A 1 825 ? 41.226 -13.986 -45.602 1.00 91.00 825 THR A O 1
ATOM 6584 N N . LEU A 1 826 ? 39.374 -13.187 -46.596 1.00 91.19 826 LEU A N 1
ATOM 6585 C CA . LEU A 1 826 ? 38.519 -14.321 -46.225 1.00 91.19 826 LEU A CA 1
ATOM 6586 C C . LEU A 1 826 ? 39.074 -15.639 -46.784 1.00 91.19 826 LEU A C 1
ATOM 6588 O O . LEU A 1 826 ? 39.184 -16.617 -46.045 1.00 91.19 826 LEU A O 1
ATOM 6592 N N . TYR A 1 827 ? 39.480 -15.651 -48.058 1.00 91.38 827 TYR A N 1
ATOM 6593 C CA . TYR A 1 827 ? 40.123 -16.814 -48.673 1.00 91.38 827 TYR A CA 1
ATOM 6594 C C . TYR A 1 827 ? 41.435 -17.198 -47.970 1.00 91.38 827 TYR A C 1
ATOM 6596 O O . TYR A 1 827 ? 41.656 -18.378 -47.693 1.00 91.38 827 TYR A O 1
ATOM 6604 N N . LEU A 1 828 ? 42.272 -16.223 -47.603 1.00 91.00 828 LEU A N 1
ATOM 6605 C CA . LEU A 1 828 ? 43.527 -16.474 -46.887 1.00 91.00 828 LEU A CA 1
ATOM 6606 C C . LEU A 1 828 ? 43.303 -17.133 -45.511 1.00 91.00 828 LEU A C 1
ATOM 6608 O O . LEU A 1 828 ? 44.023 -18.061 -45.144 1.00 91.00 828 LEU A O 1
ATOM 6612 N N . LEU A 1 829 ? 42.284 -16.706 -44.762 1.00 92.12 829 LEU A N 1
ATOM 6613 C CA . LEU A 1 829 ? 41.960 -17.279 -43.448 1.00 92.12 829 LEU A CA 1
ATOM 6614 C C . LEU A 1 829 ? 41.246 -18.638 -43.547 1.00 92.12 829 LEU A C 1
ATOM 6616 O O . LEU A 1 829 ? 41.519 -19.536 -42.747 1.00 92.12 829 LEU A O 1
ATOM 6620 N N . ALA A 1 830 ? 40.389 -18.827 -44.554 1.00 90.38 830 ALA A N 1
ATOM 6621 C CA . ALA A 1 830 ? 39.777 -20.121 -44.857 1.00 90.38 830 ALA A CA 1
ATOM 6622 C C . ALA A 1 830 ? 40.833 -21.191 -45.186 1.00 90.38 830 ALA A C 1
ATOM 6624 O O . ALA A 1 830 ? 40.704 -22.343 -44.767 1.00 90.38 830 ALA A O 1
ATOM 6625 N N . PHE A 1 831 ? 41.912 -20.802 -45.871 1.00 91.00 831 PHE A N 1
ATOM 6626 C CA . PHE A 1 831 ? 43.054 -21.670 -46.149 1.00 91.00 831 PHE A CA 1
ATOM 6627 C C . PHE A 1 831 ? 43.736 -22.163 -44.856 1.00 91.00 831 PHE A C 1
ATOM 6629 O O . PHE A 1 831 ? 43.950 -23.360 -44.687 1.00 91.00 831 PHE A O 1
ATOM 6636 N N . VAL A 1 832 ? 43.983 -21.260 -43.898 1.00 88.31 832 VAL A N 1
ATOM 6637 C CA . VAL A 1 832 ? 44.595 -21.559 -42.582 1.00 88.31 832 VAL A CA 1
ATOM 6638 C C . VAL A 1 832 ? 43.693 -22.422 -41.689 1.00 88.31 832 VAL A C 1
ATOM 6640 O O . VAL A 1 832 ? 44.169 -23.230 -40.891 1.00 88.31 832 VAL A O 1
ATOM 6643 N N . ARG A 1 833 ? 42.363 -22.284 -41.798 1.00 86.94 833 ARG A N 1
ATOM 6644 C CA . ARG A 1 833 ? 41.430 -23.080 -40.983 1.00 86.94 833 ARG A CA 1
ATOM 6645 C C . ARG A 1 833 ? 41.580 -24.582 -41.233 1.00 86.94 833 ARG A C 1
ATOM 6647 O O . ARG A 1 833 ? 41.417 -25.353 -40.284 1.00 86.94 833 ARG A O 1
ATOM 6654 N N . ARG A 1 834 ? 41.858 -24.998 -42.472 1.00 82.50 834 ARG A N 1
ATOM 6655 C CA . ARG A 1 834 ? 41.922 -26.404 -42.904 1.00 82.50 834 ARG A CA 1
ATOM 6656 C C . ARG A 1 834 ? 43.155 -27.108 -42.309 1.00 82.50 834 ARG A C 1
ATOM 6658 O O . ARG A 1 834 ? 44.269 -26.847 -42.761 1.00 82.50 834 ARG A O 1
ATOM 6665 N N . PRO A 1 835 ? 43.003 -28.069 -41.371 1.00 71.00 835 PRO A N 1
ATOM 6666 C CA . PRO A 1 835 ? 44.152 -28.794 -40.815 1.00 71.00 835 PRO A CA 1
ATOM 6667 C C . PRO A 1 835 ? 44.938 -29.582 -41.876 1.00 71.00 835 PRO A C 1
ATOM 6669 O O . PRO A 1 835 ? 46.125 -29.833 -41.697 1.00 71.00 835 PRO A O 1
ATOM 6672 N N . SER A 1 836 ? 44.284 -29.940 -42.988 1.00 75.81 836 SER A N 1
ATOM 6673 C CA . SER A 1 836 ? 44.868 -30.641 -44.135 1.00 75.81 836 SER A CA 1
ATOM 6674 C C . SER A 1 836 ? 45.895 -29.827 -44.926 1.00 75.81 836 SER A C 1
ATOM 6676 O O . SER A 1 836 ? 46.775 -30.428 -45.535 1.00 75.81 836 SER A O 1
ATOM 6678 N N . GLU A 1 837 ? 45.842 -28.490 -44.904 1.00 81.69 837 GLU A N 1
ATOM 6679 C CA . GLU A 1 837 ? 46.858 -27.658 -45.574 1.00 81.69 837 GLU A CA 1
ATOM 6680 C C . GLU A 1 837 ? 48.140 -27.527 -44.724 1.00 81.69 837 GLU A C 1
ATOM 6682 O O . GLU A 1 837 ? 49.188 -27.121 -45.230 1.00 81.69 837 GLU A O 1
ATOM 6687 N N . GLY A 1 838 ? 48.077 -27.895 -43.434 1.00 78.88 838 GLY A N 1
ATOM 6688 C CA . GLY A 1 838 ? 49.211 -27.852 -42.503 1.00 78.88 838 GLY A CA 1
ATOM 6689 C C . GLY A 1 838 ? 49.757 -26.442 -42.254 1.00 78.88 838 GLY A C 1
ATOM 6690 O O . GLY A 1 838 ? 50.960 -26.298 -42.041 1.00 78.88 838 GLY A O 1
ATOM 6691 N N . ALA A 1 839 ? 48.892 -25.427 -42.338 1.00 82.69 839 ALA A N 1
ATOM 6692 C CA . ALA A 1 839 ? 49.253 -24.015 -42.387 1.00 82.69 839 ALA A CA 1
ATOM 6693 C C . ALA A 1 839 ? 48.661 -23.194 -41.221 1.00 82.69 839 ALA A C 1
ATOM 6695 O O . ALA A 1 839 ? 47.499 -23.355 -40.861 1.00 82.69 839 ALA A O 1
ATOM 6696 N N . ASP A 1 840 ? 49.460 -22.257 -40.714 1.00 87.25 840 ASP A N 1
ATOM 6697 C CA . ASP A 1 840 ? 49.195 -21.265 -39.668 1.00 87.25 840 ASP A CA 1
ATOM 6698 C C . ASP A 1 840 ? 49.673 -19.887 -40.160 1.00 87.25 840 ASP A C 1
ATOM 6700 O O . ASP A 1 840 ? 50.738 -19.787 -40.753 1.00 87.25 840 ASP A O 1
ATOM 6704 N N . LEU A 1 841 ? 48.980 -18.784 -39.902 1.00 89.94 841 LEU A N 1
ATOM 6705 C CA . LEU A 1 841 ? 49.366 -17.480 -40.470 1.00 89.94 841 LEU A CA 1
ATOM 6706 C C . LEU A 1 841 ? 50.382 -16.739 -39.579 1.00 89.94 841 LEU A C 1
ATOM 6708 O O . LEU A 1 841 ? 50.142 -16.567 -38.383 1.00 89.94 841 LEU A O 1
ATOM 6712 N N . ILE A 1 842 ? 51.503 -16.285 -40.151 1.00 88.88 842 ILE A N 1
ATOM 6713 C CA . ILE A 1 842 ? 52.489 -15.408 -39.497 1.00 88.88 842 ILE A CA 1
ATOM 6714 C C . ILE A 1 842 ? 51.988 -13.963 -39.548 1.00 88.88 842 ILE A C 1
ATOM 6716 O O . ILE A 1 842 ? 51.627 -13.435 -40.606 1.00 88.88 842 ILE A O 1
ATOM 6720 N N . LEU A 1 843 ? 52.015 -13.314 -38.388 1.00 88.88 843 LEU A N 1
ATOM 6721 C CA . LEU A 1 843 ? 51.642 -11.916 -38.220 1.00 88.88 843 LEU A CA 1
ATOM 6722 C C . LEU A 1 843 ? 52.881 -11.014 -38.263 1.00 88.88 843 LEU A C 1
ATOM 6724 O O . LEU A 1 843 ? 53.943 -11.383 -37.759 1.00 88.88 843 LEU A O 1
ATOM 6728 N N . LYS A 1 844 ? 52.747 -9.821 -38.855 1.00 86.94 844 LYS A N 1
ATOM 6729 C CA . LYS A 1 844 ? 53.831 -8.828 -38.899 1.00 86.94 844 LYS A CA 1
ATOM 6730 C C . LYS A 1 844 ? 54.236 -8.402 -37.490 1.00 86.94 844 LYS A C 1
ATOM 6732 O O . LYS A 1 844 ? 53.404 -8.321 -36.585 1.00 86.94 844 LYS A O 1
ATOM 6737 N N . GLN A 1 845 ? 55.509 -8.048 -37.312 1.00 76.88 845 GLN A N 1
ATOM 6738 C CA . GLN A 1 845 ? 55.981 -7.475 -36.050 1.00 76.88 845 GLN A CA 1
ATOM 6739 C C . GLN A 1 845 ? 55.185 -6.200 -35.717 1.00 76.88 845 GLN A C 1
ATOM 6741 O O . GLN A 1 845 ? 55.114 -5.275 -36.523 1.00 76.88 845 GLN A O 1
ATOM 6746 N N . GLY A 1 846 ? 54.557 -6.173 -34.538 1.00 71.31 846 GLY A N 1
ATOM 6747 C CA . GLY A 1 846 ? 53.692 -5.071 -34.099 1.00 71.31 846 GLY A CA 1
ATOM 6748 C C . GLY A 1 846 ? 52.240 -5.113 -34.602 1.00 71.31 846 GLY A C 1
ATOM 6749 O O . GLY A 1 846 ? 51.488 -4.181 -34.308 1.00 71.31 846 GLY A O 1
ATOM 6750 N N . ALA A 1 847 ? 51.816 -6.161 -35.320 1.00 78.12 847 ALA A N 1
ATOM 6751 C CA . ALA A 1 847 ? 50.415 -6.344 -35.706 1.00 78.12 847 ALA A CA 1
ATOM 6752 C C . ALA A 1 847 ? 49.507 -6.498 -34.470 1.00 78.12 847 ALA A C 1
ATOM 6754 O O . ALA A 1 847 ? 49.814 -7.248 -33.543 1.00 78.12 847 ALA A O 1
ATOM 6755 N N . ARG A 1 848 ? 48.366 -5.800 -34.464 1.00 74.94 848 ARG A N 1
ATOM 6756 C CA . ARG A 1 848 ? 47.383 -5.825 -33.370 1.00 74.94 848 ARG A CA 1
ATOM 6757 C C . ARG A 1 848 ? 46.227 -6.747 -33.747 1.00 74.94 848 ARG A C 1
ATOM 6759 O O . ARG A 1 848 ? 45.198 -6.302 -34.254 1.00 74.94 848 ARG A O 1
ATOM 6766 N N . VAL A 1 849 ? 46.434 -8.043 -33.531 1.00 81.38 849 VAL A N 1
ATOM 6767 C CA . VAL A 1 849 ? 45.444 -9.093 -33.802 1.00 81.38 849 VAL A CA 1
ATOM 6768 C C . VAL A 1 849 ? 44.898 -9.640 -32.489 1.00 81.38 849 VAL A C 1
ATOM 6770 O O . VAL A 1 849 ? 45.661 -10.126 -31.657 1.00 81.38 849 VAL A O 1
ATOM 6773 N N . THR A 1 850 ? 43.578 -9.575 -32.324 1.00 80.06 850 THR A N 1
ATOM 6774 C CA . THR A 1 850 ? 42.868 -10.087 -31.147 1.00 80.06 850 THR A CA 1
ATOM 6775 C C . THR A 1 850 ? 42.316 -11.485 -31.424 1.00 80.06 850 THR A C 1
ATOM 6777 O O . THR A 1 850 ? 41.846 -11.774 -32.528 1.00 80.06 850 THR A O 1
ATOM 6780 N N . VAL A 1 851 ? 42.364 -12.359 -30.419 1.00 80.31 851 VAL A N 1
ATOM 6781 C CA . VAL A 1 851 ? 41.793 -13.709 -30.463 1.00 80.31 851 VAL A CA 1
ATOM 6782 C C . VAL A 1 851 ? 40.988 -13.922 -29.181 1.00 80.31 851 VAL A C 1
ATOM 6784 O O . VAL A 1 851 ? 41.539 -13.927 -28.082 1.00 80.31 851 VAL A O 1
ATOM 6787 N N . THR A 1 852 ? 39.672 -14.070 -29.319 1.00 71.19 852 THR A N 1
ATOM 6788 C CA . THR A 1 852 ? 38.715 -14.128 -28.210 1.00 71.19 852 THR A CA 1
ATOM 6789 C C . THR A 1 852 ? 39.010 -15.315 -27.286 1.00 71.19 852 THR A C 1
ATOM 6791 O O . THR A 1 852 ? 38.932 -16.472 -27.705 1.00 71.19 852 THR A O 1
ATOM 6794 N N . GLY A 1 853 ? 39.325 -15.029 -26.019 1.00 64.69 853 GLY A N 1
ATOM 6795 C CA . GLY A 1 853 ? 39.692 -16.031 -25.010 1.00 64.69 853 GLY A CA 1
ATOM 6796 C C . GLY A 1 853 ? 41.196 -16.316 -24.881 1.00 64.69 853 GLY A C 1
ATOM 6797 O O . GLY A 1 853 ? 41.565 -17.176 -24.089 1.00 64.69 853 GLY A O 1
ATOM 6798 N N . VAL A 1 854 ? 42.069 -15.607 -25.612 1.00 67.06 854 VAL A N 1
ATOM 6799 C CA . VAL A 1 854 ? 43.533 -15.753 -25.507 1.00 67.06 854 VAL A CA 1
ATOM 6800 C C . VAL A 1 854 ? 44.172 -14.444 -25.015 1.00 67.06 854 VAL A C 1
ATOM 6802 O O . VAL A 1 854 ? 44.185 -13.461 -25.759 1.00 67.06 854 VAL A O 1
ATOM 6805 N N . PRO A 1 855 ? 44.724 -14.393 -23.788 1.00 51.97 855 PRO A N 1
ATOM 6806 C CA . PRO A 1 855 ? 45.422 -13.213 -23.290 1.00 51.97 855 PRO A CA 1
ATOM 6807 C C . PRO A 1 855 ? 46.865 -13.140 -23.822 1.00 51.97 855 PRO A C 1
ATOM 6809 O O . PRO A 1 855 ? 47.676 -14.029 -23.575 1.00 51.97 855 PRO A O 1
ATOM 6812 N N . GLY A 1 856 ? 47.206 -12.043 -24.503 1.00 63.66 856 GLY A N 1
ATOM 6813 C CA . GLY A 1 856 ? 48.576 -11.723 -24.930 1.00 63.66 856 GLY A CA 1
ATOM 6814 C C . GLY A 1 856 ? 48.761 -11.567 -26.448 1.00 63.66 856 GLY A C 1
ATOM 6815 O O . GLY A 1 856 ? 47.843 -11.834 -27.224 1.00 63.66 856 GLY A O 1
ATOM 6816 N N . PRO A 1 857 ? 49.940 -11.097 -26.900 1.00 65.44 857 PRO A N 1
ATOM 6817 C CA . PRO A 1 857 ? 50.217 -10.877 -28.316 1.00 65.44 857 PRO A CA 1
ATOM 6818 C C . PRO A 1 857 ? 50.376 -12.207 -29.062 1.00 65.44 857 PRO A C 1
ATOM 6820 O O . PRO A 1 857 ? 51.365 -12.923 -28.901 1.00 65.44 857 PRO A O 1
ATOM 6823 N N . VAL A 1 858 ? 49.414 -12.520 -29.929 1.00 75.31 858 VAL A N 1
ATOM 6824 C CA . VAL A 1 858 ? 49.492 -13.683 -30.818 1.00 75.31 858 VAL A CA 1
ATOM 6825 C C . VAL A 1 858 ? 50.501 -13.399 -31.932 1.00 75.31 858 VAL A C 1
ATOM 6827 O O . VAL A 1 858 ? 50.389 -12.407 -32.644 1.00 75.31 858 VAL A O 1
ATOM 6830 N N . THR A 1 859 ? 51.489 -14.279 -32.105 1.00 77.25 859 THR A N 1
ATOM 6831 C CA . THR A 1 859 ? 52.506 -14.186 -33.175 1.00 77.25 859 THR A CA 1
ATOM 6832 C C . THR A 1 859 ? 52.203 -15.094 -34.370 1.00 77.25 859 THR A C 1
ATOM 6834 O O . THR A 1 859 ? 52.739 -14.895 -35.463 1.00 77.25 859 THR A O 1
ATOM 6837 N N . ARG A 1 860 ? 51.334 -16.094 -34.173 1.00 83.06 860 ARG A N 1
ATOM 6838 C CA . ARG A 1 860 ? 50.956 -17.099 -35.168 1.00 83.06 860 ARG A CA 1
ATOM 6839 C C . ARG A 1 860 ? 49.503 -17.533 -34.980 1.00 83.06 860 ARG A C 1
ATOM 6841 O O . ARG A 1 860 ? 49.125 -17.966 -33.894 1.00 83.06 860 ARG A O 1
ATOM 6848 N N . LEU A 1 861 ? 48.698 -17.445 -36.036 1.00 84.69 861 LEU A N 1
ATOM 6849 C CA . LEU A 1 861 ? 47.304 -17.894 -36.029 1.00 84.69 861 LEU A CA 1
ATOM 6850 C C . LEU A 1 861 ? 47.214 -19.347 -36.478 1.00 84.69 861 LEU A C 1
ATOM 6852 O O . LEU A 1 861 ? 47.439 -19.642 -37.648 1.00 84.69 861 LEU A O 1
ATOM 6856 N N . THR A 1 862 ? 46.851 -20.239 -35.562 1.00 83.56 862 THR A N 1
ATOM 6857 C CA . THR A 1 862 ? 46.685 -21.666 -35.863 1.00 83.56 862 THR A CA 1
ATOM 6858 C C . THR A 1 862 ? 45.245 -22.006 -36.241 1.00 83.56 862 THR A C 1
ATOM 6860 O O . THR A 1 862 ? 44.320 -21.284 -35.868 1.00 83.56 862 THR A O 1
ATOM 6863 N N . SER A 1 863 ? 45.014 -23.146 -36.901 1.00 80.12 863 SER A N 1
ATOM 6864 C CA . SER A 1 863 ? 43.663 -23.653 -37.233 1.00 80.12 863 SER A CA 1
ATOM 6865 C C . SER A 1 863 ? 42.676 -23.705 -36.042 1.00 80.12 863 SER A C 1
ATOM 6867 O O . SER A 1 863 ? 41.463 -23.606 -36.256 1.00 80.12 863 SER A O 1
ATOM 6869 N N . ALA A 1 864 ? 43.166 -23.826 -34.798 1.00 73.50 864 ALA A N 1
ATOM 6870 C CA . ALA A 1 864 ? 42.339 -23.757 -33.586 1.00 73.50 864 ALA A CA 1
ATOM 6871 C C . ALA A 1 864 ? 42.013 -22.318 -33.155 1.00 73.50 864 ALA A C 1
ATOM 6873 O O . ALA A 1 864 ? 40.977 -22.093 -32.546 1.00 73.50 864 ALA A O 1
ATOM 6874 N N . LEU A 1 865 ? 42.864 -21.346 -33.495 1.00 81.25 865 LEU A N 1
ATOM 6875 C CA . LEU A 1 865 ? 42.660 -19.929 -33.189 1.00 81.25 865 LEU A CA 1
ATOM 6876 C C . LEU A 1 865 ? 41.778 -19.222 -34.227 1.00 81.25 865 LEU A C 1
ATOM 6878 O O . LEU A 1 865 ? 41.198 -18.197 -33.898 1.00 81.25 865 LEU A O 1
ATOM 6882 N N . ILE A 1 866 ? 41.615 -19.754 -35.447 1.00 85.00 866 ILE A N 1
ATOM 6883 C CA . ILE A 1 866 ? 40.749 -19.142 -36.477 1.00 85.00 866 ILE A CA 1
ATOM 6884 C C . ILE A 1 866 ? 39.283 -18.973 -36.014 1.00 85.00 866 ILE A C 1
ATOM 6886 O O . ILE A 1 866 ? 38.766 -17.868 -36.161 1.00 85.00 866 ILE A O 1
ATOM 6890 N N . PRO A 1 867 ? 38.620 -19.960 -35.372 1.00 83.31 867 PRO A N 1
ATOM 6891 C CA . PRO A 1 867 ? 37.323 -19.751 -34.713 1.00 83.31 867 PRO A CA 1
ATOM 6892 C C . PRO A 1 867 ? 37.295 -18.609 -33.689 1.00 83.31 867 PRO A C 1
ATOM 6894 O O . PRO A 1 867 ? 36.260 -17.983 -33.472 1.00 83.31 867 PRO A O 1
ATOM 6897 N N . HIS A 1 868 ? 38.426 -18.308 -33.058 1.00 81.81 868 HIS A N 1
ATOM 6898 C CA . HIS A 1 868 ? 38.536 -17.312 -31.995 1.00 81.81 868 HIS A CA 1
ATOM 6899 C C . HIS A 1 868 ? 39.061 -15.954 -32.493 1.00 81.81 868 HIS A C 1
ATOM 6901 O O . HIS A 1 868 ? 38.835 -14.949 -31.835 1.00 81.81 868 HIS A O 1
ATOM 6907 N N . LEU A 1 869 ? 39.664 -15.879 -33.681 1.00 86.69 869 LEU A N 1
ATOM 6908 C CA . LEU A 1 869 ? 40.173 -14.650 -34.299 1.00 86.69 869 LEU A CA 1
ATOM 6909 C C . LEU A 1 869 ? 39.083 -13.580 -34.453 1.00 86.69 869 LEU A C 1
ATOM 6911 O O . LEU A 1 869 ? 37.955 -13.880 -34.855 1.00 86.69 869 LEU A O 1
ATOM 6915 N N . GLU A 1 870 ? 39.433 -12.330 -34.168 1.00 85.25 870 GLU A N 1
ATOM 6916 C CA . GLU A 1 870 ? 38.572 -11.168 -34.386 1.00 85.25 870 GLU A CA 1
ATOM 6917 C C . GLU A 1 870 ? 38.909 -10.466 -35.705 1.00 85.25 870 GLU A C 1
ATOM 6919 O O . GLU A 1 870 ? 40.073 -10.265 -36.064 1.00 85.25 870 GLU A O 1
ATOM 6924 N N . TRP A 1 871 ? 37.868 -10.073 -36.437 1.00 86.50 871 TRP A N 1
ATOM 6925 C CA . TRP A 1 871 ? 37.981 -9.445 -37.750 1.00 86.50 871 TRP A CA 1
ATOM 6926 C C . TRP A 1 871 ? 38.229 -7.931 -37.613 1.00 86.50 871 TRP A C 1
ATOM 6928 O O . TRP A 1 871 ? 37.343 -7.105 -37.821 1.00 86.50 871 TRP A O 1
ATOM 6938 N N . THR A 1 872 ? 39.442 -7.550 -37.206 1.00 86.88 872 THR A N 1
ATOM 6939 C CA . THR A 1 872 ? 39.850 -6.134 -37.100 1.00 86.88 872 THR A CA 1
ATOM 6940 C C . THR A 1 872 ? 40.151 -5.530 -38.477 1.00 86.88 872 THR A C 1
ATOM 6942 O O . THR A 1 872 ? 40.361 -6.260 -39.441 1.00 86.88 872 THR A O 1
ATOM 6945 N N . SER A 1 873 ? 40.247 -4.201 -38.606 1.00 82.69 873 SER A N 1
ATOM 6946 C CA . SER A 1 873 ? 40.639 -3.563 -39.879 1.00 82.69 873 SER A CA 1
ATOM 6947 C C . SER A 1 873 ? 42.027 -4.000 -40.367 1.00 82.69 873 SER A C 1
ATOM 6949 O O . SER A 1 873 ? 42.202 -4.256 -41.554 1.00 82.69 873 SER A O 1
ATOM 6951 N N . GLN A 1 874 ? 42.999 -4.186 -39.462 1.00 84.25 874 GLN A N 1
ATOM 6952 C CA . GLN A 1 874 ? 44.319 -4.707 -39.839 1.00 84.25 874 GLN A CA 1
ATOM 6953 C C . GLN A 1 874 ? 44.245 -6.135 -40.404 1.00 84.25 874 GLN A C 1
ATOM 6955 O O . GLN A 1 874 ? 45.013 -6.468 -41.304 1.00 84.25 874 GLN A O 1
ATOM 6960 N N . VAL A 1 875 ? 43.334 -6.968 -39.895 1.00 85.81 875 VAL A N 1
ATOM 6961 C CA . VAL A 1 875 ? 43.052 -8.316 -40.416 1.00 85.81 875 VAL A CA 1
ATOM 6962 C C . VAL A 1 875 ? 42.327 -8.197 -41.762 1.00 85.81 875 VAL A C 1
ATOM 6964 O O . VAL A 1 875 ? 42.842 -8.661 -42.775 1.00 85.81 875 VAL A O 1
ATOM 6967 N N . ALA A 1 876 ? 41.187 -7.503 -41.793 1.00 85.25 876 ALA A N 1
ATOM 6968 C CA . ALA A 1 876 ? 40.304 -7.333 -42.947 1.00 85.25 876 ALA A CA 1
ATOM 6969 C C . ALA A 1 876 ? 41.024 -6.785 -44.187 1.00 85.25 876 ALA A C 1
ATOM 6971 O O . ALA A 1 876 ? 40.929 -7.368 -45.267 1.00 85.25 876 ALA A O 1
ATOM 6972 N N . ASP A 1 877 ? 41.767 -5.689 -44.029 1.00 84.50 877 ASP A N 1
ATOM 6973 C CA . ASP A 1 877 ? 42.462 -4.986 -45.112 1.00 84.50 877 ASP A CA 1
ATOM 6974 C C . ASP A 1 877 ? 43.834 -5.614 -45.442 1.00 84.50 877 ASP A C 1
ATOM 6976 O O . ASP A 1 877 ? 44.637 -5.026 -46.165 1.00 84.50 877 ASP A O 1
ATOM 6980 N N . GLY A 1 878 ? 44.128 -6.803 -44.898 1.00 82.88 878 GLY A N 1
ATOM 6981 C CA . GLY A 1 878 ? 45.330 -7.587 -45.198 1.00 82.88 878 GLY A CA 1
ATOM 6982 C C . GLY A 1 878 ? 46.633 -7.049 -44.597 1.00 82.88 878 GLY A C 1
ATOM 6983 O O . GLY A 1 878 ? 47.715 -7.570 -44.875 1.00 82.88 878 GLY A O 1
ATOM 6984 N N . GLN A 1 879 ? 46.555 -6.009 -43.766 1.00 85.88 879 GLN A N 1
ATOM 6985 C CA . GLN A 1 879 ? 47.711 -5.276 -43.248 1.00 85.88 879 GLN A CA 1
ATOM 6986 C C . GLN A 1 879 ? 48.492 -6.068 -42.187 1.00 85.88 879 GLN A C 1
ATOM 6988 O O . GLN A 1 879 ? 49.721 -5.987 -42.154 1.00 85.88 879 GLN A O 1
ATOM 6993 N N . ALA A 1 880 ? 47.809 -6.864 -41.359 1.00 85.19 880 ALA A N 1
ATOM 6994 C CA . ALA A 1 880 ? 48.390 -7.633 -40.254 1.00 85.19 880 ALA A CA 1
ATOM 6995 C C . ALA A 1 880 ? 49.278 -8.807 -40.701 1.00 85.19 880 ALA A C 1
ATOM 6997 O O . ALA A 1 880 ? 50.128 -9.257 -39.933 1.00 85.19 880 ALA A O 1
ATOM 6998 N N . PHE A 1 881 ? 49.071 -9.326 -41.912 1.00 91.81 881 PHE A N 1
ATOM 6999 C CA . PHE A 1 881 ? 49.662 -10.593 -42.340 1.00 91.81 881 PHE A CA 1
ATOM 7000 C C . PHE A 1 881 ? 51.003 -10.408 -43.037 1.00 91.81 881 PHE A C 1
ATOM 7002 O O . PHE A 1 881 ? 51.178 -9.485 -43.839 1.00 91.81 881 PHE A O 1
ATOM 7009 N N . ASP A 1 882 ? 51.922 -11.322 -42.740 1.00 90.69 882 ASP A N 1
ATOM 7010 C CA . ASP A 1 882 ? 53.249 -11.387 -43.344 1.00 90.69 882 ASP A CA 1
ATOM 7011 C C . ASP A 1 882 ? 53.333 -12.571 -44.327 1.00 90.69 882 ASP A C 1
ATOM 7013 O O . ASP A 1 882 ? 53.378 -12.356 -45.542 1.00 90.69 882 ASP A O 1
ATOM 7017 N N . ALA A 1 883 ? 53.260 -13.811 -43.806 1.00 90.44 883 ALA A N 1
ATOM 7018 C CA . ALA A 1 883 ? 53.342 -15.083 -44.553 1.00 90.44 883 ALA A CA 1
ATOM 7019 C C . ALA A 1 883 ? 52.747 -16.303 -43.765 1.00 90.44 883 ALA A C 1
ATOM 7021 O O . ALA A 1 883 ? 51.955 -16.075 -42.860 1.00 90.44 883 ALA A O 1
ATOM 7022 N N . LEU A 1 884 ? 53.069 -17.588 -44.061 1.00 89.62 884 LEU A N 1
ATOM 7023 C CA . LEU A 1 884 ? 52.282 -18.820 -43.691 1.00 89.62 884 LEU A CA 1
ATOM 7024 C C . LEU A 1 884 ? 53.168 -20.048 -43.148 1.00 89.62 884 LEU A C 1
ATOM 7026 O O . LEU A 1 884 ? 54.189 -20.284 -43.786 1.00 89.62 884 LEU A O 1
ATOM 7030 N N . ALA A 1 885 ? 52.839 -20.776 -42.010 1.00 84.31 885 ALA A N 1
ATOM 7031 C CA . ALA A 1 885 ? 53.651 -21.613 -40.992 1.00 84.31 885 ALA A CA 1
ATOM 7032 C C . ALA A 1 885 ? 52.922 -22.732 -40.048 1.00 84.31 885 ALA A C 1
ATOM 7034 O O . ALA A 1 885 ? 51.928 -23.249 -40.530 1.00 84.31 885 ALA A O 1
ATOM 7035 N N . PRO A 1 886 ? 53.379 -23.233 -38.815 1.00 80.00 886 PRO A N 1
ATOM 7036 C CA . PRO A 1 886 ? 52.683 -24.273 -37.890 1.00 80.00 886 PRO A CA 1
ATOM 7037 C C . PRO A 1 886 ? 52.636 -24.190 -36.258 1.00 80.00 886 PRO A C 1
ATOM 7039 O O . PRO A 1 886 ? 53.233 -23.280 -35.692 1.00 80.00 886 PRO A O 1
ATOM 7042 N N . ARG A 1 887 ? 52.020 -25.153 -35.465 1.00 78.31 887 ARG A N 1
ATOM 7043 C CA . ARG A 1 887 ? 51.089 -25.044 -34.221 1.00 78.31 887 ARG A CA 1
ATOM 7044 C C . ARG A 1 887 ? 51.383 -25.733 -32.785 1.00 78.31 887 ARG A C 1
ATOM 7046 O O . ARG A 1 887 ? 52.206 -26.640 -32.766 1.00 78.31 887 ARG A O 1
ATOM 7053 N N . THR A 1 888 ? 50.691 -25.409 -31.617 1.00 35.38 888 THR A N 1
ATOM 7054 C CA . THR A 1 888 ? 50.860 -25.952 -30.161 1.00 35.38 888 THR A CA 1
ATOM 7055 C C . THR A 1 888 ? 49.611 -26.105 -29.128 1.00 35.38 888 THR A C 1
ATOM 7057 O O . THR A 1 888 ? 48.522 -26.354 -29.642 1.00 35.38 888 THR A O 1
ATOM 7060 N N . VAL A 1 889 ? 49.732 -26.095 -27.730 1.00 36.25 889 VAL A N 1
ATOM 7061 C CA . VAL A 1 889 ? 48.884 -26.788 -26.609 1.00 36.25 889 VAL A CA 1
ATOM 7062 C C . VAL A 1 889 ? 48.499 -25.991 -25.235 1.00 36.25 889 VAL A C 1
ATOM 7064 O O . VAL A 1 889 ? 48.443 -24.770 -25.336 1.00 36.25 889 VAL A O 1
ATOM 7067 N N . VAL A 1 890 ? 48.143 -26.585 -24.018 1.00 61.81 890 VAL A N 1
ATOM 7068 C CA . VAL A 1 890 ? 47.241 -26.092 -22.838 1.00 61.81 890 VAL A CA 1
ATOM 7069 C C . VAL A 1 890 ? 47.589 -26.527 -21.308 1.00 61.81 890 VAL A C 1
ATOM 7071 O O . VAL A 1 890 ? 48.588 -27.225 -21.168 1.00 61.81 890 VAL A O 1
ATOM 7074 N N . ASP A 1 891 ? 46.841 -26.153 -20.189 1.00 69.81 891 ASP A N 1
ATOM 7075 C CA . ASP A 1 891 ? 47.147 -26.209 -18.665 1.00 69.81 891 ASP A CA 1
ATOM 7076 C C . ASP A 1 891 ? 45.959 -26.176 -17.552 1.00 69.81 891 ASP A C 1
ATOM 7078 O O . ASP A 1 891 ? 44.835 -25.826 -17.919 1.00 69.81 891 ASP A O 1
ATOM 7082 N N . TRP A 1 892 ? 46.166 -26.437 -16.206 1.00 75.62 892 TRP A N 1
ATOM 7083 C CA . TRP A 1 892 ? 45.174 -26.408 -15.035 1.00 75.62 892 TRP A CA 1
ATOM 7084 C C . TRP A 1 892 ? 44.541 -25.053 -14.705 1.00 75.62 892 TRP A C 1
ATOM 7086 O O . TRP A 1 892 ? 43.354 -25.015 -14.362 1.00 75.62 892 TRP A O 1
ATOM 7096 N N . GLY A 1 893 ? 45.274 -23.937 -14.803 1.00 70.75 893 GLY A N 1
ATOM 7097 C CA . GLY A 1 893 ? 44.720 -22.611 -14.481 1.00 70.75 893 GLY A CA 1
ATOM 7098 C C . GLY A 1 893 ? 43.467 -22.286 -15.308 1.00 70.75 893 GLY A C 1
ATOM 7099 O O . GLY A 1 893 ? 42.588 -21.549 -14.869 1.00 70.75 893 GLY A O 1
ATOM 7100 N N . THR A 1 894 ? 43.353 -22.926 -16.474 1.00 74.44 894 THR A N 1
ATOM 7101 C CA . THR A 1 894 ? 42.220 -22.883 -17.408 1.00 74.44 894 THR A CA 1
ATOM 7102 C C . THR A 1 894 ? 40.931 -23.552 -16.893 1.00 74.44 894 THR A C 1
ATOM 7104 O O . THR A 1 894 ? 39.850 -23.245 -17.401 1.00 74.44 894 THR A O 1
ATOM 7107 N N . ALA A 1 895 ? 41.015 -24.481 -15.932 1.00 79.31 895 ALA A N 1
ATOM 7108 C CA . ALA A 1 895 ? 39.887 -25.313 -15.491 1.00 79.31 895 ALA A CA 1
ATOM 7109 C C . ALA A 1 895 ? 39.136 -24.759 -14.265 1.00 79.31 895 ALA A C 1
ATOM 7111 O O . ALA A 1 895 ? 37.924 -24.950 -14.143 1.00 79.31 895 ALA A O 1
ATOM 7112 N N . LEU A 1 896 ? 39.831 -24.040 -13.378 1.00 82.00 896 LEU A N 1
ATOM 7113 C CA . LEU A 1 896 ? 39.343 -23.629 -12.053 1.00 82.00 896 LEU A CA 1
ATOM 7114 C C . LEU A 1 896 ? 37.970 -22.932 -12.059 1.00 82.00 896 LEU A C 1
ATOM 7116 O O . LEU A 1 896 ? 37.105 -23.237 -11.236 1.00 82.00 896 LEU A O 1
ATOM 7120 N N . ASP A 1 897 ? 37.752 -21.989 -12.977 1.00 81.38 897 ASP A N 1
ATOM 7121 C CA . ASP A 1 897 ? 36.547 -21.151 -12.962 1.00 81.38 897 ASP A CA 1
ATOM 7122 C C . ASP A 1 897 ? 35.260 -21.926 -13.259 1.00 81.38 897 ASP A C 1
ATOM 7124 O O . ASP A 1 897 ? 34.173 -21.502 -12.857 1.00 81.38 897 ASP A O 1
ATOM 7128 N N . TRP A 1 898 ? 35.373 -23.073 -13.923 1.00 84.50 898 TRP A N 1
ATOM 7129 C CA . TRP A 1 898 ? 34.258 -23.971 -14.209 1.00 84.50 898 TRP A CA 1
ATOM 7130 C C . TRP A 1 898 ? 33.810 -24.739 -12.966 1.00 84.50 898 TRP A C 1
ATOM 7132 O O . TRP A 1 898 ? 32.617 -24.791 -12.668 1.00 84.50 898 TRP A O 1
ATOM 7142 N N . LEU A 1 899 ? 34.774 -25.251 -12.199 1.00 86.25 899 LEU A N 1
ATOM 7143 C CA . LEU A 1 899 ? 34.540 -25.992 -10.955 1.00 86.25 899 LEU A CA 1
ATOM 7144 C C . LEU A 1 899 ? 33.850 -25.114 -9.895 1.00 86.25 899 LEU A C 1
ATOM 7146 O O . LEU A 1 899 ? 32.959 -25.572 -9.176 1.00 86.25 899 LEU A O 1
ATOM 7150 N N . ARG A 1 900 ? 34.184 -23.815 -9.883 1.00 89.50 900 ARG A N 1
ATOM 7151 C CA . ARG A 1 900 ? 33.596 -22.794 -8.997 1.00 89.50 900 ARG A CA 1
ATOM 7152 C C . ARG A 1 900 ? 32.082 -22.601 -9.111 1.00 89.50 900 ARG A C 1
ATOM 7154 O O . ARG A 1 900 ? 31.490 -21.971 -8.242 1.00 89.50 900 ARG A O 1
ATOM 7161 N N . LEU A 1 901 ? 31.443 -23.097 -10.172 1.00 86.38 901 LEU A N 1
ATOM 7162 C CA . LEU A 1 901 ? 29.982 -23.038 -10.301 1.00 86.38 901 LEU A CA 1
ATOM 7163 C C . LEU A 1 901 ? 29.268 -24.048 -9.391 1.00 86.38 901 LEU A C 1
ATOM 7165 O O . LEU A 1 901 ? 28.117 -23.826 -9.012 1.00 86.38 901 LEU A O 1
ATOM 7169 N N . VAL A 1 902 ? 29.947 -25.135 -9.017 1.00 84.81 902 VAL A N 1
ATOM 7170 C CA . VAL A 1 902 ? 29.414 -26.137 -8.086 1.00 84.81 902 VAL A CA 1
ATOM 7171 C C . VAL A 1 902 ? 29.885 -25.846 -6.658 1.00 84.81 902 VAL A C 1
ATOM 7173 O O . VAL A 1 902 ? 29.045 -25.769 -5.761 1.00 84.81 902 VAL A O 1
ATOM 7176 N N . GLU A 1 903 ? 31.187 -25.596 -6.476 1.00 88.00 903 GLU A N 1
ATOM 7177 C CA . GLU A 1 903 ? 31.829 -25.271 -5.190 1.00 88.00 903 GLU A CA 1
ATOM 7178 C C . GLU A 1 903 ? 32.492 -23.878 -5.252 1.00 88.00 903 GLU A C 1
ATOM 7180 O O . GLU A 1 903 ? 33.580 -23.752 -5.816 1.00 88.00 903 GLU A O 1
ATOM 7185 N N . PRO A 1 904 ? 31.879 -22.812 -4.701 1.00 86.06 904 PRO A N 1
ATOM 7186 C CA . PRO A 1 904 ? 32.382 -21.441 -4.858 1.00 86.06 904 PRO A CA 1
ATOM 7187 C C . PRO A 1 904 ? 33.788 -21.188 -4.284 1.00 86.06 904 PRO A C 1
ATOM 7189 O O . PRO A 1 904 ? 34.540 -20.378 -4.827 1.00 86.06 904 PRO A O 1
ATOM 7192 N N . ASP A 1 905 ? 34.165 -21.903 -3.220 1.00 84.94 905 ASP A N 1
ATOM 7193 C CA . ASP A 1 905 ? 35.324 -21.597 -2.363 1.00 84.94 905 ASP A CA 1
ATOM 7194 C C . ASP A 1 905 ? 36.672 -22.190 -2.842 1.00 84.94 905 ASP A C 1
ATOM 7196 O O . ASP A 1 905 ? 37.604 -22.384 -2.049 1.00 84.94 905 ASP A O 1
ATOM 7200 N N . LEU A 1 906 ? 36.790 -22.488 -4.141 1.00 86.94 906 LEU A N 1
ATOM 7201 C CA . LEU A 1 906 ? 38.021 -22.975 -4.784 1.00 86.94 906 LEU A CA 1
ATOM 7202 C C . LEU A 1 906 ? 38.976 -21.823 -5.156 1.00 86.94 906 LEU A C 1
ATOM 7204 O O . LEU A 1 906 ? 38.557 -20.709 -5.496 1.00 86.94 906 LEU A O 1
ATOM 7208 N N . LYS A 1 907 ? 40.285 -22.088 -5.135 1.00 84.88 907 LYS A N 1
ATOM 7209 C CA . LYS A 1 907 ? 41.383 -21.111 -5.252 1.00 84.88 907 LYS A CA 1
ATOM 7210 C C . LYS A 1 907 ? 42.434 -21.551 -6.275 1.00 84.88 907 LYS A C 1
ATOM 7212 O O . LYS A 1 907 ? 42.711 -22.734 -6.444 1.00 84.88 907 LYS A O 1
ATOM 7217 N N . ALA A 1 908 ? 43.057 -20.573 -6.932 1.00 80.94 908 ALA A N 1
ATOM 7218 C CA . ALA A 1 908 ? 44.155 -20.825 -7.859 1.00 80.94 908 ALA A CA 1
ATOM 7219 C C . ALA A 1 908 ? 45.433 -21.197 -7.098 1.00 80.94 908 ALA A C 1
ATOM 7221 O O . ALA A 1 908 ? 45.780 -20.547 -6.114 1.00 80.94 908 ALA A O 1
ATOM 7222 N N . THR A 1 909 ? 46.135 -22.215 -7.586 1.00 76.31 909 THR A N 1
ATOM 7223 C CA . THR A 1 909 ? 47.432 -22.658 -7.071 1.00 76.31 909 THR A CA 1
ATOM 7224 C C . THR A 1 909 ? 48.226 -23.358 -8.173 1.00 76.31 909 THR A C 1
ATOM 7226 O O . THR A 1 909 ? 47.645 -23.871 -9.130 1.00 76.31 909 THR A O 1
ATOM 7229 N N . ASN A 1 910 ? 49.550 -23.357 -8.011 1.00 71.25 910 ASN A N 1
ATOM 7230 C CA . ASN A 1 910 ? 50.517 -24.074 -8.843 1.00 71.25 910 ASN A CA 1
ATOM 7231 C C . ASN A 1 910 ? 51.189 -25.231 -8.069 1.00 71.25 910 ASN A C 1
ATOM 7233 O O . ASN A 1 910 ? 52.111 -25.855 -8.592 1.00 71.25 910 ASN A O 1
ATOM 7237 N N . SER A 1 911 ? 50.787 -25.481 -6.815 1.00 70.75 911 SER A N 1
ATOM 7238 C CA . SER A 1 911 ? 51.279 -26.601 -6.006 1.00 70.75 911 SER A CA 1
ATOM 7239 C C . SER A 1 911 ? 50.507 -27.875 -6.366 1.00 70.75 911 SER A C 1
ATOM 7241 O O . SER A 1 911 ? 49.290 -27.877 -6.190 1.00 70.75 911 SER A O 1
ATOM 7243 N N . PRO A 1 912 ? 51.155 -28.959 -6.837 1.00 68.69 912 PRO A N 1
ATOM 7244 C CA . PRO A 1 912 ? 50.453 -30.188 -7.217 1.00 68.69 912 PRO A CA 1
ATOM 7245 C C . PRO A 1 912 ? 49.570 -30.771 -6.103 1.00 68.69 912 PRO A C 1
ATOM 7247 O O . PRO A 1 912 ? 48.458 -31.203 -6.381 1.00 68.69 912 PRO A O 1
ATOM 7250 N N . GLU A 1 913 ? 50.023 -30.705 -4.847 1.00 69.44 913 GLU A N 1
ATOM 7251 C CA . GLU A 1 913 ? 49.287 -31.214 -3.678 1.00 69.44 913 GLU A CA 1
ATOM 7252 C C . GLU A 1 913 ? 48.022 -30.376 -3.378 1.00 69.44 913 GLU A C 1
ATOM 7254 O O . GLU A 1 913 ? 46.963 -30.921 -3.078 1.00 69.44 913 GLU A O 1
ATOM 7259 N N . GLU A 1 914 ? 48.086 -29.046 -3.535 1.00 76.50 914 GLU A N 1
ATOM 7260 C CA . GLU A 1 914 ? 46.922 -28.159 -3.341 1.00 76.50 914 GLU A CA 1
ATOM 7261 C C . GLU A 1 914 ? 45.944 -28.178 -4.533 1.00 76.50 914 GLU A C 1
ATOM 7263 O O . GLU A 1 914 ? 44.785 -27.775 -4.395 1.00 76.50 914 GLU A O 1
ATOM 7268 N N . ILE A 1 915 ? 46.401 -28.598 -5.719 1.00 77.94 915 ILE A N 1
ATOM 7269 C CA . ILE A 1 915 ? 45.533 -28.879 -6.874 1.00 77.94 915 ILE A CA 1
ATOM 7270 C C . ILE A 1 915 ? 44.677 -30.115 -6.573 1.00 77.94 915 ILE A C 1
ATOM 7272 O O . ILE A 1 915 ? 43.473 -30.102 -6.829 1.00 77.94 915 ILE A O 1
ATOM 7276 N N . GLU A 1 916 ? 45.284 -31.152 -5.992 1.00 76.56 916 GLU A N 1
ATOM 7277 C CA . GLU A 1 916 ? 44.633 -32.421 -5.652 1.00 76.56 916 GLU A CA 1
ATOM 7278 C C . GLU A 1 916 ? 43.570 -32.244 -4.548 1.00 76.56 916 GLU A C 1
ATOM 7280 O O . GLU A 1 916 ? 42.402 -32.558 -4.781 1.00 76.56 916 GLU A O 1
ATOM 7285 N N . GLU A 1 917 ? 43.906 -31.607 -3.415 1.00 81.62 917 GLU A N 1
ATOM 7286 C CA . GLU A 1 917 ? 42.945 -31.339 -2.320 1.00 81.62 917 GLU A CA 1
ATOM 7287 C C . GLU A 1 917 ? 41.711 -30.543 -2.797 1.00 81.62 917 GLU A C 1
ATOM 7289 O O . GLU A 1 917 ? 40.570 -30.782 -2.383 1.00 81.62 917 GLU A O 1
ATOM 7294 N N . GLN A 1 918 ? 41.916 -29.580 -3.698 1.00 88.81 918 GLN A N 1
ATOM 7295 C CA . GLN A 1 918 ? 40.831 -28.749 -4.217 1.00 88.81 918 GLN A CA 1
ATOM 7296 C C . GLN A 1 918 ? 40.003 -29.442 -5.302 1.00 88.81 918 GLN A C 1
ATOM 7298 O O . GLN A 1 918 ? 38.796 -29.191 -5.387 1.00 88.81 918 GLN A O 1
ATOM 7303 N N . ALA A 1 919 ? 40.606 -30.330 -6.096 1.00 83.31 919 ALA A N 1
ATOM 7304 C CA . ALA A 1 919 ? 39.864 -31.207 -6.994 1.00 83.31 919 ALA A CA 1
ATOM 7305 C C . ALA A 1 919 ? 38.936 -32.141 -6.196 1.00 83.31 919 ALA A C 1
ATOM 7307 O O . ALA A 1 919 ? 37.745 -32.224 -6.508 1.00 83.31 919 ALA A O 1
ATOM 7308 N N . ASP A 1 920 ? 39.430 -32.743 -5.109 1.00 85.12 920 ASP A N 1
ATOM 7309 C CA . ASP A 1 920 ? 38.633 -33.595 -4.215 1.00 85.12 920 ASP A CA 1
ATOM 7310 C C . ASP A 1 920 ? 37.448 -32.848 -3.589 1.00 85.12 920 ASP A C 1
ATOM 7312 O O . ASP A 1 920 ? 36.320 -33.354 -3.587 1.00 85.12 920 ASP A O 1
ATOM 7316 N N . ARG A 1 921 ? 37.654 -31.607 -3.120 1.00 87.12 921 ARG A N 1
ATOM 7317 C CA . ARG A 1 921 ? 36.560 -30.753 -2.617 1.00 87.12 921 ARG A CA 1
ATOM 7318 C C . ARG A 1 921 ? 35.486 -30.488 -3.674 1.00 87.12 921 ARG A C 1
ATOM 7320 O O . ARG A 1 921 ? 34.297 -30.600 -3.370 1.00 87.12 921 ARG A O 1
ATOM 7327 N N . ALA A 1 922 ? 35.884 -30.171 -4.908 1.00 86.88 922 ALA A N 1
ATOM 7328 C CA . ALA A 1 922 ? 34.949 -29.931 -6.009 1.00 86.88 922 ALA A CA 1
ATOM 7329 C C . ALA A 1 922 ? 34.117 -31.188 -6.340 1.00 86.88 922 ALA A C 1
ATOM 7331 O O . ALA A 1 922 ? 32.899 -31.107 -6.534 1.00 86.88 922 ALA A O 1
ATOM 7332 N N . LEU A 1 923 ? 34.754 -32.363 -6.344 1.00 86.50 923 LEU A N 1
ATOM 7333 C CA . LEU A 1 923 ? 34.090 -33.653 -6.554 1.00 86.50 923 LEU A CA 1
ATOM 7334 C C . LEU A 1 923 ? 33.128 -33.993 -5.400 1.00 86.50 923 LEU A C 1
ATOM 7336 O O . LEU A 1 923 ? 31.993 -34.407 -5.644 1.00 86.50 923 LEU A O 1
ATOM 7340 N N . ALA A 1 924 ? 33.524 -33.756 -4.146 1.00 86.75 924 ALA A N 1
ATOM 7341 C CA . ALA A 1 924 ? 32.679 -33.987 -2.971 1.00 86.75 924 ALA A CA 1
ATOM 7342 C C . ALA A 1 924 ? 31.426 -33.090 -2.949 1.00 86.75 924 ALA A C 1
ATOM 7344 O O . ALA A 1 924 ? 30.319 -33.580 -2.706 1.00 86.75 924 ALA A O 1
ATOM 7345 N N . ALA A 1 925 ? 31.571 -31.798 -3.263 1.00 86.75 925 ALA A N 1
ATOM 7346 C CA . ALA A 1 925 ? 30.444 -30.871 -3.389 1.00 86.75 925 ALA A CA 1
ATOM 7347 C C . ALA A 1 925 ? 29.471 -31.297 -4.505 1.00 86.75 925 ALA A C 1
ATOM 7349 O O . ALA A 1 925 ? 28.253 -31.283 -4.310 1.00 86.75 925 ALA A O 1
ATOM 7350 N N . THR A 1 926 ? 30.008 -31.760 -5.641 1.00 89.62 926 THR A N 1
ATOM 7351 C CA . THR A 1 926 ? 29.217 -32.286 -6.766 1.00 89.62 926 THR A CA 1
ATOM 7352 C C . THR A 1 926 ? 28.391 -33.511 -6.354 1.00 89.62 926 THR A C 1
ATOM 7354 O O . THR A 1 926 ? 27.195 -33.563 -6.644 1.00 89.62 926 THR A O 1
ATOM 7357 N N . ARG A 1 927 ? 28.976 -34.458 -5.603 1.00 89.31 927 ARG A N 1
ATOM 7358 C CA . ARG A 1 927 ? 28.259 -35.638 -5.075 1.00 89.31 927 ARG A CA 1
ATOM 7359 C C . ARG A 1 927 ? 27.142 -35.257 -4.099 1.00 89.31 927 ARG A C 1
ATOM 7361 O O . ARG A 1 927 ? 26.012 -35.705 -4.272 1.00 89.31 927 ARG A O 1
ATOM 7368 N N . LYS A 1 928 ? 27.412 -34.370 -3.134 1.00 88.62 928 LYS A N 1
ATOM 7369 C CA . LYS A 1 928 ? 26.393 -33.893 -2.177 1.00 88.62 928 LYS A CA 1
ATOM 7370 C C . LYS A 1 928 ? 25.221 -33.193 -2.879 1.00 88.62 928 LYS A C 1
ATOM 7372 O O . LYS A 1 928 ? 24.068 -33.359 -2.483 1.00 88.62 928 LYS A O 1
ATOM 7377 N N . PHE A 1 929 ? 25.498 -32.414 -3.926 1.00 89.94 929 PHE A N 1
ATOM 7378 C CA . PHE A 1 929 ? 24.444 -31.775 -4.713 1.00 89.94 929 PHE A CA 1
ATOM 7379 C C . PHE A 1 929 ? 23.631 -32.810 -5.509 1.00 89.94 929 PHE A C 1
ATOM 7381 O O . PHE A 1 929 ? 22.404 -32.729 -5.521 1.00 89.94 929 PHE A O 1
ATOM 7388 N N . ALA A 1 930 ? 24.284 -33.828 -6.085 1.00 88.75 930 ALA A N 1
ATOM 7389 C CA . ALA A 1 930 ? 23.619 -34.948 -6.753 1.00 88.75 930 ALA A CA 1
ATOM 7390 C C . ALA A 1 930 ? 22.663 -35.722 -5.818 1.00 88.75 930 ALA A C 1
ATOM 7392 O O . ALA A 1 930 ? 21.530 -35.997 -6.217 1.00 88.75 930 ALA A O 1
ATOM 7393 N N . GLU A 1 931 ? 23.050 -36.002 -4.568 1.00 88.62 931 GLU A N 1
ATOM 7394 C CA . GLU A 1 931 ? 22.188 -36.667 -3.570 1.00 88.62 931 GLU A CA 1
ATOM 7395 C C . GLU A 1 931 ? 20.872 -35.902 -3.331 1.00 88.62 931 GLU A C 1
ATOM 7397 O O . GLU A 1 931 ? 19.782 -36.488 -3.379 1.00 88.62 931 GLU A O 1
ATOM 7402 N N . ALA A 1 932 ? 20.953 -34.577 -3.158 1.00 87.56 932 ALA A N 1
ATOM 7403 C CA . ALA A 1 932 ? 19.795 -33.713 -2.912 1.00 87.56 932 ALA A CA 1
ATOM 7404 C C . ALA A 1 932 ? 18.767 -33.717 -4.064 1.00 87.56 932 ALA A C 1
ATOM 7406 O O . ALA A 1 932 ? 17.574 -33.499 -3.825 1.00 87.56 932 ALA A O 1
ATOM 7407 N N . THR A 1 933 ? 19.190 -34.021 -5.300 1.00 90.19 933 THR A N 1
ATOM 7408 C CA . THR A 1 933 ? 18.293 -34.031 -6.473 1.00 90.19 933 THR A CA 1
ATOM 7409 C C . THR A 1 933 ? 17.154 -35.052 -6.371 1.00 90.19 933 THR A C 1
ATOM 7411 O O . THR A 1 933 ? 16.094 -34.847 -6.967 1.00 90.19 933 THR A O 1
ATOM 7414 N N . THR A 1 934 ? 17.332 -36.124 -5.590 1.00 84.12 934 THR A N 1
ATOM 7415 C CA . THR A 1 934 ? 16.326 -37.189 -5.436 1.00 84.12 934 THR A CA 1
ATOM 7416 C C . THR A 1 934 ? 15.102 -36.689 -4.664 1.00 84.12 934 THR A C 1
ATOM 7418 O O . THR A 1 934 ? 13.980 -36.774 -5.159 1.00 84.12 934 THR A O 1
ATOM 7421 N N . SER A 1 935 ? 15.313 -36.073 -3.494 1.00 86.50 935 SER A N 1
ATOM 7422 C CA . SER A 1 935 ? 14.227 -35.516 -2.667 1.00 86.50 935 SER A CA 1
ATOM 7423 C C . SER A 1 935 ? 13.508 -34.346 -3.357 1.00 86.50 935 SER A C 1
ATOM 7425 O O . SER A 1 935 ? 12.281 -34.210 -3.269 1.00 86.50 935 SER A O 1
ATOM 7427 N N . ALA A 1 936 ? 14.261 -33.534 -4.111 1.00 90.00 936 ALA A N 1
ATOM 7428 C CA . ALA A 1 936 ? 13.711 -32.460 -4.934 1.00 90.00 936 ALA A CA 1
ATOM 7429 C C . ALA A 1 936 ? 12.772 -32.993 -6.030 1.00 90.00 936 ALA A C 1
ATOM 7431 O O . ALA A 1 936 ? 11.677 -32.459 -6.206 1.00 90.00 936 ALA A O 1
ATOM 7432 N N . ARG A 1 937 ? 13.140 -34.085 -6.721 1.00 90.25 937 ARG A N 1
ATOM 7433 C CA . ARG A 1 937 ? 12.296 -34.719 -7.751 1.00 90.25 937 ARG A CA 1
ATOM 7434 C C . ARG A 1 937 ? 10.972 -35.240 -7.181 1.00 90.25 937 ARG A C 1
ATOM 7436 O O . ARG A 1 937 ? 9.919 -34.976 -7.765 1.00 90.25 937 ARG A O 1
ATOM 7443 N N . ASP A 1 938 ? 11.002 -35.928 -6.042 1.00 89.50 938 ASP A N 1
ATOM 7444 C CA . ASP A 1 938 ? 9.785 -36.445 -5.395 1.00 89.50 938 ASP A CA 1
ATOM 7445 C C . ASP A 1 938 ? 8.860 -35.312 -4.933 1.00 89.50 938 ASP A C 1
ATOM 7447 O O . ASP A 1 938 ? 7.641 -35.371 -5.102 1.00 89.50 938 ASP A O 1
ATOM 7451 N N . THR A 1 939 ? 9.439 -34.250 -4.370 1.00 89.62 939 THR A N 1
ATOM 7452 C CA . THR A 1 939 ? 8.685 -33.093 -3.873 1.00 89.62 939 THR A CA 1
ATOM 7453 C C . THR A 1 939 ? 8.084 -32.277 -5.013 1.00 89.62 939 THR A C 1
ATOM 7455 O O . THR A 1 939 ? 6.903 -31.937 -4.951 1.00 89.62 939 THR A O 1
ATOM 7458 N N . LEU A 1 940 ? 8.835 -32.062 -6.099 1.00 90.69 940 LEU A N 1
ATOM 7459 C CA . LEU A 1 940 ? 8.327 -31.461 -7.333 1.00 90.69 940 LEU A CA 1
ATOM 7460 C C . LEU A 1 940 ? 7.164 -32.277 -7.920 1.00 90.69 940 LEU A C 1
ATOM 7462 O O . LEU A 1 940 ? 6.178 -31.699 -8.367 1.00 90.69 940 LEU A O 1
ATOM 7466 N N . THR A 1 941 ? 7.240 -33.611 -7.863 1.00 89.25 941 THR A N 1
ATOM 7467 C CA . THR A 1 941 ? 6.174 -34.508 -8.344 1.00 89.25 941 THR A CA 1
ATOM 7468 C C . THR A 1 941 ? 4.910 -34.418 -7.482 1.00 89.25 941 THR A C 1
ATOM 7470 O O . THR A 1 941 ? 3.810 -34.330 -8.024 1.00 89.25 941 THR A O 1
ATOM 7473 N N . ARG A 1 942 ? 5.041 -34.372 -6.147 1.00 88.81 942 ARG A N 1
ATOM 7474 C CA . ARG A 1 942 ? 3.896 -34.164 -5.237 1.00 88.81 942 ARG A CA 1
ATOM 7475 C C . ARG A 1 942 ? 3.249 -32.791 -5.427 1.00 88.81 942 ARG A C 1
ATOM 7477 O O . ARG A 1 942 ? 2.031 -32.707 -5.514 1.00 88.81 942 ARG A O 1
ATOM 7484 N N . LEU A 1 943 ? 4.045 -31.725 -5.547 1.00 90.00 943 LEU A N 1
ATOM 7485 C CA . LEU A 1 943 ? 3.522 -30.381 -5.824 1.00 90.00 943 LEU A CA 1
ATOM 7486 C C . LEU A 1 943 ? 2.813 -30.314 -7.182 1.00 90.00 943 LEU A C 1
ATOM 7488 O O . LEU A 1 943 ? 1.754 -29.703 -7.276 1.00 90.00 943 LEU A O 1
ATOM 7492 N N . ALA A 1 944 ? 3.341 -30.992 -8.205 1.00 89.06 944 ALA A N 1
ATOM 7493 C CA . ALA A 1 944 ? 2.687 -31.121 -9.505 1.00 89.06 944 ALA A CA 1
ATOM 7494 C C . ALA A 1 944 ? 1.293 -31.765 -9.387 1.00 89.06 944 ALA A C 1
ATOM 7496 O O . ALA A 1 944 ? 0.328 -31.226 -9.921 1.00 89.06 944 ALA A O 1
ATOM 7497 N N . GLN A 1 945 ? 1.165 -32.847 -8.610 1.00 89.19 945 GLN A N 1
ATOM 7498 C CA . GLN A 1 945 ? -0.124 -33.494 -8.328 1.00 89.19 945 GLN A CA 1
ATOM 7499 C C . GLN A 1 945 ? -1.084 -32.574 -7.561 1.00 89.19 945 GLN A C 1
ATOM 7501 O O . GLN A 1 945 ? -2.236 -32.427 -7.962 1.00 89.19 945 GLN A O 1
ATOM 7506 N N . THR A 1 946 ? -0.627 -31.909 -6.494 1.00 88.62 946 THR A N 1
ATOM 7507 C CA . THR A 1 946 ? -1.474 -30.980 -5.726 1.00 88.62 946 THR A CA 1
ATOM 7508 C C . THR A 1 946 ? -1.976 -29.822 -6.592 1.00 88.62 946 THR A C 1
ATOM 7510 O O . THR A 1 946 ? -3.129 -29.417 -6.458 1.00 88.62 946 THR A O 1
ATOM 7513 N N . LEU A 1 947 ? -1.149 -29.309 -7.504 1.00 87.94 947 LEU A N 1
ATOM 7514 C CA . LEU A 1 947 ? -1.479 -28.191 -8.395 1.00 87.94 947 LEU A CA 1
ATOM 7515 C C . LEU A 1 947 ? -2.193 -28.597 -9.700 1.00 87.94 947 LEU A C 1
ATOM 7517 O O . LEU A 1 947 ? -2.499 -27.712 -10.496 1.00 87.94 947 LEU A O 1
ATOM 7521 N N . ASP A 1 948 ? -2.455 -29.892 -9.914 1.00 86.44 948 ASP A N 1
ATOM 7522 C CA . ASP A 1 948 ? -2.993 -30.468 -11.162 1.00 86.44 948 ASP A CA 1
ATOM 7523 C C . ASP A 1 948 ? -2.194 -30.046 -12.419 1.00 86.44 948 ASP A C 1
ATOM 7525 O O . ASP A 1 948 ? -2.721 -29.605 -13.439 1.00 86.44 948 ASP A O 1
ATOM 7529 N N . GLN A 1 949 ? -0.864 -30.118 -12.309 1.00 87.44 949 GLN A N 1
ATOM 7530 C CA . GLN A 1 949 ? 0.110 -29.675 -13.312 1.00 87.44 949 GLN A CA 1
ATOM 7531 C C . GLN A 1 949 ? 1.147 -30.767 -13.611 1.00 87.44 949 GLN A C 1
ATOM 7533 O O . GLN A 1 949 ? 1.324 -31.726 -12.863 1.00 87.44 949 GLN A O 1
ATOM 7538 N N . THR A 1 950 ? 1.892 -30.607 -14.706 1.00 85.50 950 THR A N 1
ATOM 7539 C CA . THR A 1 950 ? 3.034 -31.468 -15.058 1.00 85.50 950 THR A CA 1
ATOM 7540 C C . THR A 1 950 ? 4.360 -30.819 -14.660 1.00 85.50 950 THR A C 1
ATOM 7542 O O . THR A 1 950 ? 4.588 -29.649 -14.971 1.00 85.50 950 THR A O 1
ATOM 7545 N N . ALA A 1 951 ? 5.270 -31.579 -14.042 1.00 83.38 951 ALA A N 1
ATOM 7546 C CA . ALA A 1 951 ? 6.618 -31.105 -13.716 1.00 83.38 951 ALA A CA 1
ATOM 7547 C C . ALA A 1 951 ? 7.383 -30.669 -14.992 1.00 83.38 951 ALA A C 1
ATOM 7549 O O . ALA A 1 951 ? 7.492 -31.475 -15.919 1.00 83.38 951 ALA A O 1
ATOM 7550 N N . PRO A 1 952 ? 7.929 -29.435 -15.083 1.00 85.81 952 PRO A N 1
ATOM 7551 C CA . PRO A 1 952 ? 8.532 -28.965 -16.329 1.00 85.81 952 PRO A CA 1
ATOM 7552 C C . PRO A 1 952 ? 9.863 -29.666 -16.624 1.00 85.81 952 PRO A C 1
ATOM 7554 O O . PRO A 1 952 ? 10.764 -29.684 -15.779 1.00 85.81 952 PRO A O 1
ATOM 7557 N N . HIS A 1 953 ? 10.007 -30.181 -17.850 1.00 83.81 953 HIS A N 1
ATOM 7558 C CA . HIS A 1 953 ? 11.157 -30.987 -18.278 1.00 83.81 953 HIS A CA 1
ATOM 7559 C C . HIS A 1 953 ? 12.511 -30.342 -17.958 1.00 83.81 953 HIS A C 1
ATOM 7561 O O . HIS A 1 953 ? 13.352 -31.012 -17.374 1.00 83.81 953 HIS A O 1
ATOM 7567 N N . GLN A 1 954 ? 12.685 -29.033 -18.185 1.00 86.69 954 GLN A N 1
ATOM 7568 C CA . GLN A 1 954 ? 13.959 -28.338 -17.935 1.00 86.69 954 GLN A CA 1
ATOM 7569 C C . GLN A 1 954 ? 14.528 -28.545 -16.516 1.00 86.69 954 GLN A C 1
ATOM 7571 O O . GLN A 1 954 ? 15.738 -28.678 -16.356 1.00 86.69 954 GLN A O 1
ATOM 7576 N N . TYR A 1 955 ? 13.673 -28.623 -15.488 1.00 88.44 955 TYR A N 1
ATOM 7577 C CA . TYR A 1 955 ? 14.111 -28.851 -14.107 1.00 88.44 955 TYR A CA 1
ATOM 7578 C C . TYR A 1 955 ? 14.363 -30.337 -13.837 1.00 88.44 955 TYR A C 1
ATOM 7580 O O . TYR A 1 955 ? 15.335 -30.688 -13.175 1.00 88.44 955 TYR A O 1
ATOM 7588 N N . VAL A 1 956 ? 13.527 -31.224 -14.385 1.00 86.56 956 VAL A N 1
ATOM 7589 C CA . VAL A 1 956 ? 13.700 -32.684 -14.275 1.00 86.56 956 VAL A CA 1
ATOM 7590 C C . VAL A 1 956 ? 14.999 -33.137 -14.958 1.00 86.56 956 VAL A C 1
ATOM 7592 O O . VAL A 1 956 ? 15.729 -33.967 -14.403 1.00 86.56 956 VAL A O 1
ATOM 7595 N N . ASP A 1 957 ? 15.303 -32.542 -16.112 1.00 87.75 957 ASP A N 1
ATOM 7596 C CA . ASP A 1 957 ? 16.500 -32.756 -16.922 1.00 87.75 957 ASP A CA 1
ATOM 7597 C C . ASP A 1 957 ? 17.741 -32.139 -16.267 1.00 87.75 957 ASP A C 1
ATOM 7599 O O . ASP A 1 957 ? 18.782 -32.793 -16.227 1.00 87.75 957 ASP A O 1
ATOM 7603 N N . ALA A 1 958 ? 17.639 -30.939 -15.679 1.00 88.75 958 ALA A N 1
ATOM 7604 C CA . ALA A 1 958 ? 18.724 -30.339 -14.898 1.00 88.75 958 ALA A CA 1
ATOM 7605 C C . ALA A 1 958 ? 19.074 -31.188 -13.665 1.00 88.75 958 ALA A C 1
ATOM 7607 O O . ALA A 1 958 ? 20.243 -31.514 -13.455 1.00 88.75 958 ALA A O 1
ATOM 7608 N N . LEU A 1 959 ? 18.072 -31.643 -12.902 1.00 89.56 959 LEU A N 1
ATOM 7609 C CA . LEU A 1 959 ? 18.266 -32.580 -11.789 1.00 89.56 959 LEU A CA 1
ATOM 7610 C C . LEU A 1 959 ? 18.916 -33.895 -12.265 1.00 89.56 959 LEU A C 1
ATOM 7612 O O . LEU A 1 959 ? 19.799 -34.423 -11.594 1.00 89.56 959 LEU A O 1
ATOM 7616 N N . ALA A 1 960 ? 18.549 -34.413 -13.444 1.00 87.69 960 ALA A N 1
ATOM 7617 C CA . ALA A 1 960 ? 19.188 -35.594 -14.039 1.00 87.69 960 ALA A CA 1
ATOM 7618 C C . ALA A 1 960 ? 20.611 -35.331 -14.580 1.00 87.69 960 ALA A C 1
ATOM 7620 O O . ALA A 1 960 ? 21.452 -36.231 -14.584 1.00 87.69 960 ALA A O 1
ATOM 7621 N N . ALA A 1 961 ? 20.909 -34.122 -15.059 1.00 86.38 961 ALA A N 1
ATOM 7622 C CA . ALA A 1 961 ? 22.242 -33.721 -15.503 1.00 86.38 961 ALA A CA 1
ATOM 7623 C C . ALA A 1 961 ? 23.208 -33.596 -14.317 1.00 86.38 961 ALA A C 1
ATOM 7625 O O . ALA A 1 961 ? 24.282 -34.191 -14.356 1.00 86.38 961 ALA A O 1
ATOM 7626 N N . ILE A 1 962 ? 22.794 -32.922 -13.238 1.00 90.19 962 ILE A N 1
ATOM 7627 C CA . ILE A 1 962 ? 23.576 -32.823 -11.999 1.00 90.19 962 ILE A CA 1
ATOM 7628 C C . ILE A 1 962 ? 23.766 -34.200 -11.348 1.00 90.19 962 ILE A C 1
ATOM 7630 O O . ILE A 1 962 ? 24.881 -34.516 -10.942 1.00 90.19 962 ILE A O 1
ATOM 7634 N N . ALA A 1 963 ? 22.741 -35.061 -11.329 1.00 86.62 963 ALA A N 1
ATOM 7635 C CA . ALA A 1 963 ? 22.878 -36.426 -10.812 1.00 86.62 963 ALA A CA 1
ATOM 7636 C C . ALA A 1 963 ? 23.991 -37.229 -11.524 1.00 86.62 963 ALA A C 1
ATOM 7638 O O . ALA A 1 963 ? 24.794 -37.881 -10.862 1.00 86.62 963 ALA A O 1
ATOM 7639 N N . ARG A 1 964 ? 24.100 -37.119 -12.858 1.00 84.38 964 ARG A N 1
ATOM 7640 C CA . ARG A 1 964 ? 25.153 -37.785 -13.658 1.00 84.38 964 ARG A CA 1
ATOM 7641 C C . ARG A 1 964 ? 26.562 -37.231 -13.420 1.00 84.38 964 ARG A C 1
ATOM 7643 O O . ARG A 1 964 ? 27.538 -37.935 -13.658 1.00 84.38 964 ARG A O 1
ATOM 7650 N N . LEU A 1 965 ? 26.699 -35.994 -12.939 1.00 85.38 965 LEU A N 1
ATOM 7651 C CA . LEU A 1 965 ? 28.008 -35.419 -12.607 1.00 85.38 965 LEU A CA 1
ATOM 7652 C C . LEU A 1 965 ? 28.596 -35.966 -11.296 1.00 85.38 965 LEU A C 1
ATOM 7654 O O . LEU A 1 965 ? 29.790 -35.800 -11.060 1.00 85.38 965 LEU A O 1
ATOM 7658 N N . GLY A 1 966 ? 27.811 -36.684 -10.485 1.00 80.75 966 GLY A N 1
ATOM 7659 C CA . GLY A 1 966 ? 28.322 -37.416 -9.320 1.00 80.75 966 GLY A CA 1
ATOM 7660 C C . GLY A 1 966 ? 29.290 -38.563 -9.663 1.00 80.75 966 GLY A C 1
ATOM 7661 O O . GLY A 1 966 ? 30.025 -39.011 -8.783 1.00 80.75 966 GLY A O 1
ATOM 7662 N N . GLU A 1 967 ? 29.320 -39.009 -10.926 1.00 79.81 967 GLU A N 1
ATOM 7663 C CA . GLU A 1 967 ? 30.098 -40.157 -11.431 1.00 79.81 967 GLU A CA 1
ATOM 7664 C C . GLU A 1 967 ? 31.473 -39.779 -12.036 1.00 79.81 967 GLU A C 1
ATOM 7666 O O . GLU A 1 967 ? 32.113 -40.603 -12.686 1.00 79.81 967 GLU A O 1
ATOM 7671 N N . VAL A 1 968 ? 31.930 -38.527 -11.907 1.00 82.06 968 VAL A N 1
ATOM 7672 C CA . VAL A 1 968 ? 33.202 -38.075 -12.512 1.00 82.06 968 VAL A CA 1
ATOM 7673 C C . VAL A 1 968 ? 34.407 -38.394 -11.610 1.00 82.06 968 VAL A C 1
ATOM 7675 O O . VAL A 1 968 ? 34.326 -38.261 -10.389 1.00 82.06 968 VAL A O 1
ATOM 7678 N N . GLU A 1 969 ? 35.531 -38.796 -12.220 1.00 74.56 969 GLU A N 1
ATOM 7679 C CA . GLU A 1 969 ? 36.750 -39.240 -11.517 1.00 74.56 969 GLU A CA 1
ATOM 7680 C C . GLU A 1 969 ? 37.903 -38.214 -11.507 1.00 74.56 969 GLU A C 1
ATOM 7682 O O . GLU A 1 969 ? 38.699 -38.234 -10.574 1.00 74.56 969 GLU A O 1
ATOM 7687 N N . SER A 1 970 ? 38.010 -37.303 -12.489 1.00 78.69 970 SER A N 1
ATOM 7688 C CA . SER A 1 970 ? 39.098 -36.305 -12.555 1.00 78.69 970 SER A CA 1
ATOM 7689 C C . SER A 1 970 ? 38.610 -34.882 -12.848 1.00 78.69 970 SER A C 1
ATOM 7691 O O . SER A 1 970 ? 37.528 -34.678 -13.404 1.00 78.69 970 SER A O 1
ATOM 7693 N N . TYR A 1 971 ? 39.425 -33.869 -12.523 1.00 76.06 971 TYR A N 1
ATOM 7694 C CA . TYR A 1 971 ? 39.082 -32.473 -12.821 1.00 76.06 971 TYR A CA 1
ATOM 7695 C C . TYR A 1 971 ? 39.115 -32.156 -14.323 1.00 76.06 971 TYR A C 1
ATOM 7697 O O . TYR A 1 971 ? 38.372 -31.279 -14.758 1.00 76.06 971 TYR A O 1
ATOM 7705 N N . SER A 1 972 ? 39.964 -32.831 -15.111 1.00 75.06 972 SER A N 1
ATOM 7706 C CA . SER A 1 972 ? 40.034 -32.599 -16.560 1.00 75.06 972 SER A CA 1
ATOM 7707 C C . SER A 1 972 ? 38.795 -33.179 -17.231 1.00 75.06 972 SER A C 1
ATOM 7709 O O . SER A 1 972 ? 38.197 -32.513 -18.067 1.00 75.06 972 SER A O 1
ATOM 7711 N N . ASP A 1 973 ? 38.340 -34.353 -16.782 1.00 75.31 973 ASP A N 1
ATOM 7712 C CA . ASP A 1 973 ? 37.061 -34.931 -17.206 1.00 75.31 973 ASP A CA 1
ATOM 7713 C C . ASP A 1 973 ? 35.873 -34.090 -16.733 1.00 75.31 973 ASP A C 1
ATOM 7715 O O . ASP A 1 973 ? 34.895 -33.959 -17.460 1.00 75.31 973 ASP A O 1
ATOM 7719 N N . LEU A 1 974 ? 35.927 -33.499 -15.534 1.00 78.81 974 LEU A N 1
ATOM 7720 C CA . LEU A 1 974 ? 34.869 -32.611 -15.044 1.00 78.81 974 LEU A CA 1
ATOM 7721 C C . LEU A 1 974 ? 34.833 -31.296 -15.834 1.00 78.81 974 LEU A C 1
ATOM 7723 O O . LEU A 1 974 ? 33.753 -30.819 -16.169 1.00 78.81 974 LEU A O 1
ATOM 7727 N N . TYR A 1 975 ? 35.995 -30.744 -16.189 1.00 79.88 975 TYR A N 1
ATOM 7728 C CA . TYR A 1 975 ? 36.122 -29.583 -17.067 1.00 79.88 975 TYR A CA 1
ATOM 7729 C C . TYR A 1 975 ? 35.616 -29.890 -18.479 1.00 79.88 975 TYR A C 1
ATOM 7731 O O . TYR A 1 975 ? 34.784 -29.144 -18.989 1.00 79.88 975 TYR A O 1
ATOM 7739 N N . GLU A 1 976 ? 36.045 -30.996 -19.090 1.00 74.38 976 GLU A N 1
ATOM 7740 C CA . GLU A 1 976 ? 35.612 -31.404 -20.430 1.00 74.38 976 GLU A CA 1
ATOM 7741 C C . GLU A 1 976 ? 34.123 -31.766 -20.459 1.00 74.38 976 GLU A C 1
ATOM 7743 O O . GLU A 1 976 ? 33.395 -31.226 -21.285 1.00 74.38 976 GLU A O 1
ATOM 7748 N N . ARG A 1 977 ? 33.606 -32.547 -19.500 1.00 74.12 977 ARG A N 1
ATOM 7749 C CA . ARG A 1 977 ? 32.166 -32.865 -19.415 1.00 74.12 977 ARG A CA 1
ATOM 7750 C C . ARG A 1 977 ? 31.311 -31.639 -19.104 1.00 74.12 977 ARG A C 1
ATOM 7752 O O . ARG A 1 977 ? 30.233 -31.515 -19.677 1.00 74.12 977 ARG A O 1
ATOM 7759 N N . ALA A 1 978 ? 31.757 -30.713 -18.252 1.00 78.19 978 ALA A N 1
ATOM 7760 C CA . ALA A 1 978 ? 31.044 -29.448 -18.053 1.00 78.19 978 ALA A CA 1
ATOM 7761 C C . ALA A 1 978 ? 31.059 -28.601 -19.334 1.00 78.19 978 ALA A C 1
ATOM 7763 O O . ALA A 1 978 ? 30.041 -28.010 -19.697 1.00 78.19 978 ALA A O 1
ATOM 7764 N N . GLN A 1 979 ? 32.182 -28.582 -20.057 1.00 76.88 979 GLN A N 1
ATOM 7765 C CA . GLN A 1 979 ? 32.309 -27.922 -21.352 1.00 76.88 979 GLN A CA 1
ATOM 7766 C C . GLN A 1 979 ? 31.468 -28.576 -22.456 1.00 76.88 979 GLN A C 1
ATOM 7768 O O . GLN A 1 979 ? 30.942 -27.850 -23.297 1.00 76.88 979 GLN A O 1
ATOM 7773 N N . ASP A 1 980 ? 31.273 -29.889 -22.441 1.00 73.50 980 ASP A N 1
ATOM 7774 C CA . ASP A 1 980 ? 30.425 -30.601 -23.401 1.00 73.50 980 ASP A CA 1
ATOM 7775 C C . ASP A 1 980 ? 28.934 -30.431 -23.077 1.00 73.50 980 ASP A C 1
ATOM 7777 O O . ASP A 1 980 ? 28.132 -30.190 -23.978 1.00 73.50 980 ASP A O 1
ATOM 7781 N N . LEU A 1 981 ? 28.558 -30.446 -21.792 1.00 71.38 981 LEU A N 1
ATOM 7782 C CA . LEU A 1 981 ? 27.190 -30.169 -21.325 1.00 71.38 981 LEU A CA 1
ATOM 7783 C C . LEU A 1 981 ? 26.730 -28.718 -21.565 1.00 71.38 981 LEU A C 1
ATOM 7785 O O . LEU A 1 981 ? 25.545 -28.431 -21.414 1.00 71.38 981 LEU A O 1
ATOM 7789 N N . SER A 1 982 ? 27.643 -27.798 -21.893 1.00 71.19 982 SER A N 1
ATOM 7790 C CA . SER A 1 982 ? 27.372 -26.351 -21.990 1.00 71.19 982 SER A CA 1
ATOM 7791 C C . SER A 1 982 ? 28.128 -25.643 -23.118 1.00 71.19 982 SER A C 1
ATOM 7793 O O . SER A 1 982 ? 28.393 -24.441 -23.084 1.00 71.19 982 SER A O 1
ATOM 7795 N N . ASP A 1 983 ? 28.540 -26.386 -24.141 1.00 70.44 983 ASP A N 1
ATOM 7796 C CA . ASP A 1 983 ? 29.138 -25.829 -25.351 1.00 70.44 983 ASP A CA 1
ATOM 7797 C C . ASP A 1 983 ? 30.436 -24.995 -25.167 1.00 70.44 983 ASP A C 1
ATOM 7799 O O . ASP A 1 983 ? 30.803 -24.200 -26.041 1.00 70.44 983 ASP A O 1
ATOM 7803 N N . ARG A 1 984 ? 31.199 -25.227 -24.094 1.00 66.44 984 ARG A N 1
ATOM 7804 C CA . ARG A 1 984 ? 32.335 -24.412 -23.607 1.00 66.44 984 ARG A CA 1
ATOM 7805 C C . ARG A 1 984 ? 31.935 -22.994 -23.161 1.00 66.44 984 ARG A C 1
ATOM 7807 O O . ARG A 1 984 ? 32.799 -22.125 -23.037 1.00 66.44 984 ARG A O 1
ATOM 7814 N N . ARG A 1 985 ? 30.651 -22.764 -22.865 1.00 72.19 985 ARG A N 1
ATOM 7815 C CA . ARG A 1 985 ? 30.122 -21.560 -22.208 1.00 72.19 985 ARG A CA 1
ATOM 7816 C C . ARG A 1 985 ? 29.815 -21.833 -20.741 1.00 72.19 985 ARG A C 1
ATOM 7818 O O . ARG A 1 985 ? 28.837 -22.486 -20.395 1.00 72.19 985 ARG A O 1
ATOM 7825 N N . ARG A 1 986 ? 30.618 -21.225 -19.869 1.00 80.31 986 ARG A N 1
ATOM 7826 C CA . ARG A 1 986 ? 30.460 -21.286 -18.410 1.00 80.31 986 ARG A CA 1
ATOM 7827 C C . ARG A 1 986 ? 29.040 -20.906 -17.951 1.00 80.31 986 ARG A C 1
ATOM 7829 O O . ARG A 1 986 ? 28.517 -21.490 -17.012 1.00 80.31 986 ARG A O 1
ATOM 7836 N N . GLU A 1 987 ? 28.415 -19.954 -18.637 1.00 78.81 987 GLU A N 1
ATOM 7837 C CA . GLU A 1 987 ? 27.072 -19.437 -18.341 1.00 78.81 987 GLU A CA 1
ATOM 7838 C C . GLU A 1 987 ? 25.953 -20.472 -18.534 1.00 78.81 987 GLU A C 1
ATOM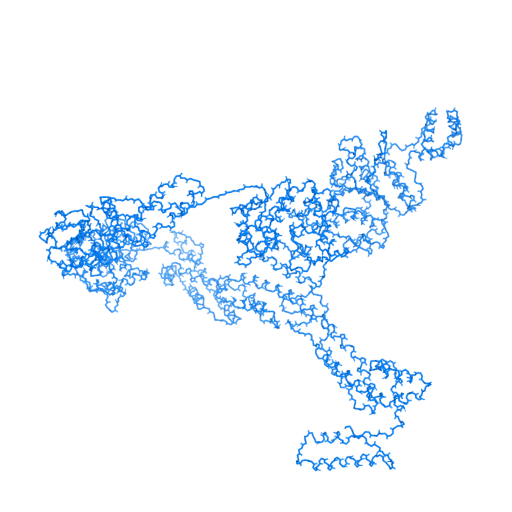 7840 O O . GLU A 1 987 ? 25.034 -20.532 -17.723 1.00 78.81 987 GLU A O 1
ATOM 7845 N N . GLU A 1 988 ? 26.030 -21.332 -19.554 1.00 80.25 988 GLU A N 1
ATOM 7846 C CA . GLU A 1 988 ? 25.009 -22.369 -19.763 1.00 80.25 988 GLU A CA 1
ATOM 7847 C C . GLU A 1 988 ? 25.114 -23.478 -18.714 1.00 80.25 988 GLU A C 1
ATOM 7849 O O . GLU A 1 988 ? 24.095 -23.947 -18.205 1.00 80.25 988 GLU A O 1
ATOM 7854 N N . PHE A 1 989 ? 26.337 -23.830 -18.303 1.00 86.19 989 PHE A N 1
ATOM 7855 C CA . PHE A 1 989 ? 26.541 -24.737 -17.174 1.00 86.19 989 PHE A CA 1
ATOM 7856 C C . PHE A 1 989 ? 26.017 -24.126 -15.866 1.00 86.19 989 PHE A C 1
ATOM 7858 O O . PHE A 1 989 ? 25.340 -24.804 -15.092 1.00 86.19 989 PHE A O 1
ATOM 7865 N N . ALA A 1 990 ? 26.242 -22.823 -15.657 1.00 84.88 990 ALA A N 1
ATOM 7866 C CA . ALA A 1 990 ? 25.657 -22.087 -14.539 1.00 84.88 990 ALA A CA 1
ATOM 7867 C C . ALA A 1 990 ? 24.116 -22.107 -14.574 1.00 84.88 990 ALA A C 1
ATOM 7869 O O . ALA A 1 990 ? 23.497 -22.258 -13.525 1.00 84.88 990 ALA A O 1
ATOM 7870 N N . GLY A 1 991 ? 23.496 -22.039 -15.758 1.00 86.25 991 GLY A N 1
ATOM 7871 C CA . GLY A 1 991 ? 22.046 -22.177 -15.938 1.00 86.25 991 GLY A CA 1
ATOM 7872 C C . GLY A 1 991 ? 21.501 -23.547 -15.515 1.00 86.25 991 GLY A C 1
ATOM 7873 O O . GLY A 1 991 ? 20.508 -23.614 -14.790 1.00 86.25 991 GLY A O 1
ATOM 7874 N N . VAL A 1 992 ? 22.178 -24.640 -15.889 1.00 87.81 992 VAL A N 1
ATOM 7875 C CA . VAL A 1 992 ? 21.817 -26.008 -15.454 1.00 87.81 992 VAL A CA 1
ATOM 7876 C C . VAL A 1 992 ? 21.944 -26.154 -13.933 1.00 87.81 992 VAL A C 1
ATOM 7878 O O . VAL A 1 992 ? 21.037 -26.674 -13.280 1.00 87.81 992 VAL A O 1
ATOM 7881 N N . VAL A 1 993 ? 23.036 -25.645 -13.351 1.00 89.31 993 VAL A N 1
ATOM 7882 C CA . VAL A 1 993 ? 23.245 -25.626 -11.894 1.00 89.31 993 VAL A CA 1
ATOM 7883 C C . VAL A 1 993 ? 22.164 -24.798 -11.188 1.00 89.31 993 VAL A C 1
ATOM 7885 O O . VAL A 1 993 ? 21.618 -25.251 -10.183 1.00 89.31 993 VAL A O 1
ATOM 7888 N N . ALA A 1 994 ? 21.814 -23.621 -11.712 1.00 87.62 994 ALA A N 1
ATOM 7889 C CA . ALA A 1 994 ? 20.793 -22.745 -11.138 1.00 87.62 994 ALA A CA 1
ATOM 7890 C C . ALA A 1 994 ? 19.395 -23.381 -11.165 1.00 87.62 994 ALA A C 1
ATOM 7892 O O . ALA A 1 994 ? 18.699 -23.359 -10.152 1.00 87.62 994 ALA A O 1
ATOM 7893 N N . ALA A 1 995 ? 19.003 -24.015 -12.277 1.00 87.88 995 ALA A N 1
ATOM 7894 C CA . ALA A 1 995 ? 17.724 -24.720 -12.378 1.00 87.88 995 ALA A CA 1
ATOM 7895 C C . ALA A 1 995 ? 17.627 -25.886 -11.376 1.00 87.88 995 ALA A C 1
ATOM 7897 O O . ALA A 1 995 ? 16.605 -26.051 -10.709 1.00 87.88 995 ALA A O 1
ATOM 7898 N N . ALA A 1 996 ? 18.699 -26.668 -11.217 1.00 89.44 996 ALA A N 1
ATOM 7899 C CA . ALA A 1 996 ? 18.739 -27.744 -10.229 1.00 89.44 996 ALA A CA 1
ATOM 7900 C C . ALA A 1 996 ? 18.712 -27.220 -8.777 1.00 89.44 996 ALA A C 1
ATOM 7902 O O . ALA A 1 996 ? 18.030 -27.816 -7.944 1.00 89.44 996 ALA A O 1
ATOM 7903 N N . ARG A 1 997 ? 19.385 -26.095 -8.474 1.00 89.88 997 ARG A N 1
ATOM 7904 C CA . ARG A 1 997 ? 19.315 -25.436 -7.152 1.00 89.88 997 ARG A CA 1
ATOM 7905 C C . ARG A 1 997 ? 17.897 -24.953 -6.843 1.00 89.88 997 ARG A C 1
ATOM 7907 O O . ARG A 1 997 ? 17.349 -25.358 -5.829 1.00 89.88 997 ARG A O 1
ATOM 7914 N N . ALA A 1 998 ? 17.251 -24.238 -7.765 1.00 87.88 998 ALA A N 1
ATOM 7915 C CA . ALA A 1 998 ? 15.888 -23.730 -7.578 1.00 87.88 998 ALA A CA 1
ATOM 7916 C C . ALA A 1 998 ? 14.851 -24.831 -7.261 1.00 87.88 998 ALA A C 1
ATOM 7918 O O . ALA A 1 998 ? 13.926 -24.616 -6.480 1.00 87.88 998 ALA A O 1
ATOM 7919 N N . ALA A 1 999 ? 15.014 -26.034 -7.823 1.00 89.81 999 ALA A N 1
ATOM 7920 C CA . ALA A 1 999 ? 14.162 -27.181 -7.500 1.00 89.81 999 ALA A CA 1
ATOM 7921 C C . ALA A 1 999 ? 14.455 -27.802 -6.116 1.00 89.81 999 ALA A C 1
ATOM 7923 O O . ALA A 1 999 ? 13.548 -28.358 -5.498 1.00 89.81 999 ALA A O 1
ATOM 7924 N N . VAL A 1 1000 ? 15.693 -27.704 -5.617 1.00 90.00 1000 VAL A N 1
ATOM 7925 C CA . VAL A 1 1000 ? 16.069 -28.087 -4.241 1.00 90.00 1000 VAL A CA 1
ATOM 7926 C C . VAL A 1 1000 ? 15.572 -27.043 -3.233 1.00 90.00 1000 VAL A C 1
ATOM 7928 O O . VAL A 1 1000 ? 15.010 -27.410 -2.202 1.00 90.00 1000 VAL A O 1
ATOM 7931 N N . ASP A 1 1001 ? 15.690 -25.756 -3.558 1.00 89.25 1001 ASP A N 1
ATOM 7932 C CA . ASP A 1 1001 ? 15.267 -24.632 -2.710 1.00 89.25 1001 ASP A CA 1
ATOM 7933 C C . ASP A 1 1001 ? 13.732 -24.545 -2.550 1.00 89.25 1001 ASP A C 1
ATOM 7935 O O . ASP A 1 1001 ? 13.234 -23.936 -1.605 1.00 89.25 1001 ASP A O 1
ATOM 7939 N N . LEU A 1 1002 ? 12.966 -25.214 -3.423 1.00 89.75 1002 LEU A N 1
ATOM 7940 C CA . LEU A 1 1002 ? 11.510 -25.374 -3.304 1.00 89.75 1002 LEU A CA 1
ATOM 7941 C C . LEU A 1 1002 ? 11.092 -26.436 -2.263 1.00 89.75 1002 LEU A C 1
ATOM 7943 O O . LEU A 1 1002 ? 9.920 -26.496 -1.888 1.00 89.75 1002 LEU A O 1
ATOM 7947 N N . VAL A 1 1003 ? 12.013 -27.274 -1.768 1.00 89.94 1003 VAL A N 1
ATOM 7948 C CA . VAL A 1 1003 ? 11.680 -28.353 -0.817 1.00 89.94 1003 VAL A CA 1
ATOM 7949 C C . VAL A 1 1003 ? 11.193 -27.828 0.548 1.00 89.94 1003 VAL A C 1
ATOM 7951 O O . VAL A 1 1003 ? 10.161 -28.322 1.003 1.00 89.94 1003 VAL A O 1
ATOM 7954 N N . PRO A 1 1004 ? 11.835 -26.837 1.206 1.00 89.56 1004 PRO A N 1
ATOM 7955 C CA . PRO A 1 1004 ? 11.367 -26.321 2.497 1.00 89.56 1004 PRO A CA 1
ATOM 7956 C C . PRO A 1 1004 ? 9.942 -25.720 2.503 1.00 89.56 1004 PRO A C 1
ATOM 7958 O O . PRO A 1 1004 ? 9.165 -26.114 3.374 1.00 89.56 1004 PRO A O 1
ATOM 7961 N N . PRO A 1 1005 ? 9.530 -24.831 1.569 1.00 91.06 1005 PRO A N 1
ATOM 7962 C CA . PRO A 1 1005 ? 8.175 -24.257 1.575 1.00 91.06 1005 PRO A CA 1
ATOM 7963 C C . PRO A 1 1005 ? 7.077 -25.207 1.057 1.00 91.06 1005 PRO A C 1
ATOM 7965 O O . PRO A 1 1005 ? 5.899 -24.851 1.084 1.00 91.06 1005 PRO A O 1
ATOM 7968 N N . ALA A 1 1006 ? 7.421 -26.411 0.581 1.00 89.00 1006 ALA A N 1
ATOM 7969 C CA . ALA A 1 1006 ? 6.487 -27.309 -0.105 1.00 89.00 1006 ALA A CA 1
ATOM 7970 C C . ALA A 1 1006 ? 5.227 -27.664 0.706 1.00 89.00 1006 ALA A C 1
ATOM 7972 O O . ALA A 1 1006 ? 4.164 -27.840 0.113 1.00 89.00 1006 ALA A O 1
ATOM 7973 N N . LEU A 1 1007 ? 5.323 -27.761 2.038 1.00 88.44 1007 LEU A N 1
ATOM 7974 C CA . LEU A 1 1007 ? 4.169 -28.049 2.899 1.00 88.44 1007 LEU A CA 1
ATOM 7975 C C . LEU A 1 1007 ? 3.211 -26.849 2.988 1.00 88.44 1007 LEU A C 1
ATOM 7977 O O . LEU A 1 1007 ? 2.016 -27.010 2.759 1.00 88.44 1007 LEU A O 1
ATOM 7981 N N . ALA A 1 1008 ? 3.739 -25.641 3.208 1.00 88.06 1008 ALA A N 1
ATOM 7982 C CA . ALA A 1 1008 ? 2.939 -24.416 3.281 1.00 88.06 1008 ALA A CA 1
ATOM 7983 C C . ALA A 1 1008 ? 2.201 -24.124 1.959 1.00 88.06 1008 ALA A C 1
ATOM 7985 O O . ALA A 1 1008 ? 1.037 -23.721 1.969 1.00 88.06 1008 ALA A O 1
ATOM 7986 N N . ILE A 1 1009 ? 2.835 -24.425 0.817 1.00 91.62 1009 ILE A N 1
ATOM 7987 C CA . ILE A 1 1009 ? 2.195 -24.380 -0.509 1.00 91.62 1009 ILE A CA 1
ATOM 7988 C C . ILE A 1 1009 ? 0.994 -25.339 -0.577 1.00 91.62 1009 ILE A C 1
ATOM 7990 O O . ILE A 1 1009 ? -0.063 -24.970 -1.089 1.00 91.62 1009 ILE A O 1
ATOM 7994 N N . GLN A 1 1010 ? 1.132 -26.567 -0.066 1.00 90.25 1010 GLN A N 1
ATOM 7995 C CA . GLN A 1 1010 ? 0.055 -27.566 -0.083 1.00 90.25 1010 GLN A CA 1
ATOM 7996 C C . GLN A 1 1010 ? -1.109 -27.173 0.832 1.00 90.25 1010 GLN A C 1
ATOM 7998 O O . GLN A 1 1010 ? -2.263 -27.294 0.420 1.00 90.25 1010 GLN A O 1
ATOM 8003 N N . ASP A 1 1011 ? -0.821 -26.670 2.034 1.00 89.31 1011 ASP A N 1
ATOM 8004 C CA . ASP A 1 1011 ? -1.846 -26.216 2.976 1.00 89.31 1011 ASP A CA 1
ATOM 8005 C C . ASP A 1 1011 ? -2.618 -25.000 2.437 1.00 89.31 1011 ASP A C 1
ATOM 8007 O O . ASP A 1 1011 ? -3.845 -24.977 2.527 1.00 89.31 1011 ASP A O 1
ATOM 8011 N N . ALA A 1 1012 ? -1.943 -24.045 1.783 1.00 90.06 1012 ALA A N 1
ATOM 8012 C CA . ALA A 1 1012 ? -2.601 -22.910 1.129 1.00 90.06 1012 ALA A CA 1
ATOM 8013 C C . ALA A 1 1012 ? -3.515 -23.344 -0.034 1.00 90.06 1012 ALA A C 1
ATOM 8015 O O . ALA A 1 1012 ? -4.646 -22.869 -0.148 1.00 90.06 1012 ALA A O 1
ATOM 8016 N N . VAL A 1 1013 ? -3.067 -24.285 -0.879 1.00 91.31 1013 VAL A N 1
ATOM 8017 C CA . VAL A 1 1013 ? -3.893 -24.835 -1.974 1.00 91.31 1013 VAL A CA 1
ATOM 8018 C C . VAL A 1 1013 ? -5.099 -25.607 -1.433 1.00 91.31 1013 VAL A C 1
ATOM 8020 O O . VAL A 1 1013 ? -6.184 -25.492 -2.002 1.00 91.31 1013 VAL A O 1
ATOM 8023 N N . ARG A 1 1014 ? -4.934 -26.368 -0.340 1.00 90.12 1014 ARG A N 1
ATOM 8024 C CA . ARG A 1 1014 ? -6.047 -27.053 0.336 1.00 90.12 1014 ARG A CA 1
ATOM 8025 C C . ARG A 1 1014 ? -7.049 -26.037 0.882 1.00 90.12 1014 ARG A C 1
ATOM 8027 O O . ARG A 1 1014 ? -8.207 -26.087 0.493 1.00 90.12 1014 ARG A O 1
ATOM 8034 N N . TYR A 1 1015 ? -6.596 -25.054 1.660 1.00 91.31 1015 TYR A N 1
ATOM 8035 C CA . TYR A 1 1015 ? -7.455 -24.004 2.218 1.00 91.31 1015 TYR A CA 1
ATOM 8036 C C . TYR A 1 1015 ? -8.273 -23.274 1.136 1.00 91.31 1015 TYR A C 1
ATOM 8038 O O . TYR A 1 1015 ? -9.471 -23.065 1.295 1.00 91.31 1015 TYR A O 1
ATOM 8046 N N . LEU A 1 1016 ? -7.652 -22.922 0.001 1.00 90.88 1016 LEU A N 1
ATOM 8047 C CA . LEU A 1 1016 ? -8.345 -22.268 -1.119 1.00 90.88 1016 LEU A CA 1
ATOM 8048 C C . LEU A 1 1016 ? -9.373 -23.173 -1.823 1.00 90.88 1016 LEU A C 1
ATOM 8050 O O . LEU A 1 1016 ? -10.297 -22.665 -2.463 1.00 90.88 1016 LEU A O 1
ATOM 8054 N N . ARG A 1 1017 ? -9.226 -24.499 -1.740 1.00 88.38 1017 ARG A N 1
ATOM 8055 C CA . ARG A 1 1017 ? -10.175 -25.471 -2.306 1.00 88.38 1017 ARG A CA 1
ATOM 8056 C C . ARG A 1 1017 ? -11.316 -25.786 -1.345 1.00 88.38 1017 ARG A C 1
ATOM 8058 O O . ARG A 1 1017 ? -12.452 -25.772 -1.799 1.00 88.38 1017 ARG A O 1
ATOM 8065 N N . ASP A 1 1018 ? -11.019 -25.942 -0.057 1.00 88.12 1018 ASP A N 1
ATOM 8066 C CA . ASP A 1 1018 ? -11.966 -26.269 1.023 1.00 88.12 1018 ASP A CA 1
ATOM 8067 C C . ASP A 1 1018 ? -12.949 -25.118 1.356 1.00 88.12 1018 ASP A C 1
ATOM 8069 O O . ASP A 1 1018 ? -13.814 -25.257 2.219 1.00 88.12 1018 ASP A O 1
ATOM 8073 N N . LEU A 1 1019 ? -12.829 -23.967 0.680 1.00 86.50 1019 LEU A N 1
ATOM 8074 C CA . LEU A 1 1019 ? -13.826 -22.892 0.675 1.00 86.50 1019 LEU A CA 1
ATOM 8075 C C . LEU A 1 1019 ? -15.121 -23.343 -0.024 1.00 86.50 1019 LEU A C 1
ATOM 8077 O O . LEU A 1 1019 ? -15.336 -23.071 -1.211 1.00 86.50 1019 LEU A O 1
ATOM 8081 N N . ASP A 1 1020 ? -15.976 -24.019 0.739 1.00 68.19 1020 ASP A N 1
ATOM 8082 C CA . ASP A 1 1020 ? -17.351 -24.352 0.372 1.00 68.19 1020 ASP A CA 1
ATOM 8083 C C . ASP A 1 1020 ? -18.310 -23.190 0.675 1.00 68.19 1020 ASP A C 1
ATOM 8085 O O . ASP A 1 1020 ? -18.310 -22.610 1.766 1.00 68.19 1020 ASP A O 1
ATOM 8089 N N . GLY A 1 1021 ? -19.171 -22.872 -0.296 1.00 66.44 1021 GLY A N 1
ATOM 8090 C CA . GLY A 1 1021 ? -20.201 -21.845 -0.158 1.00 66.44 1021 GLY A CA 1
ATOM 8091 C C . GLY A 1 1021 ? -20.398 -20.980 -1.401 1.00 66.44 1021 GLY A C 1
ATOM 8092 O O . GLY A 1 1021 ? -19.782 -21.190 -2.448 1.00 66.44 1021 GLY A O 1
ATOM 8093 N N . ARG A 1 1022 ? -21.265 -19.972 -1.277 1.00 73.62 1022 ARG A N 1
ATOM 8094 C CA . ARG A 1 1022 ? -21.381 -18.874 -2.249 1.00 73.62 1022 ARG A CA 1
ATOM 8095 C C . ARG A 1 1022 ? -20.538 -17.708 -1.744 1.00 73.62 1022 ARG A C 1
ATOM 8097 O O . ARG A 1 1022 ? -21.037 -16.857 -1.016 1.00 73.62 1022 ARG A O 1
ATOM 8104 N N . LEU A 1 1023 ? -19.256 -17.704 -2.107 1.00 80.50 1023 LEU A N 1
ATOM 8105 C CA . LEU A 1 1023 ? -18.392 -16.544 -1.885 1.00 80.50 1023 LEU A CA 1
ATOM 8106 C C . LEU A 1 1023 ? -18.917 -15.325 -2.659 1.00 80.50 1023 LEU A C 1
ATOM 8108 O O . LEU A 1 1023 ? -19.578 -15.469 -3.691 1.00 80.50 1023 LEU A O 1
ATOM 8112 N N . ASP A 1 1024 ? -18.590 -14.133 -2.162 1.00 77.25 1024 ASP A N 1
ATOM 8113 C CA . ASP A 1 1024 ? -18.774 -12.887 -2.908 1.00 77.25 1024 ASP A CA 1
ATOM 8114 C C . ASP A 1 1024 ? -17.958 -12.924 -4.219 1.00 77.25 1024 ASP A C 1
ATOM 8116 O O . ASP A 1 1024 ? -16.927 -13.601 -4.299 1.00 77.25 1024 ASP A O 1
ATOM 8120 N N . GLY A 1 1025 ? -18.403 -12.199 -5.246 1.00 78.88 1025 GLY A N 1
ATOM 8121 C CA . GLY A 1 1025 ? -17.781 -12.178 -6.570 1.00 78.88 1025 GLY A CA 1
ATOM 8122 C C . GLY A 1 1025 ? -16.310 -11.764 -6.532 1.00 78.88 1025 GLY A C 1
ATOM 8123 O O . GLY A 1 1025 ? -15.494 -12.368 -7.231 1.00 78.88 1025 GLY A O 1
ATOM 8124 N N . ASP A 1 1026 ? -15.955 -10.815 -5.664 1.00 81.94 1026 ASP A N 1
ATOM 8125 C CA . ASP A 1 1026 ? -14.572 -10.363 -5.488 1.00 81.94 1026 ASP A CA 1
ATOM 8126 C C . ASP A 1 1026 ? -13.705 -11.423 -4.789 1.00 81.94 1026 ASP A C 1
ATOM 8128 O O . ASP A 1 1026 ? -12.592 -11.711 -5.236 1.00 81.94 1026 ASP A O 1
ATOM 8132 N N . LEU A 1 1027 ? -14.221 -12.071 -3.737 1.00 86.00 1027 LEU A N 1
ATOM 8133 C CA . LEU A 1 1027 ? -13.509 -13.150 -3.040 1.00 86.00 1027 LEU A CA 1
ATOM 8134 C C . LEU A 1 1027 ? -13.321 -14.380 -3.938 1.00 86.00 1027 LEU A C 1
ATOM 8136 O O . LEU A 1 1027 ? -12.245 -14.980 -3.931 1.00 86.00 1027 LEU A O 1
ATOM 8140 N N . GLU A 1 1028 ? -14.324 -14.744 -4.738 1.00 88.69 1028 GLU A N 1
ATOM 8141 C CA . GLU A 1 1028 ? -14.212 -15.840 -5.706 1.00 88.69 1028 GLU A CA 1
ATOM 8142 C C . GLU A 1 1028 ? -13.243 -15.484 -6.846 1.00 88.69 1028 GLU A C 1
ATOM 8144 O O . GLU A 1 1028 ? -12.425 -16.318 -7.243 1.00 88.69 1028 GLU A O 1
ATOM 8149 N N . PHE A 1 1029 ? -13.249 -14.235 -7.332 1.00 86.19 1029 PHE A N 1
ATOM 8150 C CA . PHE A 1 1029 ? -12.269 -13.767 -8.316 1.00 86.19 1029 PHE A CA 1
ATOM 8151 C C . PHE A 1 1029 ? -10.837 -13.837 -7.773 1.00 86.19 1029 PHE A C 1
ATOM 8153 O O . PHE A 1 1029 ? -9.938 -14.323 -8.466 1.00 86.19 1029 PHE A O 1
ATOM 8160 N N . GLU A 1 1030 ? -10.605 -13.405 -6.532 1.00 87.50 1030 GLU A N 1
ATOM 8161 C CA . GLU A 1 1030 ? -9.286 -13.472 -5.901 1.00 87.50 1030 GLU A CA 1
ATOM 8162 C C . GLU A 1 1030 ? -8.830 -14.899 -5.612 1.00 87.50 1030 GLU A C 1
ATOM 8164 O O . GLU A 1 1030 ? -7.686 -15.239 -5.921 1.00 87.50 1030 GLU A O 1
ATOM 8169 N N . ARG A 1 1031 ? -9.718 -15.757 -5.097 1.00 91.06 1031 ARG A N 1
ATOM 8170 C CA . ARG A 1 1031 ? -9.481 -17.199 -4.938 1.00 91.06 1031 ARG A CA 1
ATOM 8171 C C . ARG A 1 1031 ? -9.056 -17.820 -6.270 1.00 91.06 1031 ARG A C 1
ATOM 8173 O O . ARG A 1 1031 ? -8.018 -18.482 -6.344 1.00 91.06 1031 ARG A O 1
ATOM 8180 N N . ALA A 1 1032 ? -9.807 -17.554 -7.340 1.00 89.44 1032 ALA A N 1
ATOM 8181 C CA . ALA A 1 1032 ? -9.500 -18.033 -8.683 1.00 89.44 1032 ALA A CA 1
ATOM 8182 C C . ALA A 1 1032 ? -8.191 -17.443 -9.240 1.00 89.44 1032 ALA A C 1
ATOM 8184 O O . ALA A 1 1032 ? -7.480 -18.122 -9.982 1.00 89.44 1032 ALA A O 1
ATOM 8185 N N . ASN A 1 1033 ? -7.841 -16.203 -8.890 1.00 90.88 1033 ASN A N 1
ATOM 8186 C CA . ASN A 1 1033 ? -6.586 -15.562 -9.284 1.00 90.88 1033 ASN A CA 1
ATOM 8187 C C . ASN A 1 1033 ? -5.377 -16.162 -8.540 1.00 90.88 1033 ASN A C 1
ATOM 8189 O O . ASN A 1 1033 ? -4.378 -16.495 -9.176 1.00 90.88 1033 ASN A O 1
ATOM 8193 N N . LEU A 1 1034 ? -5.476 -16.388 -7.226 1.00 90.94 1034 LEU A N 1
ATOM 8194 C CA . LEU A 1 1034 ? -4.442 -17.060 -6.429 1.00 90.94 1034 LEU A CA 1
ATOM 8195 C C . LEU A 1 1034 ? -4.197 -18.488 -6.928 1.00 90.94 1034 LEU A C 1
ATOM 8197 O O . LEU A 1 1034 ? -3.054 -18.850 -7.207 1.00 90.94 1034 LEU A O 1
ATOM 8201 N N . LEU A 1 1035 ? -5.262 -19.270 -7.138 1.00 91.06 1035 LEU A N 1
ATOM 8202 C CA . LEU A 1 1035 ? -5.168 -20.616 -7.716 1.00 91.06 1035 LEU A CA 1
ATOM 8203 C C . LEU A 1 1035 ? -4.552 -20.607 -9.128 1.00 91.06 1035 LEU A C 1
ATOM 8205 O O . LEU A 1 1035 ? -3.812 -21.524 -9.473 1.00 91.06 1035 LEU A O 1
ATOM 8209 N N . ARG A 1 1036 ? -4.792 -19.559 -9.930 1.00 89.25 1036 ARG A N 1
ATOM 8210 C CA . ARG A 1 1036 ? -4.187 -19.381 -11.265 1.00 89.25 1036 ARG A CA 1
ATOM 8211 C C . ARG A 1 1036 ? -2.710 -18.974 -11.215 1.00 89.25 1036 ARG A C 1
ATOM 8213 O O . ARG A 1 1036 ? -1.973 -19.296 -12.141 1.00 89.25 1036 ARG A O 1
ATOM 8220 N N . GLN A 1 1037 ? -2.274 -18.264 -10.174 1.00 89.50 1037 GLN A N 1
ATOM 8221 C CA . GLN A 1 1037 ? -0.875 -17.851 -9.996 1.00 89.50 1037 GLN A CA 1
ATOM 8222 C C . GLN A 1 1037 ? -0.003 -18.943 -9.357 1.00 89.50 1037 GLN A C 1
ATOM 8224 O O . GLN A 1 1037 ? 1.200 -18.994 -9.627 1.00 89.50 1037 GLN A O 1
ATOM 8229 N N . LEU A 1 1038 ? -0.600 -19.839 -8.561 1.00 90.00 1038 LEU A N 1
ATOM 8230 C CA . LEU A 1 1038 ? 0.039 -21.018 -7.965 1.00 90.00 1038 LEU A CA 1
ATOM 8231 C C . LEU A 1 1038 ? 0.407 -22.055 -9.045 1.00 90.00 1038 LEU A C 1
ATOM 8233 O O . LEU A 1 1038 ? -0.237 -23.085 -9.242 1.00 90.00 1038 LEU A O 1
ATOM 8237 N N . THR A 1 1039 ? 1.483 -21.762 -9.770 1.00 89.94 1039 THR A N 1
ATOM 8238 C CA . THR A 1 1039 ? 2.018 -22.589 -10.855 1.00 89.94 1039 THR A CA 1
ATOM 8239 C C . THR A 1 1039 ? 3.454 -22.999 -10.567 1.00 89.94 1039 THR A C 1
ATOM 8241 O O . THR A 1 1039 ? 4.228 -22.237 -9.979 1.00 89.94 1039 THR A O 1
ATOM 8244 N N . LEU A 1 1040 ? 3.843 -24.198 -11.011 1.00 88.19 1040 LEU A N 1
ATOM 8245 C CA . LEU A 1 1040 ? 5.213 -24.687 -10.824 1.00 88.19 1040 LEU A CA 1
ATOM 8246 C C . LEU A 1 1040 ? 6.286 -23.725 -11.370 1.00 88.19 1040 LEU A C 1
ATOM 8248 O O . LEU A 1 1040 ? 7.260 -23.506 -10.652 1.00 88.19 1040 LEU A O 1
ATOM 8252 N N . PRO A 1 1041 ? 6.146 -23.097 -12.560 1.00 86.62 1041 PRO A N 1
ATOM 8253 C CA . PRO A 1 1041 ? 7.134 -22.132 -13.044 1.00 86.62 1041 PRO A CA 1
ATOM 8254 C C . PRO A 1 1041 ? 7.285 -20.900 -12.141 1.00 86.62 1041 PRO A C 1
ATOM 8256 O O . PRO A 1 1041 ? 8.406 -20.448 -11.930 1.00 86.62 1041 PRO A O 1
ATOM 8259 N N . ALA A 1 1042 ? 6.191 -20.377 -11.573 1.00 86.44 1042 ALA A N 1
ATOM 8260 C CA . ALA A 1 1042 ? 6.245 -19.227 -10.667 1.00 86.44 1042 ALA A CA 1
ATOM 8261 C C . ALA A 1 1042 ? 6.918 -19.581 -9.328 1.00 86.44 1042 ALA A C 1
ATOM 8263 O O . ALA A 1 1042 ? 7.733 -18.814 -8.814 1.00 86.44 1042 ALA A O 1
ATOM 8264 N N . LEU A 1 1043 ? 6.628 -20.768 -8.787 1.00 89.69 1043 LEU A N 1
ATOM 8265 C CA . LEU A 1 1043 ? 7.245 -21.264 -7.554 1.00 89.69 1043 LEU A CA 1
ATOM 8266 C C . LEU A 1 1043 ? 8.746 -21.545 -7.738 1.00 89.69 1043 LEU A C 1
ATOM 8268 O O . LEU A 1 1043 ? 9.552 -21.131 -6.908 1.00 89.69 1043 LEU A O 1
ATOM 8272 N N . LEU A 1 1044 ? 9.135 -22.163 -8.858 1.00 87.69 1044 LEU A N 1
ATOM 8273 C CA . LEU A 1 1044 ? 10.535 -22.447 -9.214 1.00 87.69 1044 LEU A CA 1
ATOM 8274 C C . LEU A 1 1044 ? 11.341 -21.195 -9.606 1.00 87.69 1044 LEU A C 1
ATOM 8276 O O . LEU A 1 1044 ? 12.564 -21.261 -9.690 1.00 87.69 1044 LEU A O 1
ATOM 8280 N N . ALA A 1 1045 ? 10.682 -20.054 -9.820 1.00 85.62 1045 ALA A N 1
ATOM 8281 C CA . ALA A 1 1045 ? 11.319 -18.742 -9.942 1.00 85.62 1045 ALA A CA 1
ATOM 8282 C C . ALA A 1 1045 ? 11.489 -18.023 -8.584 1.00 85.62 1045 ALA A C 1
ATOM 8284 O O . ALA A 1 1045 ? 11.852 -16.849 -8.555 1.00 85.62 1045 ALA A O 1
ATOM 8285 N N . GLY A 1 1046 ? 11.201 -18.694 -7.460 1.00 84.00 1046 GLY A N 1
ATOM 8286 C CA . GLY A 1 1046 ? 11.261 -18.106 -6.118 1.00 84.00 1046 GLY A CA 1
ATOM 8287 C C . GLY A 1 1046 ? 10.031 -17.273 -5.742 1.00 84.00 1046 GLY A C 1
ATOM 8288 O O . GLY A 1 1046 ? 10.091 -16.490 -4.800 1.00 84.00 1046 GLY A O 1
ATOM 8289 N N . GLY A 1 1047 ? 8.904 -17.423 -6.448 1.00 86.31 1047 GLY A N 1
ATOM 8290 C CA . GLY A 1 1047 ? 7.701 -16.606 -6.248 1.00 86.31 1047 GLY A CA 1
ATOM 8291 C C . GLY A 1 1047 ? 6.919 -16.859 -4.951 1.00 86.31 1047 GLY A C 1
ATOM 8292 O O . GLY A 1 1047 ? 5.979 -16.112 -4.672 1.00 86.31 1047 GLY A O 1
ATOM 8293 N N . TRP A 1 1048 ? 7.277 -17.876 -4.154 1.00 91.12 1048 TRP A N 1
ATOM 8294 C CA . TRP A 1 1048 ? 6.511 -18.256 -2.959 1.00 91.12 1048 TRP A CA 1
ATOM 8295 C C . TRP A 1 1048 ? 6.314 -17.117 -1.940 1.00 91.12 1048 TRP A C 1
ATOM 8297 O O . TRP A 1 1048 ? 5.156 -16.876 -1.619 1.00 91.12 1048 TRP A O 1
ATOM 8307 N N . PRO A 1 1049 ? 7.328 -16.342 -1.499 1.00 87.56 1049 PRO A N 1
ATOM 8308 C CA . PRO A 1 1049 ? 7.126 -15.314 -0.467 1.00 87.56 1049 PRO A CA 1
ATOM 8309 C C . PRO A 1 1049 ? 6.088 -14.245 -0.851 1.00 87.56 1049 PRO A C 1
ATOM 8311 O O . PRO A 1 1049 ? 5.345 -13.749 -0.005 1.00 87.56 1049 PRO A O 1
ATOM 8314 N N . ARG A 1 1050 ? 5.978 -13.918 -2.148 1.00 87.69 1050 ARG A N 1
ATOM 8315 C CA . ARG A 1 1050 ? 4.952 -12.998 -2.666 1.00 87.69 1050 ARG A CA 1
ATOM 8316 C C . ARG A 1 1050 ? 3.559 -13.635 -2.664 1.00 87.69 1050 ARG A C 1
ATOM 8318 O O . ARG A 1 1050 ? 2.578 -12.962 -2.343 1.00 87.69 1050 ARG A O 1
ATOM 8325 N N . LEU A 1 1051 ? 3.460 -14.910 -3.040 1.00 89.19 1051 LEU A N 1
ATOM 8326 C CA . LEU A 1 1051 ? 2.195 -15.653 -3.047 1.00 89.19 1051 LEU A CA 1
ATOM 8327 C C . LEU A 1 1051 ? 1.704 -15.954 -1.626 1.00 89.19 1051 LEU A C 1
ATOM 8329 O O . LEU A 1 1051 ? 0.511 -15.853 -1.373 1.00 89.19 1051 LEU A O 1
ATOM 8333 N N . GLU A 1 1052 ? 2.614 -16.226 -0.694 1.00 91.00 1052 GLU A N 1
ATOM 8334 C CA . GLU A 1 1052 ? 2.353 -16.399 0.736 1.00 91.00 1052 GLU A CA 1
ATOM 8335 C C . GLU A 1 1052 ? 1.770 -15.124 1.357 1.00 91.00 1052 GLU A C 1
ATOM 8337 O O . GLU A 1 1052 ? 0.710 -15.176 1.979 1.00 91.00 1052 GLU A O 1
ATOM 8342 N N . ALA A 1 1053 ? 2.380 -13.961 1.096 1.00 84.31 1053 ALA A N 1
ATOM 8343 C CA . ALA A 1 1053 ? 1.829 -12.668 1.507 1.00 84.31 1053 ALA A CA 1
ATOM 8344 C C . ALA A 1 1053 ? 0.439 -12.400 0.890 1.00 84.31 1053 ALA A C 1
ATOM 8346 O O . ALA A 1 1053 ? -0.474 -11.935 1.574 1.00 84.31 1053 ALA A O 1
ATOM 8347 N N . SER A 1 1054 ? 0.250 -12.753 -0.386 1.00 87.50 1054 SER A N 1
ATOM 8348 C CA . SER A 1 1054 ? -1.035 -12.591 -1.087 1.00 87.50 1054 SER A CA 1
ATOM 8349 C C . SER A 1 1054 ? -2.126 -13.516 -0.519 1.00 87.50 1054 SER A C 1
ATOM 8351 O O . SER A 1 1054 ? -3.268 -13.095 -0.338 1.00 87.50 1054 SER A O 1
ATOM 8353 N N . PHE A 1 1055 ? -1.773 -14.758 -0.176 1.00 91.31 1055 PHE A N 1
ATOM 8354 C CA . PHE A 1 1055 ? -2.651 -15.721 0.490 1.00 91.31 1055 PHE A CA 1
ATOM 8355 C C . PHE A 1 1055 ? -2.998 -15.288 1.921 1.00 91.31 1055 PHE A C 1
ATOM 8357 O O . PHE A 1 1055 ? -4.163 -15.358 2.314 1.00 91.31 1055 PHE A O 1
ATOM 8364 N N . ALA A 1 1056 ? -2.032 -14.767 2.683 1.00 86.38 1056 ALA A N 1
ATOM 8365 C CA . ALA A 1 1056 ? -2.275 -14.214 4.013 1.00 86.38 1056 ALA A CA 1
ATOM 8366 C C . ALA A 1 1056 ? -3.257 -13.026 3.967 1.00 86.38 1056 ALA A C 1
ATOM 8368 O O . ALA A 1 1056 ? -4.202 -12.984 4.757 1.00 86.38 1056 ALA A O 1
ATOM 8369 N N . ALA A 1 1057 ? -3.097 -12.116 2.998 1.00 84.88 1057 ALA A N 1
ATOM 8370 C CA . ALA A 1 1057 ? -4.006 -10.988 2.779 1.00 84.88 1057 ALA A CA 1
ATOM 8371 C C . ALA A 1 1057 ? -5.416 -11.417 2.324 1.00 84.88 1057 ALA A C 1
ATOM 8373 O O . ALA A 1 1057 ? -6.411 -10.793 2.700 1.00 84.88 1057 ALA A O 1
ATOM 8374 N N . PHE A 1 1058 ? -5.528 -12.488 1.533 1.00 90.56 1058 PHE A N 1
ATOM 8375 C CA . PHE A 1 1058 ? -6.816 -13.100 1.190 1.00 90.56 1058 PHE A CA 1
ATOM 8376 C C . PHE A 1 1058 ? -7.492 -13.726 2.421 1.00 90.56 1058 PHE A C 1
ATOM 8378 O O . PHE A 1 1058 ? -8.650 -13.426 2.706 1.00 90.56 1058 PHE A O 1
ATOM 8385 N N . ARG A 1 1059 ? -6.762 -14.534 3.203 1.00 89.81 1059 ARG A N 1
ATOM 8386 C CA . ARG A 1 1059 ? -7.283 -15.188 4.417 1.00 89.81 1059 ARG A CA 1
ATOM 8387 C C . ARG A 1 1059 ? -7.740 -14.170 5.469 1.00 89.81 1059 ARG A C 1
ATOM 8389 O O . ARG A 1 1059 ? -8.763 -14.391 6.112 1.00 89.81 1059 ARG A O 1
ATOM 8396 N N . GLY A 1 1060 ? -7.034 -13.042 5.596 1.00 86.00 1060 GLY A N 1
ATOM 8397 C CA . GLY A 1 1060 ? -7.443 -11.914 6.440 1.00 86.00 1060 GLY A CA 1
ATOM 8398 C C . GLY A 1 1060 ? -8.815 -11.349 6.054 1.00 86.00 1060 GLY A C 1
ATOM 8399 O O . GLY A 1 1060 ? -9.692 -11.256 6.908 1.00 86.00 1060 GLY A O 1
ATOM 8400 N N . ARG A 1 1061 ? -9.040 -11.069 4.762 1.00 85.12 1061 ARG A N 1
ATOM 8401 C CA . ARG A 1 1061 ? -10.343 -10.593 4.260 1.00 85.12 1061 ARG A CA 1
ATOM 8402 C C . ARG A 1 1061 ? -11.451 -11.629 4.391 1.00 85.12 1061 ARG A C 1
ATOM 8404 O O . ARG A 1 1061 ? -12.549 -11.289 4.828 1.00 85.12 1061 ARG A O 1
ATOM 8411 N N . TYR A 1 1062 ? -11.159 -12.891 4.075 1.00 90.25 1062 TYR A N 1
ATOM 8412 C CA . TYR A 1 1062 ? -12.124 -13.975 4.249 1.00 90.25 1062 TYR A CA 1
ATOM 8413 C C . TYR A 1 1062 ? -12.579 -14.100 5.711 1.00 90.25 1062 TYR A C 1
ATOM 8415 O O . TYR A 1 1062 ? -13.773 -14.231 5.956 1.00 90.25 1062 TYR A O 1
ATOM 8423 N N . ARG A 1 1063 ? -11.666 -13.978 6.689 1.00 88.94 1063 ARG A N 1
ATOM 8424 C CA . ARG A 1 1063 ? -12.014 -13.957 8.122 1.00 88.94 1063 ARG A CA 1
ATOM 8425 C C . ARG A 1 1063 ? -12.996 -12.836 8.455 1.00 88.94 1063 ARG A C 1
ATOM 8427 O O . ARG A 1 1063 ? -14.031 -13.112 9.055 1.00 88.94 1063 ARG A O 1
ATOM 8434 N N . THR A 1 1064 ? -12.699 -11.605 8.044 1.00 85.12 1064 THR A N 1
ATOM 8435 C CA . THR A 1 1064 ? -13.556 -10.437 8.300 1.00 85.12 1064 THR A CA 1
ATOM 8436 C C . THR A 1 1064 ? -14.954 -10.615 7.686 1.00 85.12 1064 THR A C 1
ATOM 8438 O O . THR A 1 1064 ? -15.960 -10.357 8.346 1.00 85.12 1064 THR A O 1
ATOM 8441 N N . GLN A 1 1065 ? -15.044 -11.134 6.458 1.00 86.56 1065 GLN A N 1
ATOM 8442 C CA . GLN A 1 1065 ? -16.323 -11.417 5.795 1.00 86.56 1065 GLN A CA 1
ATOM 8443 C C . GLN A 1 1065 ? -17.083 -12.591 6.439 1.00 86.56 1065 GLN A C 1
ATOM 8445 O O . GLN A 1 1065 ? -18.289 -12.497 6.676 1.00 86.56 1065 GLN A O 1
ATOM 8450 N N . TYR A 1 1066 ? -16.391 -13.675 6.802 1.00 89.12 1066 TYR A N 1
ATOM 8451 C CA . TYR A 1 1066 ? -16.990 -14.819 7.493 1.00 89.12 1066 TYR A CA 1
ATOM 8452 C C . TYR A 1 1066 ? -17.533 -14.440 8.879 1.00 89.12 1066 TYR A C 1
ATOM 8454 O O . TYR A 1 1066 ? -18.592 -14.920 9.272 1.00 89.12 1066 TYR A O 1
ATOM 8462 N N . GLN A 1 1067 ? -16.863 -13.539 9.603 1.00 88.44 1067 GLN A N 1
ATOM 8463 C CA . GLN A 1 1067 ? -17.338 -13.011 10.887 1.00 88.44 1067 GLN A CA 1
ATOM 8464 C C . GLN A 1 1067 ? -18.671 -12.255 10.753 1.00 88.44 1067 GLN A C 1
ATOM 8466 O O . GLN A 1 1067 ? -19.579 -12.491 11.552 1.00 88.44 1067 GLN A O 1
ATOM 8471 N N . LYS A 1 1068 ? -18.832 -11.418 9.716 1.00 86.62 1068 LYS A N 1
ATOM 8472 C CA . LYS A 1 1068 ? -20.110 -10.744 9.408 1.00 86.62 1068 LYS A CA 1
ATOM 8473 C C . LYS A 1 1068 ? -21.212 -11.753 9.088 1.00 86.62 1068 LYS A C 1
ATOM 8475 O O . LYS A 1 1068 ? -22.257 -11.741 9.731 1.00 86.62 1068 LYS A O 1
ATOM 8480 N N . PHE A 1 1069 ? -20.938 -12.684 8.170 1.00 88.19 1069 PHE A N 1
ATOM 8481 C CA . PHE A 1 1069 ? -21.862 -13.770 7.834 1.00 88.19 1069 PHE A CA 1
ATOM 8482 C C . PHE A 1 1069 ? -22.266 -14.589 9.071 1.00 88.19 1069 PHE A C 1
ATOM 8484 O O . PHE A 1 1069 ? -23.443 -14.885 9.252 1.00 88.19 1069 PHE A O 1
ATOM 8491 N N . HIS A 1 1070 ? -21.315 -14.916 9.952 1.00 89.19 1070 HIS A N 1
ATOM 8492 C CA . HIS A 1 1070 ? -21.581 -15.646 11.189 1.00 89.19 1070 HIS A CA 1
ATOM 8493 C C . HIS A 1 1070 ? -22.500 -14.860 12.131 1.00 89.19 1070 HIS A C 1
ATOM 8495 O O . HIS A 1 1070 ? -23.467 -15.433 12.627 1.00 89.19 1070 HIS A O 1
ATOM 8501 N N . ARG A 1 1071 ? -22.244 -13.561 12.356 1.00 87.56 1071 ARG A N 1
ATOM 8502 C CA . ARG A 1 1071 ? -23.125 -12.678 13.147 1.00 87.56 1071 ARG A CA 1
ATOM 8503 C C . ARG A 1 1071 ? -24.548 -12.690 12.592 1.00 87.56 1071 ARG A C 1
ATOM 8505 O O . ARG A 1 1071 ? -25.492 -13.005 13.314 1.00 87.56 1071 ARG A O 1
ATOM 8512 N N . ASP A 1 1072 ? -24.681 -12.390 11.304 1.00 87.06 1072 ASP A N 1
ATOM 8513 C CA . ASP A 1 1072 ? -25.975 -12.214 10.648 1.00 87.06 1072 ASP A CA 1
ATOM 8514 C C . ASP A 1 1072 ? -26.753 -13.547 10.612 1.00 87.06 1072 ASP A C 1
ATOM 8516 O O . ASP A 1 1072 ? -27.950 -13.581 10.906 1.00 87.06 1072 ASP A O 1
ATOM 8520 N N . ARG A 1 1073 ? -26.060 -14.674 10.386 1.00 86.88 1073 ARG A N 1
ATOM 8521 C CA . ARG A 1 1073 ? -26.626 -16.030 10.487 1.00 86.88 1073 ARG A CA 1
ATOM 8522 C C . ARG A 1 1073 ? -27.016 -16.403 11.918 1.00 86.88 1073 ARG A C 1
ATOM 8524 O O . ARG A 1 1073 ? -28.051 -17.037 12.095 1.00 86.88 1073 ARG A O 1
ATOM 8531 N N . VAL A 1 1074 ? -26.235 -16.053 12.942 1.00 87.12 1074 VAL A N 1
ATOM 8532 C CA . VAL A 1 1074 ? -26.602 -16.320 14.348 1.00 87.12 1074 VAL A CA 1
ATOM 8533 C C . VAL A 1 1074 ? -27.850 -15.528 14.734 1.00 87.12 1074 VAL A C 1
ATOM 8535 O O . VAL A 1 1074 ? -28.746 -16.096 15.362 1.00 87.12 1074 VAL A O 1
ATOM 8538 N N . ALA A 1 1075 ? -27.966 -14.270 14.303 1.00 86.00 1075 ALA A N 1
ATOM 8539 C CA . ALA A 1 1075 ? -29.180 -13.478 14.480 1.00 86.00 1075 ALA A CA 1
ATOM 8540 C C . ALA A 1 1075 ? -30.389 -14.113 13.761 1.00 86.00 1075 ALA A C 1
ATOM 8542 O O . ALA A 1 1075 ? -31.442 -14.292 14.378 1.00 86.00 1075 ALA A O 1
ATOM 8543 N N . GLU A 1 1076 ? -30.230 -14.538 12.500 1.00 86.50 1076 GLU A N 1
ATOM 8544 C CA . GLU A 1 1076 ? -31.288 -15.217 11.736 1.00 86.50 1076 GLU A CA 1
ATOM 8545 C C . GLU A 1 1076 ? -31.709 -16.548 12.389 1.00 86.50 1076 GLU A C 1
ATOM 8547 O O . GLU A 1 1076 ? -32.896 -16.777 12.619 1.00 86.50 1076 GLU A O 1
ATOM 8552 N N . VAL A 1 1077 ? -30.756 -17.408 12.767 1.00 88.06 1077 VAL A N 1
ATOM 8553 C CA . VAL A 1 1077 ? -31.024 -18.681 13.461 1.00 88.06 1077 VAL A CA 1
ATOM 8554 C C . VAL A 1 1077 ? -31.724 -18.444 14.800 1.00 88.06 1077 VAL A C 1
ATOM 8556 O O . VAL A 1 1077 ? -32.660 -19.172 15.120 1.00 88.06 1077 VAL A O 1
ATOM 8559 N N . THR A 1 1078 ? -31.339 -17.410 15.553 1.00 87.12 1078 THR A N 1
ATOM 8560 C CA . THR A 1 1078 ? -31.989 -17.052 16.827 1.00 87.12 1078 THR A CA 1
ATOM 8561 C C . THR A 1 1078 ? -33.444 -16.624 16.614 1.00 87.12 1078 THR A C 1
ATOM 8563 O O . THR A 1 1078 ? -34.331 -17.080 17.339 1.00 87.12 1078 THR A O 1
ATOM 8566 N N . ALA A 1 1079 ? -33.721 -15.814 15.587 1.00 86.81 1079 ALA A N 1
ATOM 8567 C CA . ALA A 1 1079 ? -35.085 -15.429 15.222 1.00 86.81 1079 ALA A CA 1
ATOM 8568 C C . ALA A 1 1079 ? -35.929 -16.643 14.787 1.00 86.81 1079 ALA A C 1
ATOM 8570 O O . ALA A 1 1079 ? -37.038 -16.841 15.286 1.00 86.81 1079 ALA A O 1
ATOM 8571 N N . VAL A 1 1080 ? -35.384 -17.516 13.934 1.00 87.94 1080 VAL A N 1
ATOM 8572 C CA . VAL A 1 1080 ? -36.062 -18.739 13.467 1.00 87.94 1080 VAL A CA 1
ATOM 8573 C C . VAL A 1 1080 ? -36.289 -19.740 14.611 1.00 87.94 1080 VAL A C 1
ATOM 8575 O O . VAL A 1 1080 ? -37.325 -20.405 14.652 1.00 87.94 1080 VAL A O 1
ATOM 8578 N N . ALA A 1 1081 ? -35.369 -19.836 15.574 1.00 87.31 1081 ALA A N 1
ATOM 8579 C CA . ALA A 1 1081 ? -35.542 -20.645 16.781 1.00 87.31 1081 ALA A CA 1
ATOM 8580 C C . ALA A 1 1081 ? -36.680 -20.111 17.671 1.00 87.31 1081 ALA A C 1
ATOM 8582 O O . ALA A 1 1081 ? -37.464 -20.898 18.208 1.00 87.31 1081 ALA A O 1
ATOM 8583 N N . ALA A 1 1082 ? -36.824 -18.786 17.783 1.00 86.75 1082 ALA A N 1
ATOM 8584 C CA . ALA A 1 1082 ? -37.943 -18.161 18.488 1.00 86.75 1082 ALA A CA 1
ATOM 8585 C C . ALA A 1 1082 ? -39.288 -18.398 17.769 1.00 86.75 1082 ALA A C 1
ATOM 8587 O O . ALA A 1 1082 ? -40.270 -18.763 18.423 1.00 86.75 1082 ALA A O 1
ATOM 8588 N N . GLU A 1 1083 ? -39.334 -18.279 16.434 1.00 88.00 1083 GLU A N 1
ATOM 8589 C CA . GLU A 1 1083 ? -40.508 -18.656 15.627 1.00 88.00 1083 GLU A CA 1
ATOM 8590 C C . GLU A 1 1083 ? -40.889 -20.129 15.853 1.00 88.00 1083 GLU A C 1
ATOM 8592 O O . GLU A 1 1083 ? -42.048 -20.440 16.140 1.00 88.00 1083 GLU A O 1
ATOM 8597 N N . HIS A 1 1084 ? -39.909 -21.038 15.788 1.00 91.25 1084 HIS A N 1
ATOM 8598 C CA . HIS A 1 1084 ? -40.096 -22.475 16.006 1.00 91.25 1084 HIS A CA 1
ATOM 8599 C C . HIS A 1 1084 ? -40.666 -22.781 17.396 1.00 91.25 1084 HIS A C 1
ATOM 8601 O O . HIS A 1 1084 ? -41.649 -23.522 17.506 1.00 91.25 1084 HIS A O 1
ATOM 8607 N N . ALA A 1 1085 ? -40.115 -22.170 18.448 1.00 87.69 1085 ALA A N 1
ATOM 8608 C CA . ALA A 1 1085 ? -40.618 -22.309 19.813 1.00 87.69 1085 ALA A CA 1
ATOM 8609 C C . ALA A 1 1085 ? -42.063 -21.787 19.954 1.00 87.69 1085 ALA A C 1
ATOM 8611 O O . ALA A 1 1085 ? -42.894 -22.431 20.602 1.00 87.69 1085 ALA A O 1
ATOM 8612 N N . GLY A 1 1086 ? -42.398 -20.681 19.280 1.00 87.44 1086 GLY A N 1
ATOM 8613 C CA . GLY A 1 1086 ? -43.740 -20.085 19.251 1.00 87.44 1086 GLY A CA 1
ATOM 8614 C C . GLY A 1 1086 ? -44.835 -20.960 18.617 1.00 87.44 1086 GLY A C 1
ATOM 8615 O O . GLY A 1 1086 ? -46.025 -20.705 18.821 1.00 87.44 1086 GLY A O 1
ATOM 8616 N N . LEU A 1 1087 ? -44.474 -22.023 17.890 1.00 89.94 1087 LEU A N 1
ATOM 8617 C CA . LEU A 1 1087 ? -45.427 -23.008 17.357 1.00 89.94 1087 LEU A CA 1
ATOM 8618 C C . LEU A 1 1087 ? -45.840 -24.069 18.392 1.00 89.94 1087 LEU A C 1
ATOM 8620 O O . LEU A 1 1087 ? -46.882 -24.712 18.233 1.00 89.94 1087 LEU A O 1
ATOM 8624 N N . ALA A 1 1088 ? -45.071 -24.251 19.472 1.00 89.25 1088 ALA A N 1
ATOM 8625 C CA . ALA A 1 1088 ? -45.308 -25.318 20.443 1.00 89.25 1088 ALA A CA 1
ATOM 8626 C C . ALA A 1 1088 ? -46.676 -25.242 21.163 1.00 89.25 1088 ALA A C 1
ATOM 8628 O O . ALA A 1 1088 ? -47.292 -26.303 21.302 1.00 89.25 1088 ALA A O 1
ATOM 8629 N N . PRO A 1 1089 ? -47.203 -24.064 21.576 1.00 88.19 1089 PRO A N 1
ATOM 8630 C CA . PRO A 1 1089 ? -48.542 -23.961 22.167 1.00 88.19 1089 PRO A CA 1
ATOM 8631 C C . PRO A 1 1089 ? -49.659 -24.280 21.165 1.00 88.19 1089 PRO A C 1
ATOM 8633 O O . PRO A 1 1089 ? -50.625 -24.957 21.516 1.00 88.19 1089 PRO A O 1
ATOM 8636 N N . ARG A 1 1090 ? -49.505 -23.856 19.901 1.00 90.00 1090 ARG A N 1
ATOM 8637 C CA . ARG A 1 1090 ? -50.483 -24.102 18.826 1.00 90.00 1090 ARG A CA 1
ATOM 8638 C C . ARG A 1 1090 ? -50.589 -25.591 18.488 1.00 90.00 1090 ARG A C 1
ATOM 8640 O O . ARG A 1 1090 ? -51.696 -26.106 18.359 1.00 90.00 1090 ARG A O 1
ATOM 8647 N N . LEU A 1 1091 ? -49.459 -26.304 18.457 1.00 89.75 1091 LEU A N 1
ATOM 8648 C CA . LEU A 1 1091 ? -49.430 -27.769 18.349 1.00 89.75 1091 LEU A CA 1
ATOM 8649 C C . LEU A 1 1091 ? -50.145 -28.449 19.521 1.00 89.75 1091 LEU A C 1
ATOM 8651 O O . LEU A 1 1091 ? -50.991 -29.307 19.297 1.00 89.75 1091 LEU A O 1
ATOM 8655 N N . THR A 1 1092 ? -49.875 -28.027 20.759 1.00 88.31 1092 THR A N 1
ATOM 8656 C CA . THR A 1 1092 ? -50.541 -28.585 21.948 1.00 88.31 1092 THR A CA 1
ATOM 8657 C C . THR A 1 1092 ? -52.059 -28.345 21.927 1.00 88.31 1092 THR A C 1
ATOM 8659 O O . THR A 1 1092 ? -52.827 -29.211 22.345 1.00 88.31 1092 THR A O 1
ATOM 8662 N N . ALA A 1 1093 ? -52.520 -27.201 21.410 1.00 86.75 1093 ALA A N 1
ATOM 8663 C CA . ALA A 1 1093 ? -53.944 -26.934 21.210 1.00 86.75 1093 ALA A CA 1
ATOM 8664 C C . ALA A 1 1093 ? -54.561 -27.820 20.112 1.00 86.75 1093 ALA A C 1
ATOM 8666 O O . ALA A 1 1093 ? -55.639 -28.373 20.328 1.00 86.75 1093 ALA A O 1
ATOM 8667 N N . LEU A 1 1094 ? -53.873 -28.026 18.980 1.00 88.69 1094 LEU A N 1
ATOM 8668 C CA . LEU A 1 1094 ? -54.289 -28.983 17.942 1.00 88.69 1094 LEU A CA 1
ATOM 8669 C C . LEU A 1 1094 ? -54.400 -30.412 18.495 1.00 88.69 1094 LEU A C 1
ATOM 8671 O O . LEU A 1 1094 ? -55.427 -31.057 18.311 1.00 88.69 1094 LEU A O 1
ATOM 8675 N N . GLU A 1 1095 ? -53.401 -30.879 19.247 1.00 88.19 1095 GLU A N 1
ATOM 8676 C CA . GLU A 1 1095 ? -53.400 -32.201 19.895 1.00 88.19 1095 GLU A CA 1
ATOM 8677 C C . GLU A 1 1095 ? -54.529 -32.361 20.937 1.00 88.19 1095 GLU A C 1
ATOM 8679 O O . GLU A 1 1095 ? -54.994 -33.475 21.186 1.00 88.19 1095 GLU A O 1
ATOM 8684 N N . ARG A 1 1096 ? -55.009 -31.258 21.532 1.00 86.62 1096 ARG A N 1
ATOM 8685 C CA . ARG A 1 1096 ? -56.199 -31.233 22.403 1.00 86.62 1096 ARG A CA 1
ATOM 8686 C C . ARG A 1 1096 ? -57.510 -31.236 21.606 1.00 86.62 1096 ARG A C 1
ATOM 8688 O O . ARG A 1 1096 ? -58.440 -31.940 21.993 1.00 86.62 1096 ARG A O 1
ATOM 8695 N N . LEU A 1 1097 ? -57.589 -30.516 20.485 1.00 85.00 1097 LEU A N 1
ATOM 8696 C CA . LEU A 1 1097 ? -58.752 -30.525 19.581 1.00 85.00 1097 LEU A CA 1
ATOM 8697 C C . LEU A 1 1097 ? -58.925 -31.869 18.854 1.00 85.00 1097 LEU A C 1
ATOM 8699 O O . LEU A 1 1097 ? -60.050 -32.292 18.607 1.00 85.00 1097 LEU A O 1
ATOM 8703 N N . ASP A 1 1098 ? -57.833 -32.578 18.577 1.00 86.88 1098 ASP A N 1
ATOM 8704 C CA . ASP A 1 1098 ? -57.833 -33.910 17.957 1.00 86.88 1098 ASP A CA 1
ATOM 8705 C C . ASP A 1 1098 ? -58.488 -35.003 18.821 1.00 86.88 1098 ASP A C 1
ATOM 8707 O O . ASP A 1 1098 ? -58.841 -36.068 18.317 1.00 86.88 1098 ASP A O 1
ATOM 8711 N N . GLN A 1 1099 ? -58.727 -34.734 20.109 1.00 83.62 1099 GLN A N 1
ATOM 8712 C CA . GLN A 1 1099 ? -59.488 -35.606 21.015 1.00 83.62 1099 GLN A CA 1
ATOM 8713 C C . GLN A 1 1099 ? -61.011 -35.522 20.783 1.00 83.62 1099 GLN A C 1
ATOM 8715 O O . GLN A 1 1099 ? -61.794 -36.126 21.519 1.00 83.62 1099 GLN A O 1
ATOM 8720 N N . ILE A 1 1100 ? -61.458 -34.730 19.804 1.00 81.62 1100 ILE A N 1
ATOM 8721 C CA . ILE A 1 1100 ? -62.859 -34.369 19.582 1.00 81.62 1100 ILE A CA 1
ATOM 8722 C C . ILE A 1 1100 ? -63.258 -34.826 18.175 1.00 81.62 1100 ILE A C 1
ATOM 8724 O O . ILE A 1 1100 ? -63.080 -34.104 17.197 1.00 81.62 1100 ILE A O 1
ATOM 8728 N N . GLU A 1 1101 ? -63.815 -36.038 18.069 1.00 75.50 1101 GLU A N 1
ATOM 8729 C CA . GLU A 1 1101 ? -64.112 -36.702 16.784 1.00 75.50 1101 GLU A CA 1
ATOM 8730 C C . GLU A 1 1101 ? -64.981 -35.863 15.824 1.00 75.50 1101 GLU A C 1
ATOM 8732 O O . GLU A 1 1101 ? -64.906 -36.020 14.606 1.00 75.50 1101 GLU A O 1
ATOM 8737 N N . GLN A 1 1102 ? -65.800 -34.947 16.351 1.00 75.69 1102 GLN A N 1
ATOM 8738 C CA . GLN A 1 1102 ? -66.658 -34.056 15.563 1.00 75.69 1102 GLN A CA 1
ATOM 8739 C C . GLN A 1 1102 ? -65.884 -32.970 14.782 1.00 75.69 1102 GLN A C 1
ATOM 8741 O O . GLN A 1 1102 ? -66.471 -32.333 13.901 1.00 75.69 1102 GLN A O 1
ATOM 8746 N N . LEU A 1 1103 ? -64.596 -32.756 15.086 1.00 74.12 1103 LEU A N 1
ATOM 8747 C CA . LEU A 1 1103 ? -63.717 -31.763 14.448 1.00 74.12 1103 LEU A CA 1
ATOM 8748 C C . LEU A 1 1103 ? -62.868 -32.329 13.293 1.00 74.12 1103 LEU A C 1
ATOM 8750 O O . LEU A 1 1103 ? -62.000 -31.626 12.777 1.00 74.12 1103 LEU A O 1
ATOM 8754 N N . GLY A 1 1104 ? -63.113 -33.571 12.865 1.00 73.81 1104 GLY A N 1
ATOM 8755 C CA . GLY A 1 1104 ? -62.441 -34.188 11.716 1.00 73.81 1104 GLY A CA 1
ATOM 8756 C C . GLY A 1 1104 ? -61.248 -35.073 12.092 1.00 73.81 1104 GLY A C 1
ATOM 8757 O O . GLY A 1 1104 ? -61.166 -35.594 13.202 1.00 73.81 1104 GLY A O 1
ATOM 8758 N N . MET A 1 1105 ? -60.340 -35.300 11.138 1.00 76.50 1105 MET A N 1
ATOM 8759 C CA . MET A 1 1105 ? -59.190 -36.193 11.334 1.00 76.50 1105 MET A CA 1
ATOM 8760 C C . MET A 1 1105 ? -58.139 -35.594 12.289 1.00 76.50 1105 MET A C 1
ATOM 8762 O O . MET A 1 1105 ? -57.944 -34.374 12.289 1.00 76.50 1105 MET A O 1
ATOM 8766 N N . PRO A 1 1106 ? -57.440 -36.431 13.080 1.00 82.00 1106 PRO A N 1
ATOM 8767 C CA . PRO A 1 1106 ? -56.339 -35.982 13.919 1.00 82.00 1106 PRO A CA 1
ATOM 8768 C C . PRO A 1 1106 ? -55.069 -35.746 13.088 1.00 82.00 1106 PRO A C 1
ATOM 8770 O O . PRO A 1 1106 ? -54.646 -36.622 12.332 1.00 82.00 1106 PRO A O 1
ATOM 8773 N N . VAL A 1 1107 ? -54.457 -34.572 13.242 1.00 84.62 1107 VAL A N 1
ATOM 8774 C CA . VAL A 1 1107 ? -53.277 -34.114 12.473 1.00 84.62 1107 VAL A CA 1
ATOM 8775 C C . VAL A 1 1107 ? -52.125 -33.635 13.364 1.00 84.62 1107 VAL A C 1
ATOM 8777 O O . VAL A 1 1107 ? -50.963 -33.682 12.951 1.00 84.62 1107 VAL A O 1
ATOM 8780 N N . GLY A 1 1108 ? -52.411 -33.244 14.611 1.00 81.50 1108 GLY A N 1
ATOM 8781 C CA . GLY A 1 1108 ? -51.464 -32.641 15.549 1.00 81.50 1108 GLY A CA 1
ATOM 8782 C C . GLY A 1 1108 ? -50.243 -33.516 15.818 1.00 81.50 1108 GLY A C 1
ATOM 8783 O O . GLY A 1 1108 ? -49.122 -33.026 15.735 1.00 81.50 1108 GLY A O 1
ATOM 8784 N N . ALA A 1 1109 ? -50.427 -34.826 16.015 1.00 81.00 1109 ALA A N 1
ATOM 8785 C CA . ALA A 1 1109 ? -49.316 -35.757 16.245 1.00 81.00 1109 ALA A CA 1
ATOM 8786 C C . ALA A 1 1109 ? -48.347 -35.863 15.043 1.00 81.00 1109 ALA A C 1
ATOM 8788 O O . ALA A 1 1109 ? -47.135 -36.001 15.224 1.00 81.00 1109 ALA A O 1
ATOM 8789 N N . GLY A 1 1110 ? -48.858 -35.761 13.809 1.00 84.69 1110 GLY A N 1
ATOM 8790 C CA . GLY A 1 1110 ? -48.033 -35.751 12.595 1.00 84.69 1110 GLY A CA 1
ATOM 8791 C C . GLY A 1 1110 ? -47.266 -34.437 12.427 1.00 84.69 1110 GLY A C 1
ATOM 8792 O O . GLY A 1 1110 ? -46.069 -34.439 12.125 1.00 84.69 1110 GLY A O 1
ATOM 8793 N N . LEU A 1 1111 ? -47.932 -33.311 12.699 1.00 89.50 1111 LEU A N 1
ATOM 8794 C CA . LEU A 1 1111 ? -47.314 -31.982 12.699 1.00 89.50 1111 LEU A CA 1
ATOM 8795 C C . LEU A 1 1111 ? -46.271 -31.836 13.822 1.00 89.50 1111 LEU A C 1
ATOM 8797 O O . LEU A 1 1111 ? -45.217 -31.247 13.595 1.00 89.50 1111 LEU A O 1
ATOM 8801 N N . ARG A 1 1112 ? -46.490 -32.449 14.995 1.00 91.19 1112 ARG A N 1
ATOM 8802 C CA . ARG A 1 1112 ? -45.538 -32.496 16.122 1.00 91.19 1112 ARG A CA 1
ATOM 8803 C C . ARG A 1 1112 ? -44.229 -33.188 15.741 1.00 91.19 1112 ARG A C 1
ATOM 8805 O O . ARG A 1 1112 ? -43.158 -32.663 16.042 1.00 91.19 1112 ARG A O 1
ATOM 8812 N N . ALA A 1 1113 ? -44.298 -34.324 15.044 1.00 87.38 1113 ALA A N 1
ATOM 8813 C CA . ALA A 1 1113 ? -43.112 -35.037 14.566 1.00 87.38 1113 ALA A CA 1
ATOM 8814 C C . ALA A 1 1113 ? -42.323 -34.207 13.533 1.00 87.38 1113 ALA A C 1
ATOM 8816 O O . ALA A 1 1113 ? -41.097 -34.105 13.614 1.00 87.38 1113 ALA A O 1
ATOM 8817 N N . ARG A 1 1114 ? -43.023 -33.541 12.603 1.00 89.62 1114 ARG A N 1
ATOM 8818 C CA . ARG A 1 1114 ? -42.405 -32.617 11.633 1.00 89.62 1114 ARG A CA 1
ATOM 8819 C C . ARG A 1 1114 ? -41.810 -31.377 12.307 1.00 89.62 1114 ARG A C 1
ATOM 8821 O O . ARG A 1 1114 ? -40.745 -30.927 11.898 1.00 89.62 1114 ARG A O 1
ATOM 8828 N N . TRP A 1 1115 ? -42.433 -30.870 13.370 1.00 91.25 1115 TRP A N 1
ATOM 8829 C CA . TRP A 1 1115 ? -41.914 -29.764 14.180 1.00 91.25 1115 TRP A CA 1
ATOM 8830 C C . TRP A 1 1115 ? -40.626 -30.148 14.911 1.00 91.25 1115 TRP A C 1
ATOM 8832 O O . TRP A 1 1115 ? -39.655 -29.397 14.854 1.00 91.25 1115 TRP A O 1
ATOM 8842 N N . GLN A 1 1116 ? -40.550 -31.344 15.501 1.00 88.69 1116 GLN A N 1
ATOM 8843 C CA . GLN A 1 1116 ? -39.303 -31.851 16.092 1.00 88.69 1116 GLN A CA 1
ATOM 8844 C C . GLN A 1 1116 ? -38.173 -31.943 15.051 1.00 88.69 1116 GLN A C 1
ATOM 8846 O O . GLN A 1 1116 ? -37.059 -31.499 15.317 1.00 88.69 1116 GLN A O 1
ATOM 8851 N N . GLN A 1 1117 ? -38.465 -32.435 13.841 1.00 86.44 1117 GLN A N 1
ATOM 8852 C CA . GLN A 1 1117 ? -37.493 -32.477 12.737 1.00 86.44 1117 GLN A CA 1
ATOM 8853 C C . GLN A 1 1117 ? -37.090 -31.083 12.229 1.00 86.44 1117 GLN A C 1
ATOM 8855 O O . GLN A 1 1117 ? -35.935 -30.878 11.860 1.00 86.44 1117 GLN A O 1
ATOM 8860 N N . ALA A 1 1118 ? -38.011 -30.116 12.216 1.00 85.81 1118 ALA A N 1
ATOM 8861 C CA . ALA A 1 1118 ? -37.724 -28.730 11.843 1.00 85.81 1118 ALA A CA 1
ATOM 8862 C C . ALA A 1 1118 ? -36.850 -27.992 12.876 1.00 85.81 1118 ALA A C 1
ATOM 8864 O O . ALA A 1 1118 ? -36.216 -27.008 12.518 1.00 85.81 1118 ALA A O 1
ATOM 8865 N N . GLY A 1 1119 ? -36.788 -28.476 14.124 1.00 82.19 1119 GLY A N 1
ATOM 8866 C CA . GLY A 1 1119 ? -35.933 -27.917 15.178 1.00 82.19 1119 GLY A CA 1
ATOM 8867 C C . GLY A 1 1119 ? -34.467 -28.363 15.119 1.00 82.19 1119 GLY A C 1
ATOM 8868 O O . GLY A 1 1119 ? -33.617 -27.783 15.795 1.00 82.19 1119 GLY A O 1
ATOM 8869 N N . MET A 1 1120 ? -34.141 -29.390 14.327 1.00 81.62 1120 MET A N 1
ATOM 8870 C CA . MET A 1 1120 ? -32.766 -29.882 14.204 1.00 81.62 1120 MET A CA 1
ATOM 8871 C C . MET A 1 1120 ? -31.900 -28.861 13.453 1.00 81.62 1120 MET A C 1
ATOM 8873 O O . MET A 1 1120 ? -32.148 -28.584 12.283 1.00 81.62 1120 MET A O 1
ATOM 8877 N N . GLY A 1 1121 ? -30.873 -28.329 14.123 1.00 74.00 1121 GLY A N 1
ATOM 8878 C CA . GLY A 1 1121 ? -29.969 -27.315 13.562 1.00 74.00 1121 GLY A CA 1
ATOM 8879 C C . GLY A 1 1121 ? -30.352 -25.858 13.857 1.00 74.00 1121 GLY A C 1
ATOM 8880 O O . GLY A 1 1121 ? -29.686 -24.962 13.352 1.00 74.00 1121 GLY A O 1
ATOM 8881 N N . LEU A 1 1122 ? -31.373 -25.604 14.688 1.00 82.88 1122 LEU A N 1
ATOM 8882 C CA . LEU A 1 1122 ? -31.748 -24.255 15.152 1.00 82.88 1122 LEU A CA 1
ATOM 8883 C C . LEU A 1 1122 ? -31.033 -23.809 16.443 1.00 82.88 1122 LEU A C 1
ATOM 8885 O O . LEU A 1 1122 ? -31.468 -22.863 17.094 1.00 82.88 1122 LEU A O 1
ATOM 8889 N N . ALA A 1 1123 ? -29.959 -24.489 16.847 1.00 80.81 1123 ALA A N 1
ATOM 8890 C CA . ALA A 1 1123 ? -29.140 -24.027 17.962 1.00 80.81 1123 ALA A CA 1
ATOM 8891 C C . ALA A 1 1123 ? -28.292 -22.825 17.497 1.00 80.81 1123 ALA A C 1
ATOM 8893 O O . ALA A 1 1123 ? -27.511 -22.991 16.554 1.00 80.81 1123 ALA A O 1
ATOM 8894 N N . PRO A 1 1124 ? -28.426 -21.630 18.105 1.00 81.62 1124 PRO A N 1
ATOM 8895 C CA . PRO A 1 1124 ? -27.533 -20.517 17.808 1.00 81.62 1124 PRO A CA 1
ATOM 8896 C C . PRO A 1 1124 ? -26.100 -20.855 18.243 1.00 81.62 1124 PRO A C 1
ATOM 8898 O O . PRO A 1 1124 ? -25.875 -21.703 19.106 1.00 81.62 1124 PRO A O 1
ATOM 8901 N N . CYS A 1 1125 ? -25.118 -20.206 17.620 1.00 86.44 1125 CYS A N 1
ATOM 8902 C CA . CYS A 1 1125 ? -23.717 -20.372 17.986 1.00 86.44 1125 CYS A CA 1
ATOM 8903 C C . CYS A 1 1125 ? -23.364 -19.407 19.122 1.00 86.44 1125 CYS A C 1
ATOM 8905 O O . CYS A 1 1125 ? -23.446 -18.196 18.933 1.00 86.44 1125 CYS A O 1
ATOM 8907 N N . ASP A 1 1126 ? -22.907 -19.932 20.260 1.00 85.25 1126 ASP A N 1
ATOM 8908 C CA . ASP A 1 1126 ? -22.510 -19.128 21.427 1.00 85.25 1126 ASP A CA 1
ATOM 8909 C C . ASP A 1 1126 ? -21.146 -18.419 21.260 1.00 85.25 1126 ASP A C 1
ATOM 8911 O O . ASP A 1 1126 ? -20.679 -17.744 22.177 1.00 85.25 1126 ASP A O 1
ATOM 8915 N N . VAL A 1 1127 ? -20.463 -18.584 20.117 1.00 85.69 1127 VAL A N 1
ATOM 8916 C CA . VAL A 1 1127 ? -19.145 -17.977 19.862 1.00 85.69 1127 VAL A CA 1
ATOM 8917 C C . VAL A 1 1127 ? -19.310 -16.497 19.483 1.00 85.69 1127 VAL A C 1
ATOM 8919 O O . VAL A 1 1127 ? -19.907 -16.212 18.440 1.00 85.69 1127 VAL A O 1
ATOM 8922 N N . PRO A 1 1128 ? -18.744 -15.545 20.256 1.00 81.12 1128 PRO A N 1
ATOM 8923 C CA . PRO A 1 1128 ? -18.760 -14.129 19.896 1.00 81.12 1128 PRO A CA 1
ATOM 8924 C C . PRO A 1 1128 ? -18.070 -13.881 18.554 1.00 81.12 1128 PRO A C 1
ATOM 8926 O O . PRO A 1 1128 ? -17.054 -14.506 18.256 1.00 81.12 1128 PRO A O 1
ATOM 8929 N N . VAL A 1 1129 ? -18.564 -12.913 17.779 1.00 82.81 1129 VAL A N 1
ATOM 8930 C CA . VAL A 1 1129 ? -18.065 -12.578 16.429 1.00 82.81 1129 VAL A CA 1
ATOM 8931 C C . VAL A 1 1129 ? -16.540 -12.401 16.393 1.00 82.81 1129 VAL A C 1
ATOM 8933 O O . VAL A 1 1129 ? -15.868 -12.954 15.526 1.00 82.81 1129 VAL A O 1
ATOM 8936 N N . SER A 1 1130 ? -15.979 -11.701 17.382 1.00 74.75 1130 SER A N 1
ATOM 8937 C CA . SER A 1 1130 ? -14.538 -11.452 17.524 1.00 74.75 1130 SER A CA 1
ATOM 8938 C C . SER A 1 1130 ? -13.701 -12.688 17.887 1.00 74.75 1130 SER A C 1
ATOM 8940 O O . SER A 1 1130 ? -12.488 -12.673 17.691 1.00 74.75 1130 SER A O 1
ATOM 8942 N N . ALA A 1 1131 ? -14.326 -13.751 18.400 1.00 81.31 1131 ALA A N 1
ATOM 8943 C CA . ALA A 1 1131 ? -13.685 -15.015 18.761 1.00 81.31 1131 ALA A CA 1
ATOM 8944 C C . ALA A 1 1131 ? -13.788 -16.086 17.656 1.00 81.31 1131 ALA A C 1
ATOM 8946 O O . ALA A 1 1131 ? -13.205 -17.162 17.790 1.00 81.31 1131 ALA A O 1
ATOM 8947 N N . VAL A 1 1132 ? -14.508 -15.814 16.559 1.00 84.69 1132 VAL A N 1
ATOM 8948 C CA . VAL A 1 1132 ? -14.579 -16.719 15.404 1.00 84.69 1132 VAL A CA 1
ATOM 8949 C C . VAL A 1 1132 ? -13.258 -16.671 14.636 1.00 84.69 1132 VAL A C 1
ATOM 8951 O O . VAL A 1 1132 ? -12.925 -15.666 14.001 1.00 84.69 1132 VAL A O 1
ATOM 8954 N N . THR A 1 1133 ? -12.519 -17.779 14.668 1.00 84.50 1133 THR A N 1
ATOM 8955 C CA . THR A 1 1133 ? -11.300 -17.995 13.882 1.00 84.50 1133 THR A CA 1
ATOM 8956 C C . THR A 1 1133 ? -11.588 -18.871 12.662 1.00 84.50 1133 THR A C 1
ATOM 8958 O O . THR A 1 1133 ? -12.418 -19.775 12.714 1.00 84.50 1133 THR A O 1
ATOM 8961 N N . VAL A 1 1134 ? -10.884 -18.596 11.559 1.00 88.44 1134 VAL A N 1
ATOM 8962 C CA . VAL A 1 1134 ? -10.918 -19.396 10.316 1.00 88.44 1134 VAL A CA 1
ATOM 8963 C C . VAL A 1 1134 ? -9.503 -19.662 9.784 1.00 88.44 1134 VAL A C 1
ATOM 8965 O O . VAL A 1 1134 ? -9.262 -19.714 8.587 1.00 88.44 1134 VAL A O 1
ATOM 8968 N N . GLU A 1 1135 ? -8.504 -19.731 10.666 1.00 84.31 1135 GLU A N 1
ATOM 8969 C CA . GLU A 1 1135 ? -7.095 -19.762 10.240 1.00 84.31 1135 GLU A CA 1
ATOM 8970 C C . GLU A 1 1135 ? -6.613 -21.160 9.832 1.00 84.31 1135 GLU A C 1
ATOM 8972 O O . GLU A 1 1135 ? -5.793 -21.270 8.917 1.00 84.31 1135 GLU A O 1
ATOM 8977 N N . GLU A 1 1136 ? -7.149 -22.197 10.486 1.00 82.88 1136 GLU A N 1
ATOM 8978 C CA . GLU A 1 1136 ? -6.881 -23.619 10.220 1.00 82.88 1136 GLU A CA 1
ATOM 8979 C C . GLU A 1 1136 ? -7.875 -24.225 9.214 1.00 82.88 1136 GLU A C 1
ATOM 8981 O O . GLU A 1 1136 ? -7.498 -25.056 8.389 1.00 82.88 1136 GLU A O 1
ATOM 8986 N N . ALA A 1 1137 ? -9.138 -23.790 9.269 1.00 86.12 1137 ALA A N 1
ATOM 8987 C CA . ALA A 1 1137 ? -10.231 -24.226 8.405 1.00 86.12 1137 ALA A CA 1
ATOM 8988 C C . ALA A 1 1137 ? -11.138 -23.028 8.065 1.00 86.12 1137 ALA A C 1
ATOM 8990 O O . ALA A 1 1137 ? -11.305 -22.151 8.911 1.00 86.12 1137 ALA A O 1
ATOM 8991 N N . PRO A 1 1138 ? -11.771 -22.984 6.879 1.00 89.62 1138 PRO A N 1
ATOM 8992 C CA . PRO A 1 1138 ? -12.559 -21.833 6.429 1.00 89.62 1138 PRO A CA 1
ATOM 8993 C C . PRO A 1 1138 ? -13.941 -21.681 7.103 1.00 89.62 1138 PRO A C 1
ATOM 8995 O O . PRO A 1 1138 ? -14.794 -20.963 6.585 1.00 89.62 1138 PRO A O 1
ATOM 8998 N N . VAL A 1 1139 ? -14.195 -22.332 8.242 1.00 90.25 1139 VAL A N 1
ATOM 8999 C CA . VAL A 1 1139 ? -15.483 -22.301 8.960 1.00 90.25 1139 VAL A CA 1
ATOM 9000 C C . VAL A 1 1139 ? -15.282 -22.190 10.471 1.00 90.25 1139 VAL A C 1
ATOM 9002 O O . VAL A 1 1139 ? -14.245 -22.586 10.999 1.00 90.25 1139 VAL A O 1
ATOM 9005 N N . CYS A 1 1140 ? -16.297 -21.697 11.186 1.00 89.31 1140 CYS A N 1
ATOM 9006 C CA . CYS A 1 1140 ? -16.322 -21.694 12.648 1.00 89.31 1140 CYS A CA 1
ATOM 9007 C C . CYS A 1 1140 ? -16.190 -23.124 13.197 1.00 89.31 1140 CYS A C 1
ATOM 9009 O O . CYS A 1 1140 ? -16.954 -24.014 12.820 1.00 89.31 1140 CYS A O 1
ATOM 9011 N N . SER A 1 1141 ? -15.288 -23.326 14.157 1.00 87.50 1141 SER A N 1
ATOM 9012 C CA . SER A 1 1141 ? -15.045 -24.624 14.803 1.00 87.50 1141 SER A CA 1
ATOM 9013 C C . SER A 1 1141 ? -16.265 -25.212 15.529 1.00 87.50 1141 SER A C 1
ATOM 9015 O O . SER A 1 1141 ? -16.347 -26.432 15.675 1.00 87.50 1141 SER A O 1
ATOM 9017 N N . VAL A 1 1142 ? -17.213 -24.368 15.959 1.00 86.62 1142 VAL A N 1
ATOM 9018 C CA . VAL A 1 1142 ? -18.411 -24.768 16.717 1.00 86.62 1142 VAL A CA 1
ATOM 9019 C C . VAL A 1 1142 ? -19.613 -25.021 15.808 1.00 86.62 1142 VAL A C 1
ATOM 9021 O O . VAL A 1 1142 ? -20.168 -26.117 15.838 1.00 86.62 1142 VAL A O 1
ATOM 9024 N N . CYS A 1 1143 ? -20.032 -24.041 14.998 1.00 85.38 1143 CYS A N 1
ATOM 9025 C CA . CYS A 1 1143 ? -21.243 -24.178 14.175 1.00 85.38 1143 CYS A CA 1
ATOM 9026 C C . CYS A 1 1143 ? -20.995 -24.755 12.772 1.00 85.38 1143 CYS A C 1
ATOM 9028 O O . CYS A 1 1143 ? -21.953 -25.176 12.129 1.00 85.38 1143 CYS A O 1
ATOM 9030 N N . GLN A 1 1144 ? -19.740 -24.767 12.302 1.00 87.44 1144 GLN A N 1
ATOM 9031 C CA . GLN A 1 1144 ? -19.294 -25.318 11.010 1.00 87.44 1144 GLN A CA 1
ATOM 9032 C C . GLN A 1 1144 ? -20.094 -24.837 9.783 1.00 87.44 1144 GLN A C 1
ATOM 9034 O O . GLN A 1 1144 ? -20.119 -25.507 8.755 1.00 87.44 1144 GLN A O 1
ATOM 9039 N N . ALA A 1 1145 ? -20.740 -23.670 9.872 1.00 85.56 1145 ALA A N 1
ATOM 9040 C CA . ALA A 1 1145 ? -21.604 -23.149 8.819 1.00 85.56 1145 ALA A CA 1
ATOM 9041 C C . ALA A 1 1145 ? -20.791 -22.738 7.569 1.00 85.56 1145 ALA A C 1
ATOM 9043 O O . ALA A 1 1145 ? -19.921 -21.868 7.698 1.00 85.56 1145 ALA A O 1
ATOM 9044 N N . PRO A 1 1146 ? -21.074 -23.292 6.374 1.00 86.06 1146 PRO A N 1
ATOM 9045 C CA . PRO A 1 1146 ? -20.492 -22.838 5.108 1.00 86.06 1146 PRO A CA 1
ATOM 9046 C C . PRO A 1 1146 ? -20.870 -21.388 4.788 1.00 86.06 1146 PRO A C 1
ATOM 9048 O O . PRO A 1 1146 ? -21.962 -20.930 5.136 1.00 86.06 1146 PRO A O 1
ATOM 9051 N N . TYR A 1 1147 ? -19.988 -20.657 4.104 1.00 86.12 1147 TYR A N 1
ATOM 9052 C CA . TYR A 1 1147 ? -20.209 -19.237 3.824 1.00 86.12 1147 TYR A CA 1
ATOM 9053 C C . TYR A 1 1147 ? -21.352 -19.020 2.818 1.00 86.12 1147 TYR A C 1
ATOM 9055 O O . TYR A 1 1147 ? -21.394 -19.620 1.740 1.00 86.12 1147 TYR A O 1
ATOM 9063 N N . GLY A 1 1148 ? -22.291 -18.138 3.162 1.00 80.81 1148 GLY A N 1
ATOM 9064 C CA . GLY A 1 1148 ? -23.454 -17.835 2.325 1.00 80.81 1148 GLY A CA 1
ATOM 9065 C C . GLY A 1 1148 ? -24.574 -18.883 2.370 1.00 80.81 1148 GLY A C 1
ATOM 9066 O O . GLY A 1 1148 ? -25.524 -18.777 1.593 1.00 80.81 1148 GLY A O 1
ATOM 9067 N N . GLU A 1 1149 ? -24.511 -19.881 3.262 1.00 81.50 1149 GLU A N 1
ATOM 9068 C CA . GLU A 1 1149 ? -25.664 -20.746 3.541 1.00 81.50 1149 GLU A CA 1
ATOM 9069 C C . GLU A 1 1149 ? -26.671 -20.007 4.456 1.00 81.50 1149 GLU A C 1
ATOM 9071 O O . GLU A 1 1149 ? -26.292 -19.586 5.556 1.00 81.50 1149 GLU A O 1
ATOM 9076 N N . PRO A 1 1150 ? -27.948 -19.836 4.057 1.00 75.25 1150 PRO A N 1
ATOM 9077 C CA . PRO A 1 1150 ? -28.963 -19.164 4.878 1.00 75.25 1150 PRO A CA 1
ATOM 9078 C C . PRO A 1 1150 ? -29.417 -20.035 6.061 1.00 75.25 1150 PRO A C 1
ATOM 9080 O O . PRO A 1 1150 ? -29.208 -21.255 6.069 1.00 75.25 1150 PRO A O 1
ATOM 9083 N N . ALA A 1 1151 ? -30.062 -19.444 7.071 1.00 78.00 1151 ALA A N 1
ATOM 9084 C CA . ALA A 1 1151 ? -30.722 -20.238 8.109 1.00 78.00 1151 ALA A CA 1
ATOM 9085 C C . ALA A 1 1151 ? -31.863 -21.094 7.507 1.00 78.00 1151 ALA A C 1
ATOM 9087 O O . ALA A 1 1151 ? -32.469 -20.712 6.503 1.00 78.00 1151 ALA A O 1
ATOM 9088 N N . PRO A 1 1152 ? -32.237 -22.236 8.121 1.00 78.75 1152 PRO A N 1
ATOM 9089 C CA . PRO A 1 1152 ? -33.305 -23.114 7.622 1.00 78.75 1152 PRO A CA 1
ATOM 9090 C C . PRO A 1 1152 ? -34.729 -22.565 7.891 1.00 78.75 1152 PRO A C 1
ATOM 9092 O O . PRO A 1 1152 ? -35.656 -23.311 8.217 1.00 78.75 1152 PRO A O 1
ATOM 9095 N N . ALA A 1 1153 ? -34.912 -21.252 7.731 1.00 82.75 1153 ALA A N 1
ATOM 9096 C CA . ALA A 1 1153 ? -36.121 -20.496 8.042 1.00 82.75 1153 ALA A CA 1
ATOM 9097 C C . ALA A 1 1153 ? -37.360 -20.999 7.287 1.00 82.75 1153 ALA A C 1
ATOM 9099 O O . ALA A 1 1153 ? -38.434 -21.152 7.867 1.00 82.75 1153 ALA A O 1
ATOM 9100 N N . ASP A 1 1154 ? -37.220 -21.327 6.002 1.00 84.19 1154 ASP A N 1
ATOM 9101 C CA . ASP A 1 1154 ? -38.360 -21.684 5.149 1.00 84.19 1154 ASP A CA 1
ATOM 9102 C C . ASP A 1 1154 ? -39.050 -22.984 5.579 1.00 84.19 1154 ASP A C 1
ATOM 9104 O O . ASP A 1 1154 ? -40.267 -23.117 5.431 1.00 84.19 1154 ASP A O 1
ATOM 9108 N N . ARG A 1 1155 ? -38.314 -23.926 6.188 1.00 83.62 1155 ARG A N 1
ATOM 9109 C CA . ARG A 1 1155 ? -38.895 -25.156 6.756 1.00 83.62 1155 ARG A CA 1
ATOM 9110 C C . ARG A 1 1155 ? -39.738 -24.862 8.002 1.00 83.62 1155 ARG A C 1
ATOM 9112 O O . ARG A 1 1155 ? -40.766 -25.506 8.194 1.00 83.62 1155 ARG A O 1
ATOM 9119 N N . VAL A 1 1156 ? -39.323 -23.900 8.827 1.00 87.00 1156 VAL A N 1
ATOM 9120 C CA . VAL A 1 1156 ? -40.074 -23.476 10.021 1.00 87.00 1156 VAL A CA 1
ATOM 9121 C C . VAL A 1 1156 ? -41.300 -22.662 9.618 1.00 87.00 1156 VAL A C 1
ATOM 9123 O O . VAL A 1 1156 ? -42.406 -22.982 10.047 1.00 87.00 1156 VAL A O 1
ATOM 9126 N N . ARG A 1 1157 ? -41.132 -21.675 8.728 1.00 88.31 1157 ARG A N 1
ATOM 9127 C CA . ARG A 1 1157 ? -42.214 -20.791 8.266 1.00 88.31 1157 ARG A CA 1
ATOM 9128 C C . ARG A 1 1157 ? -43.312 -21.543 7.509 1.00 88.31 1157 ARG A C 1
ATOM 9130 O O . ARG A 1 1157 ? -44.491 -21.317 7.775 1.00 88.31 1157 ARG A O 1
ATOM 9137 N N . SER A 1 1158 ? -42.953 -22.485 6.631 1.00 87.12 1158 SER A N 1
ATOM 9138 C CA . SER A 1 1158 ? -43.940 -23.324 5.922 1.00 87.12 1158 SER A CA 1
ATOM 9139 C C . SER A 1 1158 ? -44.729 -24.239 6.865 1.00 87.12 1158 SER A C 1
ATOM 9141 O O . SER A 1 1158 ? -45.954 -24.297 6.774 1.00 87.12 1158 SER A O 1
ATOM 9143 N N . LEU A 1 1159 ? -44.059 -24.894 7.820 1.00 89.94 1159 LEU A N 1
ATOM 9144 C CA . LEU A 1 1159 ? -44.730 -25.709 8.835 1.00 89.94 1159 LEU A CA 1
ATOM 9145 C C . LEU A 1 1159 ? -45.603 -24.860 9.775 1.00 89.94 1159 LEU A C 1
ATOM 9147 O O . LEU A 1 1159 ? -46.681 -25.294 10.174 1.00 89.94 1159 LEU A O 1
ATOM 9151 N N . GLY A 1 1160 ? -45.159 -23.648 10.114 1.00 88.19 1160 GLY A N 1
ATOM 9152 C CA . GLY A 1 1160 ? -45.929 -22.700 10.914 1.00 88.19 1160 GLY A CA 1
ATOM 9153 C C . GLY A 1 1160 ? -47.231 -22.284 10.234 1.00 88.19 1160 GLY A C 1
ATOM 9154 O O . GLY A 1 1160 ? -48.281 -22.315 10.873 1.00 88.19 1160 GLY A O 1
ATOM 9155 N N . ALA A 1 1161 ? -47.186 -21.983 8.933 1.00 89.62 1161 ALA A N 1
ATOM 9156 C CA . ALA A 1 1161 ? -48.377 -21.681 8.140 1.00 89.62 1161 ALA A CA 1
ATOM 9157 C C . ALA A 1 1161 ? -49.372 -22.858 8.111 1.00 89.62 1161 ALA A C 1
ATOM 9159 O O . ALA A 1 1161 ? -50.567 -22.652 8.312 1.00 89.62 1161 ALA A O 1
ATOM 9160 N N . GLU A 1 1162 ? -48.883 -24.091 7.944 1.00 90.88 1162 GLU A N 1
ATOM 9161 C CA . GLU A 1 1162 ? -49.709 -25.310 7.962 1.00 90.88 1162 GLU A CA 1
ATOM 9162 C C . GLU A 1 1162 ? -50.381 -25.539 9.332 1.00 90.88 1162 GLU A C 1
ATOM 9164 O O . GLU A 1 1162 ? -51.580 -25.803 9.402 1.00 90.88 1162 GLU A O 1
ATOM 9169 N N . ILE A 1 1163 ? -49.640 -25.352 10.433 1.00 90.44 1163 ILE A N 1
ATOM 9170 C CA . ILE A 1 1163 ? -50.172 -25.434 11.807 1.00 90.44 1163 ILE A CA 1
ATOM 9171 C C . ILE A 1 1163 ? -51.258 -24.376 12.054 1.00 90.44 1163 ILE A C 1
ATOM 9173 O O . ILE A 1 1163 ? -52.277 -24.681 12.674 1.00 90.44 1163 ILE A O 1
ATOM 9177 N N . VAL A 1 1164 ? -51.054 -23.138 11.589 1.00 89.06 1164 VAL A N 1
ATOM 9178 C CA . VAL A 1 1164 ? -52.042 -22.056 11.735 1.00 89.06 1164 VAL A CA 1
ATOM 9179 C C . VAL A 1 1164 ? -53.299 -22.355 10.916 1.00 89.06 1164 VAL A C 1
ATOM 9181 O O . VAL A 1 1164 ? -54.398 -22.245 11.455 1.00 89.06 1164 VAL A O 1
ATOM 9184 N N . GLN A 1 1165 ? -53.154 -22.810 9.668 1.00 88.69 1165 GLN A N 1
ATOM 9185 C CA . GLN A 1 1165 ? -54.281 -23.157 8.799 1.00 88.69 1165 GLN A CA 1
ATOM 9186 C C . GLN A 1 1165 ? -55.161 -24.266 9.405 1.00 88.69 1165 GLN A C 1
ATOM 9188 O O . GLN A 1 1165 ? -56.375 -24.096 9.512 1.00 88.69 1165 GLN A O 1
ATOM 9193 N N . GLU A 1 1166 ? -54.566 -25.374 9.860 1.00 88.38 1166 GLU A N 1
ATOM 9194 C CA . GLU A 1 1166 ? -55.295 -26.484 10.502 1.00 88.38 1166 GLU A CA 1
ATOM 9195 C C . GLU A 1 1166 ? -55.989 -26.057 11.808 1.00 88.38 1166 GLU A C 1
ATOM 9197 O O . GLU A 1 1166 ? -57.095 -26.504 12.136 1.00 88.38 1166 GLU A O 1
ATOM 9202 N N . LEU A 1 1167 ? -55.360 -25.153 12.564 1.00 87.56 1167 LEU A N 1
ATOM 9203 C CA . LEU A 1 1167 ? -55.931 -24.604 13.790 1.00 87.56 1167 LEU A CA 1
ATOM 9204 C C . LEU A 1 1167 ? -57.128 -23.689 13.490 1.00 87.56 1167 LEU A C 1
ATOM 9206 O O . LEU A 1 1167 ? -58.148 -23.781 14.177 1.00 87.56 1167 LEU A O 1
ATOM 9210 N N . GLU A 1 1168 ? -57.043 -22.836 12.469 1.00 87.25 1168 GLU A N 1
ATOM 9211 C CA . GLU A 1 1168 ? -58.157 -21.999 12.008 1.00 87.25 1168 GLU A CA 1
ATOM 9212 C C . GLU A 1 1168 ? -59.318 -22.837 11.459 1.00 87.25 1168 GLU A C 1
ATOM 9214 O O . GLU A 1 1168 ? -60.473 -22.581 11.806 1.00 87.25 1168 GLU A O 1
ATOM 9219 N N . GLU A 1 1169 ? -59.026 -23.880 10.677 1.00 84.94 1169 GLU A N 1
ATOM 9220 C CA . GLU A 1 1169 ? -59.992 -24.856 10.156 1.00 84.94 1169 GLU A CA 1
ATOM 9221 C C . GLU A 1 1169 ? -60.794 -25.501 11.302 1.00 84.94 1169 GLU A C 1
ATOM 9223 O O . GLU A 1 1169 ? -62.027 -25.395 11.351 1.00 84.94 1169 GLU A O 1
ATOM 9228 N N . LYS A 1 1170 ? -60.106 -26.087 12.293 1.00 85.50 1170 LYS A N 1
ATOM 9229 C CA . LYS A 1 1170 ? -60.752 -26.706 13.465 1.00 85.50 1170 LYS A CA 1
ATOM 9230 C C . LYS A 1 1170 ? -61.473 -25.677 14.340 1.00 85.50 1170 LYS A C 1
ATOM 9232 O O . LYS A 1 1170 ? -62.574 -25.961 14.813 1.00 85.50 1170 LYS A O 1
ATOM 9237 N N . THR A 1 1171 ? -60.930 -24.466 14.498 1.00 85.06 1171 THR A N 1
ATOM 9238 C CA . THR A 1 1171 ? -61.586 -23.357 15.223 1.00 85.06 1171 THR A CA 1
ATOM 9239 C C . THR A 1 1171 ? -62.888 -22.931 14.542 1.00 85.06 1171 THR A C 1
ATOM 9241 O O . THR A 1 1171 ? -63.901 -22.723 15.211 1.00 85.06 1171 THR A O 1
ATOM 9244 N N . ARG A 1 1172 ? -62.902 -22.844 13.207 1.00 82.94 1172 ARG A N 1
ATOM 9245 C CA . ARG A 1 1172 ? -64.076 -22.505 12.388 1.00 82.94 1172 ARG A CA 1
ATOM 9246 C C . ARG A 1 1172 ? -65.177 -23.557 12.515 1.00 82.94 1172 ARG A C 1
ATOM 9248 O O . ARG A 1 1172 ? -66.340 -23.196 12.707 1.00 82.94 1172 ARG A O 1
ATOM 9255 N N . VAL A 1 1173 ? -64.820 -24.844 12.470 1.00 81.62 1173 VAL A N 1
ATOM 9256 C CA . VAL A 1 1173 ? -65.761 -25.957 12.696 1.00 81.62 1173 VAL A CA 1
ATOM 9257 C C . VAL A 1 1173 ? -66.303 -25.927 14.130 1.00 81.62 1173 VAL A C 1
ATOM 9259 O O . VAL A 1 1173 ? -67.516 -25.989 14.326 1.00 81.62 1173 VAL A O 1
ATOM 9262 N N . LEU A 1 1174 ? -65.434 -25.752 15.130 1.00 82.50 1174 LEU A N 1
ATOM 9263 C CA . LEU A 1 1174 ? -65.814 -25.652 16.543 1.00 82.50 1174 LEU A CA 1
ATOM 9264 C C . LEU A 1 1174 ? -66.782 -24.482 16.796 1.00 82.50 1174 LEU A C 1
ATOM 9266 O O . LEU A 1 1174 ? -67.810 -24.662 17.450 1.00 82.50 1174 LEU A O 1
ATOM 9270 N N . ARG A 1 1175 ? -66.496 -23.307 16.215 1.00 81.88 1175 ARG A N 1
ATOM 9271 C CA . ARG A 1 1175 ? -67.354 -22.113 16.260 1.00 81.88 1175 ARG A CA 1
ATOM 9272 C C . ARG A 1 1175 ? -68.750 -22.421 15.715 1.00 81.88 1175 ARG A C 1
ATOM 9274 O O . ARG A 1 1175 ? -69.734 -22.148 16.397 1.00 81.88 1175 ARG A O 1
ATOM 9281 N N . GLY A 1 1176 ? -68.838 -23.045 14.538 1.00 76.38 1176 GLY A N 1
ATOM 9282 C CA . GLY A 1 1176 ? -70.114 -23.417 13.913 1.00 76.38 1176 GLY A CA 1
ATOM 9283 C C . GLY A 1 1176 ? -70.937 -24.452 14.692 1.00 76.38 1176 GLY A C 1
ATOM 9284 O O . GLY A 1 1176 ? -72.158 -24.457 14.578 1.00 76.38 1176 GLY A O 1
ATOM 9285 N N . LEU A 1 1177 ? -70.300 -25.307 15.500 1.00 74.12 1177 LEU A N 1
ATOM 9286 C CA . LEU A 1 1177 ? -70.980 -26.349 16.284 1.00 74.12 1177 LEU A CA 1
ATOM 9287 C C . LEU A 1 1177 ? -71.439 -25.897 17.681 1.00 74.12 1177 LEU A C 1
ATOM 9289 O O . LEU A 1 1177 ? -72.302 -26.552 18.273 1.00 74.12 1177 LEU A O 1
ATOM 9293 N N . LEU A 1 1178 ? -70.848 -24.832 18.239 1.00 73.62 1178 LEU A N 1
ATOM 9294 C CA . LEU A 1 1178 ? -70.990 -24.504 19.666 1.00 73.62 1178 LEU A CA 1
ATOM 9295 C C . LEU A 1 1178 ? -71.458 -23.088 19.991 1.00 73.62 1178 LEU A C 1
ATOM 9297 O O . LEU A 1 1178 ? -71.917 -22.896 21.118 1.00 73.62 1178 LEU A O 1
ATOM 9301 N N . LEU A 1 1179 ? -71.379 -22.113 19.075 1.00 69.25 1179 LEU A N 1
ATOM 9302 C CA . LEU A 1 1179 ? -71.685 -20.714 19.418 1.00 69.25 1179 LEU A CA 1
ATOM 9303 C C . LEU A 1 1179 ? -73.101 -20.554 20.004 1.00 69.25 1179 LEU A C 1
ATOM 9305 O O . LEU A 1 1179 ? -73.270 -19.934 21.051 1.00 69.25 1179 LEU A O 1
ATOM 9309 N N . GLU A 1 1180 ? -74.101 -21.186 19.381 1.00 64.81 1180 GLU A N 1
ATOM 9310 C CA . GLU A 1 1180 ? -75.498 -21.150 19.839 1.00 64.81 1180 GLU A CA 1
ATOM 9311 C C . GLU A 1 1180 ? -75.711 -21.891 21.170 1.00 64.81 1180 GLU A C 1
ATOM 9313 O O . GLU A 1 1180 ? -76.493 -21.444 22.008 1.00 64.81 1180 GLU A O 1
ATOM 9318 N N . LYS A 1 1181 ? -75.000 -23.006 21.400 1.00 67.75 1181 LYS A N 1
ATOM 9319 C CA . LYS A 1 1181 ? -75.135 -23.809 22.630 1.00 67.75 1181 LYS A CA 1
ATOM 9320 C C . LYS A 1 1181 ? -74.478 -23.134 23.834 1.00 67.75 1181 LYS A C 1
ATOM 9322 O O . LYS A 1 1181 ? -75.039 -23.148 24.927 1.00 67.75 1181 LYS A O 1
ATOM 9327 N N . LEU A 1 1182 ? -73.308 -22.528 23.634 1.00 66.00 1182 LEU A N 1
ATOM 9328 C CA . LEU A 1 1182 ? -72.577 -21.809 24.679 1.00 66.00 1182 LEU A CA 1
ATOM 9329 C C . LEU A 1 1182 ? -73.323 -20.541 25.123 1.00 66.00 1182 LEU A C 1
ATOM 9331 O O . LEU A 1 1182 ? -73.384 -20.260 26.316 1.00 66.00 1182 LEU A O 1
ATOM 9335 N N . GLN A 1 1183 ? -73.973 -19.827 24.196 1.00 62.59 1183 GLN A N 1
ATOM 9336 C CA . GLN A 1 1183 ? -74.813 -18.665 24.527 1.00 62.59 1183 GLN A CA 1
ATOM 9337 C C . GLN A 1 1183 ? -76.047 -19.018 25.381 1.00 62.59 1183 GLN A C 1
ATOM 9339 O O . GLN A 1 1183 ? -76.567 -18.152 26.082 1.00 62.59 1183 GLN A O 1
ATOM 9344 N N . GLN A 1 1184 ? -76.506 -20.275 25.362 1.00 62.53 1184 GLN A N 1
ATOM 9345 C CA . GLN A 1 1184 ? -77.646 -20.744 26.162 1.00 62.53 1184 GLN A CA 1
ATOM 9346 C C . GLN A 1 1184 ? -77.255 -21.227 27.573 1.00 62.53 1184 GLN A C 1
ATOM 9348 O O . GLN A 1 1184 ? -78.119 -21.302 28.445 1.00 62.53 1184 GLN A O 1
ATOM 9353 N N . GLN A 1 1185 ? -75.975 -21.526 27.834 1.00 58.66 1185 GLN A N 1
ATOM 9354 C CA . GLN A 1 1185 ? -75.471 -21.952 29.152 1.00 58.66 1185 GLN A CA 1
ATOM 9355 C C . GLN A 1 1185 ? -74.792 -20.799 29.910 1.00 58.66 1185 GLN A C 1
ATOM 9357 O O . GLN A 1 1185 ? -73.618 -20.859 30.265 1.00 58.66 1185 GLN A O 1
ATOM 9362 N N . SER A 1 1186 ? -75.544 -19.734 30.191 1.00 47.19 1186 SER A N 1
ATOM 9363 C CA . SER A 1 1186 ? -75.023 -18.469 30.736 1.00 47.19 1186 SER A CA 1
ATOM 9364 C C . SER A 1 1186 ? -74.639 -18.482 32.233 1.00 47.19 1186 SER A C 1
ATOM 9366 O O . SER A 1 1186 ? -74.750 -17.447 32.890 1.00 47.19 1186 SER A O 1
ATOM 9368 N N . SER A 1 1187 ? -74.266 -19.630 32.812 1.00 55.41 1187 SER A N 1
ATOM 9369 C CA . SER A 1 1187 ? -73.993 -19.770 34.258 1.00 55.41 1187 SER A CA 1
ATOM 9370 C C . SER A 1 1187 ? -72.713 -20.532 34.622 1.00 55.41 1187 SER A C 1
ATOM 9372 O O . SER A 1 1187 ? -72.464 -20.725 35.809 1.00 55.41 1187 SER A O 1
ATOM 9374 N N . ASP A 1 1188 ? -71.930 -20.992 33.643 1.00 66.00 1188 ASP A N 1
ATOM 9375 C CA . ASP A 1 1188 ? -70.638 -21.652 33.870 1.00 66.00 1188 ASP A CA 1
ATOM 9376 C C . ASP A 1 1188 ? -69.516 -20.739 33.347 1.00 66.00 1188 ASP A C 1
ATOM 9378 O O . ASP A 1 1188 ? -69.476 -20.406 32.160 1.00 66.00 1188 ASP A O 1
ATOM 9382 N N . ASP A 1 1189 ? -68.635 -20.287 34.241 1.00 72.62 1189 ASP A N 1
ATOM 9383 C CA . ASP A 1 1189 ? -67.602 -19.280 33.951 1.00 72.62 1189 ASP A CA 1
ATOM 9384 C C . ASP A 1 1189 ? -66.635 -19.765 32.855 1.00 72.62 1189 ASP A C 1
ATOM 9386 O O . ASP A 1 1189 ? -66.306 -19.031 31.920 1.00 72.62 1189 ASP A O 1
ATOM 9390 N N . LEU A 1 1190 ? -66.297 -21.060 32.874 1.00 73.44 1190 LEU A N 1
ATOM 9391 C CA . LEU A 1 1190 ? -65.466 -21.676 31.840 1.00 73.44 1190 LEU A CA 1
ATOM 9392 C C . LEU A 1 1190 ? -66.170 -21.720 30.473 1.00 73.44 1190 LEU A C 1
ATOM 9394 O O . LEU A 1 1190 ? -65.518 -21.554 29.443 1.00 73.44 1190 LEU A O 1
ATOM 9398 N N . ALA A 1 1191 ? -67.494 -21.906 30.435 1.00 71.06 1191 ALA A N 1
ATOM 9399 C CA . ALA A 1 1191 ? -68.251 -21.864 29.183 1.00 71.06 1191 ALA A CA 1
ATOM 9400 C C . ALA A 1 1191 ? -68.279 -20.444 28.593 1.00 71.06 1191 ALA A C 1
ATOM 9402 O O . ALA A 1 1191 ? -68.124 -20.281 27.381 1.00 71.06 1191 ALA A O 1
ATOM 9403 N N . GLY A 1 1192 ? -68.400 -19.418 29.443 1.00 72.75 1192 GLY A N 1
ATOM 9404 C CA . GLY A 1 1192 ? -68.305 -18.011 29.044 1.00 72.75 1192 GLY A CA 1
ATOM 9405 C C . GLY A 1 1192 ? -66.931 -17.649 28.471 1.00 72.75 1192 GLY A C 1
ATOM 9406 O O . GLY A 1 1192 ? -66.849 -17.088 27.376 1.00 72.75 1192 GLY A O 1
ATOM 9407 N N . GLN A 1 1193 ? -65.854 -18.038 29.159 1.00 76.38 1193 GLN A N 1
ATOM 9408 C CA . GLN A 1 1193 ? -64.473 -17.838 28.699 1.00 76.38 1193 GLN A CA 1
ATOM 9409 C C . GLN A 1 1193 ? -64.217 -18.535 27.354 1.00 76.38 1193 GLN A C 1
ATOM 9411 O O . GLN A 1 1193 ? -63.698 -17.923 26.421 1.00 76.38 1193 GLN A O 1
ATOM 9416 N N . LEU A 1 1194 ? -64.662 -19.786 27.209 1.00 78.81 1194 LEU A N 1
ATOM 9417 C CA . LEU A 1 1194 ? -64.468 -20.576 25.993 1.00 78.81 1194 LEU A CA 1
ATOM 9418 C C . LEU A 1 1194 ? -65.295 -20.036 24.809 1.00 78.81 1194 LEU A C 1
ATOM 9420 O O . LEU A 1 1194 ? -64.807 -20.007 23.679 1.00 78.81 1194 LEU A O 1
ATOM 9424 N N . ALA A 1 1195 ? -66.503 -19.516 25.054 1.00 75.31 1195 ALA A N 1
ATOM 9425 C CA . ALA A 1 1195 ? -67.298 -18.806 24.049 1.00 75.31 1195 ALA A CA 1
ATOM 9426 C C . ALA A 1 1195 ? -66.636 -17.496 23.592 1.00 75.31 1195 ALA A C 1
ATOM 9428 O O . ALA A 1 1195 ? -66.617 -17.187 22.396 1.00 75.31 1195 ALA A O 1
ATOM 9429 N N . HIS A 1 1196 ? -66.071 -16.735 24.534 1.00 80.81 1196 HIS A N 1
ATOM 9430 C CA . HIS A 1 1196 ? -65.353 -15.496 24.249 1.00 80.81 1196 HIS A CA 1
ATOM 9431 C C . HIS A 1 1196 ? -64.100 -15.767 23.405 1.00 80.81 1196 HIS A C 1
ATOM 9433 O O . HIS A 1 1196 ? -63.946 -15.176 22.335 1.00 80.81 1196 HIS A O 1
ATOM 9439 N N . ALA A 1 1197 ? -63.285 -16.745 23.809 1.00 80.38 1197 ALA A N 1
ATOM 9440 C CA . ALA A 1 1197 ? -62.094 -17.188 23.088 1.00 80.38 1197 ALA A CA 1
ATOM 9441 C C . ALA A 1 1197 ? -62.407 -17.648 21.652 1.00 80.38 1197 ALA A C 1
ATOM 9443 O O . ALA A 1 1197 ? -61.820 -17.135 20.699 1.00 80.38 1197 ALA A O 1
ATOM 9444 N N . ILE A 1 1198 ? -63.404 -18.529 21.476 1.00 80.88 1198 ILE A N 1
ATOM 9445 C CA . ILE A 1 1198 ? -63.879 -18.976 20.152 1.00 80.88 1198 ILE A CA 1
ATOM 9446 C C . ILE A 1 1198 ? -64.339 -17.797 19.284 1.00 80.88 1198 ILE A C 1
ATOM 9448 O O . ILE A 1 1198 ? -64.197 -17.856 18.061 1.00 80.88 1198 ILE A O 1
ATOM 9452 N N . THR A 1 1199 ? -64.901 -16.740 19.876 1.00 78.56 1199 THR A N 1
ATOM 9453 C CA . THR A 1 1199 ? -65.380 -15.556 19.143 1.00 78.56 1199 THR A CA 1
ATOM 9454 C C . THR A 1 1199 ? -64.230 -14.640 18.725 1.00 78.56 1199 THR A C 1
ATOM 9456 O O . THR A 1 1199 ? -64.238 -14.158 17.593 1.00 78.56 1199 THR A O 1
ATOM 9459 N N . ILE A 1 1200 ? -63.222 -14.456 19.586 1.00 81.81 1200 ILE A N 1
ATOM 9460 C CA . ILE A 1 1200 ? -62.020 -13.660 19.293 1.00 81.81 1200 ILE A CA 1
ATOM 9461 C C . ILE A 1 1200 ? -61.210 -14.299 18.158 1.00 81.81 1200 ILE A C 1
ATOM 9463 O O . ILE A 1 1200 ? -60.950 -13.640 17.155 1.00 81.81 1200 ILE A O 1
ATOM 9467 N N . GLY A 1 1201 ? -60.852 -15.583 18.268 1.00 81.12 1201 GLY A N 1
ATOM 9468 C CA . GLY A 1 1201 ? -60.058 -16.260 17.240 1.00 81.12 1201 GLY A CA 1
ATOM 9469 C C . GLY A 1 1201 ? -59.274 -17.472 17.736 1.00 81.12 1201 GLY A C 1
ATOM 9470 O O . GLY A 1 1201 ? -59.375 -17.880 18.892 1.00 81.12 1201 GLY A O 1
ATOM 9471 N N . SER A 1 1202 ? -58.479 -18.042 16.832 1.00 79.69 1202 SER A N 1
ATOM 9472 C CA . SER A 1 1202 ? -57.639 -19.221 17.066 1.00 79.69 1202 SER A CA 1
ATOM 9473 C C . SER A 1 1202 ? -56.632 -19.017 18.204 1.00 79.69 1202 SER A C 1
ATOM 9475 O O . SER A 1 1202 ? -56.519 -19.892 19.055 1.00 79.69 1202 SER A O 1
ATOM 9477 N N . ASP A 1 1203 ? -55.960 -17.866 18.294 1.00 82.56 1203 ASP A N 1
ATOM 9478 C CA . ASP A 1 1203 ? -54.949 -17.619 19.338 1.00 82.56 1203 ASP A CA 1
ATOM 9479 C C . ASP A 1 1203 ? -55.540 -17.538 20.763 1.00 82.56 1203 ASP A C 1
ATOM 9481 O O . ASP A 1 1203 ?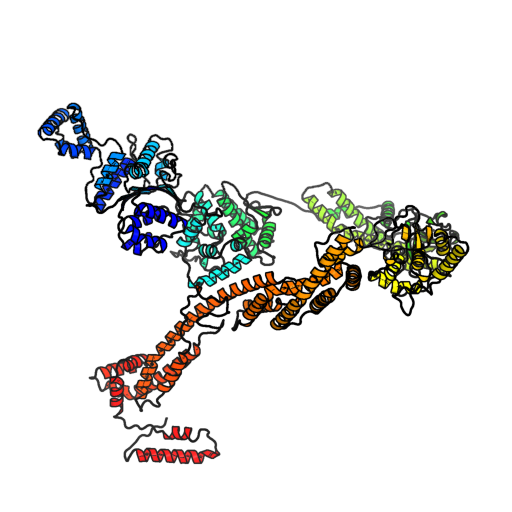 -55.013 -18.164 21.684 1.00 82.56 1203 ASP A O 1
ATOM 9485 N N . ALA A 1 1204 ? -56.683 -16.868 20.956 1.00 82.25 1204 ALA A N 1
ATOM 9486 C CA . ALA A 1 1204 ? -57.372 -16.848 22.256 1.00 82.25 1204 ALA A CA 1
ATOM 9487 C C . ALA A 1 1204 ? -57.911 -18.241 22.645 1.00 82.25 1204 ALA A C 1
ATOM 9489 O O . ALA A 1 1204 ? -57.938 -18.624 23.821 1.00 82.25 1204 ALA A O 1
ATOM 9490 N N . LEU A 1 1205 ? -58.318 -19.035 21.647 1.00 83.12 1205 LEU A N 1
ATOM 9491 C CA . LEU A 1 1205 ? -58.697 -20.430 21.848 1.00 83.12 1205 LEU A CA 1
ATOM 9492 C C . LEU A 1 1205 ? -57.488 -21.306 22.221 1.00 83.12 1205 LEU A C 1
ATOM 9494 O O . LEU A 1 1205 ? -57.629 -22.156 23.098 1.00 83.12 1205 LEU A O 1
ATOM 9498 N N . VAL A 1 1206 ? -56.306 -21.086 21.631 1.00 84.81 1206 VAL A N 1
ATOM 9499 C CA . VAL A 1 1206 ? -55.052 -21.767 22.014 1.00 84.81 1206 VAL A CA 1
ATOM 9500 C C . VAL A 1 1206 ? -54.726 -21.507 23.477 1.00 84.81 1206 VAL A C 1
ATOM 9502 O O . VAL A 1 1206 ? -54.503 -22.464 24.214 1.00 84.81 1206 VAL A O 1
ATOM 9505 N N . GLU A 1 1207 ? -54.751 -20.247 23.917 1.00 85.12 1207 GLU A N 1
ATOM 9506 C CA . GLU A 1 1207 ? -54.491 -19.885 25.316 1.00 85.12 1207 GLU A CA 1
ATOM 9507 C C . GLU A 1 1207 ? -55.447 -20.620 26.270 1.00 85.12 1207 GLU A C 1
ATOM 9509 O O . GLU A 1 1207 ? -55.013 -21.280 27.217 1.00 85.12 1207 GLU A O 1
ATOM 9514 N N . THR A 1 1208 ? -56.747 -20.597 25.961 1.00 83.12 1208 THR A N 1
ATOM 9515 C CA . THR A 1 1208 ? -57.785 -21.271 26.757 1.00 83.12 1208 THR A CA 1
ATOM 9516 C C . THR A 1 1208 ? -57.581 -22.791 26.801 1.00 83.12 1208 THR A C 1
ATOM 9518 O O . THR A 1 1208 ? -57.649 -23.402 27.871 1.00 83.12 1208 THR A O 1
ATOM 9521 N N . LEU A 1 1209 ? -57.307 -23.415 25.648 1.00 83.38 1209 LEU A N 1
ATOM 9522 C CA . LEU A 1 1209 ? -57.124 -24.864 25.520 1.00 83.38 1209 LEU A CA 1
ATOM 9523 C C . LEU A 1 1209 ? -55.829 -25.363 26.151 1.00 83.38 1209 LEU A C 1
ATOM 9525 O O . LEU A 1 1209 ? -55.823 -26.479 26.665 1.00 83.38 1209 LEU A O 1
ATOM 9529 N N . VAL A 1 1210 ? -54.742 -24.592 26.106 1.00 84.50 1210 VAL A N 1
ATOM 9530 C CA . VAL A 1 1210 ? -53.463 -24.959 26.731 1.00 84.50 1210 VAL A CA 1
ATOM 9531 C C . VAL A 1 1210 ? -53.572 -24.834 28.250 1.00 84.50 1210 VAL A C 1
ATOM 9533 O O . VAL A 1 1210 ? -53.257 -25.792 28.959 1.00 84.50 1210 VAL A O 1
ATOM 9536 N N . ASN A 1 1211 ? -54.096 -23.710 28.747 1.00 84.12 1211 ASN A N 1
ATOM 9537 C CA . ASN A 1 1211 ? -54.116 -23.406 30.179 1.00 84.12 1211 ASN A CA 1
ATOM 9538 C C . ASN A 1 1211 ? -55.210 -24.153 30.965 1.00 84.12 1211 ASN A C 1
ATOM 9540 O O . ASN A 1 1211 ? -55.058 -24.335 32.171 1.00 84.12 1211 ASN A O 1
ATOM 9544 N N . THR A 1 1212 ? -56.286 -24.626 30.317 1.00 83.19 1212 THR A N 1
ATOM 9545 C CA . THR A 1 1212 ? -57.413 -25.278 31.015 1.00 83.19 1212 THR A CA 1
ATOM 9546 C C . THR A 1 1212 ? -57.689 -26.698 30.520 1.00 83.19 1212 THR A C 1
ATOM 9548 O O . THR A 1 1212 ? -58.294 -26.905 29.471 1.00 83.19 1212 THR A O 1
ATOM 9551 N N . GLU A 1 1213 ? -57.336 -27.711 31.317 1.00 76.56 1213 GLU A N 1
ATOM 9552 C CA . GLU A 1 1213 ? -57.601 -29.124 30.976 1.00 76.56 1213 GLU A CA 1
ATOM 9553 C C . GLU A 1 1213 ? -59.098 -29.467 30.900 1.00 76.56 1213 GLU A C 1
ATOM 9555 O O . GLU A 1 1213 ? -59.510 -30.293 30.088 1.00 76.56 1213 GLU A O 1
ATOM 9560 N N . ALA A 1 1214 ? -59.938 -28.794 31.694 1.00 78.94 1214 ALA A N 1
ATOM 9561 C CA . ALA A 1 1214 ? -61.388 -29.002 31.700 1.00 78.94 1214 ALA A CA 1
ATOM 9562 C C . ALA A 1 1214 ? -62.100 -28.523 30.413 1.00 78.94 1214 ALA A C 1
ATOM 9564 O O . ALA A 1 1214 ? -63.271 -28.856 30.208 1.00 78.94 1214 ALA A O 1
ATOM 9565 N N . ALA A 1 1215 ? -61.407 -27.788 29.533 1.00 78.00 1215 ALA A N 1
ATOM 9566 C CA . ALA A 1 1215 ? -61.961 -27.251 28.291 1.00 78.00 1215 ALA A CA 1
ATOM 9567 C C . ALA A 1 1215 ? -62.406 -28.356 27.313 1.00 78.00 1215 ALA A C 1
ATOM 9569 O O . ALA A 1 1215 ? -63.535 -28.324 26.823 1.00 78.00 1215 ALA A O 1
ATOM 9570 N N . VAL A 1 1216 ? -61.570 -29.374 27.071 1.00 81.75 1216 VAL A N 1
ATOM 9571 C CA . VAL A 1 1216 ? -61.897 -30.474 26.140 1.00 81.75 1216 VAL A CA 1
ATOM 9572 C C . VAL A 1 1216 ? -63.081 -31.324 26.645 1.00 81.75 1216 VAL A C 1
ATOM 9574 O O . VAL A 1 1216 ? -64.038 -31.494 25.884 1.00 81.75 1216 VAL A O 1
ATOM 9577 N N . PRO A 1 1217 ? -63.136 -31.768 27.922 1.00 79.25 1217 PRO A N 1
ATOM 9578 C CA . PRO A 1 1217 ? -64.313 -32.450 28.471 1.00 79.25 1217 PRO A CA 1
ATOM 9579 C C . PRO A 1 1217 ? -65.590 -31.597 28.509 1.00 79.25 1217 PRO A C 1
ATOM 9581 O O . PRO A 1 1217 ? -66.695 -32.144 28.509 1.00 79.25 1217 PRO A O 1
ATOM 9584 N N . LEU A 1 1218 ? -65.489 -30.264 28.587 1.00 77.44 1218 LEU A N 1
ATOM 9585 C CA . LEU A 1 1218 ? -66.646 -29.370 28.452 1.00 77.44 1218 LEU A CA 1
ATOM 9586 C C . LEU A 1 1218 ? -67.149 -29.339 27.001 1.00 77.44 1218 LEU A C 1
ATOM 9588 O O . LEU A 1 1218 ? -68.334 -29.575 26.768 1.00 77.44 1218 LEU A O 1
ATOM 9592 N N . ILE A 1 1219 ? -66.250 -29.148 26.031 1.00 76.50 1219 ILE A N 1
ATOM 9593 C CA . ILE A 1 1219 ? -66.576 -29.189 24.598 1.00 76.50 1219 ILE A CA 1
ATOM 9594 C C . ILE A 1 1219 ? -67.237 -30.527 24.224 1.00 76.50 1219 ILE A C 1
ATOM 9596 O O . ILE A 1 1219 ? -68.310 -30.539 23.621 1.00 76.50 1219 ILE A O 1
ATOM 9600 N N . GLN A 1 1220 ? -66.649 -31.657 24.626 1.00 76.50 1220 GLN A N 1
ATOM 9601 C CA . GLN A 1 1220 ? -67.199 -32.989 24.346 1.00 76.50 1220 GLN A CA 1
ATOM 9602 C C . GLN A 1 1220 ? -68.616 -33.163 24.926 1.00 76.50 1220 GLN A C 1
ATOM 9604 O O . GLN A 1 1220 ? -69.507 -33.640 24.220 1.00 76.50 1220 GLN A O 1
ATOM 9609 N N . ARG A 1 1221 ? -68.871 -32.717 26.168 1.00 74.81 1221 ARG A N 1
ATOM 9610 C CA . ARG A 1 1221 ? -70.217 -32.745 26.782 1.00 74.81 1221 ARG A CA 1
ATOM 9611 C C . ARG A 1 1221 ? -71.240 -31.901 26.011 1.00 74.81 1221 ARG A C 1
ATOM 9613 O O . ARG A 1 1221 ? -72.381 -32.327 25.855 1.00 74.81 1221 ARG A O 1
ATOM 9620 N N . LEU A 1 1222 ? -70.846 -30.737 25.493 1.00 69.88 1222 LEU A N 1
ATOM 9621 C CA . LEU A 1 1222 ? -71.724 -29.859 24.702 1.00 69.88 1222 LEU A CA 1
ATOM 9622 C C . LEU A 1 1222 ? -72.071 -30.438 23.317 1.00 69.88 1222 LEU A C 1
ATOM 9624 O O . LEU A 1 1222 ? -73.154 -30.180 22.778 1.00 69.88 1222 LEU A O 1
ATOM 9628 N N . LEU A 1 1223 ? -71.179 -31.245 22.739 1.00 68.62 1223 LEU A N 1
ATOM 9629 C CA . LEU A 1 1223 ? -71.375 -31.880 21.431 1.00 68.62 1223 LEU A CA 1
ATOM 9630 C C . LEU A 1 1223 ? -72.251 -33.147 21.492 1.00 68.62 1223 LEU A C 1
ATOM 9632 O O . LEU A 1 1223 ? -72.958 -33.431 20.522 1.00 68.62 1223 LEU A O 1
ATOM 9636 N N . GLN A 1 1224 ? -72.288 -33.853 22.631 1.00 61.56 1224 GLN A N 1
ATOM 9637 C CA . GLN A 1 1224 ? -73.035 -35.112 22.832 1.00 61.56 1224 GLN A CA 1
ATOM 9638 C C . GLN A 1 1224 ? -74.563 -35.027 22.624 1.00 61.56 1224 GLN A C 1
ATOM 9640 O O . GLN A 1 1224 ? -75.216 -36.057 22.495 1.00 61.56 1224 GLN A O 1
ATOM 9645 N N . THR A 1 1225 ? -75.150 -33.829 22.543 1.00 49.06 1225 THR A N 1
ATOM 9646 C CA . THR A 1 1225 ? -76.593 -33.619 22.293 1.00 49.06 1225 THR A CA 1
ATOM 9647 C C . THR A 1 1225 ? -76.986 -33.582 20.807 1.00 49.06 1225 THR A C 1
ATOM 9649 O O . THR A 1 1225 ? -78.115 -33.223 20.486 1.00 49.06 1225 THR A O 1
ATOM 9652 N N . THR A 1 1226 ? -76.080 -33.931 19.888 1.00 48.53 1226 THR A N 1
ATOM 9653 C CA . THR A 1 1226 ? -76.302 -33.830 18.431 1.00 48.53 1226 THR A CA 1
ATOM 9654 C C . THR A 1 1226 ? -75.892 -35.118 17.717 1.00 48.53 1226 THR A C 1
ATOM 9656 O O . THR A 1 1226 ? -74.710 -35.353 17.474 1.00 48.53 1226 THR A O 1
ATOM 9659 N N . THR A 1 1227 ? -76.867 -35.952 17.351 1.00 47.38 1227 THR A N 1
ATOM 9660 C CA . THR A 1 1227 ? -76.666 -37.189 16.574 1.00 47.38 1227 THR A CA 1
ATOM 9661 C C . THR A 1 1227 ? -76.515 -36.905 15.077 1.00 47.38 1227 THR A C 1
ATOM 9663 O O . THR A 1 1227 ? -77.378 -37.250 14.275 1.00 47.38 1227 THR A O 1
ATOM 9666 N N . VAL A 1 1228 ? -75.391 -36.292 14.699 1.00 52.09 1228 VAL A N 1
ATOM 9667 C CA . VAL A 1 1228 ? -74.921 -36.228 13.305 1.00 52.09 1228 VAL A CA 1
ATOM 9668 C C . VAL A 1 1228 ? -73.684 -37.111 13.200 1.00 52.09 1228 VAL A C 1
ATOM 9670 O O . VAL A 1 1228 ? -72.683 -36.860 13.873 1.00 52.09 1228 VAL A O 1
ATOM 9673 N N . ARG A 1 1229 ? -73.742 -38.160 12.375 1.00 52.75 1229 ARG A N 1
ATOM 9674 C CA . ARG A 1 1229 ? -72.629 -39.102 12.190 1.00 52.75 1229 ARG A CA 1
ATOM 9675 C C . ARG A 1 1229 ? -71.983 -38.804 10.839 1.00 52.75 1229 ARG A C 1
ATOM 9677 O O . ARG A 1 1229 ? -72.625 -38.962 9.805 1.00 52.75 1229 ARG A O 1
ATOM 9684 N N . ARG A 1 1230 ? -70.729 -38.340 10.832 1.00 53.75 1230 ARG A N 1
ATOM 9685 C CA . ARG A 1 1230 ? -69.992 -38.153 9.573 1.00 53.75 1230 ARG A CA 1
ATOM 9686 C C . ARG A 1 1230 ? -69.600 -39.517 9.006 1.00 53.75 1230 ARG A C 1
ATOM 9688 O O . ARG A 1 1230 ? -69.053 -40.351 9.728 1.00 53.75 1230 ARG A O 1
ATOM 9695 N N . SER A 1 1231 ? -69.917 -39.739 7.737 1.00 56.88 1231 SER A N 1
ATOM 9696 C CA . SER A 1 1231 ? -69.652 -40.990 7.034 1.00 56.88 1231 SER A CA 1
ATOM 9697 C C . SER A 1 1231 ? -68.175 -41.113 6.666 1.00 56.88 1231 SER A C 1
ATOM 9699 O O . SER A 1 1231 ? -67.568 -40.147 6.205 1.00 56.88 1231 SER A O 1
ATOM 9701 N N . ARG A 1 1232 ? -67.591 -42.312 6.801 1.00 61.50 1232 ARG A N 1
ATOM 9702 C CA . ARG A 1 1232 ? -66.237 -42.604 6.288 1.00 61.50 1232 ARG A CA 1
ATOM 9703 C C . ARG A 1 1232 ? -66.271 -43.312 4.931 1.00 61.50 1232 ARG A C 1
ATOM 9705 O O . ARG A 1 1232 ? -65.213 -43.681 4.416 1.00 61.50 1232 ARG A O 1
ATOM 9712 N N . ALA A 1 1233 ? -67.455 -43.486 4.338 1.00 68.00 1233 ALA A N 1
ATOM 9713 C CA . ALA A 1 1233 ? -67.647 -44.235 3.101 1.00 68.00 1233 ALA A CA 1
ATOM 9714 C C . ALA A 1 1233 ? -66.833 -43.659 1.930 1.00 68.00 1233 ALA A C 1
ATOM 9716 O O . ALA A 1 1233 ? -66.127 -44.421 1.278 1.00 68.00 1233 ALA A O 1
ATOM 9717 N N . LEU A 1 1234 ? -66.854 -42.337 1.700 1.00 67.38 1234 LEU A N 1
ATOM 9718 C CA . LEU A 1 1234 ? -66.074 -41.697 0.622 1.00 67.38 1234 LEU A CA 1
ATOM 9719 C C . LEU A 1 1234 ? -64.559 -41.803 0.838 1.00 67.38 1234 LEU A C 1
ATOM 9721 O O . LEU A 1 1234 ? -63.817 -42.056 -0.108 1.00 67.38 1234 LEU A O 1
ATOM 9725 N N . HIS A 1 1235 ? -64.098 -41.663 2.081 1.00 67.00 1235 HIS A N 1
ATOM 9726 C CA . HIS A 1 1235 ? -62.675 -41.746 2.407 1.00 67.00 1235 HIS A CA 1
ATOM 9727 C C . HIS A 1 1235 ? -62.130 -43.164 2.173 1.00 67.00 1235 HIS A C 1
ATOM 9729 O O . HIS A 1 1235 ? -61.130 -43.336 1.481 1.00 67.00 1235 HIS A O 1
ATOM 9735 N N . ARG A 1 1236 ? -62.856 -44.195 2.635 1.00 72.81 1236 ARG A N 1
ATOM 9736 C CA . ARG A 1 1236 ? -62.543 -45.604 2.328 1.00 72.81 1236 ARG A CA 1
ATOM 9737 C C . ARG A 1 1236 ? -62.593 -45.897 0.830 1.00 72.81 1236 ARG A C 1
ATOM 9739 O O . ARG A 1 1236 ? -61.767 -46.652 0.334 1.00 72.81 1236 ARG A O 1
ATOM 9746 N N . LEU A 1 1237 ? -63.533 -45.286 0.108 1.00 75.56 1237 LEU A N 1
ATOM 9747 C CA . LEU A 1 1237 ? -63.641 -45.421 -1.344 1.00 75.56 1237 LEU A CA 1
ATOM 9748 C C . LEU A 1 1237 ? -62.407 -44.867 -2.067 1.00 75.56 1237 LEU A C 1
ATOM 9750 O O . LEU A 1 1237 ? -61.925 -45.484 -3.011 1.00 75.56 1237 LEU A O 1
ATOM 9754 N N . ARG A 1 1238 ? -61.890 -43.722 -1.607 1.00 73.00 1238 ARG A N 1
ATOM 9755 C CA . ARG A 1 1238 ? -60.681 -43.079 -2.137 1.00 73.00 1238 ARG A CA 1
ATOM 9756 C C . ARG A 1 1238 ? -59.424 -43.911 -1.874 1.00 73.00 1238 ARG A C 1
ATOM 9758 O O . ARG A 1 1238 ? -58.559 -43.980 -2.740 1.00 73.00 1238 ARG A O 1
ATOM 9765 N N . ASP A 1 1239 ? -59.348 -44.552 -0.711 1.00 77.06 1239 ASP A N 1
ATOM 9766 C CA . ASP A 1 1239 ? -58.212 -45.397 -0.331 1.00 77.06 1239 ASP A CA 1
ATOM 9767 C C . ASP A 1 1239 ? -58.245 -46.768 -1.052 1.00 77.06 1239 ASP A C 1
ATOM 9769 O O . ASP A 1 1239 ? -57.202 -47.265 -1.473 1.00 77.06 1239 ASP A O 1
ATOM 9773 N N . GLU A 1 1240 ? -59.430 -47.364 -1.262 1.00 75.69 1240 GLU A N 1
ATOM 9774 C CA . GLU A 1 1240 ? -59.601 -48.601 -2.053 1.00 75.69 1240 GLU A CA 1
ATOM 9775 C C . GLU A 1 1240 ? -59.462 -48.369 -3.573 1.00 75.69 1240 GLU A C 1
ATOM 9777 O O . GLU A 1 1240 ? -59.011 -49.262 -4.294 1.00 75.69 1240 GLU A O 1
ATOM 9782 N N . PHE A 1 1241 ? -59.811 -47.176 -4.072 1.00 72.94 1241 PHE A N 1
ATOM 9783 C CA . PHE A 1 1241 ? -59.738 -46.804 -5.490 1.00 72.94 1241 PHE A CA 1
ATOM 9784 C C . PHE A 1 1241 ? -58.977 -45.480 -5.704 1.00 72.94 1241 PHE A C 1
ATOM 9786 O O . PHE A 1 1241 ? -59.575 -44.473 -6.093 1.00 72.94 1241 PHE A O 1
ATOM 9793 N N . PRO A 1 1242 ? -57.640 -45.469 -5.533 1.00 68.19 1242 PRO A N 1
ATOM 9794 C CA . PRO A 1 1242 ? -56.826 -44.253 -5.636 1.00 68.19 1242 PRO A CA 1
ATOM 9795 C C . PRO A 1 1242 ? -56.726 -43.675 -7.059 1.00 68.19 1242 PRO A C 1
ATOM 9797 O O . PRO A 1 1242 ? -56.224 -42.568 -7.238 1.00 68.19 1242 PRO A O 1
ATOM 9800 N N . THR A 1 1243 ? -57.188 -44.396 -8.090 1.00 63.25 1243 THR A N 1
ATOM 9801 C CA . THR A 1 1243 ? -57.306 -43.876 -9.462 1.00 63.25 1243 THR A CA 1
ATOM 9802 C C . THR A 1 1243 ? -58.666 -44.220 -10.065 1.00 63.25 1243 THR A C 1
ATOM 9804 O O . THR A 1 1243 ? -59.105 -45.370 -10.057 1.00 63.25 1243 THR A O 1
ATOM 9807 N N . PHE A 1 1244 ? -59.342 -43.202 -10.599 1.00 64.31 1244 PHE A N 1
ATOM 9808 C CA . PHE A 1 1244 ? -60.710 -43.302 -11.100 1.00 64.31 1244 PHE A CA 1
ATOM 9809 C C . PHE A 1 1244 ? -60.700 -43.421 -12.629 1.00 64.31 1244 PHE A C 1
ATOM 9811 O O . PHE A 1 1244 ? -60.275 -42.498 -13.325 1.00 64.31 1244 PHE A O 1
ATOM 9818 N N . GLN A 1 1245 ? -61.135 -44.562 -13.167 1.00 73.38 1245 GLN A N 1
ATOM 9819 C CA . GLN A 1 1245 ? -61.151 -44.834 -14.608 1.00 73.38 1245 GLN A CA 1
ATOM 9820 C C . GLN A 1 1245 ? -62.528 -45.352 -15.035 1.00 73.38 1245 GLN A C 1
ATOM 9822 O O . GLN A 1 1245 ? -63.231 -45.992 -14.258 1.00 73.38 1245 GLN A O 1
ATOM 9827 N N . ALA A 1 1246 ? -62.914 -45.125 -16.294 1.00 72.94 1246 ALA A N 1
ATOM 9828 C CA . ALA A 1 1246 ? -64.243 -45.509 -16.786 1.00 72.94 1246 ALA A CA 1
ATOM 9829 C C . ALA A 1 1246 ? -64.548 -47.016 -16.628 1.00 72.94 1246 ALA A C 1
ATOM 9831 O O . ALA A 1 1246 ? -65.695 -47.386 -16.408 1.00 72.94 1246 ALA A O 1
ATOM 9832 N N . ALA A 1 1247 ? -63.523 -47.875 -16.677 1.00 75.25 1247 ALA A N 1
ATOM 9833 C CA . ALA A 1 1247 ? -63.658 -49.321 -16.489 1.00 75.25 1247 ALA A CA 1
ATOM 9834 C C . ALA A 1 1247 ? -63.889 -49.759 -15.026 1.00 75.25 1247 ALA A C 1
ATOM 9836 O O . ALA A 1 1247 ? -64.319 -50.887 -14.802 1.00 75.25 1247 ALA A O 1
ATOM 9837 N N . THR A 1 1248 ? -63.607 -48.905 -14.033 1.00 76.50 1248 THR A N 1
ATOM 9838 C CA . THR A 1 1248 ? -63.812 -49.213 -12.604 1.00 76.50 1248 THR A CA 1
ATOM 9839 C C . THR A 1 1248 ? -65.066 -48.565 -12.015 1.00 76.50 1248 THR A C 1
ATOM 9841 O O . THR A 1 1248 ? -65.454 -48.924 -10.905 1.00 76.50 1248 THR A O 1
ATOM 9844 N N . LEU A 1 1249 ? -65.743 -47.676 -12.754 1.00 79.00 1249 LEU A N 1
ATOM 9845 C CA . LEU A 1 1249 ? -66.894 -46.894 -12.284 1.00 79.00 1249 LEU A CA 1
ATOM 9846 C C . LEU A 1 1249 ? -67.983 -47.749 -11.610 1.00 79.00 1249 LEU A C 1
ATOM 9848 O O . LEU A 1 1249 ? -68.368 -47.461 -10.478 1.00 79.00 1249 LEU A O 1
ATOM 9852 N N . ASP A 1 1250 ? -68.439 -48.821 -12.263 1.00 81.12 1250 ASP A N 1
ATOM 9853 C CA . ASP A 1 1250 ? -69.505 -49.683 -11.730 1.00 81.12 1250 ASP A CA 1
ATOM 9854 C C . ASP A 1 1250 ? -69.087 -50.404 -10.437 1.00 81.12 1250 ASP A C 1
ATOM 9856 O O . ASP A 1 1250 ? -69.894 -50.562 -9.519 1.00 81.12 1250 ASP A O 1
ATOM 9860 N N . ALA A 1 1251 ? -67.811 -50.790 -10.324 1.00 78.19 1251 ALA A N 1
ATOM 9861 C CA . ALA A 1 1251 ? -67.262 -51.400 -9.115 1.00 78.19 1251 ALA A CA 1
ATOM 9862 C C . ALA A 1 1251 ? -67.174 -50.387 -7.962 1.00 78.19 1251 ALA A C 1
ATOM 9864 O O . ALA A 1 1251 ? -67.531 -50.715 -6.828 1.00 78.19 1251 ALA A O 1
ATOM 9865 N N . VAL A 1 1252 ? -66.774 -49.145 -8.254 1.00 82.19 1252 VAL A N 1
ATOM 9866 C CA . VAL A 1 1252 ? -66.718 -48.059 -7.266 1.00 82.19 1252 VAL A CA 1
ATOM 9867 C C . VAL A 1 1252 ? -68.121 -47.698 -6.769 1.00 82.19 1252 VAL A C 1
ATOM 9869 O O . VAL A 1 1252 ? -68.337 -47.606 -5.562 1.00 82.19 1252 VAL A O 1
ATOM 9872 N N . VAL A 1 1253 ? -69.107 -47.570 -7.663 1.00 84.19 1253 VAL A N 1
ATOM 9873 C CA . VAL A 1 1253 ? -70.506 -47.288 -7.287 1.00 84.19 1253 VAL A CA 1
ATOM 9874 C C . VAL A 1 1253 ? -71.103 -48.436 -6.465 1.00 84.19 1253 VAL A C 1
ATOM 9876 O O . VAL A 1 1253 ? -71.757 -48.188 -5.448 1.00 84.19 1253 VAL A O 1
ATOM 9879 N N . ALA A 1 1254 ? -70.845 -49.693 -6.844 1.00 83.75 1254 ALA A N 1
ATOM 9880 C CA . ALA A 1 1254 ? -71.279 -50.856 -6.071 1.00 83.75 1254 ALA A CA 1
ATOM 9881 C C . ALA A 1 1254 ? -70.647 -50.891 -4.667 1.00 83.75 1254 ALA A C 1
ATOM 9883 O O . ALA A 1 1254 ? -71.346 -51.155 -3.685 1.00 83.75 1254 ALA A O 1
ATOM 9884 N N . ARG A 1 1255 ? -69.349 -50.578 -4.551 1.00 85.62 1255 ARG A N 1
ATOM 9885 C CA . ARG A 1 1255 ? -68.635 -50.552 -3.268 1.00 85.62 1255 ARG A CA 1
ATOM 9886 C C . ARG A 1 1255 ? -69.077 -49.395 -2.377 1.00 85.62 1255 ARG A C 1
ATOM 9888 O O . ARG A 1 1255 ? -69.315 -49.620 -1.193 1.00 85.62 1255 ARG A O 1
ATOM 9895 N N . PHE A 1 1256 ? -69.273 -48.201 -2.937 1.00 85.00 1256 PHE A N 1
ATOM 9896 C CA . PHE A 1 1256 ? -69.811 -47.056 -2.199 1.00 85.00 1256 PHE A CA 1
ATOM 9897 C C . PHE A 1 1256 ? -71.195 -47.372 -1.635 1.00 85.00 1256 PHE A C 1
ATOM 9899 O O . PHE A 1 1256 ? -71.437 -47.181 -0.448 1.00 85.00 1256 PHE A O 1
ATOM 9906 N N . ARG A 1 1257 ? -72.074 -47.971 -2.449 1.00 82.62 1257 ARG A N 1
ATOM 9907 C CA . ARG A 1 1257 ? -73.394 -48.422 -1.995 1.00 82.62 1257 ARG A CA 1
ATOM 9908 C C . ARG A 1 1257 ? -73.312 -49.451 -0.863 1.00 82.62 1257 ARG A C 1
ATOM 9910 O O . ARG A 1 1257 ? -74.116 -49.374 0.059 1.00 82.62 1257 ARG A O 1
ATOM 9917 N N . ALA A 1 1258 ? -72.365 -50.388 -0.908 1.00 82.75 1258 ALA A N 1
ATOM 9918 C CA . ALA A 1 1258 ? -72.169 -51.360 0.170 1.00 82.75 1258 ALA A CA 1
ATOM 9919 C C . ALA A 1 1258 ? -71.704 -50.692 1.479 1.00 82.75 1258 ALA A C 1
ATOM 9921 O O . ALA A 1 1258 ? -72.263 -50.980 2.533 1.00 82.75 1258 ALA A O 1
ATOM 9922 N N . LEU A 1 1259 ? -70.750 -49.755 1.403 1.00 81.56 1259 LEU A N 1
ATOM 9923 C CA . LEU A 1 1259 ? -70.267 -48.986 2.558 1.00 81.56 1259 LEU A CA 1
ATOM 9924 C C . LEU A 1 1259 ? -71.373 -48.112 3.177 1.00 81.56 1259 LEU A C 1
ATOM 9926 O O . LEU A 1 1259 ? -71.471 -48.022 4.397 1.00 81.56 1259 LEU A O 1
ATOM 9930 N N . LEU A 1 1260 ? -72.240 -47.517 2.350 1.00 75.50 1260 LEU A N 1
ATOM 9931 C CA . LEU A 1 1260 ? -73.422 -46.785 2.820 1.00 75.50 1260 LEU A CA 1
ATOM 9932 C C . LEU A 1 1260 ? -74.391 -47.689 3.592 1.00 75.50 1260 LEU A C 1
ATOM 9934 O O . LEU A 1 1260 ? -74.884 -47.290 4.642 1.00 75.50 1260 LEU A O 1
ATOM 9938 N N . VAL A 1 1261 ? -74.660 -48.899 3.089 1.00 78.25 1261 VAL A N 1
ATOM 9939 C CA . VAL A 1 1261 ? -75.549 -49.860 3.765 1.00 78.25 1261 VAL A CA 1
ATOM 9940 C C . VAL A 1 1261 ? -74.948 -50.319 5.097 1.00 78.25 1261 VAL A C 1
ATOM 9942 O O . VAL A 1 1261 ? -75.656 -50.286 6.097 1.00 78.25 1261 VAL A O 1
ATOM 9945 N N . GLU A 1 1262 ? -73.647 -50.638 5.153 1.00 78.12 1262 GLU A N 1
ATOM 9946 C CA . GLU A 1 1262 ? -72.964 -50.953 6.422 1.00 78.12 1262 GLU A CA 1
ATOM 9947 C C . GLU A 1 1262 ? -73.081 -49.815 7.450 1.00 78.12 1262 GLU A C 1
ATOM 9949 O O . GLU A 1 1262 ? -73.342 -50.073 8.625 1.00 78.12 1262 GLU A O 1
ATOM 9954 N N . GLU A 1 1263 ? -72.902 -48.556 7.036 1.00 71.69 1263 GLU A N 1
ATOM 9955 C CA . GLU A 1 1263 ? -72.976 -47.414 7.956 1.00 71.69 1263 GLU A CA 1
ATOM 9956 C C . GLU A 1 1263 ? -74.408 -47.081 8.409 1.00 71.69 1263 GLU A C 1
ATOM 9958 O O . GLU A 1 1263 ? -74.579 -46.649 9.553 1.00 71.69 1263 GLU A O 1
ATOM 9963 N N . PHE A 1 1264 ? -75.431 -47.331 7.579 1.00 68.94 1264 PHE A N 1
ATOM 9964 C CA . PHE A 1 1264 ? -76.841 -47.231 7.981 1.00 68.94 1264 PHE A CA 1
ATOM 9965 C C . PHE A 1 1264 ? -77.267 -48.382 8.909 1.00 68.94 1264 PHE A C 1
ATOM 9967 O O . PHE A 1 1264 ? -77.859 -48.124 9.959 1.00 68.94 1264 PHE A O 1
ATOM 9974 N N . ASP A 1 1265 ? -76.921 -49.633 8.591 1.00 68.69 1265 ASP A N 1
ATOM 9975 C CA . ASP A 1 1265 ? -77.239 -50.795 9.437 1.00 68.69 1265 ASP A CA 1
ATOM 9976 C C . ASP A 1 1265 ? -76.558 -50.684 10.815 1.00 68.69 1265 ASP A C 1
ATOM 9978 O O . ASP A 1 1265 ? -77.160 -50.981 11.850 1.00 68.69 1265 ASP A O 1
ATOM 9982 N N . ALA A 1 1266 ? -75.328 -50.157 10.859 1.00 61.75 1266 ALA A N 1
ATOM 9983 C CA . ALA A 1 1266 ? -74.591 -49.875 12.093 1.00 61.75 1266 ALA A CA 1
ATOM 9984 C C . ALA A 1 1266 ? -75.072 -48.623 12.862 1.00 61.75 1266 ALA A C 1
ATOM 9986 O O . ALA A 1 1266 ? -74.444 -48.251 13.863 1.00 61.75 1266 ALA A O 1
ATOM 9987 N N . ALA A 1 1267 ? -76.121 -47.931 12.403 1.00 56.28 1267 ALA A N 1
ATOM 9988 C CA . ALA A 1 1267 ? -76.680 -46.747 13.062 1.00 56.28 1267 ALA A CA 1
ATOM 9989 C C . ALA A 1 1267 ? -78.006 -47.014 13.806 1.00 56.28 1267 ALA A C 1
ATOM 9991 O O . ALA A 1 1267 ? -78.361 -46.248 14.701 1.00 56.28 1267 ALA A O 1
ATOM 9992 N N . GLY A 1 1268 ? -78.690 -48.126 13.511 1.00 55.31 1268 GLY A N 1
ATOM 9993 C CA . GLY A 1 1268 ? -79.956 -48.497 14.150 1.00 55.31 1268 GLY A CA 1
ATOM 9994 C C . GLY A 1 1268 ? -81.172 -47.726 13.616 1.00 55.31 1268 GLY A C 1
ATOM 9995 O O . GLY A 1 1268 ? -81.053 -46.734 12.905 1.00 55.31 1268 GLY A O 1
ATOM 9996 N N . SER A 1 1269 ? -82.375 -48.208 13.939 1.00 45.88 1269 SER A N 1
ATOM 9997 C CA . SER A 1 1269 ? -83.637 -47.806 13.295 1.00 45.88 1269 SER A CA 1
ATOM 9998 C C . SER A 1 1269 ? -84.225 -46.467 13.786 1.00 45.88 1269 SER A C 1
ATOM 10000 O O . SER A 1 1269 ? -85.378 -46.419 14.220 1.00 45.88 1269 SER A O 1
ATOM 10002 N N . GLY A 1 1270 ? -83.436 -45.393 13.737 1.00 53.88 1270 GLY A N 1
ATOM 10003 C CA . GLY A 1 1270 ? -83.871 -44.001 13.917 1.00 53.88 1270 GLY A CA 1
ATOM 10004 C C . GLY A 1 1270 ? -83.483 -43.133 12.713 1.00 53.88 1270 GLY A C 1
ATOM 10005 O O . GLY A 1 1270 ? -82.721 -43.571 11.854 1.00 53.88 1270 GLY A O 1
ATOM 10006 N N . GLU A 1 1271 ? -83.993 -41.902 12.633 1.00 46.47 1271 GLU A N 1
ATOM 10007 C CA . GLU A 1 1271 ? -83.536 -40.942 11.617 1.00 46.47 1271 GLU A CA 1
ATOM 10008 C C . GLU A 1 1271 ? -82.086 -40.524 11.904 1.00 46.47 1271 GLU A C 1
ATOM 10010 O O . GLU A 1 1271 ? -81.794 -39.911 12.931 1.00 46.47 1271 GLU A O 1
ATOM 10015 N N . VAL A 1 1272 ? -81.172 -40.875 10.996 1.00 54.94 1272 VAL A N 1
ATOM 10016 C CA . VAL A 1 1272 ? -79.736 -40.587 11.107 1.00 54.94 1272 VAL A CA 1
ATOM 10017 C C . VAL A 1 1272 ? -79.298 -39.772 9.897 1.00 54.94 1272 VAL A C 1
ATOM 10019 O O . VAL A 1 1272 ? -79.307 -40.256 8.766 1.00 54.94 1272 VAL A O 1
ATOM 10022 N N . GLU A 1 1273 ? -78.885 -38.528 10.142 1.00 53.59 1273 GLU A N 1
ATOM 10023 C CA . GLU A 1 1273 ? -78.298 -37.665 9.119 1.00 53.59 1273 GLU A CA 1
ATOM 10024 C C . GLU A 1 1273 ? -76.817 -38.035 8.930 1.00 53.59 1273 GLU A C 1
ATOM 10026 O O . GLU A 1 1273 ? -75.949 -37.630 9.712 1.00 53.59 1273 GLU A O 1
ATOM 10031 N N . LEU A 1 1274 ? -76.526 -38.833 7.894 1.00 56.03 1274 LEU A N 1
ATOM 10032 C CA . LEU A 1 1274 ? -75.156 -39.068 7.437 1.00 56.03 1274 LEU A CA 1
ATOM 10033 C C . LEU A 1 1274 ? -74.678 -37.868 6.617 1.00 56.03 1274 LEU A C 1
ATOM 10035 O O . LEU A 1 1274 ? -75.188 -37.612 5.525 1.00 56.03 1274 LEU A O 1
ATOM 10039 N N . ARG A 1 1275 ? -73.670 -37.154 7.128 1.00 54.94 1275 ARG A N 1
ATOM 10040 C CA . ARG A 1 1275 ? -72.950 -36.134 6.354 1.00 54.94 1275 ARG A CA 1
ATOM 10041 C C . ARG A 1 1275 ? -71.683 -36.725 5.755 1.00 54.94 1275 ARG A C 1
ATOM 10043 O O . ARG A 1 1275 ? -70.919 -37.393 6.449 1.00 54.94 1275 ARG A O 1
ATOM 10050 N N . PHE A 1 1276 ? -71.494 -36.468 4.470 1.00 52.94 1276 PHE A N 1
ATOM 10051 C CA . PHE A 1 1276 ? -70.313 -36.835 3.703 1.00 52.94 1276 PHE A CA 1
ATOM 10052 C C . PHE A 1 1276 ? -69.461 -35.578 3.543 1.00 52.94 1276 PHE A C 1
ATOM 10054 O O . PHE A 1 1276 ? -69.988 -34.568 3.075 1.00 52.94 1276 PHE A O 1
ATOM 10061 N N . ASP A 1 1277 ? -68.194 -35.663 3.943 1.00 57.03 1277 ASP A N 1
ATOM 10062 C CA . ASP A 1 1277 ? -67.150 -34.694 3.587 1.00 57.03 1277 ASP A CA 1
ATOM 10063 C C . ASP A 1 1277 ? -66.346 -35.243 2.392 1.00 57.03 1277 ASP A C 1
ATOM 10065 O O . ASP A 1 1277 ? -66.062 -36.469 2.399 1.00 57.03 1277 ASP A O 1
#

Foldseek 3Di:
DLQLLDDQDPQNLVVLVVLLVCQLVLQFFAAEEAEAFQLCLVSSVVNSLCLQAHDPVSLVSHPDPSNSVSCVSCVLAHAQEQADECVPPQPDDDPDGDAPLNVSVVSLQVSCCVQVVDRAQQDLLSLLVVQLVPDDPVVNVQLQVVLCVVPVGGLVRCNVPSVVSSVSSVVSCVVVVHDRPGDPDLLSSVVSSFPVCDDPVNSHPAHEYEYPACQVVCVVVPPPRPRVVVNLVNCLSQRPVCSPVVVGSGYHYYYYNDDDDPSQQDDPPQGSHHYRYGQCDADPVRHSLRQLLVLLSVQDDDDPLCLLVQVVVLLVLLVAAVQSVPDDSVSSVSNPLAFPVLSLLLSLLSVVQPDRPLSSQLVNQLQDFDDDDDPDDPPHPVVDPHGHFQLSSVVGPSVVVSCCPPVRNVLVVQLVVLLVVLVPQPPADPVLNVVSNLLSSNQSSQCSSQVVHDDWDALSRSLSRSVADCVPHPGSSVSSVVSCVRSVVPQQKDDDPVRRTIHGDHDDDDDDEEPVPLVVLLPDDDDPVVLLVLLLCQQADQVLDFPNLGRVNHPADAPDWDWDWAAALQAIWIATEHEHQDDDLVQQDDDDPVRTQAYEYEHPAADDDALVSHDDLRYKYAGWADADDQLSVLSSSLVSLVVQCVVLVPDDGPHSVNSNVVSVVPNNVSSVSNSVRNLVGRLPIDMYGNVGDHDHSVVLSVDSDPRSSVNSVRNSSVVVVADAAQFARWADDHHQYLVPLLVLCLLQAQAPDRDVSSQVSQLGRVVRQQQAHPVGSRYGDNPRHPLLVVVLVQQVVQVVVVHFRFQVVQQVVNVSNVHDQLNSLSSVLSCQLDVVNQKKFAWDVPQDWDFAPDPDDDGIGHNVRSNRTDCDPCSRNSNGTTGMHHDDDDDDVVQQVLLCLQPVPADDDPDPVSSVVRFVVSLVSLLVLLVLLVLLVVLLVVLCVLLVHDRDPLLVVLNVLSNVSNPDDGSVCNSVSLCVCQVPDSVSSSVSSLSPVLSSVLNVCSVVLSLLSVQLVLQDDDDDPVLVVLSVVLSVCSDPVCSSVVNVVVSVVSSVSSLSSLLSLQLSQLVVQLVQLQVLLVLLVVCVLLLLLLQLLCVAVQLDHRCSVVLVVLSVVLNPLSDRDPQHSVRADCPNHSAGPGSRDRGHDHHSNVSSVVSSVVSQVSLQSSLVSLCVQPLVVLVVPPPDVLSVQCNVQSVVGSVSNSVSSSVDVVNSVVSNVSNVVDQADEACLVVVLCVVPVDDDPVCVVVSVVSSVVSVVVVVVVVDDDDYHYDYD

Radius of gyration: 55.95 Å; chains: 1; bounding box: 146×102×166 Å

pLDDT: mean 81.77, std 10.24, range [30.12, 94.56]